Protein AF-A0A318KFC2-F1 (afdb_monomer)

Foldseek 3Di:
DDDDPPDDPLVLLLVVQAVQLLVCLVVPDFPDPFDALVNSCVVSVHDSVVSVVSQVVCLVVVQWAWEDDVGIGIHGPVNVCVSVVQFDDDSYHDPPDGSVVRVVPPPDDDPDVPPQALLNPDLQCVHQCVVLVVLLVQQCVDPDAGFAEEEEAAFQLCSVVVVVSSQRRCVSVVSADPQADEFEDEQLVCLPPLVVVLCQQQHDPPDPDDHRLSNRAREEYEYEAPLSHDPSNLVVLLCCLPVQWDDHVPGPDIDGSRHHYYYYHNDDCCDPSNVVRSVSGPHYRYRDALVVTDLLSNLLLLLVLLLVVLQVVLAKEKEFLVVSLLLSPADDPNGSVRSSVQSVQQQVQQVVVCVVVVDRYRYGDPVSGDVSSVVDDDDPVVSVVSVLLSLLFPDRMWMAHSNSDTPRNVSSPDDPVVVVVLDDDLAAAALLVVLLVLLVVLVPDDPSVLSSLLVLDDPVLLVQLVVLQCVDPLCVCVVVVSSLSSSLSNLLSVLVVCQVVVHDDSYDDDPPPDQDPVLLVSLVSSQVVCCVVVVTHRDPVSSSSSSVSVVLVSLLSDPQAAFEEEEEEDPCPQVVLVVVLPDDPLQSFHYDYDYDYPPDDPVVSLVVVLVVQVVRDPPQFYEYEYADDDCPCVQVVSCVVRVGHYAYDYNDDSVVVNVVSVCSRPSSNSRPDRSVVVVCPVPPPDDDPVVVVVLLVCCQVVPVVVVDDPDRSVVLLVQQVQLVVQLCVVLVHDDDPVLSNVLSVLVSVQLRCQVVVNHDAAPPLVVLCVVCVPSLVSSLVSCVSVCVSSVTDRDSRSSSVSSVSCVVVSVVVVD

So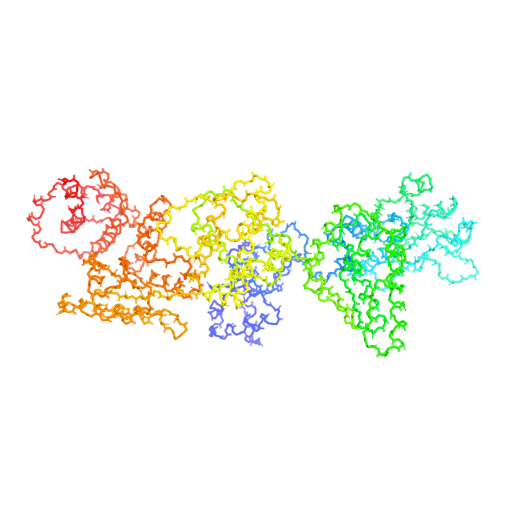lvent-accessible surface area (backbone atoms only — not comparable to full-atom values): 46151 Å² total; per-residue (Å²): 131,90,77,72,92,83,62,53,74,57,53,53,55,48,52,56,37,40,57,52,41,54,53,42,62,76,64,74,58,61,94,75,75,51,45,36,34,60,63,52,10,63,77,69,72,47,56,44,69,56,36,41,50,42,52,52,52,40,33,74,71,64,50,23,28,41,39,43,57,94,73,47,25,35,34,32,36,65,66,49,41,70,76,39,80,88,54,81,73,70,57,63,38,57,73,92,61,59,74,50,65,60,66,68,61,77,88,61,88,75,80,63,89,65,71,75,44,66,54,68,71,38,88,32,41,92,55,79,34,36,69,48,50,51,52,48,54,52,30,57,70,35,80,94,53,27,49,39,34,35,36,28,29,60,60,41,60,44,67,69,56,53,54,48,39,53,50,51,38,32,48,76,71,61,76,24,57,96,81,34,28,82,38,81,40,64,25,69,86,30,36,87,35,43,66,60,47,49,39,46,47,50,25,58,85,90,47,98,58,80,20,49,57,67,56,5,41,51,24,31,38,33,35,39,41,53,73,40,35,34,75,65,38,47,49,55,51,48,44,46,66,75,64,40,42,49,55,38,72,95,49,92,60,78,40,74,61,56,38,17,44,36,37,28,30,63,53,59,62,81,34,87,84,34,38,84,55,42,78,74,32,88,38,74,39,72,53,72,51,61,87,75,40,53,70,60,48,45,45,50,51,53,52,55,50,51,21,50,48,13,44,71,72,58,32,26,36,35,31,38,53,67,57,51,46,32,63,64,71,44,83,51,92,35,20,52,53,43,52,53,49,52,53,51,46,22,51,55,50,24,46,56,53,26,74,75,66,74,52,81,57,40,58,47,54,77,89,33,51,55,67,77,47,72,72,67,87,74,64,71,65,62,54,52,53,52,50,56,58,59,62,63,40,92,55,71,54,51,55,27,39,38,80,23,54,46,82,64,65,64,60,72,74,61,70,71,69,72,63,58,76,70,59,81,69,94,52,85,36,51,47,68,58,54,44,42,55,52,56,58,60,35,73,78,54,51,75,67,58,48,52,55,43,57,63,69,43,55,71,69,56,54,52,51,48,51,53,63,50,51,72,40,78,89,40,54,64,44,77,77,39,60,45,62,51,42,47,52,48,42,54,54,40,48,42,50,52,29,52,76,68,73,48,78,75,63,47,47,89,70,90,64,93,73,71,56,72,67,38,54,50,53,28,49,54,47,50,56,51,48,23,66,76,68,73,52,77,72,52,72,65,52,40,50,55,46,20,51,47,50,49,51,52,50,41,66,78,67,62,50,43,54,6,36,39,33,38,21,78,37,82,58,52,20,45,49,52,51,55,71,71,53,85,50,97,82,49,86,49,39,75,51,56,42,53,48,43,96,89,59,55,68,71,63,49,50,52,52,49,49,57,47,45,62,69,27,35,65,78,59,16,35,42,36,37,22,47,69,82,95,52,87,61,47,36,58,52,43,26,75,75,68,72,41,59,48,36,75,46,74,71,58,43,69,70,58,51,49,51,54,47,50,40,67,61,39,94,68,36,79,67,69,68,49,64,67,54,63,69,55,64,82,75,79,83,82,89,65,90,71,50,61,63,55,49,51,47,46,51,32,61,71,50,36,51,76,70,48,85,88,57,62,40,63,65,49,50,62,51,47,48,57,29,48,51,54,49,30,63,78,67,74,49,86,89,46,73,69,57,53,50,53,50,52,56,53,48,54,54,44,51,54,27,51,76,72,70,56,65,65,84,46,91,64,46,79,58,52,52,65,76,42,42,70,60,43,52,54,51,51,60,40,43,43,61,48,26,65,75,70,72,50,79,85,52,73,40,51,50,49,59,58,44,58,71,50,54,65,64,59,56,62,74,76,109

Organism: NCBI:txid1034346

pLDDT: mean 77.91, std 15.56, range [25.14, 98.06]

Mean predicted aligned error: 22.48 Å

Nearest PDB structures (foldseek):
  6jdl-assembly1_A  TM=7.596E-01  e=3.923E-09  Pseudomonas aeruginosa
  1ny6-assembly1_B  TM=7.329E-01  e=5.237E-08  Aquifex aeolicus
  8p53-assembly1_D  TM=6.677E-01  e=1.068E-06  Pseudomonas aeruginosa PAO1
  3gx1-assembly1_B  TM=7.391E-01  e=4.632E-05  Listeria innocua Clip11262
  4bs1-assembly1_B-1  TM=7.270E-01  e=2.510E-05  Muvirus mu

Sequence (815 aa):
MYMDTKSSRKERVYQVVQDLTKKAIAAKNYSNIGMDAYVISIILKIERSNASKELNDLWREGRLIKIQGRPILYLSLEDFVNAYPIKYIPTFIPKGKQLSDYLEAGDEPTKTKHQASSFDMQVGARGSLVEQILSAKAAINYPPYGLPTLLCGNLGIGKMQFAHDMYDYAMETGKFSHNANFVIINCMDYANNAQRLRLRLFGSLEKRTKNLIEQANGGILFFDEVQKLDSKGKELLIDLIHKGTYTKPGESHLRDVNAMILASTTEEADSDNIISVSKYFPVIISLPDIDQRDIKEKIELILSYFSKEAKNIKLPIRFSKDVLFCFVQARYKTNITQLRSEIKLACSRAYLDILKSHSRILTISFQHLSNDLLNRTYNGDSKKKISLILNQFPNENIFFDENGSCSDTQYLYHDENNVQLLEDNEDNIGLSEYTAQRLSLLKVMPKRQQIAIKAMLTPIAVDTIYEIITREMIFTNLSLNSNLFIGLILQVANAIKRTKNNIPAPFTPEVNEHTQPLFTELSNDIVQSMNAIYNIKISQIEKEGICDFLSAIYQVLYQKPIGVLVISHGSCIAKEMVRFINPTEKDKFRIEALDYGYEESLKAFLLKIYDRAHFVNQGSGVLILTDMMPFTSLQSAVYEATGIKTAVMTGLNLPMLIKIVDELRSSDANYTISLDAFENFENTAIENEASNSQFIQRLTDDFLGEILTFINPQKAVDTLLVSLNGILDELHIQSDESILVKFITHTTSMLERVIRKEPLDYQKLKRFTKEHSKLIQLIENHLRYVNETFGIQIPPSELAYITEIFIPLIKEQTL

Radius of gyration: 40.95 Å; Cα contacts (8 Å, |Δi|>4): 1071; chains: 1; bounding box: 105×89×97 Å

Structure (mmCIF, N/CA/C/O backbone):
data_AF-A0A318KFC2-F1
#
_entry.id   AF-A0A318KFC2-F1
#
loop_
_atom_site.group_PDB
_atom_site.id
_atom_site.type_symbol
_atom_site.label_atom_id
_atom_site.label_alt_id
_atom_site.label_comp_id
_atom_site.label_asym_id
_atom_site.label_entity_id
_atom_site.label_seq_id
_atom_site.pdbx_PDB_ins_code
_atom_site.Cartn_x
_atom_site.Cartn_y
_atom_site.Cartn_z
_atom_site.occupancy
_atom_site.B_iso_or_equiv
_atom_site.auth_seq_id
_atom_site.auth_comp_id
_atom_site.auth_asym_id
_atom_site.auth_atom_id
_atom_site.pdbx_PDB_model_num
ATOM 1 N N . MET A 1 1 ? -43.301 10.459 -39.783 1.00 39.66 1 MET A N 1
ATOM 2 C CA . MET A 1 1 ? -42.395 9.319 -40.033 1.00 39.66 1 MET A CA 1
ATOM 3 C C . MET A 1 1 ? -43.244 8.064 -40.081 1.00 39.66 1 MET A C 1
ATOM 5 O O . MET A 1 1 ? -43.897 7.764 -39.091 1.00 39.66 1 MET A O 1
ATOM 9 N N . TYR A 1 2 ? -43.329 7.413 -41.240 1.00 38.72 2 TYR A N 1
ATOM 10 C CA . TYR A 1 2 ? -44.023 6.132 -41.386 1.00 38.72 2 TYR A CA 1
ATOM 11 C C . TYR A 1 2 ? -43.215 5.065 -40.633 1.00 38.72 2 TYR A C 1
ATOM 13 O O . TYR A 1 2 ? -42.088 4.779 -41.023 1.00 38.72 2 TYR A O 1
ATOM 21 N N . MET A 1 3 ? -43.750 4.538 -39.527 1.00 40.09 3 MET A N 1
ATOM 22 C CA . MET A 1 3 ? -43.138 3.404 -38.829 1.00 40.09 3 MET A CA 1
ATOM 23 C C . MET A 1 3 ? -43.469 2.109 -39.569 1.00 40.09 3 MET A C 1
ATOM 25 O O . MET A 1 3 ? -44.635 1.813 -39.832 1.00 40.09 3 MET A O 1
ATOM 29 N N . ASP A 1 4 ? -42.425 1.351 -39.883 1.00 40.69 4 ASP A N 1
ATOM 30 C CA . ASP A 1 4 ? -42.484 0.047 -40.530 1.00 40.69 4 ASP A CA 1
ATOM 31 C C . ASP A 1 4 ? -43.236 -0.957 -39.631 1.00 40.69 4 ASP A C 1
ATOM 33 O O . ASP A 1 4 ? -42.872 -1.180 -38.474 1.00 40.69 4 ASP A O 1
ATOM 37 N N . THR A 1 5 ? -44.336 -1.535 -40.120 1.00 47.38 5 THR A N 1
ATOM 38 C CA . THR A 1 5 ? -45.305 -2.304 -39.306 1.00 47.38 5 THR A CA 1
ATOM 39 C C . THR A 1 5 ? -44.865 -3.740 -38.993 1.00 47.38 5 THR A C 1
ATOM 41 O O . THR A 1 5 ? -45.622 -4.500 -38.390 1.00 47.38 5 THR A O 1
ATOM 44 N N . LYS A 1 6 ? -43.628 -4.114 -39.348 1.00 52.94 6 LYS A N 1
ATOM 45 C CA . LYS A 1 6 ? -43.038 -5.442 -39.096 1.00 52.94 6 LYS A CA 1
ATOM 46 C C . LYS A 1 6 ? -42.011 -5.499 -37.958 1.00 52.94 6 LYS A C 1
ATOM 48 O O . LYS A 1 6 ? -41.499 -6.581 -37.679 1.00 52.94 6 LYS A O 1
ATOM 53 N N . SER A 1 7 ? -41.697 -4.388 -37.291 1.00 60.56 7 SER A N 1
ATOM 54 C CA . SER A 1 7 ? -40.695 -4.377 -36.218 1.00 60.56 7 SER A CA 1
ATOM 55 C C . SER A 1 7 ? -41.285 -4.790 -34.861 1.00 60.56 7 SER A C 1
ATOM 57 O O . SER A 1 7 ? -42.432 -4.481 -34.524 1.00 60.56 7 SER A O 1
ATOM 59 N N . SER A 1 8 ? -40.504 -5.535 -34.071 1.00 79.06 8 SER A N 1
ATOM 60 C CA . SER A 1 8 ? -40.912 -5.967 -32.730 1.00 79.06 8 SER A CA 1
ATOM 61 C C . SER A 1 8 ? -41.177 -4.751 -31.829 1.00 79.06 8 SER A C 1
ATOM 63 O O . SER A 1 8 ? -40.601 -3.679 -32.020 1.00 79.06 8 SER A O 1
ATOM 65 N N . ARG A 1 9 ? -42.039 -4.900 -30.810 1.00 80.81 9 ARG A N 1
ATOM 66 C CA . ARG A 1 9 ? -42.350 -3.818 -29.850 1.00 80.81 9 ARG A CA 1
ATOM 67 C C . ARG A 1 9 ? -41.082 -3.193 -29.253 1.00 80.81 9 ARG A C 1
ATOM 69 O O . ARG A 1 9 ? -41.010 -1.975 -29.123 1.00 80.81 9 ARG A O 1
ATOM 76 N N . LYS A 1 10 ? -40.089 -4.029 -28.949 1.00 85.44 10 LYS A N 1
ATOM 77 C CA . LYS A 1 10 ? -38.766 -3.636 -28.461 1.00 85.44 10 LYS A CA 1
ATOM 78 C C . LYS A 1 10 ? -38.013 -2.751 -29.453 1.00 85.44 10 LYS A C 1
ATOM 80 O O . LYS A 1 10 ? -37.475 -1.715 -29.078 1.00 85.44 10 LYS A O 1
ATOM 85 N N . GLU A 1 11 ? -38.035 -3.114 -30.729 1.00 86.25 11 GLU A N 1
ATOM 86 C CA . GLU A 1 11 ? -37.337 -2.367 -31.774 1.00 86.25 11 GLU A CA 1
ATOM 87 C C . GLU A 1 11 ? -38.007 -1.016 -32.060 1.00 86.25 11 GLU A C 1
ATOM 89 O O . GLU A 1 11 ? -37.329 -0.019 -32.293 1.00 86.25 11 GLU A O 1
ATOM 94 N N . ARG A 1 12 ? -39.337 -0.937 -31.928 1.00 86.19 12 ARG A N 1
ATOM 95 C CA . ARG A 1 12 ? -40.070 0.339 -31.984 1.00 86.19 12 ARG A CA 1
ATOM 96 C C . ARG A 1 12 ? -39.704 1.270 -30.828 1.00 86.19 12 ARG A C 1
ATOM 98 O O . ARG A 1 12 ? -39.569 2.470 -31.044 1.00 86.19 12 ARG A O 1
ATOM 105 N N . VAL A 1 13 ? -39.529 0.727 -29.619 1.00 87.25 13 VAL A N 1
ATOM 106 C CA . VAL A 1 13 ? -39.019 1.482 -28.458 1.00 87.25 13 VAL A CA 1
ATOM 107 C C . VAL A 1 13 ? -37.613 2.002 -28.739 1.00 87.25 13 VAL A C 1
ATOM 109 O O . VAL A 1 13 ? -37.349 3.179 -28.509 1.00 87.25 13 VAL A O 1
ATOM 112 N N . TYR A 1 14 ? -36.738 1.163 -29.295 1.00 89.62 14 TYR A N 1
ATOM 113 C CA . TYR A 1 14 ? -35.377 1.564 -29.635 1.00 89.62 14 TYR A CA 1
ATOM 114 C C . TYR A 1 14 ? -35.336 2.696 -30.670 1.00 89.62 14 TYR A C 1
ATOM 116 O O . TYR A 1 14 ? -34.707 3.719 -30.416 1.00 89.62 14 TYR A O 1
ATOM 124 N N . GLN A 1 15 ? -36.079 2.576 -31.775 1.00 86.75 15 GLN A N 1
ATOM 125 C CA . GLN A 1 15 ? -36.133 3.599 -32.830 1.00 86.75 15 GLN A CA 1
ATOM 126 C C . GLN A 1 15 ? -36.567 4.974 -32.302 1.00 86.75 15 GLN A C 1
ATOM 128 O O . GLN A 1 15 ? -35.957 5.988 -32.636 1.00 86.75 15 GLN A O 1
ATOM 133 N N . VAL A 1 16 ? -37.576 5.018 -31.423 1.00 85.38 16 VAL A N 1
ATOM 134 C CA . VAL A 1 16 ? -38.020 6.275 -30.795 1.00 85.38 16 VAL A CA 1
ATOM 135 C C . VAL A 1 16 ? -36.910 6.892 -29.941 1.00 85.38 16 VAL A C 1
ATOM 137 O O . VAL A 1 16 ? -36.708 8.106 -29.980 1.00 85.38 16 VAL A O 1
ATOM 140 N N . VAL A 1 17 ? -36.161 6.073 -29.195 1.00 87.50 17 VAL A N 1
ATOM 141 C CA . VAL A 1 17 ? -35.019 6.553 -28.407 1.00 87.50 17 VAL A CA 1
ATOM 142 C C . VAL A 1 17 ? -33.904 7.076 -29.317 1.00 87.50 17 VAL A C 1
ATOM 144 O O . VAL A 1 17 ? -33.354 8.136 -29.023 1.00 87.50 17 VAL A O 1
ATOM 147 N N . GLN A 1 18 ? -33.602 6.409 -30.435 1.00 87.50 18 GLN A N 1
ATOM 148 C CA . GLN A 1 18 ? -32.592 6.859 -31.404 1.00 87.50 18 GLN A CA 1
ATOM 149 C C . GLN A 1 18 ? -32.940 8.221 -32.018 1.00 87.50 18 GLN A C 1
ATOM 151 O O . GLN A 1 18 ? -32.125 9.145 -31.989 1.00 87.50 18 GLN A O 1
ATOM 156 N N . ASP A 1 19 ? -34.168 8.387 -32.516 1.00 83.06 19 ASP A N 1
ATOM 157 C CA . ASP A 1 19 ? -34.608 9.630 -33.162 1.00 83.06 19 ASP A CA 1
ATOM 158 C C . ASP A 1 19 ? -34.535 10.833 -32.221 1.00 83.06 19 ASP A C 1
ATOM 160 O O . ASP A 1 19 ? -34.125 11.931 -32.607 1.00 83.06 19 ASP A O 1
ATOM 164 N N . LEU A 1 20 ? -34.939 10.634 -30.968 1.00 77.38 20 LEU A N 1
ATOM 165 C CA . LEU A 1 20 ? -34.942 11.698 -29.974 1.00 77.38 20 LEU A CA 1
ATOM 166 C C . LEU A 1 20 ? -33.532 11.986 -29.448 1.00 77.38 20 LEU A C 1
ATOM 168 O O . LEU A 1 20 ? -33.201 13.149 -29.223 1.00 77.38 20 LEU A O 1
ATOM 172 N N . THR A 1 21 ? -32.682 10.960 -29.345 1.00 82.12 21 THR A N 1
ATOM 173 C CA . THR A 1 21 ? -31.255 11.114 -29.026 1.00 82.12 21 THR A CA 1
ATOM 174 C C . THR A 1 21 ? -30.557 11.972 -30.087 1.00 82.12 21 THR A C 1
ATOM 176 O O . THR A 1 21 ? -29.891 12.948 -29.748 1.00 82.12 21 THR A O 1
ATOM 179 N N . LYS A 1 22 ? -30.784 11.696 -31.379 1.00 81.88 22 LYS A N 1
ATOM 180 C CA . LYS A 1 22 ? -30.232 12.490 -32.494 1.00 81.88 22 LYS A CA 1
ATOM 181 C C . LYS A 1 22 ? -30.684 13.951 -32.457 1.00 81.88 22 LYS A C 1
ATOM 183 O O . LYS A 1 22 ? -29.872 14.852 -32.661 1.00 81.88 22 LYS A O 1
ATOM 188 N N . LYS A 1 23 ? -31.966 14.200 -32.166 1.00 79.56 23 LYS A N 1
ATOM 189 C CA . LYS A 1 23 ? -32.507 15.564 -32.024 1.00 79.56 23 LYS A CA 1
ATOM 190 C C . LYS A 1 23 ? -31.887 16.315 -30.845 1.00 79.56 23 LYS A C 1
ATOM 192 O O . LYS A 1 23 ? -31.575 17.494 -30.986 1.00 79.56 23 LYS A O 1
ATOM 197 N N . ALA A 1 24 ? -31.685 15.642 -29.712 1.00 72.19 24 ALA A N 1
ATOM 198 C CA . ALA A 1 24 ? -31.060 16.235 -28.533 1.00 72.19 24 ALA A CA 1
ATOM 199 C C . ALA A 1 24 ? -29.588 16.607 -28.785 1.00 72.19 24 ALA A C 1
ATOM 201 O O . ALA A 1 24 ? -29.170 17.710 -28.437 1.00 72.19 24 ALA A O 1
ATOM 202 N N . ILE A 1 25 ? -28.831 15.737 -29.468 1.00 74.00 25 ILE A N 1
ATOM 203 C CA . ILE A 1 25 ? -27.439 16.004 -29.868 1.00 74.00 25 ILE A CA 1
ATOM 204 C C . ILE A 1 25 ? -27.362 17.225 -30.799 1.00 74.00 25 ILE A C 1
ATOM 206 O O . ILE A 1 25 ? -26.538 18.114 -30.589 1.00 74.00 25 ILE A O 1
ATOM 210 N N . ALA A 1 26 ? -28.252 17.316 -31.792 1.00 73.94 26 ALA A N 1
ATOM 211 C CA . ALA A 1 26 ? -28.279 18.441 -32.730 1.00 73.94 26 ALA A CA 1
ATOM 212 C C . ALA A 1 26 ? -28.579 19.796 -32.053 1.00 73.94 26 ALA A C 1
ATOM 214 O O . ALA A 1 26 ? -28.102 20.830 -32.517 1.00 73.94 26 ALA A O 1
ATOM 215 N N . ALA A 1 27 ? -29.337 19.798 -30.951 1.00 70.38 27 ALA A N 1
ATOM 216 C CA . ALA A 1 27 ? -29.731 21.003 -30.221 1.00 70.38 27 ALA A CA 1
ATOM 217 C C . ALA A 1 27 ? -28.695 21.498 -29.186 1.00 70.38 27 ALA A C 1
ATOM 219 O O . ALA A 1 27 ? -28.898 22.565 -28.610 1.00 70.38 27 ALA A O 1
ATOM 220 N N . LYS A 1 28 ? -27.605 20.749 -28.933 1.00 62.34 28 LYS A N 1
ATOM 221 C CA . LYS A 1 28 ? -26.550 21.059 -27.937 1.00 62.34 28 LYS A CA 1
ATOM 222 C C . LYS A 1 28 ? -27.064 21.417 -26.525 1.00 62.34 28 LYS A C 1
ATOM 224 O O . LYS A 1 28 ? -26.424 22.188 -25.816 1.00 62.34 28 LYS A O 1
ATOM 229 N N . ASN A 1 29 ? -28.206 20.873 -26.106 1.00 60.03 29 ASN A N 1
ATOM 230 C CA . ASN A 1 29 ? -28.793 21.145 -24.792 1.00 60.03 29 ASN A CA 1
ATOM 231 C C . ASN A 1 29 ? -28.612 19.929 -23.866 1.00 60.03 29 ASN A C 1
ATOM 233 O O . ASN A 1 29 ? -29.324 18.940 -24.028 1.00 60.03 29 ASN A O 1
ATOM 237 N N . TYR A 1 30 ? -27.644 19.988 -22.939 1.00 59.06 30 TYR A N 1
ATOM 238 C CA . TYR A 1 30 ? -27.134 18.824 -22.187 1.00 59.06 30 TYR A CA 1
ATOM 239 C C . TYR A 1 30 ? -27.712 18.625 -20.778 1.00 59.06 30 TYR A C 1
ATOM 241 O O . TYR A 1 30 ? -27.494 17.571 -20.185 1.00 59.06 30 TYR A O 1
ATOM 249 N N . SER A 1 31 ? -28.480 19.580 -20.253 1.00 51.62 31 SER A N 1
ATOM 250 C CA . SER A 1 31 ? -28.897 19.604 -18.842 1.00 51.62 31 SER A CA 1
ATOM 251 C C . SER A 1 31 ? -30.028 18.629 -18.477 1.00 51.62 31 SER A C 1
ATOM 253 O O . SER A 1 31 ? -30.354 18.504 -17.303 1.00 51.62 31 SER A O 1
ATOM 255 N N . ASN A 1 32 ? -30.617 17.915 -19.448 1.00 57.41 32 ASN A N 1
ATOM 256 C CA . ASN A 1 32 ? -31.597 16.838 -19.221 1.00 57.41 32 ASN A CA 1
ATOM 257 C C . ASN A 1 32 ? -31.724 15.911 -20.448 1.00 57.41 32 ASN A C 1
ATOM 259 O O . ASN A 1 32 ? -32.804 15.695 -21.001 1.00 57.41 32 ASN A O 1
ATOM 263 N N . ILE A 1 33 ? -30.599 15.381 -20.932 1.00 66.62 33 ILE A N 1
ATOM 264 C CA . ILE A 1 33 ? -30.603 14.482 -22.090 1.00 66.62 33 ILE A CA 1
ATOM 265 C C . ILE A 1 33 ? -31.023 13.069 -21.662 1.00 66.62 33 ILE A C 1
ATOM 267 O O . ILE A 1 33 ? -30.308 12.381 -20.938 1.00 66.62 33 ILE A O 1
ATOM 271 N N . GLY A 1 34 ? -32.184 12.626 -22.146 1.00 65.00 34 GLY A N 1
ATOM 272 C CA . GLY A 1 34 ? -32.661 11.249 -22.019 1.00 65.00 34 GLY A CA 1
ATOM 273 C C . GLY A 1 34 ? -34.174 11.142 -21.901 1.00 65.00 34 GLY A C 1
ATOM 274 O O . GLY A 1 34 ? -34.877 12.129 -21.718 1.00 65.00 34 GLY A O 1
ATOM 275 N N . MET A 1 35 ? -34.682 9.925 -22.071 1.00 77.88 35 MET A N 1
ATOM 276 C CA . MET A 1 35 ? -36.119 9.647 -22.129 1.00 77.88 35 MET A CA 1
ATOM 277 C C . MET A 1 35 ? -36.535 8.737 -20.990 1.00 77.88 35 MET A C 1
ATOM 279 O O . MET A 1 35 ? -35.941 7.674 -20.809 1.00 77.88 35 MET A O 1
ATOM 283 N N . ASP A 1 36 ? -37.577 9.111 -20.255 1.00 85.75 36 ASP A N 1
ATOM 284 C CA . ASP A 1 36 ? -38.169 8.207 -19.282 1.00 85.75 36 ASP A CA 1
ATOM 285 C C . ASP A 1 36 ? -39.190 7.252 -19.922 1.00 85.75 36 ASP A C 1
ATOM 287 O O . ASP A 1 36 ? -39.672 7.420 -21.049 1.00 85.75 36 ASP A O 1
ATOM 291 N N . ALA A 1 37 ? -39.536 6.208 -19.172 1.00 86.44 37 ALA A N 1
ATOM 292 C CA . ALA A 1 37 ? -40.516 5.223 -19.611 1.00 86.44 37 ALA A CA 1
ATOM 293 C C . ALA A 1 37 ? -41.927 5.813 -19.799 1.00 86.44 37 ALA A C 1
ATOM 295 O O . ALA A 1 37 ? -42.746 5.200 -20.480 1.00 86.44 37 ALA A O 1
ATOM 296 N N . TYR A 1 38 ? -42.235 6.964 -19.193 1.00 83.06 38 TYR A N 1
ATOM 297 C CA . TYR A 1 38 ? -43.543 7.605 -19.308 1.00 83.06 38 TYR A CA 1
ATOM 298 C C . TYR A 1 38 ? -43.692 8.302 -20.666 1.00 83.06 38 TYR A C 1
ATOM 300 O O . TYR A 1 38 ? -44.654 8.035 -21.386 1.00 83.06 38 TYR A O 1
ATOM 308 N N . VAL A 1 39 ? -42.700 9.081 -21.092 1.00 83.06 39 VAL A N 1
ATOM 309 C CA . VAL A 1 39 ? -42.686 9.741 -22.406 1.00 83.06 39 VAL A CA 1
ATOM 310 C C . VAL A 1 39 ? -42.779 8.714 -23.538 1.00 83.06 39 VAL A C 1
ATOM 312 O O . VAL A 1 39 ? -43.584 8.858 -24.459 1.00 83.06 39 VAL A O 1
ATOM 315 N N . ILE A 1 40 ? -42.029 7.616 -23.436 1.00 85.12 40 ILE A N 1
ATOM 316 C CA . ILE A 1 40 ? -42.044 6.542 -24.441 1.00 85.12 40 ILE A CA 1
ATOM 317 C C . ILE A 1 40 ? -43.402 5.832 -24.486 1.00 85.12 40 ILE A C 1
ATOM 319 O O . ILE A 1 40 ? -43.883 5.484 -25.568 1.00 85.12 40 ILE A O 1
ATOM 323 N N . SER A 1 41 ? -44.051 5.664 -23.330 1.00 85.69 41 SER A N 1
ATOM 324 C CA . SER A 1 41 ? -45.387 5.067 -23.239 1.00 85.69 41 SER A CA 1
ATOM 325 C C . SER A 1 41 ? -46.445 5.889 -23.986 1.00 85.69 41 SER A C 1
ATOM 327 O O . SER A 1 41 ? -47.272 5.320 -24.700 1.00 85.69 41 SER A O 1
ATOM 329 N N . ILE A 1 42 ? -46.348 7.223 -23.925 1.00 84.25 42 ILE A N 1
ATOM 330 C CA . ILE A 1 42 ? -47.244 8.149 -24.630 1.00 84.25 42 ILE A CA 1
ATOM 331 C C . ILE A 1 42 ? -47.012 8.085 -26.143 1.00 84.25 42 ILE A C 1
ATOM 333 O O . ILE A 1 42 ? -47.966 7.929 -26.905 1.00 84.25 42 ILE A O 1
ATOM 337 N N . ILE A 1 43 ? -45.752 8.165 -26.587 1.00 83.25 43 ILE A N 1
ATOM 338 C CA . ILE A 1 43 ? -45.403 8.202 -28.019 1.00 83.25 43 ILE A CA 1
ATOM 339 C C . ILE A 1 43 ? -45.840 6.916 -28.728 1.00 83.25 43 ILE A C 1
ATOM 341 O O . ILE A 1 43 ? -46.388 6.959 -29.830 1.00 83.25 43 ILE A O 1
ATOM 345 N N . LEU A 1 44 ? -45.609 5.764 -28.095 1.00 83.94 44 LEU A N 1
ATOM 346 C CA . LEU A 1 44 ? -45.894 4.457 -28.687 1.00 83.94 44 LEU A CA 1
ATOM 347 C C . LEU A 1 44 ? -47.284 3.913 -28.348 1.00 83.94 44 LEU A C 1
ATOM 349 O O . LEU A 1 44 ? -47.653 2.865 -28.881 1.00 83.94 44 LEU A O 1
ATOM 353 N N . LYS A 1 45 ? -48.053 4.619 -27.506 1.00 87.25 45 LYS A N 1
ATOM 354 C CA . LYS A 1 45 ? -49.358 4.187 -26.977 1.00 87.25 45 LYS A CA 1
ATOM 355 C C . LYS A 1 45 ? -49.302 2.781 -26.365 1.00 87.25 45 LYS A C 1
ATOM 357 O O . LYS A 1 45 ? -50.122 1.919 -26.673 1.00 87.25 45 LYS A O 1
ATOM 362 N N . ILE A 1 46 ? -48.304 2.546 -25.519 1.00 87.38 46 ILE A N 1
ATOM 363 C CA . ILE A 1 46 ? -48.114 1.294 -24.772 1.00 87.38 46 ILE A CA 1
ATOM 364 C C . ILE A 1 46 ? -48.145 1.585 -23.274 1.00 87.38 46 ILE A C 1
ATOM 366 O O . ILE A 1 46 ? -47.927 2.718 -22.866 1.00 87.38 46 ILE A O 1
ATOM 370 N N . GLU A 1 47 ? -48.379 0.583 -22.428 1.00 81.94 47 GLU A N 1
ATOM 371 C CA . GLU A 1 47 ? -48.304 0.790 -20.976 1.00 81.94 47 GLU A CA 1
ATOM 372 C C . GLU A 1 47 ? -46.884 1.165 -20.520 1.00 81.94 47 GLU A C 1
ATOM 374 O O . GLU A 1 47 ? -45.891 0.618 -21.012 1.00 81.94 47 GLU A O 1
ATOM 379 N N . ARG A 1 48 ? -46.781 2.038 -19.509 1.00 84.81 48 ARG A N 1
ATOM 380 C CA . ARG A 1 48 ? -45.503 2.456 -18.900 1.00 84.81 48 ARG A CA 1
ATOM 381 C C . ARG A 1 48 ? -44.680 1.275 -18.377 1.00 84.81 48 ARG A C 1
ATOM 383 O O . ARG A 1 48 ? -43.456 1.283 -18.499 1.00 84.81 48 ARG A O 1
ATOM 390 N N . SER A 1 49 ? -45.339 0.261 -17.816 1.00 82.31 49 SER A N 1
ATOM 391 C CA . SER A 1 49 ? -44.718 -0.989 -17.349 1.00 82.31 49 SER A CA 1
ATOM 392 C C . SER A 1 49 ? -44.003 -1.717 -18.493 1.00 82.31 49 SER A C 1
ATOM 394 O O . SER A 1 49 ? -42.840 -2.098 -18.361 1.00 82.31 49 SER A O 1
ATOM 396 N N . ASN A 1 50 ? -44.665 -1.832 -19.647 1.00 85.44 50 ASN A N 1
ATOM 397 C CA . ASN A 1 50 ? -44.112 -2.436 -20.854 1.00 85.44 50 ASN A CA 1
ATOM 398 C C . ASN A 1 50 ? -42.977 -1.586 -21.438 1.00 85.44 50 ASN A C 1
ATOM 400 O O . ASN A 1 50 ? -41.920 -2.132 -21.733 1.00 85.44 50 ASN A O 1
ATOM 404 N N . ALA A 1 51 ? -43.138 -0.261 -21.527 1.00 86.50 51 ALA A N 1
ATOM 405 C CA . ALA A 1 51 ? -42.065 0.635 -21.968 1.00 86.50 51 ALA A CA 1
ATOM 406 C C . ALA A 1 51 ? -40.815 0.509 -21.077 1.00 86.50 51 ALA A C 1
ATOM 408 O O . ALA A 1 51 ? -39.703 0.359 -21.577 1.00 86.50 51 ALA A O 1
ATOM 409 N N . SER A 1 52 ? -40.993 0.490 -19.752 1.00 86.06 52 SER A N 1
ATOM 410 C CA . SER A 1 52 ? -39.895 0.319 -18.796 1.00 86.06 52 SER A CA 1
ATOM 411 C C . SER A 1 52 ? -39.207 -1.041 -18.929 1.00 86.06 52 SER A C 1
ATOM 413 O O . SER A 1 52 ? -37.980 -1.117 -18.839 1.00 86.06 52 SER A O 1
ATOM 415 N N . LYS A 1 53 ? -39.971 -2.113 -19.171 1.00 87.44 53 LYS A N 1
ATOM 416 C CA . LYS A 1 53 ? -39.421 -3.453 -19.399 1.00 87.44 53 LYS A CA 1
ATOM 417 C C . LYS A 1 53 ? -38.533 -3.482 -20.645 1.00 87.44 53 LYS A C 1
ATOM 419 O O . LYS A 1 53 ? -37.364 -3.837 -20.534 1.00 87.44 53 LYS A O 1
ATOM 424 N N . GLU A 1 54 ? -39.047 -3.021 -21.787 1.00 89.31 54 GLU A N 1
ATOM 425 C CA . GLU A 1 54 ? -38.292 -3.015 -23.049 1.00 89.31 54 GLU A CA 1
ATOM 426 C C . GLU A 1 54 ? -37.034 -2.131 -22.967 1.00 89.31 54 GLU A C 1
ATOM 428 O O . GLU A 1 54 ? -35.979 -2.517 -23.462 1.00 89.31 54 GLU A O 1
ATOM 433 N N . LEU A 1 55 ? -37.102 -0.980 -22.284 1.00 89.19 55 LEU A N 1
ATOM 434 C CA . LEU A 1 55 ? -35.946 -0.098 -22.070 1.00 89.19 55 LEU A CA 1
ATOM 435 C C . LEU A 1 55 ? -34.857 -0.742 -21.213 1.00 89.19 55 LEU A C 1
ATOM 437 O O . LEU A 1 55 ? -33.671 -0.619 -21.515 1.00 89.19 55 LEU A O 1
ATOM 441 N N . ASN A 1 56 ? -35.241 -1.445 -20.146 1.00 85.50 56 ASN A N 1
ATOM 442 C CA . ASN A 1 56 ? -34.277 -2.176 -19.331 1.00 85.50 56 ASN A CA 1
ATOM 443 C C . ASN A 1 56 ? -33.667 -3.358 -20.093 1.00 85.50 56 ASN A C 1
ATOM 445 O O . ASN A 1 56 ? -32.479 -3.622 -19.926 1.00 85.50 56 ASN A O 1
ATOM 449 N N . ASP A 1 57 ? -34.438 -4.037 -20.943 1.00 85.69 57 ASP A N 1
ATOM 450 C CA . ASP A 1 57 ? -33.928 -5.142 -21.754 1.00 85.69 57 ASP A CA 1
ATOM 451 C C . ASP A 1 57 ? -32.994 -4.649 -22.875 1.00 85.69 57 ASP A C 1
ATOM 453 O O . ASP A 1 57 ? -31.965 -5.270 -23.120 1.00 85.69 57 ASP A O 1
ATOM 457 N N . LEU A 1 58 ? -33.289 -3.511 -23.512 1.00 85.31 58 LEU A N 1
ATOM 458 C CA . LEU A 1 58 ? -32.392 -2.855 -24.478 1.00 85.31 58 LEU A CA 1
ATOM 459 C C . LEU A 1 58 ? -31.102 -2.330 -23.824 1.00 85.31 58 LEU A C 1
ATOM 461 O O . LEU A 1 58 ? -30.028 -2.375 -24.424 1.00 85.31 58 LEU A O 1
ATOM 465 N N . TRP A 1 59 ? -31.187 -1.850 -22.582 1.00 87.12 59 TRP A N 1
ATOM 466 C CA . TRP A 1 59 ? -30.014 -1.473 -21.793 1.00 87.12 59 TRP A CA 1
ATOM 467 C C . TRP A 1 59 ? -29.139 -2.685 -21.443 1.00 87.12 59 TRP A C 1
ATOM 469 O O . TRP A 1 59 ? -27.923 -2.624 -21.610 1.00 87.12 59 TRP A O 1
ATOM 479 N N . ARG A 1 60 ? -29.737 -3.812 -21.026 1.00 79.06 60 ARG A N 1
ATOM 480 C CA . ARG A 1 60 ? -29.005 -5.068 -20.760 1.00 79.06 60 ARG A CA 1
ATOM 481 C C . ARG A 1 60 ? -28.301 -5.619 -21.999 1.00 79.06 60 ARG A C 1
ATOM 483 O O . ARG A 1 60 ? -27.242 -6.219 -21.868 1.00 79.06 60 ARG A O 1
ATOM 490 N N . GLU A 1 61 ? -28.863 -5.389 -23.181 1.00 82.25 61 GLU A N 1
ATOM 491 C CA . GLU A 1 61 ? -28.248 -5.727 -24.472 1.00 82.25 61 GLU A CA 1
ATOM 492 C C . GLU A 1 61 ? -27.125 -4.766 -24.894 1.00 82.25 61 GLU A C 1
ATOM 494 O O . GLU A 1 61 ? -26.539 -4.942 -25.957 1.00 82.25 61 GLU A O 1
ATOM 499 N N . GLY A 1 62 ? -26.822 -3.739 -24.094 1.00 73.06 62 GLY A N 1
ATOM 500 C CA . GLY A 1 62 ? -25.767 -2.771 -24.389 1.00 73.06 62 GLY A CA 1
ATOM 501 C C . GLY A 1 62 ? -26.127 -1.768 -25.485 1.00 73.06 62 GLY A C 1
ATOM 502 O O . GLY A 1 62 ? -25.243 -1.106 -26.013 1.00 73.06 62 GLY A O 1
ATOM 503 N N . ARG A 1 63 ? -27.411 -1.633 -25.841 1.00 81.69 63 ARG A N 1
ATOM 504 C CA . ARG A 1 63 ? -27.868 -0.721 -26.906 1.00 81.69 63 ARG A CA 1
ATOM 505 C C . ARG A 1 63 ? -28.221 0.675 -26.388 1.00 81.69 63 ARG A C 1
ATOM 507 O O . ARG A 1 63 ? -28.268 1.628 -27.167 1.00 81.69 63 ARG A O 1
ATOM 514 N N . LEU A 1 64 ? -28.475 0.802 -25.083 1.00 87.50 64 LEU A N 1
ATOM 515 C CA . LEU A 1 64 ? -28.868 2.051 -24.430 1.00 87.50 64 LEU A CA 1
ATOM 516 C C . LEU A 1 64 ? -27.917 2.436 -23.292 1.00 87.50 64 LEU A C 1
ATOM 518 O O . LEU A 1 64 ? -27.328 1.574 -22.644 1.00 87.50 64 LEU A O 1
ATOM 522 N N . ILE A 1 65 ? -27.848 3.732 -23.000 1.00 86.69 65 ILE A N 1
ATOM 523 C CA . ILE A 1 65 ? -27.289 4.300 -21.769 1.00 86.69 65 ILE A CA 1
ATOM 524 C C . ILE A 1 65 ? -28.447 4.556 -20.801 1.00 86.69 65 ILE A C 1
ATOM 526 O O . ILE A 1 65 ? -29.473 5.102 -21.206 1.00 86.69 65 ILE A O 1
ATOM 530 N N . LYS A 1 66 ? -28.288 4.178 -19.529 1.00 87.75 66 LYS A N 1
ATOM 531 C CA . LYS A 1 66 ? -29.279 4.381 -18.462 1.00 87.75 66 LYS A CA 1
ATOM 532 C C . LYS A 1 66 ? -28.770 5.389 -17.435 1.00 87.75 66 LYS A C 1
ATOM 534 O O . LYS A 1 66 ? -27.742 5.156 -16.805 1.00 87.75 66 LYS A O 1
ATOM 539 N N . ILE A 1 67 ? -29.522 6.462 -17.216 1.00 85.81 67 ILE A N 1
ATOM 540 C CA . ILE A 1 67 ? -29.202 7.528 -16.262 1.00 85.81 67 ILE A CA 1
ATOM 541 C C . ILE A 1 67 ? -30.122 7.400 -15.050 1.00 85.81 67 ILE A C 1
ATOM 543 O O . ILE A 1 67 ? -31.351 7.456 -15.161 1.00 85.81 67 ILE A O 1
ATOM 547 N N . GLN A 1 68 ? -29.528 7.182 -13.881 1.00 81.31 68 GLN A N 1
ATOM 548 C CA . GLN A 1 68 ? -30.249 6.968 -12.637 1.00 81.31 68 GLN A CA 1
ATOM 549 C C . GLN A 1 68 ? -30.717 8.306 -12.048 1.00 81.31 68 GLN A C 1
ATOM 551 O O . GLN A 1 68 ? -29.920 9.130 -11.615 1.00 81.31 68 GLN A O 1
ATOM 556 N N . GLY A 1 69 ? -32.034 8.490 -11.977 1.00 78.62 69 GLY A N 1
ATOM 557 C CA . GLY A 1 69 ? -32.670 9.702 -11.467 1.00 78.62 69 GLY A CA 1
ATOM 558 C C . GLY A 1 69 ? -34.137 9.465 -11.111 1.00 78.62 69 GLY A C 1
ATOM 559 O O . GLY A 1 69 ? -34.629 8.333 -11.151 1.00 78.62 69 GLY A O 1
ATOM 560 N N . ARG A 1 70 ? -34.841 10.536 -10.739 1.00 74.12 70 ARG A N 1
ATOM 561 C CA . ARG A 1 70 ? -36.303 10.557 -10.591 1.00 74.12 70 ARG A CA 1
ATOM 562 C C . ARG A 1 70 ? -36.836 11.675 -11.501 1.00 74.12 70 ARG A C 1
ATOM 564 O O . ARG A 1 70 ? -36.884 12.807 -11.035 1.00 74.12 70 ARG A O 1
ATOM 571 N N . PRO A 1 71 ? -37.188 11.391 -12.770 1.00 76.88 71 PRO A N 1
ATOM 572 C CA . PRO A 1 71 ? -37.324 10.070 -13.408 1.00 76.88 71 PRO A CA 1
ATOM 573 C C . PRO A 1 71 ? -36.003 9.448 -13.923 1.00 76.88 71 PRO A C 1
ATOM 575 O O . PRO A 1 71 ? -34.981 10.117 -14.026 1.00 76.88 71 PRO A O 1
ATOM 578 N N . ILE A 1 72 ? -36.018 8.138 -14.225 1.00 85.31 72 ILE A N 1
ATOM 579 C CA . ILE A 1 72 ? -34.893 7.409 -14.856 1.00 85.31 72 ILE A CA 1
ATOM 580 C C . ILE A 1 72 ? -34.932 7.659 -16.361 1.00 85.31 72 ILE A C 1
ATOM 582 O O . ILE A 1 72 ? -35.975 7.427 -16.974 1.00 85.31 72 ILE A O 1
ATOM 586 N N . LEU A 1 73 ? -33.799 8.041 -16.949 1.00 88.25 73 LEU A N 1
ATOM 587 C CA . LEU A 1 73 ? -33.701 8.407 -18.360 1.00 88.25 73 LEU A CA 1
ATOM 588 C C . LEU A 1 73 ? -32.861 7.406 -19.169 1.00 88.25 73 LEU A C 1
ATOM 590 O O . LEU A 1 73 ? -31.936 6.787 -18.639 1.00 88.25 73 LEU A O 1
ATOM 594 N N . TYR A 1 74 ? -33.174 7.263 -20.459 1.00 87.81 74 TYR A N 1
ATOM 595 C CA . TYR A 1 74 ? -32.489 6.376 -21.404 1.00 87.81 74 TYR A CA 1
ATOM 596 C C . TYR A 1 74 ? -32.078 7.097 -22.693 1.00 87.81 74 TYR A C 1
ATOM 598 O O . TYR A 1 74 ? -32.803 7.970 -23.175 1.00 87.81 74 TYR A O 1
ATOM 606 N N . LEU A 1 75 ? -30.942 6.692 -23.268 1.00 88.50 75 LEU A N 1
ATOM 607 C CA . LEU A 1 75 ? -30.371 7.234 -24.508 1.00 88.50 75 LEU A CA 1
ATOM 608 C C . LEU A 1 75 ? -29.817 6.138 -25.406 1.00 88.50 75 LEU A C 1
ATOM 610 O O . LEU A 1 75 ? -29.380 5.106 -24.907 1.00 88.50 75 LEU A O 1
ATOM 614 N N . SER A 1 76 ? -29.778 6.381 -26.715 1.00 87.12 76 SER A N 1
ATOM 615 C CA . SER A 1 76 ? -29.123 5.477 -27.666 1.00 87.12 76 SER A CA 1
ATOM 616 C C . SER A 1 76 ? -27.605 5.549 -27.513 1.00 87.12 76 SER A C 1
ATOM 618 O O . SER A 1 76 ? -27.027 6.624 -27.666 1.00 87.12 76 SER A O 1
ATOM 620 N N . LEU A 1 77 ? -26.962 4.412 -27.217 1.00 81.75 77 LEU A N 1
ATOM 621 C CA . LEU A 1 77 ? -25.502 4.334 -27.102 1.00 81.75 77 LEU A CA 1
ATOM 622 C C . LEU A 1 77 ? -24.835 4.553 -28.466 1.00 81.75 77 LEU A C 1
ATOM 624 O O . LEU A 1 77 ? -23.895 5.332 -28.566 1.00 81.75 77 LEU A O 1
ATOM 628 N N . GLU A 1 78 ? -25.344 3.899 -29.512 1.00 80.88 78 GLU A N 1
ATOM 629 C CA . GLU A 1 78 ? -24.776 3.943 -30.865 1.00 80.88 78 GLU A CA 1
ATOM 630 C C . GLU A 1 78 ? -24.754 5.370 -31.428 1.00 80.88 78 GLU A C 1
ATOM 632 O O . GLU A 1 78 ? -23.725 5.841 -31.907 1.00 80.88 78 GLU A O 1
ATOM 637 N N . ASP A 1 79 ? -25.866 6.099 -31.305 1.00 79.56 79 ASP A N 1
ATOM 638 C CA . ASP A 1 79 ? -25.964 7.466 -31.828 1.00 79.56 79 ASP A CA 1
ATOM 639 C C . ASP A 1 79 ? -25.076 8.450 -31.055 1.00 79.56 79 ASP A C 1
ATOM 641 O O . ASP A 1 79 ? -24.541 9.392 -31.640 1.00 79.56 79 ASP A O 1
ATOM 645 N N . PHE A 1 80 ? -24.874 8.212 -29.756 1.00 74.25 80 PHE A N 1
ATOM 646 C CA . PHE A 1 80 ? -23.968 9.010 -28.931 1.00 74.25 80 PHE A CA 1
ATOM 647 C C . PHE A 1 80 ? -22.494 8.727 -29.231 1.00 74.25 80 PHE A C 1
ATOM 649 O O . PHE A 1 80 ? -21.710 9.668 -29.345 1.00 74.25 80 PHE A O 1
ATOM 656 N N . VAL A 1 81 ? -22.118 7.456 -29.405 1.00 71.81 81 VAL A N 1
ATOM 657 C CA . VAL A 1 81 ? -20.755 7.053 -29.791 1.00 71.81 81 VAL A CA 1
ATOM 658 C C . VAL A 1 81 ? -20.408 7.597 -31.178 1.00 71.81 81 VAL A C 1
ATOM 660 O O . VAL A 1 81 ? -19.312 8.114 -31.372 1.00 71.81 81 VAL A O 1
ATOM 663 N N . ASN A 1 82 ? -21.353 7.576 -32.121 1.00 74.88 82 ASN A N 1
ATOM 664 C CA . ASN A 1 82 ? -21.151 8.142 -33.455 1.00 74.88 82 ASN A CA 1
ATOM 665 C C . ASN A 1 82 ? -20.989 9.673 -33.436 1.00 74.88 82 ASN A C 1
ATOM 667 O O . ASN A 1 82 ? -20.197 10.213 -34.205 1.00 74.88 82 ASN A O 1
ATOM 671 N N . ALA A 1 83 ? -21.715 10.381 -32.565 1.00 69.75 83 ALA A N 1
ATOM 672 C CA . ALA A 1 83 ? -21.594 11.834 -32.426 1.00 69.75 83 ALA A CA 1
ATOM 673 C C . ALA A 1 83 ? -20.330 12.277 -31.660 1.00 69.75 83 ALA A C 1
ATOM 675 O O . ALA A 1 83 ? -19.820 13.370 -31.907 1.00 69.75 83 ALA A O 1
ATOM 676 N N . TYR A 1 84 ? -19.811 11.438 -30.754 1.00 67.50 84 TYR A N 1
ATOM 677 C CA . TYR A 1 84 ? -18.627 11.714 -29.929 1.00 67.50 84 TYR A CA 1
ATOM 678 C C . TYR A 1 84 ? -17.632 10.532 -29.942 1.00 67.50 84 TYR A C 1
ATOM 680 O O . TYR A 1 84 ? -17.405 9.906 -28.904 1.00 67.50 84 TYR A O 1
ATOM 688 N N . PRO A 1 85 ? -16.976 10.245 -31.084 1.00 52.94 85 PRO A N 1
ATOM 689 C CA . PRO A 1 85 ? -16.201 9.013 -31.306 1.00 52.94 85 PRO A CA 1
ATOM 690 C C . PRO A 1 85 ? -14.953 8.840 -30.423 1.00 52.94 85 PRO A C 1
ATOM 692 O O . PRO A 1 85 ? -14.365 7.763 -30.401 1.00 52.94 85 PRO A O 1
ATOM 695 N N . ILE A 1 86 ? -14.540 9.881 -29.694 1.00 46.25 86 ILE A N 1
ATOM 696 C CA . ILE A 1 86 ? -13.313 9.907 -28.876 1.00 46.25 86 ILE A CA 1
ATOM 697 C C . ILE A 1 86 ? -13.641 9.875 -27.363 1.00 46.25 86 ILE A C 1
ATOM 699 O O . ILE A 1 86 ? -12.741 9.842 -26.530 1.00 46.25 86 ILE A O 1
ATOM 703 N N . LYS A 1 87 ? -14.925 9.858 -26.966 1.00 55.22 87 LYS A N 1
ATOM 704 C CA . LYS A 1 87 ? -15.338 9.936 -25.550 1.00 55.22 87 LYS A CA 1
ATOM 705 C C . LYS A 1 87 ? -15.884 8.603 -25.040 1.00 55.22 87 LYS A C 1
ATOM 707 O O . LYS A 1 87 ? -16.798 8.030 -25.627 1.00 55.22 87 LYS A O 1
ATOM 712 N N . TYR A 1 88 ? -15.352 8.119 -23.914 1.00 55.97 88 TYR A N 1
ATOM 713 C CA . TYR A 1 88 ? -15.904 6.952 -23.224 1.00 55.97 88 TYR A CA 1
ATOM 714 C C . TYR A 1 88 ? -17.151 7.355 -22.432 1.00 55.97 88 TYR A C 1
ATOM 716 O O . TYR A 1 88 ? -17.064 8.121 -21.473 1.00 55.97 88 TYR A O 1
ATOM 724 N N . ILE A 1 89 ? -18.303 6.803 -22.809 1.00 65.25 89 ILE A N 1
ATOM 725 C CA . ILE A 1 89 ? -19.573 7.029 -22.117 1.00 65.25 89 ILE A CA 1
ATOM 726 C C . ILE A 1 89 ? -20.004 5.706 -21.471 1.00 65.25 89 ILE A C 1
ATOM 728 O O . ILE A 1 89 ? -20.217 4.722 -22.184 1.00 65.25 89 ILE A O 1
ATOM 732 N N . PRO A 1 90 ? -20.123 5.631 -20.132 1.00 69.31 90 PRO A N 1
ATOM 733 C CA . PRO A 1 90 ? -20.584 4.415 -19.478 1.00 69.31 90 PRO A CA 1
ATOM 734 C C . PRO A 1 90 ? -22.050 4.136 -19.834 1.00 69.31 90 PRO A C 1
ATOM 736 O O . PRO A 1 90 ? -22.873 5.045 -19.910 1.00 69.31 90 PRO A O 1
ATOM 739 N N . THR A 1 91 ? -22.416 2.860 -19.971 1.00 76.88 91 THR A N 1
ATOM 740 C CA . THR A 1 91 ? -23.810 2.442 -20.221 1.00 76.88 91 THR A CA 1
ATOM 741 C C . THR A 1 91 ? -24.734 2.679 -19.021 1.00 76.88 91 THR A C 1
ATOM 743 O O . THR A 1 91 ? -25.951 2.556 -19.147 1.00 76.88 91 THR A O 1
ATOM 746 N N . PHE A 1 92 ? -24.191 3.029 -17.852 1.00 81.88 92 PHE A N 1
ATOM 747 C CA . PHE A 1 92 ? -24.946 3.351 -16.645 1.00 81.88 92 PHE A CA 1
ATOM 748 C C . PHE A 1 92 ? -24.338 4.553 -15.919 1.00 81.88 92 PHE A C 1
ATOM 750 O O . PHE A 1 92 ? -23.150 4.541 -15.593 1.00 81.88 92 PHE A O 1
ATOM 757 N N . ILE A 1 93 ? -25.163 5.560 -15.634 1.00 80.06 93 ILE A N 1
ATOM 758 C CA . ILE A 1 93 ? -24.776 6.774 -14.911 1.00 80.06 93 ILE A CA 1
ATOM 759 C C . ILE A 1 93 ? -25.509 6.789 -13.558 1.00 80.06 93 ILE A C 1
ATOM 761 O O . ILE A 1 93 ? -26.743 6.743 -13.547 1.00 80.06 93 ILE A O 1
ATOM 765 N N . PRO A 1 94 ? -24.784 6.804 -12.421 1.00 75.75 94 PRO A N 1
ATOM 766 C CA . PRO A 1 94 ? -25.374 6.722 -11.087 1.00 75.75 94 PRO A CA 1
ATOM 767 C C . PRO A 1 94 ? -26.026 8.039 -10.647 1.00 75.75 94 PRO A C 1
ATOM 769 O O . PRO A 1 94 ? -25.741 9.112 -11.180 1.00 75.75 94 PRO A O 1
ATOM 772 N N . LYS A 1 95 ? -26.887 7.952 -9.627 1.00 70.38 95 LYS A N 1
ATOM 773 C CA . LYS A 1 95 ? -27.624 9.099 -9.078 1.00 70.38 95 LYS A CA 1
ATOM 774 C C . LYS A 1 95 ? -26.652 10.185 -8.588 1.00 70.38 95 LYS A C 1
ATOM 776 O O . LYS A 1 95 ? -25.811 9.904 -7.742 1.00 70.38 95 LYS A O 1
ATOM 781 N N . GLY A 1 96 ? -26.801 11.407 -9.103 1.00 66.62 96 GLY A N 1
ATOM 782 C CA . GLY A 1 96 ? -25.955 12.559 -8.760 1.00 66.62 96 GLY A CA 1
ATOM 783 C C . GLY A 1 96 ? -24.860 12.898 -9.780 1.00 66.62 96 GLY A C 1
ATOM 784 O O . GLY A 1 96 ? -24.181 13.897 -9.587 1.00 66.62 96 GLY A O 1
ATOM 785 N N . LYS A 1 97 ? -24.705 12.116 -10.860 1.00 69.81 97 LYS A N 1
ATOM 786 C CA . LYS A 1 97 ? -23.834 12.446 -12.005 1.00 69.81 97 LYS A CA 1
ATOM 787 C C . LYS A 1 97 ? -24.660 12.743 -13.256 1.00 69.81 97 LYS A C 1
ATOM 789 O O . LYS A 1 97 ? -25.689 12.099 -13.472 1.00 69.81 97 LYS A O 1
ATOM 794 N N . GLN A 1 98 ? -24.215 13.688 -14.079 1.00 68.44 98 GLN A N 1
ATOM 795 C CA . GLN A 1 98 ? -24.858 14.058 -15.343 1.00 68.44 98 GLN A CA 1
ATOM 796 C C . GLN A 1 98 ? -24.040 13.580 -16.546 1.00 68.44 98 GLN A C 1
ATOM 798 O O . GLN A 1 98 ? -22.844 13.322 -16.456 1.00 68.44 98 GLN A O 1
ATOM 803 N N . LEU A 1 99 ? -24.691 13.439 -17.705 1.00 68.50 99 LEU A N 1
ATOM 804 C CA . LEU A 1 99 ? -24.011 13.041 -18.944 1.00 68.50 99 LEU A CA 1
ATOM 805 C C . LEU A 1 99 ? -22.959 14.082 -19.378 1.00 68.50 99 LEU A C 1
ATOM 807 O O . LEU A 1 99 ? -21.942 13.709 -19.958 1.00 68.50 99 LEU A O 1
ATOM 811 N N . SER A 1 100 ? -23.181 15.363 -19.061 1.00 65.25 100 SER A N 1
ATOM 812 C CA . SER A 1 100 ? -22.241 16.471 -19.282 1.00 65.25 100 SER A CA 1
ATOM 813 C C . SER A 1 100 ? -20.893 16.253 -18.595 1.00 65.25 100 SER A C 1
ATOM 815 O O . SER A 1 100 ? -19.871 16.549 -19.203 1.00 65.25 100 SER A O 1
ATOM 817 N N . ASP A 1 101 ? -20.861 15.625 -17.415 1.00 64.81 101 ASP A N 1
ATOM 818 C CA . ASP A 1 101 ? -19.623 15.331 -16.671 1.00 64.81 101 ASP A CA 1
ATOM 819 C C . ASP A 1 101 ? -18.663 14.440 -17.481 1.00 64.81 101 ASP A C 1
ATOM 821 O O . ASP A 1 101 ? -17.445 14.514 -17.344 1.00 64.81 101 ASP A O 1
ATOM 825 N N . TYR A 1 102 ? -19.215 13.600 -18.363 1.00 62.66 102 TYR A N 1
ATOM 826 C CA . TYR A 1 102 ? -18.464 12.712 -19.256 1.00 62.66 102 TYR A CA 1
ATOM 827 C C . TYR A 1 102 ? -18.147 13.364 -20.612 1.00 62.66 102 TYR A C 1
ATOM 829 O O . TYR A 1 102 ? -17.360 12.830 -21.395 1.00 62.66 102 TYR A O 1
ATOM 837 N N . LEU A 1 103 ? 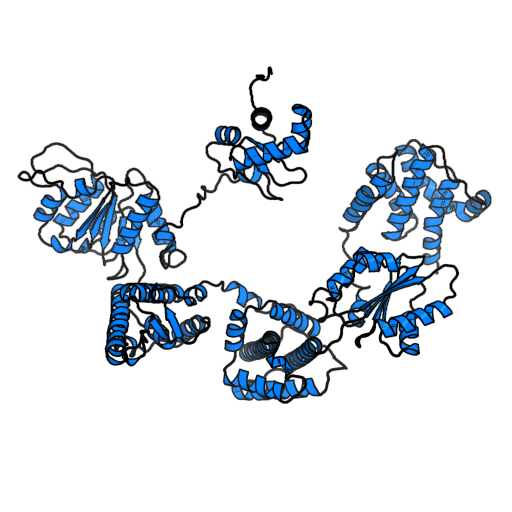-18.765 14.511 -20.908 1.00 61.41 103 LEU A N 1
ATOM 838 C CA . LEU A 1 103 ? -18.537 15.298 -22.117 1.00 61.41 103 LEU A CA 1
ATOM 839 C C . LEU A 1 103 ? -17.562 16.462 -21.872 1.00 61.41 103 LEU A C 1
ATOM 841 O O . LEU A 1 103 ? -16.826 16.803 -22.793 1.00 61.41 103 LEU A O 1
ATOM 845 N N . GLU A 1 104 ? -17.520 17.052 -20.680 1.00 50.03 104 GLU A N 1
ATOM 846 C CA . GLU A 1 104 ? -16.671 18.208 -20.346 1.00 50.03 104 GLU A CA 1
ATOM 847 C C . GLU A 1 104 ? -15.314 17.823 -19.741 1.00 50.03 104 GLU A C 1
ATOM 849 O O . GLU A 1 104 ? -14.388 18.625 -19.774 1.00 50.03 104 GLU A O 1
ATOM 854 N N . ALA A 1 105 ? -15.132 16.570 -19.306 1.00 43.09 105 ALA A N 1
ATOM 855 C CA . ALA A 1 105 ? -13.853 16.024 -18.830 1.00 43.09 105 ALA A CA 1
ATOM 856 C C . ALA A 1 105 ? -12.821 15.771 -19.959 1.00 43.09 105 ALA A C 1
ATOM 858 O O . ALA A 1 105 ? -12.079 14.789 -19.945 1.00 43.09 105 ALA A O 1
ATOM 859 N N . GLY A 1 106 ? -12.808 16.628 -20.981 1.00 37.22 106 GLY A N 1
ATOM 860 C CA . GLY A 1 106 ? -11.887 16.587 -22.109 1.00 37.22 106 GLY A CA 1
ATOM 861 C C . GLY A 1 106 ? -10.668 17.469 -21.882 1.00 37.22 106 GLY A C 1
ATOM 862 O O . GLY A 1 106 ? -10.548 18.471 -22.569 1.00 37.22 106 GLY A O 1
ATOM 863 N N . ASP A 1 107 ? -9.817 17.091 -20.927 1.00 31.27 107 ASP A N 1
ATOM 864 C CA . ASP A 1 107 ? -8.365 17.354 -20.950 1.00 31.27 107 ASP A CA 1
ATOM 865 C C . ASP A 1 107 ? -7.599 16.434 -19.973 1.00 31.27 107 ASP A C 1
ATOM 867 O O . ASP A 1 107 ? -6.571 16.790 -19.407 1.00 31.27 107 ASP A O 1
ATOM 871 N N . GLU A 1 108 ? -8.059 15.188 -19.814 1.00 25.14 108 GLU A N 1
ATOM 872 C CA . GLU A 1 108 ? -7.191 14.113 -19.331 1.00 25.14 108 GLU A CA 1
ATOM 873 C C . GLU A 1 108 ? -7.343 12.871 -20.221 1.00 25.14 108 GLU A C 1
ATOM 875 O O . GLU A 1 108 ? -8.466 12.466 -20.546 1.00 25.14 108 GLU A O 1
ATOM 880 N N . PRO A 1 109 ? -6.232 12.242 -20.645 1.00 29.92 109 PRO A N 1
ATOM 881 C CA . PRO A 1 109 ? -6.280 11.054 -21.476 1.00 29.92 109 PRO A CA 1
ATOM 882 C C . PRO A 1 109 ? -6.919 9.896 -20.701 1.00 29.92 109 PRO A C 1
ATOM 884 O O . PRO A 1 109 ? -6.372 9.366 -19.737 1.00 29.92 109 PRO A O 1
ATOM 887 N N . THR A 1 110 ? -8.109 9.522 -21.169 1.00 27.17 110 THR A N 1
ATOM 888 C CA . THR A 1 110 ? -8.747 8.202 -21.115 1.00 27.17 110 THR A CA 1
ATOM 889 C C . THR A 1 110 ? -8.003 7.140 -20.297 1.00 27.17 110 THR A C 1
ATOM 891 O O . THR A 1 110 ? -7.156 6.413 -20.820 1.00 27.17 110 THR A O 1
ATOM 894 N N . LYS A 1 111 ? -8.432 6.937 -19.047 1.00 29.77 111 LYS A N 1
ATOM 895 C CA . LYS A 1 111 ? -8.314 5.626 -18.403 1.00 29.77 111 LYS A CA 1
ATOM 896 C C . LYS A 1 111 ? -9.232 4.657 -19.149 1.00 29.77 111 LYS A C 1
ATOM 898 O O . LYS A 1 111 ? -10.399 4.474 -18.806 1.00 29.77 111 LYS A O 1
ATOM 903 N N . THR A 1 112 ? -8.672 3.981 -20.149 1.00 26.53 112 THR A N 1
ATOM 904 C CA . THR A 1 112 ? -8.951 2.556 -20.332 1.00 26.53 112 THR A CA 1
ATOM 905 C C . THR A 1 112 ? -8.966 1.909 -18.944 1.00 26.53 112 THR A C 1
ATOM 907 O O . THR A 1 112 ? -8.227 2.312 -18.040 1.00 26.53 112 THR A O 1
ATOM 910 N N . LYS A 1 113 ? -9.797 0.888 -18.729 1.00 32.88 113 LYS A N 1
ATOM 911 C CA . LYS A 1 113 ? -9.474 -0.086 -17.685 1.00 32.88 113 LYS A CA 1
ATOM 912 C C . LYS A 1 113 ? -8.124 -0.691 -18.078 1.00 32.88 113 LYS A C 1
ATOM 914 O O . LYS A 1 113 ? -8.090 -1.714 -18.751 1.00 32.88 113 LYS A O 1
ATOM 919 N N . HIS A 1 114 ? -7.027 -0.026 -17.725 1.00 35.38 114 HIS A N 1
ATOM 920 C CA . HIS A 1 114 ? -5.712 -0.616 -17.720 1.00 35.38 114 HIS A CA 1
ATOM 921 C C . HIS A 1 114 ? -5.842 -1.779 -16.743 1.00 35.38 114 HIS A C 1
ATOM 923 O O . HIS A 1 114 ? -5.968 -1.585 -15.533 1.00 35.38 114 HIS A O 1
ATOM 929 N N . GLN A 1 115 ? -5.860 -3.004 -17.273 1.00 41.97 115 GLN A N 1
ATOM 930 C CA . GLN A 1 115 ? -5.155 -4.064 -16.569 1.00 41.97 115 GLN A CA 1
ATOM 931 C C . GLN A 1 115 ? -3.809 -3.443 -16.196 1.00 41.97 115 GLN A C 1
ATOM 933 O O . GLN A 1 115 ? -3.153 -2.878 -17.074 1.00 41.97 115 GLN A O 1
ATOM 938 N N . ALA A 1 116 ? -3.510 -3.379 -14.896 1.00 47.75 116 ALA A N 1
ATOM 939 C CA . ALA A 1 116 ? -2.270 -2.779 -14.422 1.00 47.75 116 ALA A CA 1
ATOM 940 C C . ALA A 1 116 ? -1.132 -3.373 -15.258 1.00 47.75 116 ALA A C 1
ATOM 942 O O . ALA A 1 116 ? -1.046 -4.596 -15.362 1.00 47.75 116 ALA A O 1
ATOM 943 N N . SER A 1 117 ? -0.364 -2.518 -15.933 1.00 63.16 117 SER A N 1
ATOM 944 C CA . SER A 1 117 ? 0.691 -2.998 -16.823 1.00 63.16 117 SER A CA 1
ATOM 945 C C . SER A 1 117 ? 1.771 -3.720 -16.020 1.00 63.16 117 SER A C 1
ATOM 947 O O . SER A 1 117 ? 1.871 -3.503 -14.808 1.00 63.16 117 SER A O 1
ATOM 949 N N . SER A 1 118 ? 2.607 -4.536 -16.668 1.00 65.94 118 SER A N 1
ATOM 950 C CA . SER A 1 118 ? 3.761 -5.178 -16.009 1.00 65.94 118 SER A CA 1
ATOM 951 C C . SER A 1 118 ? 4.589 -4.171 -15.181 1.00 65.94 118 SER A C 1
ATOM 953 O O . SER A 1 118 ? 4.950 -4.439 -14.032 1.00 65.94 118 SER A O 1
ATOM 955 N N . PHE A 1 119 ? 4.751 -2.939 -15.689 1.00 70.94 119 PHE A N 1
ATOM 956 C CA . PHE A 1 119 ? 5.383 -1.832 -14.963 1.00 70.94 119 PHE A CA 1
ATOM 957 C C . PHE A 1 119 ? 4.632 -1.369 -13.716 1.00 70.94 119 PHE A C 1
ATOM 959 O O . PHE A 1 119 ? 5.261 -1.038 -12.718 1.00 70.94 119 PHE A O 1
ATOM 966 N N . ASP A 1 120 ? 3.302 -1.328 -13.751 1.00 66.50 120 ASP A N 1
ATOM 967 C CA . ASP A 1 120 ? 2.498 -0.843 -12.624 1.00 66.50 120 ASP A CA 1
ATOM 968 C C . ASP A 1 120 ? 2.454 -1.854 -11.465 1.00 66.50 120 ASP A C 1
ATOM 970 O O . ASP A 1 120 ? 2.089 -1.490 -10.345 1.00 66.50 120 ASP A O 1
ATOM 974 N N . MET A 1 121 ? 2.821 -3.115 -11.728 1.00 69.44 121 MET A N 1
ATOM 975 C CA . MET A 1 121 ? 2.946 -4.177 -10.723 1.00 69.44 121 MET A CA 1
ATOM 976 C C . MET A 1 121 ? 4.362 -4.300 -10.135 1.00 69.44 121 MET A C 1
ATOM 978 O O . MET A 1 121 ? 4.573 -5.090 -9.212 1.00 69.44 121 MET A O 1
ATOM 982 N N . GLN A 1 122 ? 5.345 -3.559 -10.655 1.00 78.56 122 GLN A N 1
ATOM 983 C CA . GLN A 1 122 ? 6.725 -3.636 -10.186 1.00 78.56 122 GLN A CA 1
ATOM 984 C C . GLN A 1 122 ? 6.894 -2.963 -8.815 1.00 78.56 122 GLN A C 1
ATOM 986 O O . GLN A 1 122 ? 6.379 -1.873 -8.562 1.00 78.56 122 GLN A O 1
ATOM 991 N N . VAL A 1 123 ? 7.682 -3.585 -7.931 1.00 79.38 123 VAL A N 1
ATOM 992 C CA . VAL A 1 123 ? 8.030 -2.982 -6.636 1.00 79.38 123 VAL A CA 1
ATOM 993 C C . VAL A 1 123 ? 8.818 -1.690 -6.861 1.00 79.38 123 VAL A C 1
ATOM 995 O O . VAL A 1 123 ? 9.892 -1.709 -7.470 1.00 79.38 123 VAL A O 1
ATOM 998 N N . GLY A 1 124 ? 8.279 -0.584 -6.347 1.00 76.62 124 GLY A N 1
ATOM 999 C CA . GLY A 1 124 ? 8.797 0.772 -6.542 1.00 76.62 124 GLY A CA 1
ATOM 1000 C C . GLY A 1 124 ? 8.066 1.590 -7.609 1.00 76.62 124 GLY A C 1
ATOM 1001 O O . GLY A 1 124 ? 8.351 2.777 -7.752 1.00 76.62 124 GLY A O 1
ATOM 1002 N N . ALA A 1 125 ? 7.084 1.019 -8.321 1.00 75.69 125 ALA A N 1
ATOM 1003 C CA . ALA A 1 125 ? 6.365 1.726 -9.386 1.00 75.69 125 ALA A CA 1
ATOM 1004 C C . ALA A 1 125 ? 5.569 2.955 -8.923 1.00 75.69 125 ALA A C 1
ATOM 1006 O O . ALA A 1 125 ? 5.255 3.832 -9.724 1.00 75.69 125 ALA A O 1
ATOM 1007 N N . ARG A 1 126 ? 5.248 3.016 -7.627 1.00 68.94 126 ARG A N 1
ATOM 1008 C CA . ARG A 1 126 ? 4.563 4.140 -6.970 1.00 68.94 126 ARG A CA 1
ATOM 1009 C C . ARG A 1 126 ? 5.478 4.954 -6.048 1.00 68.94 126 ARG A C 1
ATOM 1011 O O . ARG A 1 126 ? 4.985 5.822 -5.338 1.00 68.94 126 ARG A O 1
ATOM 1018 N N . GLY A 1 127 ? 6.777 4.663 -6.043 1.00 81.75 127 GLY A N 1
ATOM 1019 C CA . GLY A 1 127 ? 7.771 5.351 -5.223 1.00 81.75 127 GLY A CA 1
ATOM 1020 C C . GLY A 1 127 ? 9.075 5.551 -5.990 1.00 81.75 127 GLY A C 1
ATOM 1021 O O . GLY A 1 127 ? 9.132 6.380 -6.895 1.00 81.75 127 GLY A O 1
ATOM 1022 N N . SER A 1 128 ? 10.125 4.801 -5.651 1.00 86.00 128 SER A N 1
ATOM 1023 C CA . SER A 1 128 ? 11.493 5.061 -6.134 1.00 86.00 128 SER A CA 1
ATOM 1024 C C . SER A 1 128 ? 11.716 4.914 -7.644 1.00 86.00 128 SER A C 1
ATOM 1026 O O . SER A 1 128 ? 12.740 5.384 -8.136 1.00 86.00 128 SER A O 1
ATOM 1028 N N . LEU A 1 129 ? 10.803 4.265 -8.380 1.00 87.94 129 LEU A N 1
ATOM 1029 C CA . LEU A 1 129 ? 10.924 4.025 -9.825 1.00 87.94 129 LEU A CA 1
ATOM 1030 C C . LEU A 1 129 ? 9.953 4.850 -10.682 1.00 87.94 129 LEU A C 1
ATOM 1032 O O . LEU A 1 129 ? 9.884 4.627 -11.891 1.00 87.94 129 LEU A O 1
ATOM 1036 N N . VAL A 1 130 ? 9.183 5.772 -10.094 1.00 87.62 130 VAL A N 1
ATOM 1037 C CA . VAL A 1 130 ? 8.129 6.515 -10.812 1.00 87.62 130 VAL A CA 1
ATOM 1038 C C . VAL A 1 130 ? 8.687 7.236 -12.042 1.00 87.62 130 VAL A C 1
ATOM 1040 O O . VAL A 1 130 ? 8.176 7.049 -13.146 1.00 87.62 130 VAL A O 1
ATOM 1043 N N . GLU A 1 131 ? 9.763 8.010 -11.887 1.00 88.69 131 GLU A N 1
ATOM 1044 C CA . GLU A 1 131 ? 10.363 8.777 -12.989 1.00 88.69 131 GLU A CA 1
ATOM 1045 C C . GLU A 1 131 ? 10.968 7.874 -14.072 1.00 88.69 131 GLU A C 1
ATOM 1047 O O . GLU A 1 131 ? 10.827 8.135 -15.271 1.00 88.69 131 GLU A O 1
ATOM 1052 N N . GLN A 1 132 ? 11.604 6.776 -13.659 1.00 93.69 132 GLN A N 1
ATOM 1053 C CA . GLN A 1 132 ? 12.220 5.792 -14.544 1.00 93.69 132 GLN A CA 1
ATOM 1054 C C . GLN A 1 132 ? 11.159 5.094 -15.395 1.00 93.69 132 GLN A C 1
ATOM 1056 O O . GLN A 1 132 ? 11.328 4.956 -16.606 1.00 93.69 132 GLN A O 1
ATOM 1061 N N . ILE A 1 133 ? 10.041 4.696 -14.783 1.00 90.88 133 ILE A N 1
ATOM 1062 C CA . ILE A 1 133 ? 8.919 4.062 -15.479 1.00 90.88 133 ILE A CA 1
ATOM 1063 C C . ILE A 1 133 ? 8.235 5.054 -16.418 1.00 90.88 133 ILE A C 1
ATOM 1065 O O . ILE A 1 133 ? 7.922 4.692 -17.550 1.00 90.88 133 ILE A O 1
ATOM 1069 N N . LEU A 1 134 ? 8.019 6.304 -15.998 1.00 88.06 134 LEU A N 1
ATOM 1070 C CA . LEU A 1 134 ? 7.442 7.334 -16.868 1.00 88.06 134 LEU A CA 1
ATOM 1071 C C . LEU A 1 134 ? 8.319 7.578 -18.101 1.00 88.06 134 LEU A C 1
ATOM 1073 O O . LEU A 1 134 ? 7.813 7.572 -19.224 1.00 88.06 134 LEU A O 1
ATOM 1077 N N . SER A 1 135 ? 9.633 7.702 -17.904 1.00 93.19 135 SER A N 1
ATOM 1078 C CA . SER A 1 135 ? 10.605 7.865 -18.990 1.00 93.19 135 SER A CA 1
ATOM 1079 C C . SER A 1 135 ? 10.621 6.655 -19.927 1.00 93.19 135 SER A C 1
ATOM 1081 O O . SER A 1 135 ? 10.619 6.818 -21.147 1.00 93.19 135 SER A O 1
ATOM 1083 N N . ALA A 1 136 ? 10.556 5.438 -19.380 1.00 94.50 136 ALA A N 1
ATOM 1084 C CA . ALA A 1 136 ? 10.471 4.208 -20.161 1.00 94.50 136 ALA A CA 1
ATOM 1085 C C . ALA A 1 136 ? 9.183 4.145 -20.998 1.00 94.50 136 ALA A C 1
ATOM 1087 O O . ALA A 1 136 ? 9.239 3.893 -22.202 1.00 94.50 136 ALA A O 1
ATOM 1088 N N . LYS A 1 137 ? 8.025 4.435 -20.391 1.00 92.69 137 LYS A N 1
ATOM 1089 C CA . LYS A 1 137 ? 6.729 4.482 -21.086 1.00 92.69 137 LYS A CA 1
ATOM 1090 C C . LYS A 1 137 ? 6.728 5.539 -22.194 1.00 92.69 137 LYS A C 1
ATOM 1092 O O . LYS A 1 137 ? 6.210 5.273 -23.279 1.00 92.69 137 LYS A O 1
ATOM 1097 N N . ALA A 1 138 ? 7.318 6.712 -21.958 1.00 92.12 138 ALA A N 1
ATOM 1098 C CA . ALA A 1 138 ? 7.455 7.758 -22.970 1.00 92.12 138 ALA A CA 1
ATOM 1099 C C . ALA A 1 138 ? 8.352 7.307 -24.135 1.00 92.12 138 ALA A C 1
ATOM 1101 O O . ALA A 1 138 ? 7.961 7.442 -25.296 1.00 92.12 138 ALA A O 1
ATOM 1102 N N . ALA A 1 139 ? 9.507 6.706 -23.830 1.00 95.31 139 ALA A N 1
ATOM 1103 C CA . ALA A 1 139 ? 10.439 6.198 -24.829 1.00 95.31 139 ALA A CA 1
ATOM 1104 C C . ALA A 1 139 ? 9.808 5.121 -25.722 1.00 95.31 139 ALA A C 1
ATOM 1106 O O . ALA A 1 139 ? 9.967 5.176 -26.936 1.00 95.31 139 ALA A O 1
ATOM 1107 N N . ILE A 1 140 ? 9.059 4.178 -25.145 1.00 94.25 140 ILE A N 1
ATOM 1108 C CA . ILE A 1 140 ? 8.394 3.090 -25.883 1.00 94.25 140 ILE A CA 1
ATOM 1109 C C . ILE A 1 140 ? 7.278 3.621 -26.788 1.00 94.25 140 ILE A C 1
ATOM 1111 O O . ILE A 1 140 ? 7.113 3.167 -27.918 1.00 94.25 140 ILE A O 1
ATOM 1115 N N . ASN A 1 141 ? 6.484 4.576 -26.299 1.00 90.69 141 ASN A N 1
ATOM 1116 C CA . ASN A 1 141 ? 5.302 5.042 -27.022 1.00 90.69 141 ASN A CA 1
ATOM 1117 C C . ASN A 1 141 ? 5.622 5.951 -28.217 1.00 90.69 141 ASN A C 1
ATOM 1119 O O . ASN A 1 141 ? 4.747 6.139 -29.075 1.00 90.69 141 ASN A O 1
ATOM 1123 N N . TYR A 1 142 ? 6.840 6.497 -28.273 1.00 92.38 142 TYR A N 1
ATOM 1124 C CA . TYR A 1 142 ? 7.280 7.416 -29.315 1.00 92.38 142 TYR A CA 1
ATOM 1125 C C . TYR A 1 142 ? 7.395 6.718 -30.690 1.00 92.38 142 TYR A C 1
ATOM 1127 O O . TYR A 1 142 ? 8.088 5.709 -30.813 1.00 92.38 142 TYR A O 1
ATOM 1135 N N . PRO A 1 143 ? 6.732 7.213 -31.750 1.00 86.94 143 PRO A N 1
ATOM 1136 C CA . PRO A 1 143 ? 6.753 6.574 -33.068 1.00 86.94 143 PRO A CA 1
ATOM 1137 C C . PRO A 1 143 ? 8.096 6.765 -33.810 1.00 86.94 143 PRO A C 1
ATOM 1139 O O . PRO A 1 143 ? 8.784 7.755 -33.572 1.00 86.94 143 PRO A O 1
ATOM 1142 N N . PRO A 1 144 ? 8.459 5.883 -34.767 1.00 83.81 144 PRO A N 1
ATOM 1143 C CA . PRO A 1 144 ? 7.715 4.694 -35.200 1.00 83.81 144 PRO A CA 1
ATOM 1144 C C . PRO A 1 144 ? 7.953 3.444 -34.336 1.00 83.81 144 PRO A C 1
ATOM 1146 O O . PRO A 1 144 ? 7.031 2.647 -34.194 1.00 83.81 144 PRO A O 1
ATOM 1149 N N . TYR A 1 145 ? 9.143 3.279 -33.747 1.00 84.94 145 TYR A N 1
ATOM 1150 C CA . TYR A 1 145 ? 9.545 2.054 -33.031 1.00 84.94 145 TYR A CA 1
ATOM 1151 C C . TYR A 1 145 ? 10.045 2.305 -31.600 1.00 84.94 145 TYR A C 1
ATOM 1153 O O . TYR A 1 145 ? 10.598 1.397 -30.995 1.00 84.94 145 TYR A O 1
ATOM 1161 N N . GLY A 1 146 ? 9.874 3.510 -31.057 1.00 92.00 146 GLY A N 1
ATOM 1162 C CA . GLY A 1 146 ? 10.417 3.920 -29.762 1.00 92.00 146 GLY A CA 1
ATOM 1163 C C . GLY A 1 146 ? 11.735 4.694 -29.868 1.00 92.00 146 GLY A C 1
ATOM 1164 O O . GLY A 1 146 ? 12.440 4.641 -30.877 1.00 92.00 146 GLY A O 1
ATOM 1165 N N . LEU A 1 147 ? 12.070 5.433 -28.809 1.00 94.81 147 LEU A N 1
ATOM 1166 C CA . LEU A 1 147 ? 13.331 6.165 -28.688 1.00 94.81 147 LEU A CA 1
ATOM 1167 C C . LEU A 1 147 ? 14.463 5.247 -28.203 1.00 94.81 147 LEU A C 1
ATOM 1169 O O . LEU A 1 147 ? 14.266 4.496 -27.241 1.00 94.81 147 LEU A O 1
ATOM 1173 N N . PRO A 1 148 ? 15.675 5.344 -28.784 1.00 96.56 148 PRO A N 1
ATOM 1174 C CA . PRO A 1 148 ? 16.842 4.667 -28.242 1.00 96.56 148 PRO A CA 1
ATOM 1175 C C . PRO A 1 148 ? 17.049 5.038 -26.772 1.00 96.56 148 PRO A C 1
ATOM 1177 O O . PRO A 1 148 ? 17.080 6.219 -26.424 1.00 96.56 148 PRO A O 1
ATOM 1180 N N . THR A 1 149 ? 17.174 4.033 -25.905 1.00 98.06 149 THR A N 1
ATOM 1181 C CA . THR A 1 149 ? 17.249 4.249 -24.451 1.00 98.06 149 THR A CA 1
ATOM 1182 C C . THR A 1 149 ? 18.462 3.557 -23.836 1.00 98.06 149 THR A C 1
ATOM 1184 O O . THR A 1 149 ? 18.701 2.372 -24.080 1.00 98.06 149 THR A O 1
ATOM 1187 N N . LEU A 1 150 ? 19.215 4.294 -23.016 1.00 98.00 150 LEU A N 1
ATOM 1188 C CA . LEU A 1 150 ? 20.339 3.784 -22.233 1.00 98.00 150 LEU A CA 1
ATOM 1189 C C . LEU A 1 150 ? 19.921 3.601 -20.768 1.00 98.00 150 LEU A C 1
ATOM 1191 O O . LEU A 1 150 ? 19.497 4.549 -20.111 1.00 98.00 150 LEU A O 1
ATOM 1195 N N . LEU A 1 151 ? 20.067 2.384 -20.252 1.00 98.00 151 LEU A N 1
ATOM 1196 C CA . LEU A 1 151 ? 19.817 2.024 -18.859 1.00 98.00 151 LEU A CA 1
ATOM 1197 C C . LEU A 1 151 ? 21.129 2.051 -18.065 1.00 98.00 151 LEU A C 1
ATOM 1199 O O . LEU A 1 151 ? 22.027 1.241 -18.308 1.00 98.00 151 LEU A O 1
ATOM 1203 N N . CYS A 1 152 ? 21.214 2.936 -17.078 1.00 96.25 152 CYS A N 1
ATOM 1204 C CA . CYS A 1 152 ? 22.366 3.104 -16.195 1.00 96.25 152 CYS A CA 1
ATOM 1205 C C . CYS A 1 152 ? 22.060 2.603 -14.775 1.00 96.25 152 CYS A C 1
ATOM 1207 O O . CYS A 1 152 ? 20.904 2.509 -14.358 1.00 96.25 152 CYS A O 1
ATOM 1209 N N . GLY A 1 153 ? 23.108 2.274 -14.022 1.00 93.62 153 GLY A N 1
ATOM 1210 C CA . GLY A 1 153 ? 23.021 1.898 -12.607 1.00 93.62 153 GLY A CA 1
ATOM 1211 C C . GLY A 1 153 ? 24.024 0.809 -12.243 1.00 93.62 153 GLY A C 1
ATOM 1212 O O . GLY A 1 153 ? 24.545 0.125 -13.121 1.00 93.62 153 GLY A O 1
ATOM 1213 N N . ASN A 1 154 ? 24.283 0.592 -10.958 1.00 93.44 154 ASN A N 1
ATOM 1214 C CA . ASN A 1 154 ? 25.269 -0.389 -10.500 1.00 93.44 154 ASN A CA 1
ATOM 1215 C C . ASN A 1 154 ? 24.916 -1.848 -10.865 1.00 93.44 154 ASN A C 1
ATOM 1217 O O . ASN A 1 154 ? 23.846 -2.192 -11.392 1.00 93.44 154 ASN A O 1
ATOM 1221 N N . LEU A 1 155 ? 25.872 -2.744 -10.610 1.00 91.06 155 LEU A N 1
ATOM 1222 C CA . LEU A 1 155 ? 25.718 -4.185 -10.810 1.00 91.06 155 LEU A CA 1
ATOM 1223 C C . LEU A 1 155 ? 24.548 -4.739 -9.982 1.00 91.06 155 LEU A C 1
ATOM 1225 O O . LEU A 1 155 ? 24.415 -4.471 -8.788 1.00 91.06 155 LEU A O 1
ATOM 1229 N N . GLY A 1 156 ? 23.713 -5.554 -10.631 1.00 88.88 156 GLY A N 1
ATOM 1230 C CA . GLY A 1 156 ? 22.659 -6.323 -9.968 1.00 88.88 156 GLY A CA 1
ATOM 1231 C C . GLY A 1 156 ? 21.415 -5.545 -9.526 1.00 88.88 156 GLY A C 1
ATOM 1232 O O . GLY A 1 156 ? 20.633 -6.081 -8.750 1.00 88.88 156 GLY A O 1
ATOM 1233 N N . ILE A 1 157 ? 21.189 -4.317 -10.013 1.00 93.06 157 ILE A N 1
ATOM 1234 C CA . ILE A 1 157 ? 19.943 -3.553 -9.757 1.00 93.06 157 ILE A CA 1
ATOM 1235 C C . ILE A 1 157 ? 18.749 -4.079 -10.577 1.00 93.06 157 ILE A C 1
ATOM 1237 O O . ILE A 1 157 ? 17.599 -3.819 -10.242 1.00 93.06 157 ILE A O 1
ATOM 1241 N N . GLY A 1 158 ? 19.003 -4.858 -11.634 1.00 91.25 158 GLY A N 1
ATOM 1242 C CA . GLY A 1 158 ? 17.947 -5.430 -12.478 1.00 91.25 158 GLY A CA 1
ATOM 1243 C C . GLY A 1 158 ? 17.703 -4.699 -13.800 1.00 91.25 158 GLY A C 1
ATOM 1244 O O . GLY A 1 158 ? 16.601 -4.781 -14.319 1.00 91.25 158 GLY A O 1
ATOM 1245 N N . LYS A 1 159 ? 18.717 -4.042 -14.386 1.00 94.19 159 LYS A N 1
ATOM 1246 C CA . LYS A 1 159 ? 18.624 -3.375 -15.705 1.00 94.19 159 LYS A CA 1
ATOM 1247 C C . LYS A 1 159 ? 18.030 -4.262 -16.806 1.00 94.19 159 LYS A C 1
ATOM 1249 O O . LYS A 1 159 ? 17.160 -3.821 -17.540 1.00 94.19 159 LYS A O 1
ATOM 1254 N N . MET A 1 160 ? 18.467 -5.520 -16.890 1.00 92.69 160 MET A N 1
ATOM 1255 C CA . MET A 1 160 ? 17.928 -6.483 -17.857 1.00 92.69 160 MET A CA 1
ATOM 1256 C C . MET A 1 160 ? 16.452 -6.801 -17.589 1.00 92.69 160 MET A C 1
ATOM 1258 O O . MET A 1 160 ? 15.673 -6.879 -18.529 1.00 92.69 160 MET A O 1
ATOM 1262 N N . GLN A 1 161 ? 16.057 -6.947 -16.318 1.00 91.00 161 GLN A N 1
ATOM 1263 C CA . GLN A 1 161 ? 14.649 -7.145 -15.967 1.00 91.00 161 GLN A CA 1
ATOM 1264 C C . GLN A 1 161 ? 13.828 -5.918 -16.363 1.00 91.00 161 GLN A C 1
ATOM 1266 O O . GLN A 1 161 ? 12.816 -6.074 -17.022 1.00 91.00 161 GLN A O 1
ATOM 1271 N N . PHE A 1 162 ? 14.314 -4.712 -16.068 1.00 93.81 162 PHE A N 1
ATOM 1272 C CA . PHE A 1 162 ? 13.650 -3.470 -16.460 1.00 93.81 162 PHE A CA 1
ATOM 1273 C C . PHE A 1 162 ? 13.508 -3.343 -17.988 1.00 93.81 162 PHE A C 1
ATOM 1275 O O . PHE A 1 162 ? 12.463 -2.932 -18.475 1.00 93.81 162 PHE A O 1
ATOM 1282 N N . ALA A 1 163 ? 14.517 -3.757 -18.765 1.00 94.94 163 ALA A N 1
ATOM 1283 C CA . ALA A 1 163 ? 14.432 -3.818 -20.228 1.00 94.94 163 ALA A CA 1
ATOM 1284 C C . ALA A 1 163 ? 13.399 -4.847 -20.728 1.00 94.94 163 ALA A C 1
ATOM 1286 O O . ALA A 1 163 ? 12.724 -4.609 -21.728 1.00 94.94 163 ALA A O 1
ATOM 1287 N N . HIS A 1 164 ? 13.253 -5.979 -20.036 1.00 93.12 164 HIS A N 1
ATOM 1288 C CA . HIS A 1 164 ? 12.169 -6.925 -20.302 1.00 93.12 164 HIS A CA 1
ATOM 1289 C C . HIS A 1 164 ? 10.802 -6.337 -19.944 1.00 93.12 164 HIS A C 1
ATOM 1291 O O . HIS A 1 164 ? 9.876 -6.460 -20.737 1.00 93.12 164 HIS A O 1
ATOM 1297 N N . ASP A 1 165 ? 10.690 -5.621 -18.826 1.00 92.00 165 ASP A N 1
ATOM 1298 C CA . ASP A 1 165 ? 9.452 -4.947 -18.431 1.00 92.00 165 ASP A CA 1
ATOM 1299 C C . ASP A 1 165 ? 9.058 -3.880 -19.485 1.00 92.00 165 ASP A C 1
ATOM 1301 O O . ASP A 1 165 ? 7.882 -3.745 -19.829 1.00 92.00 165 ASP A O 1
ATOM 1305 N N . MET A 1 166 ? 10.044 -3.190 -20.091 1.00 93.31 166 MET A N 1
ATOM 1306 C CA . MET A 1 166 ? 9.838 -2.303 -21.252 1.00 93.31 166 MET A CA 1
ATOM 1307 C C . MET A 1 166 ? 9.239 -3.048 -22.449 1.00 93.31 166 MET A C 1
ATOM 1309 O O . MET A 1 166 ? 8.306 -2.563 -23.088 1.00 93.31 166 MET A O 1
ATOM 1313 N N . TYR A 1 167 ? 9.768 -4.227 -22.759 1.00 93.69 167 TYR A N 1
ATOM 1314 C CA . TYR A 1 167 ? 9.269 -5.059 -23.849 1.00 93.69 167 TYR A CA 1
ATOM 1315 C C . TYR A 1 167 ? 7.845 -5.564 -23.595 1.00 93.69 167 TYR A C 1
ATOM 1317 O O . TYR A 1 167 ? 6.994 -5.452 -24.478 1.00 93.69 167 TYR A O 1
ATOM 1325 N N . ASP A 1 168 ? 7.569 -6.060 -22.390 1.00 91.25 168 ASP A N 1
ATOM 1326 C CA . ASP A 1 168 ? 6.250 -6.566 -22.008 1.00 91.25 168 ASP A CA 1
ATOM 1327 C C . ASP A 1 168 ? 5.201 -5.449 -22.077 1.00 91.25 168 ASP A C 1
ATOM 1329 O O . ASP A 1 168 ? 4.146 -5.625 -22.687 1.00 91.25 168 ASP A O 1
ATOM 1333 N N . TYR A 1 169 ? 5.525 -4.250 -21.581 1.00 91.06 169 TYR A N 1
ATOM 1334 C CA . TYR A 1 169 ? 4.656 -3.077 -21.704 1.00 91.06 169 TYR A CA 1
ATOM 1335 C C . TYR A 1 169 ? 4.361 -2.704 -23.166 1.00 91.06 169 TYR A C 1
ATOM 1337 O O . TYR A 1 169 ? 3.229 -2.352 -23.514 1.00 91.06 169 TYR A O 1
ATOM 1345 N N . ALA A 1 170 ? 5.356 -2.785 -24.051 1.00 90.25 170 ALA A N 1
ATOM 1346 C CA . ALA A 1 170 ? 5.171 -2.503 -25.473 1.00 90.25 170 ALA A CA 1
ATOM 1347 C C . ALA A 1 170 ? 4.241 -3.523 -26.164 1.00 90.25 170 ALA A C 1
ATOM 1349 O O . ALA A 1 170 ? 3.484 -3.155 -27.068 1.00 90.25 170 ALA A O 1
ATOM 1350 N N . MET A 1 171 ? 4.257 -4.786 -25.720 1.00 89.50 171 MET A N 1
ATOM 1351 C CA . MET A 1 171 ? 3.313 -5.819 -26.168 1.00 89.50 171 MET A CA 1
ATOM 1352 C C . MET A 1 171 ? 1.905 -5.574 -25.626 1.00 89.50 171 MET A C 1
ATOM 1354 O O . MET A 1 171 ? 0.939 -5.611 -26.384 1.00 89.50 171 MET A O 1
ATOM 1358 N N . GLU A 1 172 ? 1.786 -5.287 -24.327 1.00 88.06 172 GLU A N 1
ATOM 1359 C CA . GLU A 1 172 ? 0.512 -5.017 -23.646 1.00 88.06 172 GLU A CA 1
ATOM 1360 C C . GLU A 1 172 ? -0.228 -3.815 -24.249 1.00 88.06 172 GLU A C 1
ATOM 1362 O O . GLU A 1 172 ? -1.450 -3.830 -24.392 1.00 88.06 172 GLU A O 1
ATOM 1367 N N . THR A 1 173 ? 0.512 -2.774 -24.637 1.00 85.50 173 THR A N 1
ATOM 1368 C CA . THR A 1 173 ? -0.038 -1.556 -25.255 1.00 85.50 173 THR A CA 1
ATOM 1369 C C . THR A 1 173 ? -0.295 -1.686 -26.757 1.00 85.50 173 THR A C 1
ATOM 1371 O O . THR A 1 173 ? -0.769 -0.735 -27.381 1.00 85.50 173 THR A O 1
ATOM 1374 N N . GLY A 1 174 ? 0.007 -2.844 -27.356 1.00 84.56 174 GLY A N 1
ATOM 1375 C CA . GLY A 1 174 ? -0.162 -3.094 -28.788 1.00 84.56 174 GLY A CA 1
ATOM 1376 C C . GLY A 1 174 ? 0.766 -2.263 -29.680 1.00 84.56 174 GLY A C 1
ATOM 1377 O O . GLY A 1 174 ? 0.514 -2.151 -30.880 1.00 84.56 174 GLY A O 1
ATOM 1378 N N . LYS A 1 175 ? 1.824 -1.662 -29.114 1.00 86.06 175 LYS A N 1
ATOM 1379 C CA . LYS A 1 175 ? 2.848 -0.928 -29.873 1.00 86.06 175 LYS A CA 1
ATOM 1380 C C . LYS A 1 175 ? 3.703 -1.871 -30.699 1.00 86.06 175 LYS A C 1
ATOM 1382 O O . LYS A 1 175 ? 4.031 -1.561 -31.842 1.00 86.06 175 LYS A O 1
ATOM 1387 N N . PHE A 1 176 ? 4.026 -3.028 -30.137 1.00 86.94 176 PHE A N 1
ATOM 1388 C CA . PHE A 1 176 ? 4.669 -4.098 -30.874 1.00 86.94 176 PHE A CA 1
ATOM 1389 C C . PHE A 1 176 ? 3.656 -5.162 -31.286 1.00 86.94 176 PHE A C 1
ATOM 1391 O O . PHE A 1 176 ? 2.717 -5.488 -30.563 1.00 86.94 176 PHE A O 1
ATOM 1398 N N . SER A 1 177 ? 3.854 -5.714 -32.483 1.00 83.94 177 SER A N 1
ATOM 1399 C CA . SER A 1 177 ? 3.058 -6.848 -32.954 1.00 83.94 177 SER A CA 1
ATOM 1400 C C . SER A 1 177 ? 3.361 -8.099 -32.124 1.00 83.94 177 SER A C 1
ATOM 1402 O O . SER A 1 177 ? 4.487 -8.264 -31.668 1.00 83.94 177 SER A O 1
ATOM 1404 N N . HIS A 1 178 ? 2.430 -9.052 -32.045 1.00 81.69 178 HIS A N 1
ATOM 1405 C CA . HIS A 1 178 ? 2.656 -10.331 -31.348 1.00 81.69 178 HIS A CA 1
ATOM 1406 C C . HIS A 1 178 ? 3.870 -11.144 -31.849 1.00 81.69 178 HIS A C 1
ATOM 1408 O O . HIS A 1 178 ? 4.319 -12.049 -31.154 1.00 81.69 178 HIS A O 1
ATOM 1414 N N . ASN A 1 179 ? 4.396 -10.837 -33.042 1.00 83.50 179 ASN A N 1
ATOM 1415 C CA . ASN A 1 179 ? 5.560 -11.504 -33.637 1.00 83.50 179 ASN A CA 1
ATOM 1416 C C . ASN A 1 179 ? 6.880 -10.745 -33.429 1.00 83.50 179 ASN A C 1
ATOM 1418 O O . ASN A 1 179 ? 7.918 -11.171 -33.941 1.00 83.50 179 ASN A O 1
ATOM 1422 N N . ALA A 1 180 ? 6.841 -9.591 -32.766 1.00 89.44 180 ALA A N 1
ATOM 1423 C CA . ALA A 1 180 ? 8.039 -8.845 -32.428 1.00 89.44 180 ALA A CA 1
ATOM 1424 C C . ALA A 1 180 ? 8.859 -9.627 -31.397 1.00 89.44 180 ALA A C 1
ATOM 1426 O O . ALA A 1 180 ? 8.295 -10.308 -30.548 1.00 89.44 180 ALA A O 1
ATOM 1427 N N . ASN A 1 181 ? 10.187 -9.543 -31.484 1.00 93.12 181 ASN A N 1
ATOM 1428 C CA . ASN A 1 181 ? 11.087 -10.284 -30.602 1.00 93.12 181 ASN A CA 1
ATOM 1429 C C . ASN A 1 181 ? 11.926 -9.340 -29.741 1.00 93.12 181 ASN A C 1
ATOM 1431 O O . ASN A 1 181 ? 12.283 -8.240 -30.167 1.00 93.12 181 ASN A O 1
ATOM 1435 N N . PHE A 1 182 ? 12.305 -9.827 -28.561 1.00 95.62 182 PHE A N 1
ATOM 1436 C CA . PHE A 1 182 ? 13.333 -9.231 -27.715 1.00 95.62 182 PHE A CA 1
ATOM 1437 C C . PHE A 1 182 ? 14.673 -9.930 -27.968 1.00 95.62 182 PHE A C 1
ATOM 1439 O O . PHE A 1 182 ? 14.870 -11.079 -27.567 1.00 95.62 182 PHE A O 1
ATOM 1446 N N . VAL A 1 183 ? 15.591 -9.267 -28.671 1.00 96.00 183 VAL A N 1
ATOM 1447 C CA . VAL A 1 183 ? 16.888 -9.842 -29.054 1.00 96.00 183 VAL A CA 1
ATOM 1448 C C . VAL A 1 183 ? 17.991 -9.270 -28.174 1.00 96.00 183 VAL A C 1
ATOM 1450 O O . VAL A 1 183 ? 18.274 -8.077 -28.224 1.00 96.00 183 VAL A O 1
ATOM 1453 N N . ILE A 1 184 ? 18.644 -10.137 -27.398 1.00 96.06 184 ILE A N 1
ATOM 1454 C CA . ILE A 1 184 ? 19.723 -9.760 -26.476 1.00 96.06 184 ILE A CA 1
ATOM 1455 C C . ILE A 1 184 ? 21.088 -9.941 -27.142 1.00 96.06 184 ILE A C 1
ATOM 1457 O O . ILE A 1 184 ? 21.389 -10.986 -27.725 1.00 96.06 184 ILE A O 1
ATOM 1461 N N . ILE A 1 185 ? 21.943 -8.935 -26.984 1.00 94.94 185 ILE A N 1
ATOM 1462 C CA . ILE A 1 185 ? 23.355 -8.939 -27.346 1.00 94.94 185 ILE A CA 1
ATOM 1463 C C . ILE A 1 185 ? 24.155 -8.730 -26.071 1.00 94.94 185 ILE A C 1
ATOM 1465 O O . ILE A 1 185 ? 24.235 -7.620 -25.554 1.00 94.94 185 ILE A O 1
ATOM 1469 N N . ASN A 1 186 ? 24.782 -9.795 -25.581 1.00 94.00 186 ASN A N 1
ATOM 1470 C CA . ASN A 1 186 ? 25.749 -9.670 -24.503 1.00 94.00 186 ASN A CA 1
ATOM 1471 C C . ASN A 1 186 ? 27.050 -9.077 -25.063 1.00 94.00 186 ASN A C 1
ATOM 1473 O O . ASN A 1 186 ? 27.770 -9.746 -25.807 1.00 94.00 186 ASN A O 1
ATOM 1477 N N . CYS A 1 187 ? 27.354 -7.821 -24.734 1.00 93.31 187 CYS A N 1
ATOM 1478 C CA . CYS A 1 187 ? 28.519 -7.125 -25.277 1.00 93.31 187 CYS A CA 1
ATOM 1479 C C . CYS A 1 187 ? 29.849 -7.729 -24.807 1.00 93.31 187 CYS A C 1
ATOM 1481 O O . CYS A 1 187 ? 30.855 -7.600 -25.508 1.00 93.31 187 CYS A O 1
ATOM 1483 N N . MET A 1 188 ? 29.854 -8.444 -23.675 1.00 91.12 188 MET A N 1
ATOM 1484 C CA . MET A 1 188 ? 31.038 -9.156 -23.183 1.00 91.12 188 MET A CA 1
ATOM 1485 C C . MET A 1 188 ? 31.579 -10.168 -24.195 1.00 91.12 188 MET A C 1
ATOM 1487 O O . MET A 1 188 ? 32.795 -10.308 -24.329 1.00 91.12 188 MET A O 1
ATOM 1491 N N . ASP A 1 189 ? 30.704 -10.817 -24.969 1.00 90.38 189 ASP A N 1
ATOM 1492 C CA . ASP A 1 189 ? 31.097 -11.811 -25.978 1.00 90.38 189 ASP A CA 1
ATOM 1493 C C . ASP A 1 189 ? 31.885 -11.195 -27.153 1.00 90.38 189 ASP A C 1
ATOM 1495 O O . ASP A 1 189 ? 32.484 -11.916 -27.963 1.00 90.38 189 ASP A O 1
ATOM 1499 N N . TYR A 1 190 ? 31.892 -9.861 -27.251 1.00 91.31 190 TYR A N 1
ATOM 1500 C CA . TYR A 1 190 ? 32.451 -9.092 -28.361 1.00 91.31 190 TYR A CA 1
ATOM 1501 C C . TYR A 1 190 ? 33.519 -8.077 -27.941 1.00 91.31 190 TYR A C 1
ATOM 1503 O O . TYR A 1 190 ? 33.976 -7.320 -28.796 1.00 91.31 190 TYR A O 1
ATOM 1511 N N . ALA A 1 191 ? 33.964 -8.091 -26.679 1.00 83.56 191 ALA A N 1
ATOM 1512 C CA . ALA A 1 191 ? 34.798 -7.049 -26.071 1.00 83.56 191 ALA A CA 1
ATOM 1513 C C . ALA A 1 191 ? 36.099 -6.690 -26.823 1.00 83.56 191 ALA A C 1
ATOM 1515 O O . ALA A 1 191 ? 36.630 -5.606 -26.633 1.00 83.56 191 ALA A O 1
ATOM 1516 N N . ASN A 1 192 ? 36.593 -7.567 -27.706 1.00 83.88 192 ASN A N 1
ATOM 1517 C CA . ASN A 1 192 ? 37.772 -7.329 -28.553 1.00 83.88 192 ASN A CA 1
ATOM 1518 C C . ASN A 1 192 ? 37.586 -7.811 -30.005 1.00 83.88 192 ASN A C 1
ATOM 1520 O O . ASN A 1 192 ? 38.557 -8.109 -30.702 1.00 83.88 192 ASN A O 1
ATOM 1524 N N . ASN A 1 193 ? 36.344 -7.996 -30.460 1.00 89.12 193 ASN A N 1
ATOM 1525 C CA . ASN A 1 193 ? 36.077 -8.551 -31.786 1.00 89.12 193 ASN A CA 1
ATOM 1526 C C . ASN A 1 193 ? 34.861 -7.896 -32.450 1.00 89.12 193 ASN A C 1
ATOM 1528 O O . ASN A 1 193 ? 33.831 -8.534 -32.699 1.00 89.12 193 ASN A O 1
ATOM 1532 N N . ALA A 1 194 ? 35.018 -6.617 -32.800 1.00 88.06 194 ALA A N 1
ATOM 1533 C CA . ALA A 1 194 ? 34.018 -5.855 -33.542 1.00 88.06 194 ALA A CA 1
ATOM 1534 C C . ALA A 1 194 ? 33.624 -6.512 -34.880 1.00 88.06 194 ALA A C 1
ATOM 1536 O O . ALA A 1 194 ? 32.487 -6.374 -35.323 1.00 88.06 194 ALA A O 1
ATOM 1537 N N . GLN A 1 195 ? 34.518 -7.278 -35.521 1.00 88.12 195 GLN A N 1
ATOM 1538 C CA . GLN A 1 195 ? 34.181 -8.008 -36.750 1.00 88.12 195 GLN A CA 1
ATOM 1539 C C . GLN A 1 195 ? 33.148 -9.112 -36.502 1.00 88.12 195 GLN A C 1
ATOM 1541 O O . GLN A 1 195 ? 32.205 -9.259 -37.280 1.00 88.12 195 GLN A O 1
ATOM 1546 N N . ARG A 1 196 ? 33.275 -9.858 -35.400 1.00 88.25 196 ARG A N 1
ATOM 1547 C CA . ARG A 1 196 ? 32.295 -10.877 -35.008 1.00 88.25 196 ARG A CA 1
ATOM 1548 C C . ARG A 1 196 ? 30.943 -10.250 -34.674 1.00 88.25 196 ARG A C 1
ATOM 1550 O O . ARG A 1 196 ? 29.919 -10.782 -35.103 1.00 88.25 196 ARG A O 1
ATOM 1557 N N . LEU A 1 197 ? 30.942 -9.114 -33.973 1.00 90.00 197 LEU A N 1
ATOM 1558 C CA . LEU A 1 197 ? 29.724 -8.345 -33.701 1.00 90.00 197 LEU A CA 1
ATOM 1559 C C . LEU A 1 197 ? 29.067 -7.888 -35.010 1.00 90.00 197 LEU A C 1
ATOM 1561 O O . LEU A 1 197 ? 27.888 -8.151 -35.231 1.00 90.00 197 LEU A O 1
ATOM 1565 N N . ARG A 1 198 ? 29.851 -7.305 -35.924 1.00 89.25 198 ARG A N 1
ATOM 1566 C CA . ARG A 1 198 ? 29.408 -6.860 -37.253 1.00 89.25 198 ARG A CA 1
ATOM 1567 C C . ARG A 1 198 ? 28.756 -7.988 -38.056 1.00 89.25 198 ARG A C 1
ATOM 1569 O O . ARG A 1 198 ? 27.668 -7.806 -38.596 1.00 89.25 198 ARG A O 1
ATOM 1576 N N . LEU A 1 199 ? 29.391 -9.159 -38.113 1.00 88.25 199 LEU A N 1
ATOM 1577 C CA . LEU A 1 199 ? 28.854 -10.337 -38.806 1.00 88.25 199 LEU A CA 1
ATOM 1578 C C . LEU A 1 199 ? 27.557 -10.846 -38.172 1.00 88.25 199 LEU A C 1
ATOM 1580 O O . LEU A 1 199 ? 26.682 -11.353 -38.868 1.00 88.25 199 LEU A O 1
ATOM 1584 N N . ARG A 1 200 ? 27.408 -10.730 -36.850 1.00 89.38 200 ARG A N 1
ATOM 1585 C CA . ARG A 1 200 ? 26.198 -11.182 -36.159 1.00 89.38 200 ARG A CA 1
ATOM 1586 C C . ARG A 1 200 ? 25.042 -10.188 -36.318 1.00 89.38 200 ARG A C 1
ATOM 1588 O O . ARG A 1 200 ? 23.913 -10.615 -36.561 1.00 89.38 200 ARG A O 1
ATOM 1595 N N . LEU A 1 201 ? 25.335 -8.889 -36.250 1.00 89.12 201 LEU A N 1
ATOM 1596 C CA . LEU A 1 201 ? 24.380 -7.799 -36.456 1.00 89.12 201 LEU A CA 1
ATOM 1597 C C . LEU A 1 201 ? 23.857 -7.751 -37.891 1.00 89.12 201 LEU A C 1
ATOM 1599 O O . LEU A 1 201 ? 22.647 -7.710 -38.090 1.00 89.12 201 LEU A O 1
ATOM 1603 N N . PHE A 1 202 ? 24.751 -7.808 -38.883 1.00 88.25 202 PHE A N 1
ATOM 1604 C CA . PHE A 1 202 ? 24.398 -7.597 -40.291 1.00 88.25 202 PHE A CA 1
ATOM 1605 C C . PHE A 1 202 ? 24.279 -8.892 -41.107 1.00 88.25 202 PHE A C 1
ATOM 1607 O O . PHE A 1 202 ? 23.639 -8.892 -42.160 1.00 88.25 202 PHE A O 1
ATOM 1614 N N . GLY A 1 203 ? 24.807 -10.013 -40.610 1.00 83.44 203 GLY A N 1
ATOM 1615 C CA . GLY A 1 203 ? 24.786 -11.319 -41.275 1.00 83.44 203 GLY A CA 1
ATOM 1616 C C . GLY A 1 203 ? 26.098 -11.665 -41.990 1.00 83.44 203 GLY A C 1
ATOM 1617 O O . GLY A 1 203 ? 27.079 -10.925 -41.933 1.00 83.44 203 GLY A O 1
ATOM 1618 N N . SER A 1 204 ? 26.110 -12.817 -42.667 1.00 75.25 204 SER A N 1
ATOM 1619 C CA . SER A 1 204 ? 27.233 -13.310 -43.478 1.00 75.25 204 SER A CA 1
ATOM 1620 C C . SER A 1 204 ? 26.764 -13.641 -44.898 1.00 75.25 204 SER A C 1
ATOM 1622 O O . SER A 1 204 ? 25.608 -14.010 -45.094 1.00 75.25 204 SER A O 1
ATOM 1624 N N . LEU A 1 205 ? 27.680 -13.552 -45.865 1.00 64.94 205 LEU A N 1
ATOM 1625 C CA . LEU A 1 205 ? 27.467 -13.892 -47.278 1.00 64.94 205 LEU A CA 1
ATOM 1626 C C . LEU A 1 205 ? 27.119 -15.376 -47.495 1.00 64.94 205 LEU A C 1
ATOM 1628 O O . LEU A 1 205 ? 26.396 -15.714 -48.428 1.00 64.94 205 LEU A O 1
ATOM 1632 N N . GLU A 1 206 ? 27.613 -16.267 -46.631 1.00 61.19 206 GLU A N 1
ATOM 1633 C CA . GLU A 1 206 ? 27.561 -17.722 -46.849 1.00 61.19 206 GLU A CA 1
ATOM 1634 C C . GLU A 1 206 ? 26.297 -18.400 -46.294 1.00 61.19 206 GLU A C 1
ATOM 1636 O O . GLU A 1 206 ? 25.958 -19.515 -46.692 1.00 61.19 206 GLU A O 1
ATOM 1641 N N . LYS A 1 207 ? 25.580 -17.759 -45.361 1.00 58.66 207 LYS A N 1
ATOM 1642 C CA . LYS A 1 207 ? 24.420 -18.352 -44.676 1.00 58.66 207 LYS A CA 1
ATOM 1643 C C . LYS A 1 207 ? 23.192 -17.460 -44.813 1.00 58.66 207 LYS A C 1
ATOM 1645 O O . LYS A 1 207 ? 23.176 -16.347 -44.303 1.00 58.66 207 LYS A O 1
ATOM 1650 N N . ARG A 1 208 ? 22.104 -18.001 -45.381 1.00 61.47 208 ARG A N 1
ATOM 1651 C CA . ARG A 1 208 ? 20.760 -17.373 -45.435 1.00 61.47 208 ARG A CA 1
ATOM 1652 C C . ARG A 1 208 ? 20.053 -17.306 -44.066 1.00 61.47 208 ARG A C 1
ATOM 1654 O O . ARG A 1 208 ? 18.831 -17.378 -43.982 1.00 61.47 208 ARG A O 1
ATOM 1661 N N . THR A 1 209 ? 20.803 -17.225 -42.973 1.00 69.56 209 THR A N 1
ATOM 1662 C CA . THR A 1 209 ? 20.248 -17.082 -41.625 1.00 69.56 209 THR A CA 1
ATOM 1663 C C . THR A 1 209 ? 19.924 -15.620 -41.359 1.00 69.56 209 THR A C 1
ATOM 1665 O O . THR A 1 209 ? 20.763 -14.763 -41.635 1.00 69.56 209 THR A O 1
ATOM 1668 N N . LYS A 1 210 ? 18.749 -15.340 -40.780 1.00 81.12 210 LYS A N 1
ATOM 1669 C CA . LYS A 1 210 ? 18.378 -13.985 -40.346 1.00 81.12 210 LYS A CA 1
ATOM 1670 C C . LYS A 1 210 ? 19.443 -13.414 -39.407 1.00 81.12 210 LYS A C 1
ATOM 1672 O O . LYS A 1 210 ? 19.859 -14.105 -38.470 1.00 81.12 210 LYS A O 1
ATOM 1677 N N . ASN A 1 211 ? 19.871 -12.180 -39.651 1.00 89.75 211 ASN A N 1
ATOM 1678 C CA . ASN A 1 211 ? 20.793 -11.471 -38.759 1.00 89.75 211 ASN A CA 1
ATOM 1679 C C . ASN A 1 211 ? 20.063 -10.972 -37.489 1.00 89.75 211 ASN A C 1
ATOM 1681 O O . ASN A 1 211 ? 18.844 -11.109 -37.391 1.00 89.75 211 ASN A O 1
ATOM 1685 N N . LEU A 1 212 ? 20.780 -10.444 -36.490 1.00 91.38 212 LEU A N 1
ATOM 1686 C CA . LEU A 1 212 ? 20.140 -10.033 -35.226 1.00 91.38 212 LEU A CA 1
ATOM 1687 C C . LEU A 1 212 ? 19.161 -8.864 -35.391 1.00 91.38 212 LEU A C 1
ATOM 1689 O O . LEU A 1 212 ? 18.132 -8.844 -34.723 1.00 91.38 212 LEU A O 1
ATOM 1693 N N . ILE A 1 213 ? 19.443 -7.932 -36.304 1.00 92.00 213 ILE A N 1
ATOM 1694 C CA . ILE A 1 213 ? 18.555 -6.793 -36.580 1.00 92.00 213 ILE A CA 1
ATOM 1695 C C . ILE A 1 213 ? 17.241 -7.289 -37.203 1.00 92.00 213 ILE A C 1
ATOM 1697 O O . ILE A 1 213 ? 16.159 -6.894 -36.787 1.00 92.00 213 ILE A O 1
ATOM 1701 N N . GLU A 1 214 ? 17.319 -8.224 -38.151 1.00 90.69 214 GLU A N 1
ATOM 1702 C CA . GLU A 1 214 ? 16.161 -8.868 -38.780 1.00 90.69 214 GLU A CA 1
ATOM 1703 C C . GLU A 1 214 ? 15.366 -9.730 -37.797 1.00 90.69 214 GLU A C 1
ATOM 1705 O O . GLU A 1 214 ? 14.152 -9.866 -37.943 1.00 90.69 214 GLU A O 1
ATOM 1710 N N . GLN A 1 215 ? 16.034 -10.336 -36.812 1.00 91.94 215 GLN A N 1
ATOM 1711 C CA . GLN A 1 215 ? 15.362 -11.067 -35.737 1.00 91.94 215 GLN A CA 1
ATOM 1712 C C . GLN A 1 215 ? 14.583 -10.120 -34.818 1.00 91.94 215 GLN A C 1
ATOM 1714 O O . GLN A 1 215 ? 13.504 -10.499 -34.370 1.00 91.94 215 GLN A O 1
ATOM 1719 N N . ALA A 1 216 ? 15.089 -8.904 -34.588 1.00 92.75 216 ALA A N 1
ATOM 1720 C CA . ALA A 1 216 ? 14.481 -7.883 -33.732 1.00 92.75 216 ALA A CA 1
ATOM 1721 C C . ALA A 1 216 ? 13.423 -7.015 -34.439 1.00 92.75 216 ALA A C 1
ATOM 1723 O O . ALA A 1 216 ? 12.874 -6.108 -33.821 1.00 92.75 216 ALA A O 1
ATOM 1724 N N . ASN A 1 217 ? 13.136 -7.263 -35.720 1.00 91.56 217 ASN A N 1
ATOM 1725 C CA . ASN A 1 217 ? 12.215 -6.452 -36.518 1.00 91.56 217 ASN A CA 1
ATOM 1726 C C . ASN A 1 217 ? 10.833 -6.309 -35.847 1.00 91.56 217 ASN A C 1
ATOM 1728 O O . ASN A 1 217 ? 10.164 -7.303 -35.566 1.00 91.56 217 ASN A O 1
ATOM 1732 N N . GLY A 1 218 ? 10.407 -5.067 -35.628 1.00 89.06 218 GLY A N 1
ATOM 1733 C CA . GLY A 1 218 ? 9.180 -4.683 -34.931 1.00 89.06 218 GLY A CA 1
ATOM 1734 C C . GLY A 1 218 ? 9.238 -4.788 -33.403 1.00 89.06 218 GLY A C 1
ATOM 1735 O O . GLY A 1 218 ? 8.209 -4.570 -32.773 1.00 89.06 218 GLY A O 1
ATOM 1736 N N . GLY A 1 219 ? 10.388 -5.148 -32.821 1.00 93.81 219 GLY A N 1
ATOM 1737 C CA . GLY A 1 219 ? 10.595 -5.345 -31.382 1.00 93.81 219 GLY A CA 1
ATOM 1738 C C . GLY A 1 219 ? 11.794 -4.570 -30.836 1.00 93.81 219 GLY A C 1
ATOM 1739 O O . GLY A 1 219 ? 12.004 -3.412 -31.194 1.00 93.81 219 GLY A O 1
ATOM 1740 N N . ILE A 1 220 ? 12.578 -5.206 -29.958 1.00 96.12 220 ILE A N 1
ATOM 1741 C CA . ILE A 1 220 ? 13.718 -4.584 -29.266 1.00 96.12 220 ILE A CA 1
ATOM 1742 C C . ILE A 1 220 ? 15.024 -5.310 -29.595 1.00 96.12 220 ILE A C 1
ATOM 1744 O O . ILE A 1 220 ? 15.114 -6.538 -29.512 1.00 96.12 220 ILE A O 1
ATOM 1748 N N . LEU A 1 221 ? 16.063 -4.524 -29.876 1.00 96.62 221 LEU A N 1
ATOM 1749 C CA . LEU A 1 221 ? 17.457 -4.949 -29.907 1.00 96.62 221 LEU A CA 1
ATOM 1750 C C . LEU A 1 221 ? 18.174 -4.413 -28.658 1.00 96.62 221 LEU A C 1
ATOM 1752 O O . LEU A 1 221 ? 18.418 -3.211 -28.549 1.00 96.62 221 LEU A O 1
ATOM 1756 N N . PHE A 1 222 ? 18.497 -5.297 -27.713 1.00 97.81 222 PHE A N 1
ATOM 1757 C CA . PHE A 1 222 ? 19.068 -4.942 -26.412 1.00 97.81 222 PHE A CA 1
ATOM 1758 C C . PHE A 1 222 ? 20.567 -5.254 -26.335 1.00 97.81 222 PHE A C 1
ATOM 1760 O O . PHE A 1 222 ? 20.967 -6.413 -26.419 1.00 97.81 222 PHE A O 1
ATOM 1767 N N . PHE A 1 223 ? 21.393 -4.229 -26.132 1.00 97.19 223 PHE A N 1
ATOM 1768 C CA . PHE A 1 223 ? 22.834 -4.336 -25.906 1.00 97.19 223 PHE A CA 1
ATOM 1769 C C . PHE A 1 223 ? 23.141 -4.316 -24.407 1.00 97.19 223 PHE A C 1
ATOM 1771 O O . PHE A 1 223 ? 23.090 -3.268 -23.767 1.00 97.19 223 PHE A O 1
ATOM 1778 N N . ASP A 1 224 ? 23.482 -5.469 -23.842 1.00 95.94 224 ASP A N 1
ATOM 1779 C CA . ASP A 1 224 ? 23.796 -5.591 -22.420 1.00 95.94 224 ASP A CA 1
ATOM 1780 C C . ASP A 1 224 ? 25.285 -5.326 -22.162 1.00 95.94 224 ASP A C 1
ATOM 1782 O O . ASP A 1 224 ? 26.140 -5.894 -22.845 1.00 95.94 224 ASP A O 1
ATOM 1786 N N . GLU A 1 225 ? 25.586 -4.470 -21.186 1.00 93.88 225 GLU A N 1
ATOM 1787 C CA . GLU A 1 225 ? 26.933 -4.034 -20.790 1.00 93.88 225 GLU A CA 1
ATOM 1788 C C . GLU A 1 225 ? 27.769 -3.367 -21.906 1.00 93.88 225 GLU A C 1
ATOM 1790 O O . GLU A 1 225 ? 28.894 -3.778 -22.207 1.00 93.88 225 GLU A O 1
ATOM 1795 N N . VAL A 1 226 ? 27.267 -2.281 -22.505 1.00 95.69 226 VAL A N 1
ATOM 1796 C CA . VAL A 1 226 ? 27.946 -1.573 -23.616 1.00 95.69 226 VAL A CA 1
ATOM 1797 C C . VAL A 1 226 ? 29.339 -1.029 -23.279 1.00 95.69 226 VAL A C 1
ATOM 1799 O O . VAL A 1 226 ? 30.166 -0.858 -24.176 1.00 95.69 226 VAL A O 1
ATOM 1802 N N . GLN A 1 227 ? 29.651 -0.819 -21.997 1.00 94.50 227 GLN A N 1
ATOM 1803 C CA . GLN A 1 227 ? 30.983 -0.430 -21.512 1.00 94.50 227 GLN A CA 1
ATOM 1804 C C . GLN A 1 227 ? 32.071 -1.453 -21.859 1.00 94.50 227 GLN A C 1
ATOM 1806 O O . GLN A 1 227 ? 33.259 -1.139 -21.802 1.00 94.50 227 GLN A O 1
ATOM 1811 N N . LYS A 1 228 ? 31.668 -2.677 -22.213 1.00 94.00 228 LYS A N 1
ATOM 1812 C CA . LYS A 1 228 ? 32.549 -3.794 -22.553 1.00 94.00 228 LYS A CA 1
ATOM 1813 C C . LYS A 1 228 ? 32.940 -3.830 -24.024 1.00 94.00 228 LYS A C 1
ATOM 1815 O O . LYS A 1 228 ? 33.877 -4.544 -24.356 1.00 94.00 228 LYS A O 1
ATOM 1820 N N . LEU A 1 229 ? 32.255 -3.085 -24.893 1.00 93.81 229 LEU A N 1
ATOM 1821 C CA . LEU A 1 229 ? 32.625 -2.976 -26.304 1.00 93.81 229 LEU A CA 1
ATOM 1822 C C . LEU A 1 229 ? 33.916 -2.165 -26.477 1.00 93.81 229 LEU A C 1
ATOM 1824 O O . LEU A 1 229 ? 34.148 -1.174 -25.781 1.00 93.81 229 LEU A O 1
ATOM 1828 N N . ASP A 1 230 ? 34.720 -2.547 -27.466 1.00 92.44 230 ASP A N 1
ATOM 1829 C CA . ASP A 1 230 ? 35.841 -1.741 -27.943 1.00 92.44 230 ASP A CA 1
ATOM 1830 C C . ASP A 1 230 ? 35.349 -0.499 -28.710 1.00 92.44 230 ASP A C 1
ATOM 1832 O O . ASP A 1 230 ? 34.171 -0.370 -29.054 1.00 92.44 230 ASP A O 1
ATOM 1836 N N . SER A 1 231 ? 36.252 0.440 -29.013 1.00 91.62 231 SER A N 1
ATOM 1837 C CA . SER A 1 231 ? 35.900 1.681 -29.723 1.00 91.62 231 SER A CA 1
ATOM 1838 C C . SER A 1 231 ? 35.198 1.420 -31.061 1.00 91.62 231 SER A C 1
ATOM 1840 O O . SER A 1 231 ? 34.252 2.123 -31.400 1.00 91.62 231 SER A O 1
ATOM 1842 N N . LYS A 1 232 ? 35.609 0.372 -31.790 1.00 92.44 232 LYS A N 1
ATOM 1843 C CA . LYS A 1 232 ? 34.989 -0.025 -33.063 1.00 92.44 232 LYS A CA 1
ATOM 1844 C C . LYS A 1 232 ? 33.586 -0.603 -32.866 1.00 92.44 232 LYS A C 1
ATOM 1846 O O . LYS A 1 232 ? 32.693 -0.315 -33.653 1.00 92.44 232 LYS A O 1
ATOM 1851 N N . GLY A 1 233 ? 33.367 -1.414 -31.832 1.00 92.25 233 GLY A N 1
ATOM 1852 C CA . GLY A 1 233 ? 32.043 -1.921 -31.474 1.00 92.25 233 GLY A CA 1
ATOM 1853 C C . GLY A 1 233 ? 31.088 -0.802 -31.058 1.00 92.25 233 GLY A C 1
ATOM 1854 O O . GLY A 1 233 ? 29.934 -0.795 -31.481 1.00 92.25 233 GLY A O 1
ATOM 1855 N N . LYS A 1 234 ? 31.582 0.180 -30.295 1.00 93.88 234 LYS A N 1
ATOM 1856 C CA . LYS A 1 234 ? 30.830 1.390 -29.929 1.00 93.88 234 LYS A CA 1
ATOM 1857 C C . LYS A 1 234 ? 30.463 2.229 -31.152 1.00 93.88 234 LYS A C 1
ATOM 1859 O O . LYS A 1 234 ? 29.320 2.655 -31.263 1.00 93.88 234 LYS A O 1
ATOM 1864 N N . GLU A 1 235 ? 31.389 2.404 -32.093 1.00 92.69 235 GLU A N 1
ATOM 1865 C CA . GLU A 1 235 ? 31.139 3.100 -33.362 1.00 92.69 235 GLU A CA 1
ATOM 1866 C C . GLU A 1 235 ? 30.032 2.418 -34.183 1.00 92.69 235 GLU A C 1
ATOM 1868 O O . GLU A 1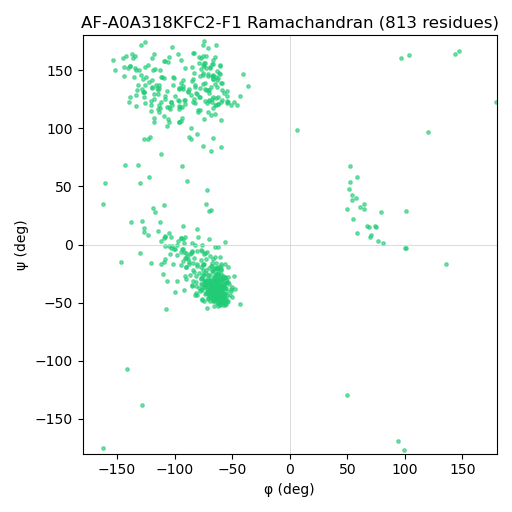 235 ? 29.145 3.096 -34.691 1.00 92.69 235 GLU A O 1
ATOM 1873 N N . LEU A 1 236 ? 30.004 1.079 -34.235 1.00 92.06 236 LEU A N 1
ATOM 1874 C CA . LEU A 1 236 ? 28.920 0.333 -34.891 1.00 92.06 236 LEU A CA 1
ATOM 1875 C C . LEU A 1 236 ? 27.551 0.579 -34.242 1.00 92.06 236 LEU A C 1
ATOM 1877 O O . LEU A 1 236 ? 26.548 0.679 -34.948 1.00 92.06 236 LEU A O 1
ATOM 1881 N N . LEU A 1 237 ? 27.498 0.654 -32.909 1.00 94.12 237 LEU A N 1
ATOM 1882 C CA . LEU A 1 237 ? 26.267 0.964 -32.180 1.00 94.12 237 LEU A CA 1
ATOM 1883 C C . LEU A 1 237 ? 25.809 2.405 -32.447 1.00 94.12 237 LEU A C 1
ATOM 1885 O O . LEU A 1 237 ? 24.631 2.630 -32.708 1.00 94.12 237 LEU A O 1
ATOM 1889 N N . ILE A 1 238 ? 26.737 3.364 -32.428 1.00 93.88 238 ILE A N 1
ATOM 1890 C CA . ILE A 1 238 ? 26.458 4.770 -32.751 1.00 93.88 238 ILE A CA 1
ATOM 1891 C C . ILE A 1 238 ? 25.905 4.887 -34.173 1.00 93.88 238 ILE A C 1
ATOM 1893 O O . ILE A 1 238 ? 24.883 5.534 -34.384 1.00 93.88 238 ILE A O 1
ATOM 1897 N N . ASP A 1 239 ? 26.536 4.214 -35.135 1.00 91.12 239 ASP A N 1
ATOM 1898 C CA . ASP A 1 239 ? 26.089 4.183 -36.525 1.00 91.12 239 ASP A CA 1
ATOM 1899 C C . ASP A 1 239 ? 24.663 3.640 -36.656 1.00 91.12 239 ASP A C 1
ATOM 1901 O O . ASP A 1 239 ? 23.856 4.212 -37.387 1.00 91.12 239 ASP A O 1
ATOM 1905 N N . LEU A 1 240 ? 24.332 2.572 -35.925 1.00 92.19 240 LEU A N 1
ATOM 1906 C CA . LEU A 1 240 ? 22.986 1.999 -35.907 1.00 92.19 240 LEU A CA 1
ATOM 1907 C C . LEU A 1 240 ? 21.937 2.980 -35.381 1.00 92.19 240 LEU A C 1
ATOM 1909 O O . LEU A 1 240 ? 20.862 3.090 -35.967 1.00 92.19 240 LEU A O 1
ATOM 1913 N N . ILE A 1 241 ? 22.254 3.694 -34.301 1.00 92.50 241 ILE A N 1
ATOM 1914 C CA . ILE A 1 241 ? 21.347 4.661 -33.676 1.00 92.50 241 ILE A CA 1
ATOM 1915 C C . ILE A 1 241 ? 21.176 5.898 -34.560 1.00 92.50 241 ILE A C 1
ATOM 1917 O O . ILE A 1 241 ? 20.058 6.356 -34.775 1.00 92.50 241 ILE A O 1
ATOM 1921 N N . HIS A 1 242 ? 22.278 6.439 -35.081 1.00 89.00 242 HIS A N 1
ATOM 1922 C CA . HIS A 1 242 ? 22.278 7.715 -35.787 1.00 89.00 242 HIS A CA 1
ATOM 1923 C C . HIS A 1 242 ? 21.801 7.596 -37.237 1.00 89.00 242 HIS A C 1
ATOM 1925 O O . HIS A 1 242 ? 21.025 8.429 -37.699 1.00 89.00 242 HIS A O 1
ATOM 1931 N N . LYS A 1 243 ? 22.254 6.567 -37.970 1.00 88.69 243 LYS A N 1
ATOM 1932 C CA . LYS A 1 243 ? 21.895 6.386 -39.387 1.00 88.69 243 LYS A CA 1
ATOM 1933 C C . LYS A 1 243 ? 20.546 5.698 -39.561 1.00 88.69 243 LYS A C 1
ATOM 1935 O O . LYS A 1 243 ? 19.970 5.803 -40.642 1.00 88.69 243 LYS A O 1
ATOM 1940 N N . GLY A 1 244 ? 20.086 4.933 -38.564 1.00 85.50 244 GLY A N 1
ATOM 1941 C CA . GLY A 1 244 ? 18.836 4.162 -38.619 1.00 85.50 244 GLY A CA 1
ATOM 1942 C C . GLY A 1 244 ? 18.774 3.137 -39.758 1.00 85.50 244 GLY A C 1
ATOM 1943 O O . GLY A 1 244 ? 17.717 2.577 -40.035 1.00 85.50 244 GLY A O 1
ATOM 1944 N N . THR A 1 245 ? 19.895 2.893 -40.439 1.00 89.75 245 THR A N 1
ATOM 1945 C CA . THR A 1 245 ? 19.990 2.090 -41.656 1.00 89.75 245 THR A CA 1
ATOM 1946 C C . THR A 1 245 ? 21.295 1.304 -41.668 1.00 89.75 245 THR A C 1
ATOM 1948 O O . THR A 1 245 ? 22.294 1.703 -41.068 1.00 89.75 245 THR A O 1
ATOM 1951 N N . TYR A 1 246 ? 21.304 0.163 -42.354 1.00 89.69 246 TYR A N 1
ATOM 1952 C CA . TYR A 1 246 ? 22.484 -0.681 -42.495 1.00 89.69 246 TYR A CA 1
ATOM 1953 C C . TYR A 1 246 ? 22.545 -1.361 -43.864 1.00 89.69 246 TYR A C 1
ATOM 1955 O O . TYR A 1 246 ? 21.544 -1.502 -44.565 1.00 89.69 246 TYR A O 1
ATOM 1963 N N . THR A 1 247 ? 23.738 -1.814 -44.242 1.00 85.19 247 THR A N 1
ATOM 1964 C CA . THR A 1 247 ? 23.974 -2.615 -45.449 1.00 85.19 247 THR A CA 1
ATOM 1965 C C . THR A 1 247 ? 24.481 -3.996 -45.058 1.00 85.19 247 THR A C 1
ATOM 1967 O O . THR A 1 247 ? 25.317 -4.145 -44.159 1.00 85.19 247 THR A O 1
ATOM 1970 N N . LYS A 1 248 ? 23.971 -5.039 -45.719 1.00 82.88 248 LYS A N 1
ATOM 1971 C CA . LYS A 1 248 ? 24.522 -6.385 -45.536 1.00 82.88 248 LYS A CA 1
ATOM 1972 C C . LYS A 1 248 ? 25.908 -6.465 -46.179 1.00 82.88 248 LYS A C 1
ATOM 1974 O O . LYS A 1 248 ? 26.133 -5.833 -47.211 1.00 82.88 248 LYS A O 1
ATOM 1979 N N . PRO A 1 249 ? 26.845 -7.248 -45.616 1.00 81.00 249 PRO A N 1
ATOM 1980 C CA . PRO A 1 249 ? 28.148 -7.443 -46.240 1.00 81.00 249 PRO A CA 1
ATOM 1981 C C . PRO A 1 249 ? 27.995 -7.940 -47.685 1.00 81.00 249 PRO A C 1
ATOM 1983 O O . PRO A 1 249 ? 27.377 -8.975 -47.910 1.00 81.00 249 PRO A O 1
ATOM 1986 N N . GLY A 1 250 ? 28.542 -7.190 -48.648 1.00 74.94 250 GLY A N 1
ATOM 1987 C CA . GLY A 1 250 ? 28.474 -7.495 -50.084 1.00 74.94 250 GLY A CA 1
ATOM 1988 C C . GLY A 1 250 ? 27.172 -7.100 -50.798 1.00 74.94 250 GLY A C 1
ATOM 1989 O O . GLY A 1 250 ? 27.074 -7.319 -52.001 1.00 74.94 250 GLY A O 1
ATOM 1990 N N . GLU A 1 251 ? 26.206 -6.485 -50.106 1.00 78.44 251 GLU A N 1
ATOM 1991 C CA . GLU A 1 251 ? 25.041 -5.832 -50.722 1.00 78.44 251 GLU A CA 1
ATOM 1992 C C . GLU A 1 251 ? 25.241 -4.307 -50.754 1.00 78.44 251 GLU A C 1
ATOM 1994 O O . GLU A 1 251 ? 25.767 -3.716 -49.812 1.00 78.44 251 GLU A O 1
ATOM 1999 N N . SER A 1 252 ? 24.770 -3.646 -51.815 1.00 77.88 252 SER A N 1
ATOM 2000 C CA . SER A 1 252 ? 24.728 -2.173 -51.897 1.00 77.88 252 SER A CA 1
ATOM 2001 C C . SER A 1 252 ? 23.388 -1.581 -51.443 1.00 77.88 252 SER A C 1
ATOM 2003 O O . SER A 1 252 ? 23.229 -0.365 -51.416 1.00 77.88 252 SER A O 1
ATOM 2005 N N . HIS A 1 253 ? 22.411 -2.428 -51.107 1.00 84.19 253 HIS A N 1
ATOM 2006 C CA . HIS A 1 253 ? 21.066 -2.006 -50.726 1.00 84.19 253 HIS A CA 1
ATOM 2007 C C . HIS A 1 253 ? 21.014 -1.592 -49.247 1.00 84.19 253 HIS A C 1
ATOM 2009 O O . HIS A 1 253 ? 21.295 -2.402 -48.360 1.00 84.19 253 HIS A O 1
ATOM 2015 N N . LEU A 1 254 ? 20.608 -0.348 -48.986 1.00 87.31 254 LEU A N 1
ATOM 2016 C CA . LEU A 1 254 ? 20.340 0.176 -47.643 1.00 87.31 254 LEU A CA 1
ATOM 2017 C C . LEU A 1 254 ? 19.046 -0.420 -47.079 1.00 87.31 254 LEU A C 1
ATOM 2019 O O . LEU A 1 254 ? 18.035 -0.486 -47.771 1.00 87.31 254 LEU A O 1
ATOM 2023 N N . ARG A 1 255 ? 19.082 -0.891 -45.835 1.00 88.44 255 ARG A N 1
ATOM 2024 C CA . ARG A 1 255 ? 17.931 -1.458 -45.122 1.00 88.44 255 ARG A CA 1
ATOM 2025 C C . ARG A 1 255 ? 17.694 -0.686 -43.833 1.00 88.44 255 ARG A C 1
ATOM 2027 O O . ARG A 1 255 ? 18.659 -0.385 -43.136 1.00 88.44 255 ARG A O 1
ATOM 2034 N N . ASP A 1 256 ? 16.435 -0.436 -43.497 1.00 89.12 256 ASP A N 1
ATOM 2035 C CA . ASP A 1 256 ? 16.064 0.262 -42.265 1.00 89.12 256 ASP A CA 1
ATOM 2036 C C . ASP A 1 256 ? 16.200 -0.634 -41.028 1.00 89.12 256 ASP A C 1
ATOM 2038 O O . ASP A 1 256 ? 15.962 -1.849 -41.065 1.00 89.12 256 ASP A O 1
ATOM 2042 N N . VAL A 1 257 ? 16.574 -0.019 -39.909 1.00 91.06 257 VAL A N 1
ATOM 2043 C CA . VAL A 1 257 ? 16.542 -0.632 -38.581 1.00 91.06 257 VAL A CA 1
ATOM 2044 C C . VAL A 1 257 ? 15.151 -0.411 -37.994 1.00 91.06 257 VAL A C 1
ATOM 2046 O O . VAL A 1 257 ? 14.868 0.595 -37.352 1.00 91.06 257 VAL A O 1
ATOM 2049 N N . ASN A 1 258 ? 14.266 -1.376 -38.216 1.00 91.06 258 ASN A N 1
ATOM 2050 C CA . ASN A 1 258 ? 12.884 -1.331 -37.737 1.00 91.06 258 ASN A CA 1
ATOM 2051 C C . ASN A 1 258 ? 12.755 -1.946 -36.336 1.00 91.06 258 ASN A C 1
ATOM 2053 O O . ASN A 1 258 ? 12.018 -2.911 -36.151 1.00 91.06 258 ASN A O 1
ATOM 2057 N N . ALA A 1 259 ? 13.527 -1.468 -35.364 1.00 93.38 259 ALA A N 1
ATOM 2058 C CA . ALA A 1 259 ? 13.500 -1.974 -33.991 1.00 93.38 259 ALA A CA 1
ATOM 2059 C C . ALA A 1 259 ? 13.908 -0.878 -33.003 1.00 93.38 259 ALA A C 1
ATOM 2061 O O . ALA A 1 259 ? 14.733 -0.024 -33.330 1.00 93.38 259 ALA A O 1
ATOM 2062 N N . MET A 1 260 ? 13.381 -0.937 -31.781 1.00 95.00 260 MET A N 1
ATOM 2063 C CA . MET A 1 260 ? 13.850 -0.095 -30.683 1.00 95.00 260 MET A CA 1
ATOM 2064 C C . MET A 1 260 ? 15.246 -0.550 -30.250 1.00 95.00 260 MET A C 1
ATOM 2066 O O . MET A 1 260 ? 15.471 -1.742 -30.026 1.00 95.00 260 MET A O 1
ATOM 2070 N N . ILE A 1 261 ? 16.177 0.386 -30.082 1.00 96.69 261 ILE A N 1
ATOM 2071 C CA . ILE A 1 261 ? 17.512 0.086 -29.553 1.00 96.69 261 ILE A CA 1
ATOM 2072 C C . ILE A 1 261 ? 17.523 0.373 -28.052 1.00 96.69 261 ILE A C 1
ATOM 2074 O O . ILE A 1 261 ? 17.331 1.509 -27.623 1.00 96.69 261 ILE A O 1
ATOM 2078 N N . LEU A 1 262 ? 17.789 -0.656 -27.255 1.00 97.69 262 LEU A N 1
ATOM 2079 C CA . LEU A 1 262 ? 18.033 -0.526 -25.823 1.00 97.69 262 LEU A CA 1
ATOM 2080 C C . LEU A 1 262 ? 19.494 -0.860 -25.525 1.00 97.69 262 LEU A C 1
ATOM 2082 O O . LEU A 1 262 ? 20.062 -1.771 -26.124 1.00 97.69 262 LEU A O 1
ATOM 2086 N N . ALA A 1 263 ? 20.099 -0.164 -24.572 1.00 97.69 263 ALA A N 1
ATOM 2087 C CA . ALA A 1 263 ? 21.444 -0.460 -24.094 1.00 97.69 263 ALA A CA 1
ATOM 2088 C C . ALA A 1 263 ? 21.501 -0.433 -22.567 1.00 97.69 263 ALA A C 1
ATOM 2090 O O . ALA A 1 263 ? 20.740 0.292 -21.934 1.00 97.69 263 ALA A O 1
ATOM 2091 N N . SER A 1 264 ? 22.410 -1.198 -21.966 1.00 97.38 264 SER A N 1
ATOM 2092 C CA . SER A 1 264 ? 22.651 -1.201 -20.523 1.00 97.38 264 SER A CA 1
ATOM 2093 C C . SER A 1 264 ? 24.118 -0.915 -20.211 1.00 97.38 264 SER A C 1
ATOM 2095 O O . SER A 1 264 ? 25.014 -1.359 -20.929 1.00 97.38 264 SER A O 1
ATOM 2097 N N . THR A 1 265 ? 24.376 -0.196 -19.119 1.00 96.12 265 THR A N 1
ATOM 2098 C CA . THR A 1 265 ? 25.726 0.021 -18.592 1.00 96.12 265 THR A CA 1
ATOM 2099 C C . THR A 1 265 ? 25.755 -0.036 -17.066 1.00 96.12 265 THR A C 1
ATOM 2101 O O . THR A 1 265 ? 24.754 0.209 -16.386 1.00 96.12 265 THR A O 1
ATOM 2104 N N . THR A 1 266 ? 26.899 -0.435 -16.504 1.00 94.44 266 THR A N 1
ATOM 2105 C CA . THR A 1 266 ? 27.169 -0.330 -15.059 1.00 94.44 266 THR A CA 1
ATOM 2106 C C . THR A 1 266 ? 27.801 0.995 -14.658 1.00 94.44 266 THR A C 1
ATOM 2108 O O . THR A 1 266 ? 27.963 1.242 -13.471 1.00 94.44 266 THR A O 1
ATOM 2111 N N . GLU A 1 267 ? 28.208 1.798 -15.634 1.00 93.00 267 GLU A N 1
ATOM 2112 C CA . GLU A 1 267 ? 28.835 3.097 -15.422 1.00 93.00 267 GLU A CA 1
ATOM 2113 C C . GLU A 1 267 ? 27.808 4.227 -15.546 1.00 93.00 267 GLU A C 1
ATOM 2115 O O . GLU A 1 267 ? 26.712 4.041 -16.080 1.00 93.00 267 GLU A O 1
ATOM 2120 N N . GLU A 1 268 ? 28.169 5.407 -15.054 1.00 92.56 268 GLU A N 1
ATOM 2121 C CA . GLU A 1 268 ? 27.387 6.621 -15.267 1.00 92.56 268 GLU A CA 1
ATOM 2122 C C . GLU A 1 268 ? 27.455 7.059 -16.735 1.00 92.56 268 GLU A C 1
ATOM 2124 O O . GLU A 1 268 ? 28.426 6.785 -17.442 1.00 92.56 268 GLU A O 1
ATOM 2129 N N . ALA A 1 269 ? 26.418 7.750 -17.211 1.00 91.94 269 ALA A N 1
ATOM 2130 C CA . ALA A 1 269 ? 26.334 8.156 -18.614 1.00 91.94 269 ALA A CA 1
ATOM 2131 C C . ALA A 1 269 ? 27.437 9.147 -19.031 1.00 91.94 269 ALA A C 1
ATOM 2133 O O . ALA A 1 269 ? 27.807 9.178 -20.208 1.00 91.94 269 ALA A O 1
ATOM 2134 N N . ASP A 1 270 ? 27.967 9.906 -18.071 1.00 91.88 270 ASP A N 1
ATOM 2135 C CA . ASP A 1 270 ? 29.020 10.904 -18.270 1.00 91.88 270 ASP A CA 1
ATOM 2136 C C . ASP A 1 270 ? 30.436 10.339 -18.054 1.00 91.88 270 ASP A C 1
ATOM 2138 O O . ASP A 1 270 ? 31.412 11.083 -18.125 1.00 91.88 270 ASP A O 1
ATOM 2142 N N . SER A 1 271 ? 30.585 9.030 -17.810 1.00 92.44 271 SER A N 1
ATOM 2143 C CA . SER A 1 271 ? 31.908 8.417 -17.649 1.00 92.44 271 SER A CA 1
ATOM 2144 C C . SER A 1 271 ? 32.708 8.456 -18.956 1.00 92.44 271 SER A C 1
ATOM 2146 O O . SER A 1 271 ? 32.154 8.256 -20.036 1.00 92.44 271 SER A O 1
ATOM 2148 N N . ASP A 1 272 ? 34.034 8.615 -18.884 1.00 88.75 272 ASP A N 1
ATOM 2149 C CA . ASP A 1 272 ? 34.908 8.668 -20.072 1.00 88.75 272 ASP A CA 1
ATOM 2150 C C . ASP A 1 272 ? 34.730 7.463 -21.018 1.00 88.75 272 ASP A C 1
ATOM 2152 O O . ASP A 1 272 ? 34.853 7.578 -22.240 1.00 88.75 272 ASP A O 1
ATOM 2156 N N . ASN A 1 273 ? 34.404 6.291 -20.465 1.00 89.19 273 ASN A N 1
ATOM 2157 C CA . ASN A 1 273 ? 34.221 5.062 -21.230 1.00 89.19 273 ASN A CA 1
ATOM 2158 C C . ASN A 1 273 ? 32.895 5.050 -22.018 1.00 89.19 273 ASN A C 1
ATOM 2160 O O . ASN A 1 273 ? 32.824 4.438 -23.088 1.00 89.19 273 ASN A O 1
ATOM 2164 N N . ILE A 1 274 ? 31.848 5.711 -21.516 1.00 93.25 274 ILE A N 1
ATOM 2165 C CA . ILE A 1 274 ? 30.484 5.660 -22.067 1.00 93.25 274 ILE A CA 1
ATOM 2166 C C . ILE A 1 274 ? 30.052 6.967 -22.734 1.00 93.25 274 ILE A C 1
ATOM 2168 O O . ILE A 1 274 ? 29.256 6.914 -23.671 1.00 93.25 274 ILE A O 1
ATOM 2172 N N . ILE A 1 275 ? 30.616 8.113 -22.351 1.00 93.69 275 ILE A N 1
ATOM 2173 C CA . ILE A 1 275 ? 30.208 9.454 -22.799 1.00 93.69 275 ILE A CA 1
ATOM 2174 C C . ILE A 1 275 ? 30.230 9.637 -24.324 1.00 93.69 275 ILE A C 1
ATOM 2176 O O . ILE A 1 275 ? 29.479 10.432 -24.889 1.00 93.69 275 ILE A O 1
ATOM 2180 N N . SER A 1 276 ? 31.088 8.885 -25.020 1.00 91.69 276 SER A N 1
ATOM 2181 C CA . SER A 1 276 ? 31.145 8.864 -26.488 1.00 91.69 276 SER A CA 1
ATOM 2182 C C . SER A 1 276 ? 29.895 8.253 -27.133 1.00 91.69 276 SER A C 1
ATOM 2184 O O . SER A 1 276 ? 29.527 8.644 -28.236 1.00 91.69 276 SER A O 1
ATOM 2186 N N . VAL A 1 277 ? 29.235 7.323 -26.442 1.00 93.69 277 VAL A N 1
ATOM 2187 C CA . VAL A 1 277 ? 28.048 6.591 -26.896 1.00 93.69 277 VAL A CA 1
ATOM 2188 C C . VAL A 1 277 ? 26.770 7.188 -26.303 1.00 93.69 277 VAL A C 1
ATOM 2190 O O . VAL A 1 277 ? 25.785 7.327 -27.024 1.00 93.69 277 VAL A O 1
ATOM 2193 N N . SER A 1 278 ? 26.773 7.577 -25.023 1.00 94.06 278 SER A N 1
ATOM 2194 C CA . SER A 1 278 ? 25.572 8.052 -24.312 1.00 94.06 278 SER A CA 1
ATOM 2195 C C . SER A 1 278 ? 24.926 9.280 -24.951 1.00 94.06 278 SER A C 1
ATOM 2197 O O . SER A 1 278 ? 23.705 9.368 -24.972 1.00 94.06 278 SER A O 1
ATOM 2199 N N . LYS A 1 279 ? 25.709 10.173 -25.570 1.00 93.62 279 LYS A N 1
ATOM 2200 C CA . LYS A 1 279 ? 25.206 11.365 -26.285 1.00 93.62 279 LYS A CA 1
ATOM 2201 C C . LYS A 1 279 ? 24.254 11.055 -27.443 1.00 93.62 279 LYS A C 1
ATOM 2203 O O . LYS A 1 279 ? 23.510 11.935 -27.862 1.00 93.62 279 LYS A O 1
ATOM 2208 N N . TYR A 1 280 ? 24.295 9.835 -27.976 1.00 94.31 280 TYR A N 1
ATOM 2209 C CA . TYR A 1 280 ? 23.410 9.395 -29.055 1.00 94.31 280 TYR A CA 1
ATOM 2210 C C . TYR A 1 280 ? 22.111 8.765 -28.536 1.00 94.31 280 TYR A C 1
ATOM 2212 O O . TYR A 1 280 ? 21.209 8.499 -29.327 1.00 94.31 280 TYR A O 1
ATOM 2220 N N . PHE A 1 281 ? 21.990 8.548 -27.224 1.00 95.50 281 PHE A N 1
ATOM 2221 C CA . PHE A 1 281 ? 20.770 8.069 -26.588 1.00 95.50 281 PHE A CA 1
ATOM 2222 C C . PHE A 1 281 ? 19.940 9.261 -26.090 1.00 95.50 281 PHE A C 1
ATOM 2224 O O . PHE A 1 281 ? 20.329 9.901 -25.114 1.00 95.50 281 PHE A O 1
ATOM 2231 N N . PRO A 1 282 ? 18.788 9.574 -26.715 1.00 94.31 282 PRO A N 1
ATOM 2232 C CA . PRO A 1 282 ? 17.932 10.679 -26.282 1.00 94.31 282 PRO A CA 1
ATOM 2233 C C . PRO A 1 282 ? 17.297 10.446 -24.906 1.00 94.31 282 PRO A C 1
ATOM 2235 O O . PRO A 1 282 ? 16.895 11.405 -24.252 1.00 94.31 282 PRO A O 1
ATOM 2238 N N . VAL A 1 283 ? 17.188 9.187 -24.469 1.00 97.12 283 VAL A N 1
ATOM 2239 C CA . VAL A 1 283 ? 16.631 8.819 -23.165 1.00 97.12 283 VAL A CA 1
ATOM 2240 C C . VAL A 1 283 ? 17.680 8.055 -22.365 1.00 97.12 283 VAL A C 1
ATOM 2242 O O . VAL A 1 283 ? 18.182 7.017 -22.801 1.00 97.12 283 VAL A O 1
ATOM 2245 N N . ILE A 1 284 ? 17.989 8.558 -21.171 1.00 97.12 284 ILE A N 1
ATOM 2246 C CA . ILE A 1 284 ? 18.901 7.930 -20.214 1.00 97.12 284 ILE A CA 1
ATOM 2247 C C . ILE A 1 284 ? 18.115 7.680 -18.929 1.00 97.12 284 ILE A C 1
ATOM 2249 O O . ILE A 1 284 ? 17.606 8.616 -18.319 1.00 97.12 284 ILE A O 1
ATOM 2253 N N . ILE A 1 285 ? 18.007 6.417 -18.520 1.00 97.06 285 ILE A N 1
ATOM 2254 C CA . ILE A 1 285 ? 17.269 6.005 -17.322 1.00 97.06 285 ILE A CA 1
ATOM 2255 C C . ILE A 1 285 ? 18.265 5.456 -16.307 1.00 97.06 285 ILE A C 1
ATOM 2257 O O . ILE A 1 285 ? 18.868 4.406 -16.530 1.00 97.06 285 ILE A O 1
ATOM 2261 N N . SER A 1 286 ? 18.423 6.147 -15.179 1.00 95.25 286 SER A N 1
ATOM 2262 C CA . SER A 1 286 ? 19.265 5.691 -14.070 1.00 95.25 286 SER A CA 1
ATOM 2263 C C . SER A 1 286 ? 18.425 4.956 -13.026 1.00 95.25 286 SER A C 1
ATOM 2265 O O . SER A 1 286 ? 17.496 5.532 -12.452 1.00 95.25 286 SER A O 1
ATOM 2267 N N . LEU A 1 287 ? 18.727 3.675 -12.794 1.00 94.31 287 LEU A N 1
ATOM 2268 C CA . LEU A 1 287 ? 18.041 2.857 -11.793 1.00 94.31 287 LEU A CA 1
ATOM 2269 C C . LEU A 1 287 ? 18.728 2.982 -10.420 1.00 94.31 287 LEU A C 1
ATOM 2271 O O . LEU A 1 287 ? 19.945 2.793 -10.346 1.00 94.31 287 LEU A O 1
ATOM 2275 N N . PRO A 1 288 ? 17.971 3.217 -9.330 1.00 93.38 288 PRO A N 1
ATOM 2276 C CA . PRO A 1 288 ? 18.532 3.379 -7.992 1.00 93.38 288 PRO A CA 1
ATOM 2277 C C . PRO A 1 288 ? 18.979 2.049 -7.372 1.00 93.38 288 PRO A C 1
ATOM 2279 O O . PRO A 1 288 ? 18.343 0.999 -7.564 1.00 93.38 288 PRO A O 1
ATOM 2282 N N . ASP A 1 289 ? 20.039 2.119 -6.563 1.00 93.19 289 ASP A N 1
ATOM 2283 C CA . ASP A 1 289 ? 20.501 1.012 -5.719 1.00 93.19 289 ASP A CA 1
ATOM 2284 C C . ASP A 1 289 ? 19.416 0.600 -4.718 1.00 93.19 289 ASP A C 1
ATOM 2286 O O . ASP A 1 289 ? 18.588 1.406 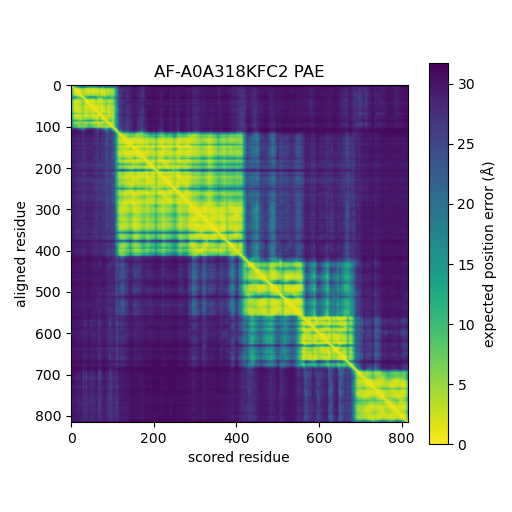-4.297 1.00 93.19 289 ASP A O 1
ATOM 2290 N N . ILE A 1 290 ? 19.445 -0.654 -4.261 1.00 91.00 290 ILE A N 1
ATOM 2291 C CA . ILE A 1 290 ? 18.444 -1.167 -3.310 1.00 91.00 290 ILE A CA 1
ATOM 2292 C C . ILE A 1 290 ? 18.418 -0.383 -1.990 1.00 91.00 290 ILE A C 1
ATOM 2294 O O . ILE A 1 290 ? 17.370 -0.270 -1.364 1.00 91.00 290 ILE A O 1
ATOM 2298 N N . ASP A 1 291 ? 19.561 0.165 -1.576 1.00 86.69 291 ASP A N 1
ATOM 2299 C CA . ASP A 1 291 ? 19.691 0.942 -0.341 1.00 86.69 291 ASP A CA 1
ATOM 2300 C C . ASP A 1 291 ? 19.272 2.416 -0.509 1.00 86.69 291 ASP A C 1
ATOM 2302 O O . ASP A 1 291 ? 19.130 3.119 0.489 1.00 86.69 291 ASP A O 1
ATOM 2306 N N . GLN A 1 292 ? 19.069 2.881 -1.748 1.00 87.94 292 GLN A N 1
ATOM 2307 C CA . GLN A 1 292 ? 18.509 4.204 -2.058 1.00 87.94 292 GLN A CA 1
ATOM 2308 C C . GLN A 1 292 ? 16.975 4.183 -2.136 1.00 87.94 292 GLN A C 1
ATOM 2310 O O . GLN A 1 292 ? 16.347 5.239 -2.166 1.00 87.94 292 GLN A O 1
ATOM 2315 N N . ARG A 1 293 ? 16.371 2.989 -2.183 1.00 88.88 293 ARG A N 1
ATOM 2316 C CA . ARG A 1 293 ? 14.917 2.798 -2.191 1.00 88.88 293 ARG A CA 1
ATOM 2317 C C . ARG A 1 293 ? 14.329 2.945 -0.793 1.00 88.88 293 ARG A C 1
ATOM 2319 O O . ARG A 1 293 ? 15.036 2.806 0.208 1.00 88.88 293 ARG A O 1
ATOM 2326 N N . ASP A 1 294 ? 13.021 3.179 -0.726 1.00 87.69 294 ASP A N 1
ATOM 2327 C CA . ASP A 1 294 ? 12.331 3.268 0.557 1.00 87.69 294 ASP A CA 1
ATOM 2328 C C . ASP A 1 294 ? 12.398 1.937 1.334 1.00 87.69 294 ASP A C 1
ATOM 2330 O O . ASP A 1 294 ? 12.442 0.845 0.759 1.00 87.69 294 ASP A O 1
ATOM 2334 N N . ILE A 1 295 ? 12.398 2.015 2.669 1.00 88.69 295 ILE A N 1
ATOM 2335 C CA . ILE A 1 295 ? 12.486 0.828 3.532 1.00 88.69 295 ILE A CA 1
ATOM 2336 C C . ILE A 1 295 ? 11.297 -0.109 3.282 1.00 88.69 295 ILE A C 1
ATOM 2338 O O . ILE A 1 295 ? 11.488 -1.328 3.266 1.00 88.69 295 ILE A O 1
ATOM 2342 N N . LYS A 1 296 ? 10.089 0.430 3.061 1.00 86.88 296 LYS A N 1
ATOM 2343 C CA . LYS A 1 296 ? 8.898 -0.383 2.776 1.00 86.88 296 LYS A CA 1
ATOM 2344 C C . LYS A 1 296 ? 9.053 -1.118 1.448 1.00 86.88 296 LYS A C 1
ATOM 2346 O O . LYS A 1 296 ? 8.805 -2.320 1.403 1.00 86.88 296 LYS A O 1
ATOM 2351 N N . GLU A 1 297 ? 9.565 -0.448 0.415 1.00 88.62 297 GLU A N 1
ATOM 2352 C CA . GLU A 1 297 ? 9.866 -1.073 -0.883 1.00 88.62 297 GLU A CA 1
ATOM 2353 C C . GLU A 1 297 ? 10.933 -2.166 -0.760 1.00 88.62 297 GLU A C 1
ATOM 2355 O O . GLU A 1 297 ? 10.829 -3.226 -1.378 1.00 88.62 297 GLU A O 1
ATOM 2360 N N . LYS A 1 298 ? 11.964 -1.952 0.066 1.00 91.44 298 LYS A N 1
ATOM 2361 C CA . LYS A 1 298 ? 12.986 -2.972 0.326 1.00 91.44 298 LYS A CA 1
ATOM 2362 C C . LYS A 1 298 ? 12.394 -4.194 1.031 1.00 91.44 298 LYS A C 1
ATOM 2364 O O . LYS A 1 298 ? 12.710 -5.320 0.645 1.00 91.44 298 LYS A O 1
ATOM 2369 N N . ILE A 1 299 ? 11.527 -3.995 2.029 1.00 92.06 299 ILE A N 1
ATOM 2370 C CA . ILE A 1 299 ? 10.797 -5.092 2.683 1.00 92.06 299 ILE A CA 1
ATOM 2371 C C . ILE A 1 299 ? 9.942 -5.832 1.657 1.00 92.06 299 ILE A C 1
ATOM 2373 O O . ILE A 1 299 ? 9.994 -7.057 1.583 1.00 92.06 299 ILE A O 1
ATOM 2377 N N . GLU A 1 300 ? 9.197 -5.108 0.832 1.00 90.06 300 GLU A N 1
ATOM 2378 C CA . GLU A 1 300 ? 8.357 -5.706 -0.193 1.00 90.06 300 GLU A CA 1
ATOM 2379 C C . GLU A 1 300 ? 9.165 -6.529 -1.204 1.00 90.06 300 GLU A C 1
ATOM 2381 O O . GLU A 1 300 ? 8.789 -7.663 -1.508 1.00 90.06 300 GLU A O 1
ATOM 2386 N N . LEU A 1 301 ? 10.313 -6.019 -1.667 1.00 91.44 301 LEU A N 1
ATOM 2387 C CA . LEU A 1 301 ? 11.239 -6.770 -2.516 1.00 91.44 301 LEU A CA 1
ATOM 2388 C C . LEU A 1 301 ? 11.627 -8.093 -1.853 1.00 91.44 301 LEU A C 1
ATOM 2390 O O . LEU A 1 301 ? 11.511 -9.145 -2.483 1.00 91.44 301 LEU A O 1
ATOM 2394 N N . ILE A 1 302 ? 12.041 -8.056 -0.583 1.00 94.88 302 ILE A N 1
ATOM 2395 C CA . ILE A 1 302 ? 12.423 -9.249 0.184 1.00 94.88 302 ILE A CA 1
ATOM 2396 C C . ILE A 1 302 ? 11.259 -10.248 0.247 1.00 94.88 302 ILE A C 1
ATOM 2398 O O . ILE A 1 302 ? 11.436 -11.419 -0.098 1.00 94.88 302 ILE A O 1
ATOM 2402 N N . LEU A 1 303 ? 10.057 -9.794 0.618 1.00 93.44 303 LEU A N 1
ATOM 2403 C CA . LEU A 1 303 ? 8.869 -10.647 0.699 1.00 93.44 303 LEU A CA 1
ATOM 2404 C C . LEU A 1 303 ? 8.490 -11.236 -0.667 1.00 93.44 303 LEU A C 1
ATOM 2406 O O . LEU A 1 303 ? 8.143 -12.413 -0.753 1.00 93.44 303 LEU A O 1
ATOM 2410 N N . SER A 1 304 ? 8.616 -10.464 -1.750 1.00 92.12 304 SER A N 1
ATOM 2411 C CA . SER A 1 304 ? 8.345 -10.942 -3.111 1.00 92.12 304 SER A CA 1
ATOM 2412 C C . SER A 1 304 ? 9.295 -12.072 -3.531 1.00 92.12 304 SER A C 1
ATOM 2414 O O . SER A 1 304 ? 8.893 -12.999 -4.237 1.00 92.12 304 SER A O 1
ATOM 2416 N N . TYR A 1 305 ? 10.551 -12.043 -3.073 1.00 94.50 305 TYR A N 1
ATOM 2417 C CA . TYR A 1 305 ? 11.517 -13.102 -3.356 1.00 94.50 305 TYR A CA 1
ATOM 2418 C C . TYR A 1 305 ? 11.280 -14.347 -2.509 1.00 94.50 305 TYR A C 1
ATOM 2420 O O . TYR A 1 305 ? 11.353 -15.447 -3.052 1.00 94.50 305 TYR A O 1
ATOM 2428 N N . PHE A 1 306 ? 10.906 -14.202 -1.236 1.00 96.06 306 PHE A N 1
ATOM 2429 C CA . PHE A 1 306 ? 10.449 -15.344 -0.438 1.00 96.06 306 PHE A CA 1
ATOM 2430 C C . PHE A 1 306 ? 9.181 -15.984 -1.016 1.00 96.06 306 PHE A C 1
ATOM 2432 O O . PHE A 1 306 ? 9.106 -17.206 -1.087 1.00 96.06 306 PHE A O 1
ATOM 2439 N N . SER A 1 307 ? 8.236 -15.185 -1.522 1.00 93.75 307 SER A N 1
ATOM 2440 C CA . SER A 1 307 ? 7.057 -15.680 -2.247 1.00 93.75 307 SER A CA 1
ATOM 2441 C C . SER A 1 307 ? 7.447 -16.528 -3.465 1.00 93.75 307 SER A C 1
ATOM 2443 O O . SER A 1 307 ? 6.916 -17.622 -3.668 1.00 93.75 307 SER A O 1
ATOM 2445 N N . LYS A 1 308 ? 8.420 -16.061 -4.261 1.00 93.38 308 LYS A N 1
ATOM 2446 C CA . LYS A 1 308 ? 8.948 -16.813 -5.412 1.00 93.38 308 LYS A CA 1
ATOM 2447 C C . LYS A 1 308 ? 9.639 -18.108 -4.982 1.00 93.38 308 LYS A C 1
ATOM 2449 O O . LYS A 1 308 ? 9.421 -19.136 -5.615 1.00 93.38 308 LYS A O 1
ATOM 2454 N N . GLU A 1 309 ? 10.436 -18.087 -3.915 1.00 95.56 309 GLU A N 1
ATOM 2455 C CA . GLU A 1 309 ? 11.081 -19.301 -3.399 1.00 95.56 309 GLU A CA 1
ATOM 2456 C C . GLU A 1 309 ? 10.065 -20.302 -2.834 1.00 95.56 309 GLU A C 1
ATOM 2458 O O . GLU A 1 309 ? 10.180 -21.489 -3.122 1.00 95.56 309 GLU A O 1
ATOM 2463 N N . ALA A 1 310 ? 9.019 -19.854 -2.133 1.00 92.69 310 ALA A N 1
ATOM 2464 C CA . ALA A 1 310 ? 7.949 -20.732 -1.652 1.00 92.69 310 ALA A CA 1
ATOM 2465 C C . ALA A 1 310 ? 7.254 -21.465 -2.813 1.00 92.69 310 ALA A C 1
ATOM 2467 O O . ALA A 1 310 ? 7.121 -22.688 -2.774 1.00 92.69 310 ALA A O 1
ATOM 2468 N N . LYS A 1 311 ? 6.934 -20.743 -3.901 1.00 93.25 311 LYS A N 1
ATOM 2469 C CA . LYS A 1 311 ? 6.392 -21.321 -5.148 1.00 93.25 311 LYS A CA 1
ATOM 2470 C C . LYS A 1 311 ? 7.353 -22.307 -5.815 1.00 93.25 311 LYS A C 1
ATOM 2472 O O . LYS A 1 311 ? 6.923 -23.339 -6.326 1.00 93.25 311 LYS A O 1
ATOM 2477 N N . ASN A 1 312 ? 8.647 -21.985 -5.841 1.00 93.69 312 ASN A N 1
ATOM 2478 C CA . ASN A 1 312 ? 9.665 -22.824 -6.478 1.00 93.69 312 ASN A CA 1
ATOM 2479 C C . ASN A 1 312 ? 9.898 -24.125 -5.701 1.00 93.69 312 ASN A C 1
ATOM 2481 O O . ASN A 1 312 ? 9.981 -25.195 -6.300 1.00 93.69 312 ASN A O 1
ATOM 2485 N N . ILE A 1 313 ? 10.002 -24.027 -4.374 1.00 91.69 313 ILE A N 1
ATOM 2486 C CA . ILE A 1 313 ? 10.224 -25.160 -3.469 1.00 91.69 313 ILE A CA 1
ATOM 2487 C C . ILE A 1 313 ? 8.929 -25.971 -3.293 1.00 91.69 313 ILE A C 1
ATOM 2489 O O . ILE A 1 313 ? 8.997 -27.170 -3.024 1.00 91.69 313 ILE A O 1
ATOM 2493 N N . LYS A 1 314 ? 7.763 -25.336 -3.490 1.00 91.12 314 LYS A N 1
ATOM 2494 C CA . LYS A 1 314 ? 6.419 -25.881 -3.233 1.00 91.12 314 LYS A CA 1
ATOM 2495 C C . LYS A 1 314 ? 6.246 -26.326 -1.783 1.00 91.12 314 LYS A C 1
ATOM 2497 O O . LYS A 1 314 ? 5.680 -27.378 -1.503 1.00 91.12 314 LYS A O 1
ATOM 2502 N N . LEU A 1 315 ? 6.787 -25.532 -0.862 1.00 89.12 315 LEU A N 1
ATOM 2503 C CA . LEU A 1 315 ? 6.629 -25.717 0.576 1.00 89.12 315 LEU A CA 1
ATOM 2504 C C . LEU A 1 315 ? 6.319 -24.371 1.232 1.00 89.12 315 LEU A C 1
ATOM 2506 O O . LEU A 1 315 ? 6.897 -23.359 0.826 1.00 89.12 315 LEU A O 1
ATOM 2510 N N . PRO A 1 316 ? 5.472 -24.355 2.274 1.00 91.31 316 PRO A N 1
ATOM 2511 C CA . PRO A 1 316 ? 5.282 -23.173 3.095 1.00 91.31 316 PRO A CA 1
ATOM 2512 C C . PRO A 1 316 ? 6.594 -22.721 3.743 1.00 91.31 316 PRO A C 1
ATOM 2514 O O . PRO A 1 316 ? 7.360 -23.547 4.249 1.00 91.31 316 PRO A O 1
ATOM 2517 N N . ILE A 1 317 ? 6.825 -21.409 3.772 1.00 93.31 317 ILE A N 1
ATOM 2518 C CA . ILE A 1 317 ? 8.006 -20.784 4.383 1.00 93.31 317 ILE A CA 1
ATOM 2519 C C . ILE A 1 317 ? 7.570 -19.965 5.597 1.00 93.31 317 ILE A C 1
ATOM 2521 O O . ILE A 1 317 ? 6.618 -19.191 5.521 1.00 93.31 317 ILE A O 1
ATOM 2525 N N . ARG A 1 318 ? 8.289 -20.097 6.714 1.00 92.06 318 ARG A N 1
ATOM 2526 C CA . ARG A 1 318 ? 8.065 -19.324 7.941 1.00 92.06 318 ARG A CA 1
ATOM 2527 C C . ARG A 1 318 ? 9.370 -18.746 8.481 1.00 92.06 318 ARG A C 1
ATOM 2529 O O . ARG A 1 318 ? 10.359 -19.466 8.580 1.00 92.06 318 ARG A O 1
ATOM 2536 N N . PHE A 1 319 ? 9.359 -17.488 8.914 1.00 91.75 319 PHE A N 1
ATOM 2537 C CA . PHE A 1 319 ? 10.479 -16.873 9.642 1.00 91.75 319 PHE A CA 1
ATOM 2538 C C . PHE A 1 319 ? 10.028 -15.729 10.550 1.00 91.75 319 PHE A C 1
ATOM 2540 O O . PHE A 1 319 ? 8.958 -15.167 10.341 1.00 91.75 319 PHE A O 1
ATOM 2547 N N . SER A 1 320 ? 10.824 -15.381 11.563 1.00 85.56 320 SER A N 1
ATOM 2548 C CA . SER A 1 320 ? 10.485 -14.296 12.495 1.00 85.56 320 SER A CA 1
ATOM 2549 C C . SER A 1 320 ? 10.717 -12.905 11.893 1.00 85.56 320 SER A C 1
ATOM 2551 O O . SER A 1 320 ? 11.501 -12.734 10.954 1.00 85.56 320 SER A O 1
ATOM 2553 N N . LYS A 1 321 ? 10.087 -11.878 12.474 1.00 86.38 321 LYS A N 1
ATOM 2554 C CA . LYS A 1 321 ? 10.370 -10.470 12.148 1.00 86.38 321 LYS A CA 1
ATOM 2555 C C . LYS A 1 321 ? 11.848 -10.116 12.307 1.00 86.38 321 LYS A C 1
ATOM 2557 O O . LYS A 1 321 ? 12.352 -9.315 11.530 1.00 86.38 321 LYS A O 1
ATOM 2562 N N . ASP A 1 322 ? 12.553 -10.728 13.255 1.00 83.31 322 ASP A N 1
ATOM 2563 C CA . ASP A 1 322 ? 13.982 -10.468 13.451 1.00 83.31 322 ASP A CA 1
ATOM 2564 C C . ASP A 1 322 ? 14.837 -11.015 12.302 1.00 83.31 322 ASP A C 1
ATOM 2566 O O . ASP A 1 322 ? 15.809 -10.385 11.888 1.00 83.31 322 ASP A O 1
ATOM 2570 N N . VAL A 1 323 ? 14.448 -12.157 11.723 1.00 90.38 323 VAL A N 1
ATOM 2571 C CA . VAL A 1 323 ? 15.084 -12.664 10.501 1.00 90.38 323 VAL A CA 1
ATOM 2572 C C . VAL A 1 323 ? 14.845 -11.691 9.347 1.00 90.38 323 VAL A C 1
ATOM 2574 O O . VAL A 1 323 ? 15.790 -11.352 8.633 1.00 90.38 323 VAL A O 1
ATOM 2577 N N . LEU A 1 324 ? 13.616 -11.184 9.187 1.00 92.88 324 LEU A N 1
ATOM 2578 C CA . LEU A 1 324 ? 13.331 -10.152 8.185 1.00 92.88 324 LEU A CA 1
ATOM 2579 C C . LEU A 1 324 ? 14.163 -8.888 8.429 1.00 92.88 324 LEU A C 1
ATOM 2581 O O . LEU A 1 324 ? 14.728 -8.334 7.487 1.00 92.88 324 LEU A O 1
ATOM 2585 N N . PHE A 1 325 ? 14.273 -8.456 9.684 1.00 89.69 325 PHE A N 1
ATOM 2586 C CA . PHE A 1 325 ? 15.066 -7.301 10.086 1.00 89.69 325 PHE A CA 1
ATOM 2587 C C . PHE A 1 325 ? 16.520 -7.425 9.608 1.00 89.69 325 PHE A C 1
ATOM 2589 O O . PHE A 1 325 ? 17.038 -6.472 9.024 1.00 89.69 325 PHE A O 1
ATOM 2596 N N . CYS A 1 326 ? 17.149 -8.601 9.742 1.00 89.75 326 CYS A N 1
ATOM 2597 C CA . CYS A 1 326 ? 18.496 -8.848 9.213 1.00 89.75 326 CYS A CA 1
ATOM 2598 C C . CYS A 1 326 ? 18.590 -8.611 7.695 1.00 89.75 326 CYS A C 1
ATOM 2600 O O . CYS A 1 326 ? 19.526 -7.958 7.232 1.00 89.75 326 CYS A O 1
ATOM 2602 N N . PHE A 1 327 ? 17.613 -9.080 6.910 1.00 93.19 327 PHE A N 1
ATOM 2603 C CA . PHE A 1 327 ? 17.594 -8.857 5.457 1.00 93.19 327 PHE A CA 1
ATOM 2604 C C . PHE A 1 327 ? 17.384 -7.385 5.079 1.00 93.19 327 PHE A C 1
ATOM 2606 O O . PHE A 1 327 ? 17.989 -6.900 4.120 1.00 93.19 327 PHE A O 1
ATOM 2613 N N . VAL A 1 328 ? 16.537 -6.662 5.812 1.00 91.75 328 VAL A N 1
ATOM 2614 C CA . VAL A 1 328 ? 16.249 -5.244 5.537 1.00 91.75 328 VAL A CA 1
ATOM 2615 C C . VAL A 1 328 ? 17.445 -4.367 5.905 1.00 91.75 328 VAL A C 1
ATOM 2617 O O . VAL A 1 328 ? 17.805 -3.456 5.157 1.00 91.75 328 VAL A O 1
ATOM 2620 N N . GLN A 1 329 ? 18.090 -4.660 7.034 1.00 87.25 329 GLN A N 1
ATOM 2621 C CA . GLN A 1 329 ? 19.242 -3.912 7.530 1.00 87.25 329 GLN A CA 1
ATOM 2622 C C . GLN A 1 329 ? 20.504 -4.140 6.683 1.00 87.25 329 GLN A C 1
ATOM 2624 O O . GLN A 1 329 ? 21.349 -3.248 6.577 1.00 87.25 329 GLN A O 1
ATOM 2629 N N . ALA A 1 330 ? 20.660 -5.321 6.083 1.00 87.75 330 ALA A N 1
ATOM 2630 C CA . ALA A 1 330 ? 21.844 -5.652 5.303 1.00 87.75 330 ALA A CA 1
ATOM 2631 C C . ALA A 1 330 ? 22.013 -4.746 4.071 1.00 87.75 330 ALA A C 1
ATOM 2633 O O . ALA A 1 330 ? 21.049 -4.416 3.380 1.00 87.75 330 ALA A O 1
ATOM 2634 N N . ARG A 1 331 ? 23.267 -4.382 3.772 1.00 87.44 331 ARG A N 1
ATOM 2635 C CA . ARG A 1 331 ? 23.650 -3.677 2.535 1.00 87.44 331 ARG A CA 1
ATOM 2636 C C . ARG A 1 331 ? 24.137 -4.662 1.484 1.00 87.44 331 ARG A C 1
ATOM 2638 O O . ARG A 1 331 ? 24.994 -5.501 1.774 1.00 87.44 331 ARG A O 1
ATOM 2645 N N . TYR A 1 332 ? 23.672 -4.525 0.255 1.00 90.12 332 TYR A N 1
ATOM 2646 C CA . TYR A 1 332 ? 23.956 -5.494 -0.799 1.00 90.12 332 TYR A CA 1
ATOM 2647 C C . TYR A 1 332 ? 24.913 -4.899 -1.831 1.00 90.12 332 TYR A C 1
ATOM 2649 O O . TYR A 1 332 ? 24.535 -4.019 -2.594 1.00 90.12 332 TYR A O 1
ATOM 2657 N N . LYS A 1 333 ? 26.154 -5.401 -1.884 1.00 88.50 333 LYS A N 1
ATOM 2658 C CA . LYS A 1 333 ? 27.203 -4.904 -2.794 1.00 88.50 333 LYS A CA 1
ATOM 2659 C C . LYS A 1 333 ? 26.822 -5.070 -4.264 1.00 88.50 333 LYS A C 1
ATOM 2661 O O . LYS A 1 333 ? 27.145 -4.218 -5.078 1.00 88.50 333 LYS A O 1
ATOM 2666 N N . THR A 1 334 ? 26.148 -6.170 -4.599 1.00 90.81 334 THR A N 1
ATOM 2667 C CA . THR A 1 334 ? 25.593 -6.408 -5.942 1.00 90.81 334 THR A CA 1
ATOM 2668 C C . THR A 1 334 ? 24.066 -6.320 -5.941 1.00 90.81 334 THR A C 1
ATOM 2670 O O . THR A 1 334 ? 23.388 -7.047 -6.669 1.00 90.81 334 THR A O 1
ATOM 2673 N N . ASN A 1 335 ? 23.519 -5.428 -5.103 1.00 93.69 335 ASN A N 1
ATOM 2674 C CA . ASN A 1 335 ? 22.105 -5.065 -5.054 1.00 93.69 335 ASN A CA 1
ATOM 2675 C C . ASN A 1 335 ? 21.161 -6.286 -4.988 1.00 93.69 335 ASN A C 1
ATOM 2677 O O . ASN A 1 335 ? 21.323 -7.186 -4.158 1.00 93.69 335 ASN A O 1
ATOM 2681 N N . ILE A 1 336 ? 20.159 -6.324 -5.866 1.00 93.62 336 ILE A N 1
ATOM 2682 C CA . ILE A 1 336 ? 19.097 -7.325 -5.892 1.00 93.62 336 ILE A CA 1
ATOM 2683 C C . ILE A 1 336 ? 19.670 -8.722 -6.168 1.00 93.62 336 ILE A C 1
ATOM 2685 O O . ILE A 1 336 ? 19.169 -9.708 -5.627 1.00 93.62 336 ILE A O 1
ATOM 2689 N N . THR A 1 337 ? 20.748 -8.830 -6.950 1.00 92.88 337 THR A N 1
ATOM 2690 C CA . THR A 1 337 ? 21.410 -10.117 -7.217 1.00 92.88 337 THR A CA 1
ATOM 2691 C C . THR A 1 337 ? 21.954 -10.752 -5.937 1.00 92.88 337 THR A C 1
ATOM 2693 O O . THR A 1 337 ? 21.729 -11.946 -5.705 1.00 92.88 337 THR A O 1
ATOM 2696 N N . GLN A 1 338 ? 22.622 -9.973 -5.076 1.00 94.00 338 GLN A N 1
ATOM 2697 C CA . GLN A 1 338 ? 23.092 -10.489 -3.787 1.00 94.00 338 GLN A CA 1
ATOM 2698 C C . GLN A 1 338 ? 21.914 -10.832 -2.878 1.00 94.00 338 GLN A C 1
ATOM 2700 O O . GLN A 1 338 ? 21.894 -11.927 -2.326 1.00 94.00 338 GLN A O 1
ATOM 2705 N N . LEU A 1 339 ? 20.913 -9.949 -2.770 1.00 95.06 339 LEU A N 1
ATOM 2706 C CA . LEU A 1 339 ? 19.725 -10.195 -1.948 1.00 95.06 339 LEU A CA 1
ATOM 2707 C C . LEU A 1 339 ? 19.054 -11.533 -2.300 1.00 95.06 339 LEU A C 1
ATOM 2709 O O . LEU A 1 339 ? 18.790 -12.351 -1.420 1.00 95.06 339 LEU A O 1
ATOM 2713 N N . ARG A 1 340 ? 18.822 -11.786 -3.593 1.00 95.12 340 ARG A N 1
ATOM 2714 C CA . ARG A 1 340 ? 18.247 -13.052 -4.076 1.00 95.12 340 ARG A CA 1
ATOM 2715 C C . ARG A 1 340 ? 19.104 -14.254 -3.693 1.00 95.12 340 ARG A C 1
ATOM 2717 O O . ARG A 1 340 ? 18.567 -15.290 -3.311 1.00 95.12 340 ARG A O 1
ATOM 2724 N N . SER A 1 341 ? 20.423 -14.116 -3.800 1.00 94.75 341 SER A N 1
ATOM 2725 C CA . SER A 1 341 ? 21.367 -15.178 -3.449 1.00 94.75 341 SER A CA 1
ATOM 2726 C C . SER A 1 341 ? 21.321 -15.495 -1.952 1.00 94.75 341 SER A C 1
ATOM 2728 O O . SER A 1 341 ? 21.251 -16.664 -1.587 1.00 94.75 341 SER A O 1
ATOM 2730 N N . GLU A 1 342 ? 21.278 -14.475 -1.093 1.00 96.00 342 GLU A N 1
ATOM 2731 C CA . GLU A 1 342 ? 21.166 -14.632 0.364 1.00 96.00 342 GLU A CA 1
ATOM 2732 C C . GLU A 1 342 ? 19.850 -15.309 0.773 1.00 96.00 342 GLU A C 1
ATOM 2734 O O . GLU A 1 342 ? 19.860 -16.260 1.555 1.00 96.00 342 GLU A O 1
ATOM 2739 N N . ILE A 1 343 ? 18.717 -14.884 0.198 1.00 96.94 343 ILE A N 1
ATOM 2740 C CA . ILE A 1 343 ? 17.406 -15.513 0.434 1.00 96.94 343 ILE A CA 1
ATOM 2741 C C . ILE A 1 343 ? 17.444 -16.992 0.037 1.00 96.94 343 ILE A C 1
ATOM 2743 O O . ILE A 1 343 ? 17.029 -17.861 0.807 1.00 96.94 343 ILE A O 1
ATOM 2747 N N . LYS A 1 344 ? 17.986 -17.295 -1.147 1.00 95.88 344 LYS A N 1
ATOM 2748 C CA . LYS A 1 344 ? 18.078 -18.665 -1.656 1.00 95.88 344 LYS A CA 1
ATOM 2749 C C . LYS A 1 344 ? 18.994 -19.540 -0.798 1.00 95.88 344 LYS A C 1
ATOM 2751 O O . LYS A 1 344 ? 18.677 -20.706 -0.576 1.00 95.88 344 LYS A O 1
ATOM 2756 N N . LEU A 1 345 ? 20.099 -18.992 -0.288 1.00 95.69 345 LEU A N 1
ATOM 2757 C CA . LEU A 1 345 ? 20.997 -19.683 0.643 1.00 95.69 345 LEU A CA 1
ATOM 2758 C C . LEU A 1 345 ? 20.330 -19.957 1.997 1.00 95.69 345 LEU A C 1
ATOM 2760 O O . LEU A 1 345 ? 20.478 -21.051 2.539 1.00 95.69 345 LEU A O 1
ATOM 2764 N N . ALA A 1 346 ? 19.574 -18.998 2.535 1.00 96.38 346 ALA A N 1
ATOM 2765 C CA . ALA A 1 346 ? 18.821 -19.199 3.770 1.00 96.38 346 ALA A CA 1
ATOM 2766 C C . ALA A 1 346 ? 17.756 -20.296 3.600 1.00 96.38 346 ALA A C 1
ATOM 2768 O O . ALA A 1 346 ? 17.648 -21.191 4.440 1.00 96.38 346 ALA A O 1
ATOM 2769 N N . CYS A 1 347 ? 17.030 -20.278 2.476 1.00 95.75 347 CYS A N 1
ATOM 2770 C CA . CYS A 1 347 ? 16.053 -21.313 2.143 1.00 95.75 347 CYS A CA 1
ATOM 2771 C C . CYS A 1 347 ? 16.719 -22.683 1.955 1.00 95.75 347 CYS A C 1
ATOM 2773 O O . CYS A 1 347 ? 16.235 -23.671 2.497 1.00 95.75 347 CYS A O 1
ATOM 2775 N N . SER A 1 348 ? 17.846 -22.763 1.239 1.00 94.25 348 SER A N 1
ATOM 2776 C CA . SER A 1 348 ? 18.525 -24.040 0.985 1.00 94.25 348 SER A CA 1
ATOM 2777 C C . SER A 1 348 ? 19.070 -24.680 2.262 1.00 94.25 348 SER A C 1
ATOM 2779 O O . SER A 1 348 ? 18.955 -25.892 2.433 1.00 94.25 348 SER A O 1
ATOM 2781 N N . ARG A 1 349 ? 19.604 -23.880 3.193 1.00 94.56 349 ARG A N 1
ATOM 2782 C CA . ARG A 1 349 ? 20.058 -24.358 4.507 1.00 94.56 349 ARG A CA 1
ATOM 2783 C C . ARG A 1 349 ? 18.893 -24.851 5.360 1.00 94.56 349 ARG A C 1
ATOM 2785 O O . ARG A 1 349 ? 18.972 -25.957 5.880 1.00 94.56 349 ARG A O 1
ATOM 2792 N N . ALA A 1 350 ? 17.800 -24.091 5.432 1.00 93.44 350 ALA A N 1
ATOM 2793 C CA . ALA A 1 350 ? 16.593 -24.506 6.150 1.00 93.44 350 ALA A CA 1
ATOM 2794 C C . ALA A 1 350 ? 15.947 -25.769 5.542 1.00 93.44 350 ALA A C 1
ATOM 2796 O O . ALA A 1 350 ? 15.385 -26.600 6.253 1.00 93.44 350 ALA A O 1
ATOM 2797 N N . TYR A 1 351 ? 16.064 -25.954 4.224 1.00 92.44 351 TYR A N 1
ATOM 2798 C CA . TYR A 1 351 ? 15.575 -27.150 3.538 1.00 92.44 351 TYR A CA 1
ATOM 2799 C C . TYR A 1 351 ? 16.310 -28.429 3.986 1.00 92.44 351 TYR A C 1
ATOM 2801 O O . TYR A 1 351 ? 15.697 -29.494 4.060 1.00 92.44 351 TYR A O 1
ATOM 2809 N N . LEU A 1 352 ? 17.595 -28.346 4.358 1.00 90.69 352 LEU A N 1
ATOM 2810 C CA . LEU A 1 352 ? 18.340 -29.498 4.892 1.00 90.69 352 LEU A CA 1
ATOM 2811 C C . LEU A 1 352 ? 17.765 -30.004 6.222 1.00 90.69 352 LEU A C 1
ATOM 2813 O O . LEU A 1 352 ? 17.807 -31.207 6.486 1.00 90.69 352 LEU A O 1
ATOM 2817 N N . ASP A 1 353 ? 17.208 -29.116 7.043 1.00 87.81 353 ASP A N 1
ATOM 2818 C CA . ASP A 1 353 ? 16.596 -29.487 8.321 1.00 87.81 353 ASP A CA 1
ATOM 2819 C C . ASP A 1 353 ? 15.254 -30.199 8.119 1.00 87.81 353 ASP A C 1
ATOM 2821 O O . ASP A 1 353 ? 14.935 -31.144 8.847 1.00 87.81 353 ASP A O 1
ATOM 2825 N N . ILE A 1 354 ? 14.499 -29.830 7.080 1.00 86.56 354 ILE A N 1
ATOM 2826 C CA . ILE A 1 354 ? 13.290 -30.557 6.663 1.00 86.56 354 ILE A CA 1
ATOM 2827 C C . ILE A 1 354 ? 13.627 -31.994 6.264 1.00 86.56 354 ILE A C 1
ATOM 2829 O O . ILE A 1 354 ? 12.951 -32.921 6.709 1.00 86.56 354 ILE A O 1
ATOM 2833 N N . LEU A 1 355 ? 14.689 -32.194 5.474 1.00 85.12 355 LEU A N 1
ATOM 2834 C CA . LEU A 1 355 ? 15.101 -33.533 5.034 1.00 85.12 355 LEU A CA 1
ATOM 2835 C C . LEU A 1 355 ? 15.440 -34.460 6.210 1.00 85.12 355 LEU A C 1
ATOM 2837 O O . LEU A 1 355 ? 15.259 -35.669 6.100 1.00 85.12 355 LEU A O 1
ATOM 2841 N N . LYS A 1 356 ? 15.901 -33.903 7.336 1.00 83.12 356 LYS A N 1
ATOM 2842 C CA . LYS A 1 356 ? 16.208 -34.656 8.561 1.00 83.12 356 LYS A CA 1
ATOM 2843 C C . LYS A 1 356 ? 14.988 -34.896 9.454 1.00 83.12 356 LYS A C 1
ATOM 2845 O O . LYS A 1 356 ? 14.929 -35.916 10.129 1.00 83.12 356 LYS A O 1
ATOM 2850 N N . SER A 1 357 ? 14.056 -33.944 9.505 1.00 76.31 357 SER A N 1
ATOM 2851 C CA . SER A 1 357 ? 12.956 -33.909 10.485 1.00 76.31 357 SER A CA 1
ATOM 2852 C C . SER A 1 357 ? 11.587 -34.323 9.932 1.00 76.31 357 SER A C 1
ATOM 2854 O O . SER A 1 357 ? 10.639 -34.444 10.703 1.00 76.31 357 SER A O 1
ATOM 2856 N N . HIS A 1 358 ? 11.456 -34.515 8.613 1.00 74.19 358 HIS A N 1
ATOM 2857 C CA . HIS A 1 358 ? 10.181 -34.724 7.907 1.00 74.19 358 HIS A CA 1
ATOM 2858 C C . HIS A 1 358 ? 9.127 -33.619 8.141 1.00 74.19 358 HIS A C 1
ATOM 2860 O O . HIS A 1 358 ? 7.930 -33.836 7.931 1.00 74.19 358 HIS A O 1
ATOM 2866 N N . SER A 1 359 ? 9.552 -32.416 8.548 1.00 75.69 359 SER A N 1
ATOM 2867 C CA . SER A 1 359 ? 8.670 -31.249 8.656 1.00 75.69 359 SER A CA 1
ATOM 2868 C C . SER A 1 359 ? 8.085 -30.871 7.291 1.00 75.69 359 SER A C 1
ATOM 2870 O O . SER A 1 359 ? 8.767 -30.922 6.272 1.00 75.69 359 SER A O 1
ATOM 2872 N N . ARG A 1 360 ? 6.821 -30.435 7.262 1.00 83.94 360 ARG A N 1
ATOM 2873 C CA . ARG A 1 360 ? 6.165 -29.918 6.045 1.00 83.94 360 ARG A CA 1
ATOM 2874 C C . ARG A 1 360 ? 6.289 -28.401 5.877 1.00 83.94 360 ARG A C 1
ATOM 2876 O O . ARG A 1 360 ? 5.740 -27.861 4.927 1.00 83.94 360 ARG A O 1
ATOM 2883 N N . ILE A 1 361 ? 6.969 -27.715 6.797 1.00 87.50 361 ILE A N 1
ATOM 2884 C CA . ILE A 1 361 ? 7.135 -26.256 6.786 1.00 87.50 361 ILE A CA 1
ATOM 2885 C C . ILE A 1 361 ? 8.623 -25.925 6.870 1.00 87.50 361 ILE A C 1
ATOM 2887 O O . ILE A 1 361 ? 9.335 -26.452 7.731 1.00 87.50 361 ILE A O 1
ATOM 2891 N N . LEU A 1 362 ? 9.073 -25.034 5.986 1.00 91.00 362 LEU A N 1
ATOM 2892 C CA . LEU A 1 362 ? 10.439 -24.534 5.934 1.00 91.00 362 LEU A CA 1
ATOM 2893 C C . LEU A 1 362 ? 10.590 -23.355 6.895 1.00 91.00 362 LEU A C 1
ATOM 2895 O O . LEU A 1 362 ? 10.186 -22.233 6.595 1.00 91.00 362 LEU A O 1
ATOM 2899 N N . THR A 1 363 ? 11.160 -23.621 8.070 1.00 91.94 363 THR A N 1
ATOM 2900 C CA . THR A 1 363 ? 11.397 -22.597 9.094 1.00 91.94 363 THR A CA 1
ATOM 2901 C C . THR A 1 363 ? 12.803 -22.024 8.964 1.00 91.94 363 THR A C 1
ATOM 2903 O O . THR A 1 363 ? 13.792 -22.735 9.141 1.00 91.94 363 THR A O 1
ATOM 2906 N N . ILE A 1 364 ? 12.908 -20.724 8.695 1.00 94.81 364 ILE A N 1
ATOM 2907 C CA . ILE A 1 364 ? 14.188 -20.016 8.629 1.00 94.81 364 ILE A CA 1
ATOM 2908 C C . ILE A 1 364 ? 14.444 -19.326 9.971 1.00 94.81 364 ILE A C 1
ATOM 2910 O O . ILE A 1 364 ? 13.629 -18.537 10.445 1.00 94.81 364 ILE A O 1
ATOM 2914 N N . SER A 1 365 ? 15.590 -19.626 10.576 1.00 90.31 365 SER A N 1
ATOM 2915 C CA . SER A 1 365 ? 16.085 -19.041 11.820 1.00 90.31 365 SER A CA 1
ATOM 2916 C C . SER A 1 365 ? 17.493 -18.476 11.599 1.00 90.31 365 SER A C 1
ATOM 2918 O O . SER A 1 365 ? 18.085 -18.656 10.531 1.00 90.31 365 SER A O 1
ATOM 2920 N N . PHE A 1 366 ? 18.055 -17.799 12.604 1.00 88.50 366 PHE A N 1
ATOM 2921 C CA . PHE A 1 366 ? 19.369 -17.150 12.500 1.00 88.50 366 PHE A CA 1
ATOM 2922 C C . PHE A 1 366 ? 20.502 -18.086 12.056 1.00 88.50 366 PHE A C 1
ATOM 2924 O O . PHE A 1 366 ? 21.390 -17.649 11.331 1.00 88.50 366 PHE A O 1
ATOM 2931 N N . GLN A 1 367 ? 20.450 -19.374 12.413 1.00 89.56 367 GLN A N 1
ATOM 2932 C CA . GLN A 1 367 ? 21.472 -20.360 12.031 1.00 89.56 367 GLN A CA 1
ATOM 2933 C C . GLN A 1 367 ? 21.546 -20.606 10.512 1.00 89.56 367 GLN A C 1
ATOM 2935 O O . GLN A 1 367 ? 22.551 -21.099 10.005 1.00 89.56 367 GLN A O 1
ATOM 2940 N N . HIS A 1 368 ? 20.481 -20.276 9.777 1.00 93.81 368 HIS A N 1
ATOM 2941 C CA . HIS A 1 368 ? 20.430 -20.420 8.323 1.00 93.81 368 HIS A CA 1
ATOM 2942 C C . HIS A 1 368 ? 20.983 -19.188 7.599 1.00 93.81 368 HIS A C 1
ATOM 2944 O O . HIS A 1 368 ? 21.326 -19.276 6.418 1.00 93.81 368 HIS A O 1
ATOM 2950 N N . LEU A 1 369 ? 21.108 -18.050 8.283 1.00 93.06 369 LEU A N 1
ATOM 2951 C CA . LEU A 1 369 ? 21.587 -16.803 7.692 1.00 93.06 369 LEU A CA 1
ATOM 2952 C C . LEU A 1 369 ? 23.106 -16.834 7.481 1.00 93.06 369 LEU A C 1
ATOM 2954 O O . LEU A 1 369 ? 23.839 -17.596 8.111 1.00 93.06 369 LEU A O 1
ATOM 2958 N N . SER A 1 370 ? 23.604 -16.051 6.528 1.00 91.19 370 SER A N 1
ATOM 2959 C CA . SER A 1 370 ? 25.045 -15.874 6.340 1.00 91.19 370 SER A CA 1
ATOM 2960 C C . SER A 1 370 ? 25.627 -14.967 7.428 1.00 91.19 370 SER A C 1
ATOM 2962 O O . SER A 1 370 ? 24.946 -14.092 7.966 1.00 91.19 370 SER A O 1
ATOM 2964 N N . ASN A 1 371 ? 26.919 -15.132 7.725 1.00 85.88 371 ASN A N 1
ATOM 2965 C CA . ASN A 1 371 ? 27.623 -14.242 8.655 1.00 85.88 371 ASN A CA 1
ATOM 2966 C C . ASN A 1 371 ? 27.574 -12.779 8.188 1.00 85.88 371 ASN A C 1
ATOM 2968 O O . ASN A 1 371 ? 27.546 -11.873 9.014 1.00 85.88 371 ASN A O 1
ATOM 2972 N N . ASP A 1 372 ? 27.506 -12.547 6.876 1.00 84.00 372 ASP A N 1
ATOM 2973 C CA . ASP A 1 372 ? 27.388 -11.214 6.290 1.00 84.00 372 ASP A CA 1
ATOM 2974 C C . ASP A 1 372 ? 26.061 -10.522 6.632 1.00 84.00 372 ASP A C 1
ATOM 2976 O O . ASP A 1 372 ? 26.048 -9.295 6.752 1.00 84.00 372 ASP A O 1
ATOM 2980 N N . LEU A 1 373 ? 24.970 -11.280 6.804 1.00 86.12 373 LEU A N 1
ATOM 2981 C CA . LEU A 1 373 ? 23.684 -10.764 7.291 1.00 86.12 373 LEU A CA 1
ATOM 2982 C C . LEU A 1 373 ? 23.695 -10.530 8.810 1.00 86.12 373 LEU A C 1
ATOM 2984 O O . LEU A 1 373 ? 23.053 -9.596 9.284 1.00 86.12 373 LEU A O 1
ATOM 2988 N N . LEU A 1 374 ? 24.421 -11.359 9.568 1.00 81.25 374 LEU A N 1
ATOM 2989 C CA . LEU A 1 374 ? 24.454 -11.309 11.036 1.00 81.25 374 LEU A CA 1
ATOM 2990 C C . LEU A 1 374 ? 25.413 -10.236 11.590 1.00 81.25 374 LEU A C 1
ATOM 2992 O O . LEU A 1 374 ? 25.112 -9.605 12.599 1.00 81.25 374 LEU A O 1
ATOM 2996 N N . ASN A 1 375 ? 26.554 -9.997 10.936 1.00 68.44 375 ASN A N 1
ATOM 2997 C CA . ASN A 1 375 ? 27.670 -9.217 11.493 1.00 68.44 375 ASN A CA 1
ATOM 2998 C C . ASN A 1 375 ? 27.652 -7.712 11.158 1.00 68.44 375 ASN A C 1
ATOM 3000 O O . ASN A 1 375 ? 28.678 -7.044 11.294 1.00 68.44 375 ASN A O 1
ATOM 3004 N N . ARG A 1 376 ? 26.531 -7.139 10.700 1.00 64.75 376 ARG A N 1
ATOM 3005 C CA . ARG A 1 376 ? 26.491 -5.731 10.256 1.00 64.75 376 ARG A CA 1
ATOM 3006 C C . ARG A 1 376 ? 25.801 -4.808 11.258 1.00 64.75 376 ARG A C 1
ATOM 3008 O O . ARG A 1 376 ? 24.579 -4.749 11.350 1.00 64.75 376 ARG A O 1
ATOM 3015 N N . THR A 1 377 ? 26.607 -4.023 11.969 1.00 51.12 377 THR A N 1
ATOM 3016 C CA . THR A 1 377 ? 26.174 -2.924 12.840 1.00 51.12 377 THR A CA 1
ATOM 3017 C C . THR A 1 377 ? 26.002 -1.631 12.035 1.00 51.12 377 THR A C 1
ATOM 3019 O O . THR A 1 377 ? 26.890 -1.226 11.293 1.00 51.12 377 THR A O 1
ATOM 3022 N N . TYR A 1 378 ? 24.845 -0.974 12.168 1.00 54.22 378 TYR A N 1
ATOM 3023 C CA . TYR A 1 378 ? 24.569 0.342 11.574 1.00 54.22 378 TYR A CA 1
ATOM 3024 C C . TYR A 1 378 ? 23.737 1.219 12.519 1.00 54.22 378 TYR A C 1
ATOM 3026 O O . TYR A 1 378 ? 23.123 0.719 13.463 1.00 54.22 378 TYR A O 1
ATOM 3034 N N . ASN A 1 379 ? 23.755 2.525 12.231 1.00 56.59 379 ASN A N 1
ATOM 3035 C CA . ASN A 1 379 ? 23.155 3.640 12.970 1.00 56.59 379 ASN A CA 1
ATOM 3036 C C . ASN A 1 379 ? 21.798 3.331 13.630 1.00 56.59 379 ASN A C 1
ATOM 3038 O O . ASN A 1 379 ? 20.889 2.776 13.009 1.00 56.59 379 ASN A O 1
ATOM 3042 N N . GLY A 1 380 ? 21.641 3.784 14.879 1.00 59.53 380 GLY A N 1
ATOM 3043 C CA . GLY A 1 380 ? 20.440 3.560 15.691 1.00 59.53 380 GLY A CA 1
ATOM 3044 C C . GLY A 1 380 ? 19.133 4.067 15.067 1.00 59.53 380 GLY A C 1
ATOM 3045 O O . GLY A 1 380 ? 18.085 3.471 15.307 1.00 59.53 380 GLY A O 1
ATOM 3046 N N . ASP A 1 381 ? 19.178 5.101 14.224 1.00 62.28 381 ASP A N 1
ATOM 3047 C CA . ASP A 1 381 ? 17.971 5.697 13.632 1.00 62.28 381 ASP A CA 1
ATOM 3048 C C . ASP A 1 381 ? 17.322 4.824 12.552 1.00 62.28 381 ASP A C 1
ATOM 3050 O O . ASP A 1 381 ? 16.101 4.658 12.548 1.00 62.28 381 ASP A O 1
ATOM 3054 N N . SER A 1 382 ? 18.107 4.192 11.673 1.00 69.25 382 SER A N 1
ATOM 3055 C CA . SER A 1 382 ? 17.567 3.256 10.674 1.00 69.25 382 SER A CA 1
ATOM 3056 C C . SER A 1 382 ? 16.961 2.025 11.345 1.00 69.25 382 SER A C 1
ATOM 3058 O O . SER A 1 382 ? 15.905 1.554 10.931 1.00 69.25 382 SER A O 1
ATOM 3060 N N . LYS A 1 383 ? 17.581 1.544 12.431 1.00 72.81 383 LYS A N 1
ATOM 3061 C CA . LYS A 1 383 ? 17.056 0.431 13.230 1.00 72.81 383 LYS A CA 1
ATOM 3062 C C . LYS A 1 383 ? 15.679 0.754 13.812 1.00 72.81 383 LYS A C 1
ATOM 3064 O O . LYS A 1 383 ? 14.777 -0.065 13.665 1.00 72.81 383 LYS A O 1
ATOM 3069 N N . LYS A 1 384 ? 15.500 1.949 14.393 1.00 70.25 384 LYS A N 1
ATOM 3070 C CA . LYS A 1 384 ? 14.202 2.412 14.917 1.00 70.25 384 LYS A CA 1
ATOM 3071 C C . LYS A 1 384 ? 13.129 2.476 13.826 1.00 70.25 384 LYS A C 1
ATOM 3073 O O . LYS A 1 384 ? 12.017 2.000 14.039 1.00 70.25 384 LYS A O 1
ATOM 3078 N N . LYS A 1 385 ? 13.463 3.022 12.650 1.00 74.44 385 LYS A N 1
ATOM 3079 C CA . LYS A 1 385 ? 12.530 3.110 11.512 1.00 74.44 385 LYS A CA 1
ATOM 3080 C C . LYS A 1 385 ? 12.092 1.730 11.017 1.00 74.44 385 LYS A C 1
ATOM 3082 O O . LYS A 1 385 ? 10.899 1.492 10.869 1.00 74.44 385 LYS A O 1
ATOM 3087 N N . ILE A 1 386 ? 13.035 0.803 10.830 1.00 81.31 386 ILE A N 1
ATOM 3088 C CA . ILE A 1 386 ? 12.714 -0.570 10.414 1.00 81.31 386 ILE A CA 1
ATOM 3089 C C . ILE A 1 386 ? 11.852 -1.257 11.481 1.00 81.31 386 ILE A C 1
ATOM 3091 O O . ILE A 1 386 ? 10.836 -1.853 11.138 1.00 81.31 386 ILE A O 1
ATOM 3095 N N . SER A 1 387 ? 12.199 -1.145 12.770 1.00 72.62 387 SER A N 1
ATOM 3096 C CA . SER A 1 387 ? 11.406 -1.769 13.837 1.00 72.62 387 SER A CA 1
ATOM 3097 C C . SER A 1 387 ? 9.983 -1.217 13.912 1.00 72.62 387 SER A C 1
ATOM 3099 O O . SER A 1 387 ? 9.055 -1.990 14.114 1.00 72.62 387 SER A O 1
ATOM 3101 N N . LEU A 1 388 ? 9.788 0.090 13.693 1.00 70.62 388 LEU A N 1
ATOM 3102 C CA . LEU A 1 388 ? 8.455 0.696 13.636 1.00 70.62 388 LEU A CA 1
ATOM 3103 C C . LEU A 1 388 ? 7.606 0.079 12.519 1.00 70.62 388 LEU A C 1
ATOM 3105 O O . LEU A 1 388 ? 6.464 -0.292 12.771 1.00 70.62 388 LEU A O 1
ATOM 3109 N N . ILE A 1 389 ? 8.174 -0.094 11.321 1.00 75.12 389 ILE A N 1
ATOM 3110 C CA . ILE A 1 389 ? 7.471 -0.706 10.183 1.00 75.12 389 ILE A CA 1
ATOM 3111 C C . ILE A 1 389 ? 7.173 -2.183 10.466 1.00 75.12 389 ILE A C 1
ATOM 3113 O O . ILE A 1 389 ? 6.043 -2.632 10.304 1.00 75.12 389 ILE A O 1
ATOM 3117 N N . LEU A 1 390 ? 8.151 -2.952 10.952 1.00 75.06 390 LEU A N 1
ATOM 3118 C CA . LEU A 1 390 ? 7.953 -4.374 11.253 1.00 75.06 390 LEU A CA 1
ATOM 3119 C C . LEU A 1 390 ? 6.963 -4.605 12.406 1.00 75.06 390 LEU A C 1
ATOM 3121 O O . LEU A 1 390 ? 6.266 -5.621 12.434 1.00 75.06 390 LEU A O 1
ATOM 3125 N N . ASN A 1 391 ? 6.830 -3.662 13.339 1.00 70.69 391 ASN A N 1
ATOM 3126 C CA . ASN A 1 391 ? 5.825 -3.729 14.401 1.00 70.69 391 ASN A CA 1
ATOM 3127 C C . ASN A 1 391 ? 4.386 -3.590 13.881 1.00 70.69 391 ASN A C 1
ATOM 3129 O O . ASN A 1 391 ? 3.469 -4.045 14.558 1.00 70.69 391 ASN A O 1
ATOM 3133 N N . GLN A 1 392 ? 4.177 -3.064 12.668 1.00 65.44 392 GLN A N 1
ATOM 3134 C CA . GLN A 1 392 ? 2.852 -3.005 12.032 1.00 65.44 392 GLN A CA 1
ATOM 3135 C C . GLN A 1 392 ? 2.335 -4.390 11.605 1.00 65.44 392 GLN A C 1
ATOM 3137 O O . GLN A 1 392 ? 1.131 -4.579 11.423 1.00 65.44 392 GLN A O 1
ATOM 3142 N N . PHE A 1 393 ? 3.230 -5.371 11.458 1.00 66.25 393 PHE A N 1
ATOM 3143 C CA . PHE A 1 393 ? 2.876 -6.743 11.106 1.00 66.25 393 PHE A CA 1
ATOM 3144 C C . PHE A 1 393 ? 2.179 -7.409 12.308 1.00 66.25 393 PHE A C 1
ATOM 3146 O O . PHE A 1 393 ? 2.692 -7.324 13.426 1.00 66.25 393 PHE A O 1
ATOM 3153 N N . PRO A 1 394 ? 1.041 -8.098 12.130 1.00 56.12 394 PRO A N 1
ATOM 3154 C CA . PRO A 1 394 ? 0.245 -8.610 13.249 1.00 56.12 394 PRO A CA 1
ATOM 3155 C C . PRO A 1 394 ? 0.919 -9.775 13.985 1.00 56.12 394 PRO A C 1
ATOM 3157 O O . PRO A 1 394 ? 0.745 -9.926 15.190 1.00 56.12 394 PRO A O 1
ATOM 3160 N N . ASN A 1 395 ? 1.690 -10.590 13.263 1.00 68.31 395 ASN A N 1
ATOM 3161 C CA . ASN A 1 395 ? 2.286 -11.819 13.770 1.00 68.31 395 ASN A CA 1
ATOM 3162 C C . ASN A 1 395 ? 3.797 -11.657 13.933 1.00 68.31 395 ASN A C 1
ATOM 3164 O O . ASN A 1 395 ? 4.450 -11.060 13.081 1.00 68.31 395 ASN A O 1
ATOM 3168 N N . GLU A 1 396 ? 4.378 -12.250 14.978 1.00 69.69 396 GLU A N 1
ATOM 3169 C CA . GLU A 1 396 ? 5.842 -12.313 15.158 1.00 69.69 396 GLU A CA 1
ATOM 3170 C C . GLU A 1 396 ? 6.557 -13.084 14.047 1.00 69.69 396 GLU A C 1
ATOM 3172 O O . GLU A 1 396 ? 7.747 -12.883 13.809 1.00 69.69 396 GLU A O 1
ATOM 3177 N N . ASN A 1 397 ? 5.836 -13.982 13.379 1.00 77.12 397 ASN A N 1
ATOM 3178 C CA . ASN A 1 397 ? 6.349 -14.767 12.275 1.00 77.12 397 ASN A CA 1
ATOM 3179 C C . ASN A 1 397 ? 5.615 -14.408 10.993 1.00 77.12 397 ASN A C 1
ATOM 3181 O O . ASN A 1 397 ? 4.388 -14.359 10.972 1.00 77.12 397 ASN A O 1
ATOM 3185 N N . ILE A 1 398 ? 6.394 -14.238 9.936 1.00 85.12 398 ILE A N 1
ATOM 3186 C CA . ILE A 1 398 ? 5.931 -14.068 8.571 1.00 85.12 398 ILE A CA 1
ATOM 3187 C C . ILE A 1 398 ? 5.768 -15.451 7.966 1.00 85.12 398 ILE A C 1
ATOM 3189 O O . ILE A 1 398 ? 6.643 -16.313 8.113 1.00 85.12 398 ILE A O 1
ATOM 3193 N N . PHE A 1 399 ? 4.635 -15.656 7.305 1.00 86.25 399 PHE A N 1
ATOM 3194 C CA . PHE A 1 399 ? 4.259 -16.939 6.735 1.00 86.25 399 PHE A CA 1
ATOM 3195 C C . PHE A 1 399 ? 3.903 -16.803 5.257 1.00 86.25 399 PHE A C 1
ATOM 3197 O O . PHE A 1 399 ? 3.099 -15.956 4.869 1.00 86.25 399 PHE A O 1
ATOM 3204 N N . PHE A 1 400 ? 4.484 -17.685 4.451 1.00 87.31 400 PHE A N 1
ATOM 3205 C CA . PHE A 1 400 ? 4.138 -17.898 3.055 1.00 87.31 400 PHE A CA 1
ATOM 3206 C C . PHE A 1 400 ? 3.561 -19.297 2.907 1.00 87.31 400 PHE A C 1
ATOM 3208 O O . PHE A 1 400 ? 4.155 -20.260 3.396 1.00 87.31 400 PHE A O 1
ATOM 3215 N N . ASP A 1 401 ? 2.439 -19.422 2.205 1.00 87.62 401 ASP A N 1
ATOM 3216 C CA . ASP A 1 401 ? 1.953 -20.731 1.777 1.00 87.62 401 ASP A CA 1
ATOM 3217 C C . ASP A 1 401 ? 2.788 -21.292 0.605 1.00 87.62 401 ASP A C 1
ATOM 3219 O O . ASP A 1 401 ? 3.678 -20.634 0.063 1.00 87.62 401 ASP A O 1
ATOM 3223 N N . GLU A 1 402 ? 2.504 -22.530 0.201 1.00 85.75 402 GLU A N 1
ATOM 3224 C CA . GLU A 1 402 ? 3.164 -23.197 -0.935 1.00 85.75 402 GLU A CA 1
ATOM 3225 C C . GLU A 1 402 ? 2.947 -22.486 -2.285 1.00 85.75 402 GLU A C 1
ATOM 3227 O O . GLU A 1 402 ? 3.736 -22.654 -3.214 1.00 85.75 402 GLU A O 1
ATOM 3232 N N . ASN A 1 403 ? 1.908 -21.652 -2.380 1.00 85.94 403 ASN A N 1
ATOM 3233 C CA . ASN A 1 403 ? 1.613 -20.813 -3.535 1.00 85.94 403 ASN A CA 1
ATOM 3234 C C . ASN A 1 403 ? 2.265 -19.428 -3.415 1.00 85.94 403 ASN A C 1
ATOM 3236 O O . ASN A 1 403 ? 2.007 -18.561 -4.250 1.00 85.94 403 ASN A O 1
ATOM 3240 N N . GLY A 1 404 ? 3.104 -19.194 -2.403 1.00 79.19 404 GLY A N 1
ATOM 3241 C CA . GLY A 1 404 ? 3.787 -17.929 -2.150 1.00 79.19 404 GLY A CA 1
ATOM 3242 C C . GLY A 1 404 ? 2.869 -16.785 -1.718 1.00 79.19 404 GLY A C 1
ATOM 3243 O O . GLY A 1 404 ? 3.294 -15.630 -1.776 1.00 79.19 404 GLY A O 1
ATOM 3244 N N . SER A 1 405 ? 1.632 -17.060 -1.311 1.00 80.69 405 SER A N 1
ATOM 3245 C CA . SER A 1 405 ? 0.745 -16.057 -0.728 1.00 80.69 405 SER A CA 1
ATOM 3246 C C . SER A 1 405 ? 1.202 -15.720 0.686 1.00 80.69 405 SER A C 1
ATOM 3248 O O . SER A 1 405 ? 1.485 -16.611 1.486 1.00 80.69 405 SER A O 1
ATOM 3250 N N . CYS A 1 406 ? 1.263 -14.429 0.997 1.00 79.81 406 CYS A N 1
ATOM 3251 C CA . CYS A 1 406 ? 1.598 -13.919 2.318 1.00 79.81 406 CYS A CA 1
ATOM 3252 C C . CYS A 1 406 ? 0.590 -12.839 2.686 1.00 79.81 406 CYS 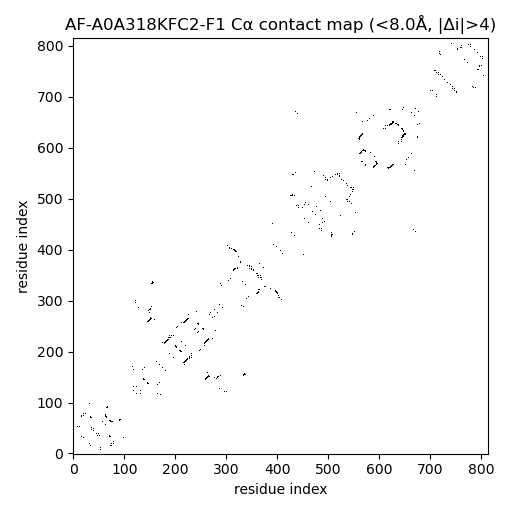A C 1
ATOM 3254 O O . CYS A 1 406 ? 0.479 -11.825 1.999 1.00 79.81 406 CYS A O 1
ATOM 3256 N N . SER A 1 407 ? -0.150 -13.053 3.773 1.00 70.06 407 SER A N 1
ATOM 3257 C CA . SER A 1 407 ? -1.119 -12.076 4.269 1.00 70.06 407 SER A CA 1
ATOM 3258 C C . SER A 1 407 ? -0.450 -10.824 4.818 1.00 70.06 407 SER A C 1
ATOM 3260 O O . SER A 1 407 ? -1.119 -9.810 4.972 1.00 70.06 407 SER A O 1
ATOM 3262 N N . ASP A 1 408 ? 0.840 -10.877 5.144 1.00 66.44 408 ASP A N 1
ATOM 3263 C CA . ASP A 1 408 ? 1.522 -9.776 5.812 1.00 66.44 408 ASP A CA 1
ATOM 3264 C C . ASP A 1 408 ? 1.937 -8.645 4.850 1.00 66.44 408 ASP A C 1
ATOM 3266 O O . ASP A 1 408 ? 2.161 -7.515 5.278 1.00 66.44 408 ASP A O 1
ATOM 3270 N N . THR A 1 409 ? 1.962 -8.896 3.537 1.00 67.00 409 THR A N 1
ATOM 3271 C CA . THR A 1 409 ? 2.313 -7.880 2.525 1.00 67.00 409 THR A CA 1
ATOM 3272 C C . THR A 1 409 ? 1.313 -6.724 2.473 1.00 67.00 409 THR A C 1
ATOM 3274 O O . THR A 1 409 ? 1.703 -5.594 2.189 1.00 67.00 409 THR A O 1
ATOM 3277 N N . GLN A 1 410 ? 0.042 -6.967 2.817 1.00 63.94 410 GLN A N 1
ATOM 3278 C CA . GLN A 1 410 ? -0.988 -5.922 2.857 1.00 63.94 410 GLN A CA 1
ATOM 3279 C C . GLN A 1 410 ? -0.665 -4.820 3.882 1.00 63.94 410 GLN A C 1
ATOM 3281 O O . GLN A 1 410 ? -1.084 -3.681 3.710 1.00 63.94 410 GLN A O 1
ATOM 3286 N N . TYR A 1 411 ? 0.116 -5.133 4.924 1.00 64.56 411 TYR A N 1
ATOM 3287 C CA . TYR A 1 411 ? 0.431 -4.198 6.006 1.00 64.56 411 TYR A CA 1
ATOM 3288 C C . TYR A 1 411 ? 1.485 -3.151 5.630 1.00 64.56 411 TYR A C 1
ATOM 3290 O O . TYR A 1 411 ? 1.594 -2.151 6.328 1.00 64.56 411 TYR A O 1
ATOM 3298 N N . LEU A 1 412 ? 2.206 -3.329 4.517 1.00 64.44 412 LEU A N 1
ATOM 3299 C CA . LEU A 1 412 ? 3.196 -2.359 4.029 1.00 64.44 412 LEU A CA 1
ATOM 3300 C C . LEU A 1 412 ? 2.571 -1.116 3.379 1.00 64.44 412 LEU A C 1
ATOM 3302 O O . LEU A 1 412 ? 3.216 -0.074 3.307 1.00 64.44 412 LEU A O 1
ATOM 3306 N N . TYR A 1 413 ? 1.324 -1.233 2.918 1.00 53.94 413 TYR A N 1
ATOM 3307 C CA . TYR A 1 413 ? 0.656 -0.269 2.039 1.00 53.94 413 TYR A CA 1
ATOM 3308 C C . TYR A 1 413 ? -0.536 0.446 2.677 1.00 53.94 413 TYR A C 1
ATOM 3310 O O . TYR A 1 413 ? -1.323 1.086 1.981 1.00 53.94 413 TYR A O 1
ATOM 3318 N N . HIS A 1 414 ? -0.711 0.318 3.990 1.00 49.91 414 HIS A N 1
ATOM 3319 C CA . HIS A 1 414 ? -1.794 1.001 4.683 1.00 49.91 414 HIS A CA 1
ATOM 3320 C C . HIS A 1 414 ? -1.383 2.432 5.040 1.00 49.91 414 HIS A C 1
ATOM 3322 O O . HIS A 1 414 ? -0.369 2.641 5.702 1.00 49.91 414 HIS A O 1
ATOM 3328 N N . ASP A 1 415 ? -2.185 3.383 4.547 1.00 40.50 415 ASP A N 1
ATOM 3329 C CA . ASP A 1 415 ? -1.997 4.831 4.651 1.00 40.50 415 ASP A CA 1
ATOM 3330 C C . ASP A 1 415 ? -1.544 5.279 6.045 1.00 40.50 415 ASP A C 1
ATOM 3332 O O . ASP A 1 415 ? -2.200 5.014 7.058 1.00 40.50 415 ASP A O 1
ATOM 3336 N N . GLU A 1 416 ? -0.456 6.051 6.070 1.00 39.84 416 GLU A N 1
ATOM 3337 C CA . GLU A 1 416 ? 0.015 6.806 7.239 1.00 39.84 416 GLU A CA 1
ATOM 3338 C C . GLU A 1 416 ? -1.039 7.818 7.738 1.00 39.84 416 GLU A C 1
ATOM 3340 O O . GLU A 1 416 ? -1.030 8.204 8.908 1.00 39.84 416 GLU A O 1
ATOM 3345 N N . ASN A 1 417 ? -2.021 8.153 6.892 1.00 35.22 417 ASN A N 1
ATOM 3346 C CA . ASN A 1 417 ? -3.049 9.165 7.144 1.00 35.22 417 ASN A CA 1
ATOM 3347 C C . ASN A 1 417 ? -3.982 8.848 8.328 1.00 35.22 417 ASN A C 1
ATOM 3349 O O . ASN A 1 417 ? -4.586 9.758 8.884 1.00 35.22 417 ASN A O 1
ATOM 3353 N N . ASN A 1 418 ? -4.095 7.590 8.771 1.00 37.94 418 ASN A N 1
ATOM 3354 C CA . ASN A 1 418 ? -4.993 7.244 9.884 1.00 37.94 418 ASN A CA 1
ATOM 3355 C C . ASN A 1 418 ? -4.351 7.314 11.278 1.00 37.94 418 ASN A C 1
ATOM 3357 O O . ASN A 1 418 ? -5.074 7.244 12.268 1.00 37.94 418 ASN A O 1
ATOM 3361 N N . VAL A 1 419 ? -3.023 7.441 11.385 1.00 41.12 419 VAL A N 1
ATOM 3362 C CA . VAL A 1 419 ? -2.361 7.707 12.681 1.00 41.12 419 VAL A CA 1
ATOM 3363 C C . VAL A 1 419 ? -2.219 9.216 12.914 1.00 41.12 419 VAL A C 1
ATOM 3365 O O . VAL A 1 419 ? -2.258 9.653 14.059 1.00 41.12 419 VAL A O 1
ATOM 3368 N N . GLN A 1 420 ? -2.149 10.017 11.842 1.00 40.94 420 GLN A N 1
ATOM 3369 C CA . GLN A 1 420 ? -2.177 11.485 11.915 1.00 40.94 420 GLN A CA 1
ATOM 3370 C C . GLN A 1 420 ? -3.503 12.048 12.449 1.00 40.94 420 GLN A C 1
ATOM 3372 O O . GLN A 1 420 ? -3.488 13.084 13.097 1.00 40.94 420 GLN A O 1
ATOM 3377 N N . LEU A 1 421 ? -4.626 11.336 12.290 1.00 41.03 421 LEU A N 1
ATOM 3378 C CA . LEU A 1 421 ? -5.922 11.698 12.895 1.00 41.03 421 LEU A CA 1
ATOM 3379 C C . LEU A 1 421 ? -5.944 11.647 14.442 1.00 41.03 421 LEU A C 1
ATOM 3381 O O . LEU A 1 421 ? -6.977 11.927 15.042 1.00 41.03 421 LEU A O 1
ATOM 3385 N N . LEU A 1 422 ? -4.841 11.256 15.093 1.00 49.16 422 LEU A N 1
ATOM 3386 C CA . LEU A 1 422 ? -4.696 11.229 16.555 1.00 49.16 422 LEU A CA 1
ATOM 3387 C C . LEU A 1 422 ? -3.691 12.265 17.087 1.00 49.16 422 LEU A C 1
ATOM 3389 O O . LEU A 1 422 ? -3.412 12.258 18.291 1.00 49.16 422 LEU A O 1
ATOM 3393 N N . GLU A 1 423 ? -3.115 13.107 16.222 1.00 48.78 423 GLU A N 1
ATOM 3394 C CA . GLU A 1 423 ? -2.381 14.289 16.677 1.00 48.78 423 GLU A CA 1
ATOM 3395 C C . GLU A 1 423 ? -3.394 15.372 17.051 1.00 48.78 423 GLU A C 1
ATOM 3397 O O . GLU A 1 423 ? -4.333 15.638 16.304 1.00 48.78 423 GLU A O 1
ATOM 3402 N N . ASP A 1 424 ? -3.256 15.893 18.272 1.00 52.03 424 ASP A N 1
ATOM 3403 C CA . ASP A 1 424 ? -4.209 16.826 18.866 1.00 52.03 424 ASP A CA 1
ATOM 3404 C C . ASP A 1 424 ? -4.299 18.085 17.979 1.00 52.03 424 ASP A C 1
ATOM 3406 O O . ASP A 1 424 ? -3.283 18.738 17.736 1.00 52.03 424 ASP A O 1
ATOM 3410 N N . ASN A 1 425 ? -5.499 18.427 17.496 1.00 46.84 425 ASN A N 1
ATOM 3411 C CA . ASN A 1 425 ? -5.751 19.785 17.016 1.00 46.84 425 ASN A CA 1
ATOM 3412 C C . ASN A 1 425 ? -5.583 20.727 18.220 1.00 46.84 425 ASN A C 1
ATOM 3414 O O . ASN A 1 425 ? -6.039 20.400 19.317 1.00 46.84 425 ASN A O 1
ATOM 3418 N N . GLU A 1 426 ? -4.899 21.859 18.036 1.00 46.47 426 GLU A N 1
ATOM 3419 C CA . GLU A 1 426 ? -4.602 22.857 19.081 1.00 46.47 426 GLU A CA 1
ATOM 3420 C C . GLU A 1 426 ? -5.847 23.662 19.514 1.00 46.47 426 GLU A C 1
ATOM 3422 O O . GLU A 1 426 ? -5.804 24.886 19.622 1.00 46.47 426 GLU A O 1
ATOM 3427 N N . ASP A 1 427 ? -6.964 22.990 19.779 1.00 51.12 427 ASP A N 1
ATOM 3428 C CA . ASP A 1 427 ? -8.180 23.618 20.281 1.00 51.12 427 ASP A CA 1
ATOM 3429 C C . ASP A 1 427 ? -8.286 23.354 21.791 1.00 51.12 427 ASP A C 1
ATOM 3431 O O . ASP A 1 427 ? -8.331 22.206 22.230 1.00 51.12 427 ASP A O 1
ATOM 3435 N N . ASN A 1 428 ? -8.310 24.420 22.603 1.00 57.34 428 ASN A N 1
ATOM 3436 C CA . ASN A 1 428 ? -8.552 24.356 24.052 1.00 57.34 428 ASN A CA 1
ATOM 3437 C C . ASN A 1 428 ? -10.008 23.937 24.320 1.00 57.34 428 ASN A C 1
ATOM 3439 O O . ASN A 1 428 ? -10.872 24.776 24.577 1.00 57.34 428 ASN A O 1
ATOM 3443 N N . ILE A 1 429 ? -10.269 22.638 24.228 1.00 64.88 429 ILE A N 1
ATOM 3444 C CA . ILE A 1 429 ? -11.579 22.024 24.445 1.00 64.88 429 ILE A CA 1
ATOM 3445 C C . ILE A 1 429 ? -11.724 21.632 25.930 1.00 64.88 429 ILE A C 1
ATOM 3447 O O .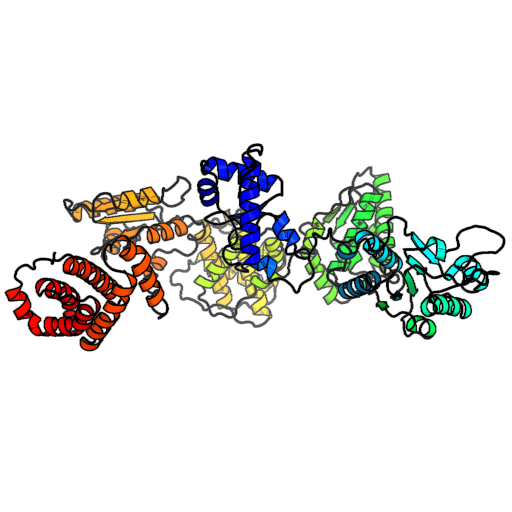 ILE A 1 429 ? -10.730 21.369 26.616 1.00 64.88 429 ILE A O 1
ATOM 3451 N N . GLY A 1 430 ? -12.959 21.600 26.444 1.00 64.88 430 GLY A N 1
ATOM 3452 C CA . GLY A 1 430 ? -13.252 21.108 27.796 1.00 64.88 430 GLY A CA 1
ATOM 3453 C C . GLY A 1 430 ? -12.840 19.641 27.981 1.00 64.88 430 GLY A C 1
ATOM 3454 O O . GLY A 1 430 ? -12.894 18.840 27.042 1.00 64.88 430 GLY A O 1
ATOM 3455 N N . LEU A 1 431 ? -12.400 19.259 29.183 1.00 65.88 431 LEU A N 1
ATOM 3456 C CA . LEU A 1 431 ? -11.883 17.911 29.461 1.00 65.88 431 LEU A CA 1
ATOM 3457 C C . LEU A 1 431 ? -12.934 16.810 29.220 1.00 65.88 431 LEU A C 1
ATOM 3459 O O . LEU A 1 431 ? -12.607 15.718 28.733 1.00 65.88 431 LEU A O 1
ATOM 3463 N N . SER A 1 432 ? -14.203 17.113 29.493 1.00 62.88 432 SER A N 1
ATOM 3464 C CA . SER A 1 432 ? -15.334 16.221 29.226 1.00 62.88 432 SER A CA 1
ATOM 3465 C C . SER A 1 432 ? -15.537 15.983 27.722 1.00 62.88 432 SER A C 1
ATOM 3467 O O . SER A 1 432 ? -15.634 14.835 27.273 1.00 62.88 432 SER A O 1
ATOM 3469 N N . GLU A 1 433 ? -15.506 17.047 26.922 1.00 61.97 433 GLU A N 1
ATOM 3470 C CA . GLU A 1 433 ? -15.646 16.992 25.466 1.00 61.97 433 GLU A CA 1
ATOM 3471 C C . GLU A 1 433 ? -14.445 16.295 24.800 1.00 61.97 433 GLU A C 1
ATOM 3473 O O . GLU A 1 433 ? -14.627 15.409 23.959 1.00 61.97 433 GLU A O 1
ATOM 3478 N N . TYR A 1 434 ? -13.218 16.582 25.246 1.00 67.56 434 TYR A N 1
ATOM 3479 C CA . TYR A 1 434 ? -12.005 15.889 24.795 1.00 67.56 434 TYR A CA 1
ATOM 3480 C C . TYR A 1 434 ? -12.080 14.372 25.053 1.00 67.56 434 TYR A C 1
ATOM 3482 O O . TYR A 1 434 ? -11.734 13.548 24.195 1.00 67.56 434 TYR A O 1
ATOM 3490 N N . THR A 1 435 ? -12.575 13.979 26.230 1.00 65.50 435 THR A N 1
ATOM 3491 C CA . THR A 1 435 ? -12.744 12.570 26.608 1.00 65.50 435 THR A CA 1
ATOM 3492 C C . THR A 1 435 ? -13.794 11.877 25.736 1.00 65.50 435 THR A C 1
ATOM 3494 O O . THR A 1 435 ? -13.556 10.765 25.246 1.00 65.50 435 THR A O 1
ATOM 3497 N N . ALA A 1 436 ? -14.922 12.542 25.473 1.00 64.38 436 ALA A N 1
ATOM 3498 C CA . ALA A 1 436 ? -15.988 12.028 24.615 1.00 64.38 436 ALA A CA 1
ATOM 3499 C C . ALA A 1 436 ? -15.520 11.824 23.163 1.00 64.38 436 ALA A C 1
ATOM 3501 O O . ALA A 1 436 ? -15.735 10.749 22.586 1.00 64.38 436 ALA A O 1
ATOM 3502 N N . GLN A 1 437 ? -14.801 12.800 22.594 1.00 64.69 437 GLN A N 1
ATOM 3503 C CA . GLN A 1 437 ? -14.221 12.693 21.253 1.00 64.69 437 GLN A CA 1
ATOM 3504 C C . GLN A 1 437 ? -13.294 11.474 21.149 1.00 64.69 437 GLN A C 1
ATOM 3506 O O . GLN A 1 437 ? -13.447 10.649 20.244 1.00 64.69 437 GLN A O 1
ATOM 3511 N N . ARG A 1 438 ? -12.394 11.263 22.118 1.00 68.88 438 ARG A N 1
ATOM 3512 C CA . ARG A 1 438 ? -11.487 10.102 22.109 1.00 68.88 438 ARG A CA 1
ATOM 3513 C C . ARG A 1 438 ? -12.197 8.763 22.272 1.00 68.88 438 ARG A C 1
ATOM 3515 O O . ARG A 1 438 ? -11.822 7.796 21.609 1.00 68.88 438 ARG A O 1
ATOM 3522 N N . LEU A 1 439 ? -13.233 8.686 23.105 1.00 66.81 439 LEU A N 1
ATOM 3523 C CA . LEU A 1 439 ? -14.030 7.466 23.253 1.00 66.81 439 LEU A CA 1
ATOM 3524 C C . LEU A 1 439 ? -14.781 7.094 21.973 1.00 66.81 439 LEU A C 1
ATOM 3526 O O . LEU A 1 439 ? -14.862 5.907 21.648 1.00 66.81 439 LEU A O 1
ATOM 3530 N N . SER A 1 440 ? -15.267 8.078 21.211 1.00 62.31 440 SER A N 1
ATOM 3531 C CA . SER A 1 440 ? -15.915 7.835 19.916 1.00 62.31 440 SER A CA 1
ATOM 3532 C C . SER A 1 440 ? -14.961 7.198 18.891 1.00 62.31 440 SER A C 1
ATOM 3534 O O . SER A 1 440 ? -15.309 6.199 18.255 1.00 62.31 440 SER A O 1
ATOM 3536 N N . LEU A 1 441 ? -13.712 7.679 18.821 1.00 60.00 441 LEU A N 1
ATOM 3537 C CA . LEU A 1 441 ? -12.675 7.177 17.910 1.00 60.00 441 LEU A CA 1
ATOM 3538 C C . LEU A 1 441 ? -12.306 5.710 18.182 1.00 60.00 441 LEU A C 1
ATOM 3540 O O . LEU A 1 441 ? -11.948 4.961 17.270 1.00 60.00 441 LEU A O 1
ATOM 3544 N N . LEU A 1 442 ? -12.436 5.260 19.431 1.00 63.19 442 LEU A N 1
ATOM 3545 C CA . LEU A 1 442 ? -12.082 3.900 19.839 1.00 63.19 442 LEU A CA 1
ATOM 3546 C C . LEU A 1 442 ? -13.123 2.851 19.432 1.00 63.19 442 LEU A C 1
ATOM 3548 O O . LEU A 1 442 ? -12.797 1.665 19.348 1.00 63.19 442 LEU A O 1
ATOM 3552 N N . LYS A 1 443 ? -14.366 3.244 19.131 1.00 55.53 443 LYS A N 1
ATOM 3553 C CA . LYS A 1 443 ? -15.434 2.294 18.768 1.00 55.53 443 LYS A CA 1
ATOM 3554 C C . LYS A 1 443 ? -15.260 1.700 17.374 1.00 55.53 443 LYS A C 1
ATOM 3556 O O . LYS A 1 443 ? -15.547 0.522 17.176 1.00 55.53 443 LYS A O 1
ATOM 3561 N N . VAL A 1 444 ? -14.744 2.489 16.430 1.00 54.22 444 VAL A N 1
ATOM 3562 C CA . VAL A 1 444 ? -14.529 2.085 15.025 1.00 54.22 444 VAL A CA 1
ATOM 3563 C C . VAL A 1 444 ? -13.096 1.581 14.797 1.00 54.22 444 VAL A C 1
ATOM 3565 O O . VAL A 1 444 ? -12.700 1.259 13.680 1.00 54.22 444 VAL A O 1
ATOM 3568 N N . MET A 1 445 ? -12.301 1.458 15.864 1.00 58.03 445 MET A N 1
ATOM 3569 C CA . MET A 1 445 ? -10.874 1.195 15.756 1.00 58.03 445 MET A CA 1
ATOM 3570 C C . MET A 1 445 ? -10.574 -0.243 15.284 1.00 58.03 445 MET A C 1
ATOM 3572 O O . MET A 1 445 ? -10.793 -1.205 16.035 1.00 58.03 445 MET A O 1
ATOM 3576 N N . PRO A 1 446 ? -9.990 -0.436 14.083 1.00 56.66 446 PRO A N 1
ATOM 3577 C CA . PRO A 1 446 ? -9.589 -1.753 13.605 1.00 56.66 446 PRO A CA 1
ATOM 3578 C C . PRO A 1 446 ? -8.542 -2.375 14.535 1.00 56.66 446 PRO A C 1
ATOM 3580 O O . PRO A 1 446 ? -7.656 -1.676 15.027 1.00 56.66 446 PRO A O 1
ATOM 3583 N N . LYS A 1 447 ? -8.545 -3.711 14.684 1.00 58.31 447 LYS A N 1
ATOM 3584 C CA . LYS A 1 447 ? -7.549 -4.457 15.493 1.00 58.31 447 LYS A CA 1
ATOM 3585 C C . LYS A 1 447 ? -6.090 -4.057 15.204 1.00 58.31 447 LYS A C 1
ATOM 3587 O O . LYS A 1 447 ? -5.235 -4.167 16.070 1.00 58.31 447 LYS A O 1
ATOM 3592 N N . ARG A 1 448 ? -5.804 -3.574 13.992 1.00 54.66 448 ARG A N 1
ATOM 3593 C CA . ARG A 1 448 ? -4.483 -3.105 13.541 1.00 54.66 448 ARG A CA 1
ATOM 3594 C C . ARG A 1 448 ? -4.033 -1.808 14.230 1.00 54.66 448 ARG A C 1
ATOM 3596 O O . ARG A 1 448 ? -2.894 -1.727 14.673 1.00 54.66 448 ARG A O 1
ATOM 3603 N N . GLN A 1 449 ? -4.927 -0.828 14.376 1.00 57.53 449 GLN A N 1
ATOM 3604 C CA . GLN A 1 449 ? -4.644 0.420 15.101 1.00 57.53 449 GLN A CA 1
ATOM 3605 C C . GLN A 1 449 ? -4.480 0.162 16.603 1.00 57.53 449 GLN A C 1
ATOM 3607 O O . GLN A 1 449 ? -3.616 0.749 17.243 1.00 57.53 449 GLN A O 1
ATOM 3612 N N . GLN A 1 450 ? -5.223 -0.808 17.142 1.00 65.38 450 GLN A N 1
ATOM 3613 C CA . GLN A 1 450 ? -5.077 -1.243 18.533 1.00 65.38 450 GLN A CA 1
ATOM 3614 C C . GLN A 1 450 ? -3.666 -1.781 18.826 1.00 65.38 450 GLN A C 1
ATOM 3616 O O . GLN A 1 450 ? -3.088 -1.480 19.868 1.00 65.38 450 GLN A O 1
ATOM 3621 N N . ILE A 1 451 ? -3.080 -2.544 17.897 1.00 62.09 451 ILE A N 1
ATOM 3622 C CA . ILE A 1 451 ? -1.701 -3.045 18.025 1.00 62.09 451 ILE A CA 1
ATOM 3623 C C . ILE A 1 451 ? -0.696 -1.885 17.979 1.00 62.09 451 ILE A C 1
ATOM 3625 O O . ILE A 1 451 ? 0.202 -1.831 18.817 1.00 62.09 451 ILE A O 1
ATOM 3629 N N . ALA A 1 452 ? -0.870 -0.936 17.053 1.00 59.22 452 ALA A N 1
ATOM 3630 C CA . ALA A 1 452 ? 0.007 0.231 16.931 1.00 59.22 452 ALA A CA 1
ATOM 3631 C C . ALA A 1 452 ? -0.011 1.116 18.191 1.00 59.22 452 ALA A C 1
ATOM 3633 O O . ALA A 1 452 ? 1.044 1.536 18.659 1.00 59.22 452 ALA A O 1
ATOM 3634 N N . ILE A 1 453 ? -1.190 1.340 18.776 1.00 67.69 453 ILE A N 1
ATOM 3635 C CA . ILE A 1 453 ? -1.346 2.113 20.015 1.00 67.69 453 ILE A CA 1
ATOM 3636 C C . ILE A 1 453 ? -0.727 1.384 21.205 1.00 67.69 453 ILE A C 1
ATOM 3638 O O . ILE A 1 453 ? 0.006 1.994 21.977 1.00 67.69 453 ILE A O 1
ATOM 3642 N N . LYS A 1 454 ? -0.944 0.068 21.335 1.00 69.06 454 LYS A N 1
ATOM 3643 C CA . LYS A 1 454 ? -0.271 -0.732 22.375 1.00 69.06 454 LYS A CA 1
ATOM 3644 C C . LYS A 1 454 ? 1.248 -0.633 22.290 1.00 69.06 454 LYS A C 1
ATOM 3646 O O . LYS A 1 454 ? 1.901 -0.573 23.324 1.00 69.06 454 LYS A O 1
ATOM 3651 N N . ALA A 1 455 ? 1.797 -0.567 21.078 1.00 68.12 455 ALA A N 1
ATOM 3652 C CA . ALA A 1 455 ? 3.232 -0.435 20.848 1.00 68.12 455 ALA A CA 1
ATOM 3653 C C . ALA A 1 455 ? 3.799 0.968 21.152 1.00 68.12 455 ALA A C 1
ATOM 3655 O O . ALA A 1 455 ? 5.019 1.137 21.121 1.00 68.12 455 ALA A O 1
ATOM 3656 N N . MET A 1 456 ? 2.959 1.972 21.449 1.00 72.31 456 MET A N 1
ATOM 3657 C CA . MET A 1 456 ? 3.431 3.289 21.907 1.00 72.31 456 MET A CA 1
ATOM 3658 C C . MET A 1 456 ? 4.038 3.230 23.314 1.00 72.31 456 MET A C 1
ATOM 3660 O O . MET A 1 456 ? 4.898 4.048 23.648 1.00 72.31 456 MET A O 1
ATOM 3664 N N . LEU A 1 457 ? 3.613 2.260 24.127 1.00 77.19 457 LEU A N 1
ATOM 3665 C CA . LEU A 1 457 ? 4.174 1.979 25.444 1.00 77.19 457 LEU A CA 1
ATOM 3666 C C . LEU A 1 457 ? 5.050 0.719 25.408 1.00 77.19 457 LEU A C 1
ATOM 3668 O O . LEU A 1 457 ? 4.972 -0.103 24.497 1.00 77.19 457 LEU A O 1
ATOM 3672 N N . THR A 1 458 ? 5.920 0.566 26.408 1.00 75.88 458 THR A N 1
ATOM 3673 C CA . THR A 1 458 ? 6.689 -0.673 26.579 1.00 75.88 458 THR A CA 1
ATOM 3674 C C . THR A 1 458 ? 5.757 -1.784 27.078 1.00 75.88 458 THR A C 1
ATOM 3676 O O . THR A 1 458 ? 4.801 -1.478 27.792 1.00 75.88 458 THR A O 1
ATOM 3679 N N . PRO A 1 459 ? 6.030 -3.070 26.777 1.00 76.75 459 PRO A N 1
ATOM 3680 C CA . PRO A 1 459 ? 5.204 -4.179 27.268 1.00 76.75 459 PRO A CA 1
ATOM 3681 C C . PRO A 1 459 ? 4.996 -4.134 28.787 1.00 76.75 459 PRO A C 1
ATOM 3683 O O . PRO A 1 459 ? 3.869 -4.204 29.257 1.00 76.75 459 PRO A O 1
ATOM 3686 N N . ILE A 1 460 ? 6.070 -3.848 29.534 1.00 79.94 460 ILE A N 1
ATOM 3687 C CA . ILE A 1 460 ? 6.041 -3.687 30.995 1.00 79.94 460 ILE A CA 1
ATOM 3688 C C . ILE A 1 460 ? 5.060 -2.587 31.426 1.00 79.94 460 ILE A C 1
ATOM 3690 O O . ILE A 1 460 ? 4.316 -2.776 32.383 1.00 79.94 460 ILE A O 1
ATOM 3694 N N . ALA A 1 461 ? 5.031 -1.444 30.731 1.00 84.69 461 ALA A N 1
ATOM 3695 C CA . ALA A 1 461 ? 4.117 -0.354 31.065 1.00 84.69 461 ALA A CA 1
ATOM 3696 C C . ALA A 1 461 ? 2.653 -0.741 30.808 1.00 84.69 461 ALA A C 1
ATOM 3698 O O . ALA A 1 461 ? 1.798 -0.455 31.641 1.00 84.69 461 ALA A O 1
ATOM 3699 N N . VAL A 1 462 ? 2.369 -1.427 29.696 1.00 83.69 462 VAL A N 1
ATOM 3700 C CA . VAL A 1 462 ? 1.016 -1.911 29.370 1.00 83.69 462 VAL A CA 1
ATOM 3701 C C . VAL A 1 462 ? 0.532 -2.932 30.401 1.00 83.69 462 VAL A C 1
ATOM 3703 O O . VAL A 1 462 ? -0.592 -2.805 30.887 1.00 83.69 462 VAL A O 1
ATOM 3706 N N . ASP A 1 463 ? 1.380 -3.896 30.766 1.00 84.56 463 ASP A N 1
ATOM 3707 C CA . ASP A 1 463 ? 1.059 -4.924 31.762 1.00 84.56 463 ASP A CA 1
ATOM 3708 C C . ASP A 1 463 ? 0.820 -4.298 33.145 1.00 84.56 463 ASP A C 1
ATOM 3710 O O . ASP A 1 463 ? -0.170 -4.611 33.802 1.00 84.56 463 ASP A O 1
ATOM 3714 N N . THR A 1 464 ? 1.649 -3.326 33.546 1.00 87.69 464 THR A N 1
ATOM 3715 C CA . THR A 1 464 ? 1.473 -2.594 34.816 1.00 87.69 464 THR A CA 1
ATOM 3716 C C . THR A 1 464 ? 0.136 -1.849 34.862 1.00 87.69 464 THR A C 1
ATOM 3718 O O . THR A 1 464 ? -0.577 -1.907 35.861 1.00 87.69 464 THR A O 1
ATOM 3721 N N . ILE A 1 465 ? -0.239 -1.161 33.775 1.00 89.12 465 ILE A N 1
ATOM 3722 C CA . ILE A 1 465 ? -1.530 -0.457 33.681 1.00 89.12 465 ILE A CA 1
ATOM 3723 C C . ILE A 1 465 ? -2.687 -1.457 33.788 1.00 89.12 465 ILE A C 1
ATOM 3725 O O . ILE A 1 465 ? -3.659 -1.203 34.498 1.00 89.12 465 ILE A O 1
ATOM 3729 N N . TYR A 1 466 ? -2.577 -2.603 33.112 1.00 86.75 466 TYR A N 1
ATOM 3730 C CA . TYR A 1 466 ? -3.579 -3.662 33.179 1.00 86.75 466 TYR A CA 1
ATOM 3731 C C . TYR A 1 466 ? -3.749 -4.206 34.604 1.00 86.75 466 TYR A C 1
ATOM 3733 O O . TYR A 1 466 ? -4.878 -4.334 35.080 1.00 86.75 466 TYR A O 1
ATOM 3741 N N . GLU A 1 467 ? -2.648 -4.474 35.308 1.00 86.12 467 GLU A N 1
ATOM 3742 C CA . GLU A 1 467 ? -2.670 -4.928 36.702 1.00 86.12 467 GLU A CA 1
ATOM 3743 C C . GLU A 1 467 ? -3.321 -3.907 37.637 1.00 86.12 467 GLU A C 1
ATOM 3745 O O . GLU A 1 467 ? -4.162 -4.288 38.444 1.00 86.12 467 GLU A O 1
ATOM 3750 N N . ILE A 1 468 ? -2.986 -2.616 37.521 1.00 87.81 468 ILE A N 1
ATOM 3751 C CA . ILE A 1 468 ? -3.561 -1.563 38.377 1.00 87.81 468 ILE A CA 1
ATOM 3752 C C . ILE A 1 468 ? -5.083 -1.508 38.226 1.00 87.81 468 ILE A C 1
ATOM 3754 O O . ILE A 1 468 ? -5.801 -1.484 39.219 1.00 87.81 468 ILE A O 1
ATOM 3758 N N . ILE A 1 469 ? -5.582 -1.543 36.992 1.00 83.06 469 ILE A N 1
ATOM 3759 C CA . ILE A 1 469 ? -7.019 -1.437 36.709 1.00 83.06 469 ILE A CA 1
ATOM 3760 C C . ILE A 1 469 ? -7.772 -2.684 37.169 1.00 83.06 469 ILE A C 1
ATOM 3762 O O . ILE A 1 469 ? -8.868 -2.585 37.712 1.00 83.06 469 ILE A O 1
ATOM 3766 N N . THR A 1 470 ? -7.194 -3.866 36.953 1.00 80.25 470 THR A N 1
ATOM 3767 C CA . THR A 1 470 ? -7.852 -5.141 37.269 1.00 80.25 470 THR A CA 1
ATOM 3768 C C . THR A 1 470 ? -7.860 -5.487 38.758 1.00 80.25 470 THR A C 1
ATOM 3770 O O . THR A 1 470 ? -8.536 -6.445 39.135 1.00 80.25 470 THR A O 1
ATOM 3773 N N . ARG A 1 471 ? -7.196 -4.696 39.619 1.00 82.69 471 ARG A N 1
ATOM 3774 C CA . ARG A 1 471 ? -7.380 -4.765 41.083 1.00 82.69 471 ARG A CA 1
ATOM 3775 C C . ARG A 1 471 ? -8.831 -4.525 41.485 1.00 82.69 471 ARG A C 1
ATOM 3777 O O . ARG A 1 471 ? -9.319 -5.158 42.417 1.00 82.69 471 ARG A O 1
ATOM 3784 N N . GLU A 1 472 ? -9.523 -3.661 40.751 1.00 80.19 472 GLU A N 1
ATOM 3785 C CA . GLU A 1 472 ? -10.904 -3.306 41.035 1.00 80.19 472 GLU A CA 1
ATOM 3786 C C . GLU A 1 472 ? -11.879 -4.219 40.293 1.00 80.19 472 GLU A C 1
ATOM 3788 O O . GLU A 1 472 ? -11.873 -4.309 39.061 1.00 80.19 472 GLU A O 1
ATOM 3793 N N . MET A 1 473 ? -12.786 -4.864 41.040 1.00 67.12 473 MET A N 1
ATOM 3794 C CA . MET A 1 473 ? -13.782 -5.785 40.467 1.00 67.12 473 MET A CA 1
ATOM 3795 C C . MET A 1 473 ? -14.628 -5.128 39.369 1.00 67.12 473 MET A C 1
ATOM 3797 O O . MET A 1 473 ? -15.036 -5.790 38.416 1.00 67.12 473 MET A O 1
ATOM 3801 N N . ILE A 1 474 ? -14.850 -3.820 39.478 1.00 64.94 474 ILE A N 1
ATOM 3802 C CA . ILE A 1 474 ? -15.611 -3.001 38.534 1.00 64.94 474 ILE A CA 1
ATOM 3803 C C . ILE A 1 474 ? -14.959 -2.957 37.139 1.00 64.94 474 ILE A C 1
ATOM 3805 O O . ILE A 1 474 ? -15.648 -2.793 36.143 1.00 64.94 474 ILE A O 1
ATOM 3809 N N . PHE A 1 475 ? -13.649 -3.162 37.015 1.00 68.75 475 PHE A N 1
ATOM 3810 C CA . PHE A 1 475 ? -12.970 -3.154 35.717 1.00 68.75 475 PHE A CA 1
ATOM 3811 C C . PHE A 1 475 ? -12.590 -4.552 35.214 1.00 68.75 475 PHE A C 1
ATOM 3813 O O . PHE A 1 475 ? -11.941 -4.694 34.180 1.00 68.75 475 PHE A O 1
ATOM 3820 N N . THR A 1 476 ? -13.060 -5.616 35.864 1.00 63.09 476 THR A N 1
ATOM 3821 C CA . THR A 1 476 ? -12.821 -7.001 35.410 1.00 63.09 476 THR A CA 1
ATOM 3822 C C . THR A 1 476 ? -13.382 -7.272 34.006 1.00 63.09 476 THR A C 1
ATOM 3824 O O . THR A 1 476 ? -12.740 -7.947 33.196 1.00 63.09 476 THR A O 1
ATOM 3827 N N . ASN A 1 477 ? -14.520 -6.655 33.661 1.00 57.41 477 ASN A N 1
ATOM 3828 C CA . ASN A 1 477 ? -15.136 -6.714 32.328 1.00 57.41 477 ASN A CA 1
ATOM 3829 C C . ASN A 1 477 ? -14.416 -5.865 31.266 1.00 57.41 477 ASN A C 1
ATOM 3831 O O . ASN A 1 477 ? -14.727 -5.965 30.080 1.00 57.41 477 ASN A O 1
ATOM 3835 N N . LEU A 1 478 ? -13.440 -5.044 31.652 1.00 58.47 478 LEU A N 1
ATOM 3836 C CA . LEU A 1 478 ? -12.651 -4.226 30.727 1.00 58.47 478 LEU A CA 1
ATOM 3837 C C . LEU A 1 478 ? -11.757 -5.111 29.830 1.00 58.47 478 LEU A C 1
ATOM 3839 O O . LEU A 1 478 ? -11.466 -4.757 28.690 1.00 58.47 478 LEU A O 1
ATOM 3843 N N . SER A 1 479 ? -11.450 -6.329 30.292 1.00 53.25 479 SER A N 1
ATOM 3844 C CA . SER A 1 479 ? -10.846 -7.408 29.497 1.00 53.25 479 SER A CA 1
ATOM 3845 C C . SER A 1 479 ? -11.704 -7.856 28.298 1.00 53.25 479 SER A C 1
ATOM 3847 O O . SER A 1 479 ? -11.159 -8.295 27.284 1.00 53.25 479 SER A O 1
ATOM 3849 N N . LEU A 1 480 ? -13.034 -7.705 28.373 1.00 46.81 480 LEU A N 1
ATOM 3850 C CA . LEU A 1 480 ? -13.974 -8.074 27.307 1.00 46.81 480 LEU A CA 1
ATOM 3851 C C . LEU A 1 480 ? -14.121 -6.967 26.249 1.00 46.81 480 LEU A C 1
ATOM 3853 O O . LEU A 1 480 ? -14.481 -7.261 25.110 1.00 46.81 480 LEU A O 1
ATOM 3857 N N . ASN A 1 481 ? -13.797 -5.713 26.591 1.00 63.28 481 ASN A N 1
ATOM 3858 C CA . ASN A 1 481 ? -13.840 -4.560 25.688 1.00 63.28 481 ASN A CA 1
ATOM 3859 C C . ASN A 1 481 ? -12.426 -4.045 25.386 1.00 63.28 481 ASN A C 1
ATOM 3861 O O . ASN A 1 481 ? -11.993 -3.014 25.904 1.00 63.28 481 ASN A O 1
ATOM 3865 N N . SER A 1 482 ? -11.719 -4.742 24.485 1.00 66.00 482 SER A N 1
ATOM 3866 C CA . SER A 1 482 ? -10.338 -4.412 24.097 1.00 66.00 482 SER A CA 1
ATOM 3867 C C . SER A 1 482 ? -10.157 -2.942 23.715 1.00 66.00 482 SER A C 1
ATOM 3869 O O . SER A 1 482 ? -9.142 -2.350 24.054 1.00 66.00 482 SER A O 1
ATOM 3871 N N . ASN A 1 483 ? -11.146 -2.326 23.069 1.00 73.00 483 ASN A N 1
ATOM 3872 C CA . ASN A 1 483 ? -11.053 -0.954 22.571 1.00 73.00 483 ASN A CA 1
ATOM 3873 C C . ASN A 1 483 ? -10.997 0.101 23.690 1.00 73.00 483 ASN A C 1
ATOM 3875 O O . ASN A 1 483 ? -10.284 1.090 23.550 1.00 73.00 483 ASN A O 1
ATOM 3879 N N . LEU A 1 484 ? -11.699 -0.114 24.810 1.00 77.31 484 LEU A N 1
ATOM 3880 C CA . LEU A 1 484 ? -11.691 0.823 25.942 1.00 77.31 484 LEU A CA 1
ATOM 3881 C C . LEU A 1 484 ? -10.331 0.813 26.645 1.00 77.31 484 LEU A C 1
ATOM 3883 O O . LEU A 1 484 ? -9.778 1.869 26.948 1.00 77.31 484 LEU A O 1
ATOM 3887 N N . PHE A 1 485 ? -9.744 -0.377 26.807 1.00 81.62 485 PHE A N 1
ATOM 3888 C CA . PHE A 1 485 ? -8.382 -0.510 27.318 1.00 81.62 485 PHE A CA 1
ATOM 3889 C C . PHE A 1 485 ? -7.360 0.168 26.400 1.00 81.62 485 PHE A C 1
ATOM 3891 O O . PHE A 1 485 ? -6.495 0.901 26.865 1.00 81.62 485 PHE A O 1
ATOM 3898 N N . ILE A 1 486 ? -7.484 -0.030 25.083 1.00 77.81 486 ILE A N 1
ATOM 3899 C CA . ILE A 1 486 ? -6.638 0.640 24.084 1.00 77.81 486 ILE A CA 1
ATOM 3900 C C . ILE A 1 486 ? -6.736 2.161 24.194 1.00 77.81 486 ILE A C 1
ATOM 3902 O O . ILE A 1 486 ? -5.721 2.843 24.076 1.00 77.81 486 ILE A O 1
ATOM 3906 N N . GLY A 1 487 ? -7.929 2.685 24.465 1.00 79.25 487 GLY A N 1
ATOM 3907 C CA . GLY A 1 487 ? -8.141 4.106 24.711 1.00 79.25 487 GLY A CA 1
ATOM 3908 C C . GLY A 1 487 ? -7.348 4.658 25.868 1.00 79.25 487 GLY A C 1
ATOM 3909 O O . GLY A 1 487 ? -6.686 5.685 25.740 1.00 79.25 487 GLY A O 1
ATOM 3910 N N . LEU A 1 488 ? -7.370 3.936 26.983 1.00 85.94 488 LEU A N 1
ATOM 3911 C CA . LEU A 1 488 ? -6.610 4.327 28.154 1.00 85.94 488 LEU A CA 1
ATOM 3912 C C . LEU A 1 488 ? -5.103 4.279 27.875 1.00 85.94 488 LEU A C 1
ATOM 3914 O O . LEU A 1 488 ? -4.383 5.205 28.243 1.00 85.94 488 LEU A O 1
ATOM 3918 N N . ILE A 1 489 ? -4.629 3.248 27.164 1.00 86.31 489 ILE A N 1
ATOM 3919 C CA . ILE A 1 489 ? -3.227 3.162 26.730 1.00 86.31 489 ILE A CA 1
ATOM 3920 C C . ILE A 1 489 ? -2.846 4.360 25.856 1.00 86.31 489 ILE A C 1
ATOM 3922 O O . ILE A 1 489 ? -1.782 4.940 26.063 1.00 86.31 489 ILE A O 1
ATOM 3926 N N . LEU A 1 490 ? -3.710 4.769 24.923 1.00 83.31 490 LEU A N 1
ATOM 3927 C CA . LEU A 1 490 ? -3.482 5.951 24.093 1.00 83.31 490 LEU A CA 1
ATOM 3928 C C . LEU A 1 490 ? -3.403 7.233 24.934 1.00 83.31 490 LEU A C 1
ATOM 3930 O O . LEU A 1 490 ? -2.511 8.052 24.716 1.00 83.31 490 LEU A O 1
ATOM 3934 N N . GLN A 1 491 ? -4.313 7.408 25.896 1.00 86.00 491 GLN A N 1
ATOM 3935 C CA . GLN A 1 491 ? -4.335 8.587 26.765 1.00 86.00 491 GLN A CA 1
ATOM 3936 C C . GLN A 1 491 ? -3.051 8.687 27.600 1.00 86.00 491 GLN A C 1
ATOM 3938 O O . GLN A 1 491 ? -2.411 9.738 27.630 1.00 86.00 491 GLN A O 1
ATOM 3943 N N . VAL A 1 492 ? -2.613 7.573 28.193 1.00 89.31 492 VAL A N 1
ATOM 3944 C CA . VAL A 1 492 ? -1.360 7.507 28.958 1.00 89.31 492 VAL A CA 1
ATOM 3945 C C . VAL A 1 492 ? -0.138 7.727 28.057 1.00 89.31 492 VAL A C 1
ATOM 3947 O O . VAL A 1 492 ? 0.772 8.475 28.417 1.00 89.31 492 VAL A O 1
ATOM 3950 N N . ALA A 1 493 ? -0.108 7.124 26.865 1.00 85.69 493 ALA A N 1
ATOM 3951 C CA . ALA A 1 493 ? 0.983 7.299 25.907 1.00 85.69 493 ALA A CA 1
ATOM 3952 C C . ALA A 1 493 ? 1.145 8.756 25.461 1.00 85.69 493 ALA A C 1
ATOM 3954 O O . ALA A 1 493 ? 2.271 9.260 25.398 1.00 85.69 493 ALA A O 1
ATOM 3955 N N . ASN A 1 494 ? 0.037 9.451 25.209 1.00 84.19 494 ASN A N 1
ATOM 3956 C CA . ASN A 1 494 ? 0.069 10.854 24.816 1.00 84.19 494 ASN A CA 1
ATOM 3957 C C . ASN A 1 494 ? 0.501 11.761 25.971 1.00 84.19 494 ASN A C 1
ATOM 3959 O O . ASN A 1 494 ? 1.359 12.616 25.752 1.00 84.19 494 ASN A O 1
ATOM 3963 N N . ALA A 1 495 ? 0.032 11.511 27.198 1.00 87.88 495 ALA A N 1
ATOM 3964 C CA . ALA A 1 495 ? 0.512 12.214 28.390 1.00 87.88 495 ALA A CA 1
ATOM 3965 C C . ALA A 1 495 ? 2.038 12.087 28.554 1.00 87.88 495 ALA A C 1
ATOM 3967 O O . ALA A 1 495 ? 2.741 13.069 28.807 1.00 87.88 495 ALA A O 1
ATOM 3968 N N . ILE A 1 496 ? 2.587 10.887 28.333 1.00 86.00 496 ILE A N 1
ATOM 3969 C CA . ILE A 1 496 ? 4.035 10.632 28.364 1.00 86.00 496 ILE A CA 1
ATOM 3970 C C . ILE A 1 496 ? 4.759 11.371 27.228 1.00 86.00 496 ILE A C 1
ATOM 3972 O O . ILE A 1 496 ? 5.791 11.999 27.476 1.00 86.00 496 ILE A O 1
ATOM 3976 N N . LYS A 1 497 ? 4.245 11.304 25.990 1.00 83.62 497 LYS A N 1
ATOM 3977 C CA . LYS A 1 497 ? 4.819 11.991 24.814 1.00 83.62 497 LYS A CA 1
ATOM 3978 C C . LYS A 1 497 ? 4.884 13.501 25.053 1.00 83.62 497 LYS A C 1
ATOM 3980 O O . LYS A 1 497 ? 5.945 14.094 24.865 1.00 83.62 497 LYS A O 1
ATOM 3985 N N . ARG A 1 498 ? 3.785 14.104 25.513 1.00 84.12 498 ARG A N 1
ATOM 3986 C CA . ARG A 1 498 ? 3.690 15.542 25.798 1.00 84.12 498 ARG A CA 1
ATOM 3987 C C . ARG A 1 498 ? 4.611 15.952 26.942 1.00 84.12 498 ARG A C 1
ATOM 3989 O O . ARG A 1 498 ? 5.394 16.882 26.772 1.00 84.12 498 ARG A O 1
ATOM 3996 N N . THR A 1 499 ? 4.651 15.174 28.025 1.00 85.88 499 THR A N 1
ATOM 3997 C CA . THR A 1 499 ? 5.576 15.409 29.149 1.00 85.88 499 THR A CA 1
ATOM 3998 C C . THR A 1 499 ? 7.044 15.363 28.709 1.00 85.88 499 THR A C 1
ATOM 4000 O O . THR A 1 499 ? 7.829 16.219 29.101 1.00 85.88 499 THR A O 1
ATOM 4003 N N . LYS A 1 500 ? 7.440 14.398 27.866 1.00 83.38 500 LYS A N 1
ATOM 4004 C CA . LYS A 1 500 ? 8.825 14.299 27.360 1.00 83.38 500 LYS A CA 1
ATOM 4005 C C . LYS A 1 500 ? 9.215 15.451 26.438 1.00 83.38 500 LYS A C 1
ATOM 4007 O O . LYS A 1 500 ? 10.384 15.826 26.407 1.00 83.38 500 LYS A O 1
ATOM 4012 N N . ASN A 1 501 ? 8.251 15.982 25.691 1.00 80.31 501 ASN A N 1
ATOM 4013 C CA . ASN A 1 501 ? 8.467 17.041 24.710 1.00 80.31 501 ASN A CA 1
ATOM 4014 C C . ASN A 1 501 ? 8.157 18.447 25.256 1.00 80.31 501 ASN A C 1
ATOM 4016 O O . ASN A 1 501 ? 8.261 19.408 24.501 1.00 80.31 501 ASN A O 1
ATOM 4020 N N . ASN A 1 502 ? 7.793 18.578 26.539 1.00 81.75 502 ASN A N 1
ATOM 4021 C CA . ASN A 1 502 ? 7.345 19.826 27.171 1.00 81.75 502 ASN A CA 1
ATOM 4022 C C . ASN A 1 502 ? 6.167 20.507 26.443 1.00 81.75 502 ASN A C 1
ATOM 4024 O O . ASN A 1 502 ? 6.116 21.731 26.345 1.00 81.75 502 ASN A O 1
ATOM 4028 N N . ILE A 1 503 ? 5.225 19.713 25.931 1.00 79.44 503 ILE A N 1
ATOM 4029 C CA . ILE A 1 503 ? 4.000 20.197 25.280 1.00 79.44 503 ILE A CA 1
ATOM 4030 C C . ILE A 1 503 ? 2.892 20.286 26.348 1.00 79.44 503 ILE A C 1
ATOM 4032 O O . ILE A 1 503 ? 2.761 19.342 27.135 1.00 79.44 503 ILE A O 1
ATOM 4036 N N . PRO A 1 504 ? 2.115 21.384 26.425 1.00 78.44 504 PRO A N 1
ATOM 4037 C CA . PRO A 1 504 ? 0.987 21.492 27.350 1.00 78.44 504 PRO A CA 1
ATOM 4038 C C . PRO A 1 504 ? -0.146 20.518 26.988 1.00 78.44 504 PRO A C 1
ATOM 4040 O O . PRO A 1 504 ? -0.239 20.041 25.858 1.00 78.44 504 PRO A O 1
ATOM 4043 N N . ALA A 1 505 ? -1.006 20.205 27.960 1.00 78.81 505 ALA A N 1
ATOM 4044 C CA . ALA A 1 505 ? -2.191 19.390 27.705 1.00 78.81 505 ALA A CA 1
ATOM 4045 C C . ALA A 1 505 ? -3.179 20.157 26.798 1.00 78.81 505 ALA A C 1
ATOM 4047 O O . ALA A 1 505 ? -3.323 21.366 26.977 1.00 78.81 505 ALA A O 1
ATOM 4048 N N . PRO A 1 506 ? -3.873 19.480 25.866 1.00 75.06 506 PRO A N 1
ATOM 4049 C CA . PRO A 1 506 ? -4.793 20.115 24.915 1.00 75.06 506 PRO A CA 1
ATOM 4050 C C . PRO A 1 506 ? -6.185 20.415 25.507 1.00 75.06 506 PRO A C 1
ATOM 4052 O O . PRO A 1 506 ? -7.130 20.656 24.769 1.00 75.06 506 PRO A O 1
ATOM 4055 N N . PHE A 1 507 ? -6.346 20.340 26.829 1.00 77.06 507 PHE A N 1
ATOM 4056 C CA . PHE A 1 507 ? -7.630 20.518 27.507 1.00 77.06 507 PHE A CA 1
ATOM 4057 C C . PHE A 1 507 ? -7.467 21.337 28.785 1.00 77.06 507 PHE A C 1
ATOM 4059 O O . PHE A 1 507 ? -6.403 21.343 29.416 1.00 77.06 507 PHE A O 1
ATOM 4066 N N . THR A 1 508 ? -8.541 22.016 29.180 1.00 72.44 508 THR A N 1
ATOM 4067 C CA . THR A 1 508 ? -8.608 22.771 30.433 1.00 72.44 508 THR A CA 1
ATOM 4068 C C . THR A 1 508 ? -9.191 21.910 31.559 1.00 72.44 508 THR A C 1
ATOM 4070 O O . THR A 1 508 ? -10.100 21.115 31.321 1.00 72.44 508 THR A O 1
ATOM 4073 N N . PRO A 1 509 ? -8.676 22.029 32.796 1.00 65.44 509 PRO A N 1
ATOM 4074 C CA . PRO A 1 509 ? -9.249 21.326 33.937 1.00 65.44 509 PRO A CA 1
ATOM 4075 C C . PRO A 1 509 ? -10.650 21.870 34.247 1.00 65.44 509 PRO A C 1
ATOM 4077 O O . PRO A 1 509 ? -10.832 23.074 34.434 1.00 65.44 509 PRO A O 1
ATOM 4080 N N . GLU A 1 510 ? -11.633 20.975 34.325 1.00 64.19 510 GLU A N 1
ATOM 4081 C CA . GLU A 1 510 ? -12.989 21.277 34.786 1.00 64.19 510 GLU A CA 1
ATOM 4082 C C . GLU A 1 510 ? -13.098 20.967 36.287 1.00 64.19 510 GLU A C 1
ATOM 4084 O O . GLU A 1 510 ? -12.572 19.962 36.772 1.00 64.19 510 GLU A O 1
ATOM 4089 N N . VAL A 1 511 ? -13.781 21.827 37.052 1.00 54.12 511 VAL A N 1
ATOM 4090 C CA . VAL A 1 511 ? -14.061 21.561 38.472 1.00 54.12 511 VAL A CA 1
ATOM 4091 C C . VAL A 1 511 ? -15.171 20.515 38.550 1.00 54.12 511 VAL A C 1
ATOM 4093 O O . VAL A 1 511 ? -16.347 20.841 38.670 1.00 54.12 511 VAL A O 1
ATOM 4096 N N . ASN A 1 512 ? -14.802 19.240 38.472 1.00 52.12 512 ASN A N 1
ATOM 4097 C CA . ASN A 1 512 ? -15.739 18.152 38.714 1.00 52.12 512 ASN A CA 1
ATOM 4098 C C . ASN A 1 512 ? -15.903 17.942 40.228 1.00 52.12 512 ASN A C 1
ATOM 4100 O O . ASN A 1 512 ? -15.152 17.188 40.851 1.00 52.12 512 ASN A O 1
ATOM 4104 N N . GLU A 1 513 ? -16.934 18.558 40.819 1.00 47.22 513 GLU A N 1
ATOM 4105 C CA . GLU A 1 513 ? -17.334 18.380 42.232 1.00 47.22 513 GLU A CA 1
ATOM 4106 C C . GLU A 1 513 ? -17.771 16.933 42.576 1.00 47.22 513 GLU A C 1
ATOM 4108 O O . GLU A 1 513 ? -18.073 16.616 43.729 1.00 47.22 513 GLU A O 1
ATOM 4113 N N . HIS A 1 514 ? -17.790 16.023 41.593 1.00 50.25 514 HIS A N 1
ATOM 4114 C CA . HIS A 1 514 ? -18.311 14.657 41.716 1.00 50.25 514 HIS A CA 1
ATOM 4115 C C . HIS A 1 514 ? -17.351 13.547 41.245 1.00 50.25 514 HIS A C 1
ATOM 4117 O O . HIS A 1 514 ? -17.795 12.425 40.987 1.00 50.25 514 HIS A O 1
ATOM 4123 N N . THR A 1 515 ? -16.039 13.800 41.150 1.00 57.44 515 THR A N 1
ATOM 4124 C CA . THR A 1 515 ? -15.074 12.721 40.854 1.00 57.44 515 THR A CA 1
ATOM 4125 C C . THR A 1 515 ? -15.055 11.686 41.983 1.00 57.44 515 THR A C 1
ATOM 4127 O O . THR A 1 515 ? -14.782 11.994 43.144 1.00 57.44 515 THR A O 1
ATOM 4130 N N . GLN A 1 516 ? -15.378 10.428 41.659 1.00 67.81 516 GLN A N 1
ATOM 4131 C CA . GLN A 1 516 ? -15.375 9.360 42.660 1.00 67.81 516 GLN A CA 1
ATOM 4132 C C . GLN A 1 516 ? -13.944 9.114 43.175 1.00 67.81 516 GLN A C 1
ATOM 4134 O O . GLN A 1 516 ? -13.021 9.033 42.359 1.00 67.81 516 GLN A O 1
ATOM 4139 N N . PRO A 1 517 ? -13.744 8.908 44.495 1.00 80.19 517 PRO A N 1
ATOM 4140 C CA . PRO A 1 517 ? -12.418 8.696 45.090 1.00 80.19 517 PRO A CA 1
ATOM 4141 C C . PRO A 1 517 ? -11.612 7.576 44.419 1.00 80.19 517 PRO A C 1
ATOM 4143 O O . PRO A 1 517 ? -10.396 7.684 44.274 1.00 80.19 517 PRO A O 1
ATOM 4146 N N . LEU A 1 518 ? -12.315 6.542 43.953 1.00 81.88 518 LEU A N 1
ATOM 4147 C CA . LEU A 1 518 ? -11.749 5.381 43.278 1.00 81.88 518 LEU A CA 1
ATOM 4148 C C . LEU A 1 518 ? -10.957 5.743 42.010 1.00 81.88 518 LEU A C 1
ATOM 4150 O O . LEU A 1 518 ? -9.847 5.255 41.811 1.00 81.88 518 LEU A O 1
ATOM 4154 N N . PHE A 1 519 ? -11.502 6.599 41.139 1.00 85.25 519 PHE A N 1
ATOM 4155 C CA . PHE A 1 519 ? -10.844 6.948 39.871 1.00 85.25 519 PHE A CA 1
ATOM 4156 C C . PHE A 1 519 ? -9.588 7.788 40.106 1.00 85.25 519 PHE A C 1
ATOM 4158 O O . PHE A 1 519 ? -8.573 7.602 39.431 1.00 85.25 519 PHE A O 1
ATOM 4165 N N . THR A 1 520 ? -9.629 8.650 41.121 1.00 85.44 520 THR A N 1
ATOM 4166 C CA . THR A 1 520 ? -8.484 9.453 41.554 1.00 85.44 520 THR A CA 1
ATOM 4167 C C . THR A 1 520 ? -7.350 8.570 42.073 1.00 85.44 520 THR A C 1
ATOM 4169 O O . THR A 1 520 ? -6.187 8.814 41.749 1.00 85.44 520 THR A O 1
ATOM 4172 N N . GLU A 1 521 ? -7.664 7.529 42.847 1.00 88.44 521 GLU A N 1
ATOM 4173 C CA . GLU A 1 521 ? -6.688 6.548 43.334 1.00 88.44 521 GLU A CA 1
ATOM 4174 C C . GLU A 1 521 ? -6.044 5.765 42.181 1.00 88.44 521 GLU A C 1
ATOM 4176 O O . GLU A 1 521 ? -4.821 5.764 42.044 1.00 88.44 521 GLU A O 1
ATOM 4181 N N . LEU A 1 522 ? -6.847 5.211 41.270 1.00 88.62 522 LEU A N 1
ATOM 4182 C CA . LEU A 1 522 ? -6.336 4.484 40.102 1.00 88.62 522 LEU A CA 1
ATOM 4183 C C . LEU A 1 522 ? -5.467 5.365 39.196 1.00 88.62 522 LEU A C 1
ATOM 4185 O O . LEU A 1 522 ? -4.409 4.942 38.723 1.00 88.62 522 LEU A O 1
ATOM 4189 N N . SER A 1 523 ? -5.883 6.611 38.968 1.00 92.19 523 SER A N 1
ATOM 4190 C CA . SER A 1 523 ? -5.094 7.564 38.193 1.00 92.19 523 SER A CA 1
ATOM 4191 C C . SER A 1 523 ? -3.762 7.902 38.872 1.00 92.19 523 SER A C 1
ATOM 4193 O O . SER A 1 523 ? -2.762 8.059 38.166 1.00 92.19 523 SER A O 1
ATOM 4195 N N . ASN A 1 524 ? -3.724 8.008 40.207 1.00 92.62 524 ASN A N 1
ATOM 4196 C CA . ASN A 1 524 ? -2.480 8.199 40.959 1.00 92.62 524 ASN A CA 1
ATOM 4197 C C . ASN A 1 524 ? -1.518 7.030 40.748 1.00 92.62 524 ASN A C 1
ATOM 4199 O O . ASN A 1 524 ? -0.357 7.255 40.404 1.00 92.62 524 ASN A O 1
ATOM 4203 N N . ASP A 1 525 ? -2.010 5.803 40.903 1.00 93.12 525 ASP A N 1
ATOM 4204 C CA . ASP A 1 525 ? -1.214 4.583 40.776 1.00 93.12 525 ASP A CA 1
ATOM 4205 C C . ASP A 1 525 ? -0.612 4.434 39.371 1.00 93.12 525 ASP A C 1
ATOM 4207 O O . ASP A 1 525 ? 0.579 4.124 39.223 1.00 93.12 525 ASP A O 1
ATOM 4211 N N . ILE A 1 526 ? -1.410 4.707 38.327 1.00 93.50 526 ILE A N 1
ATOM 4212 C CA . ILE A 1 526 ? -0.946 4.693 36.932 1.00 93.50 526 ILE A CA 1
ATOM 4213 C C . ILE A 1 526 ? 0.165 5.727 36.746 1.00 93.50 526 ILE A C 1
ATOM 4215 O O . ILE A 1 526 ? 1.246 5.391 36.262 1.00 93.50 526 ILE A O 1
ATOM 4219 N N . VAL A 1 527 ? -0.064 6.978 37.154 1.00 95.00 527 VAL A N 1
ATOM 4220 C CA . VAL A 1 527 ? 0.909 8.064 36.972 1.00 95.00 527 VAL A CA 1
ATOM 4221 C C . VAL A 1 527 ? 2.199 7.799 37.748 1.00 95.00 527 VAL A C 1
ATOM 4223 O O . VAL A 1 527 ? 3.286 7.986 37.201 1.00 95.00 527 VAL A O 1
ATOM 4226 N N . GLN A 1 528 ? 2.112 7.321 38.991 1.00 94.44 528 GLN A N 1
ATOM 4227 C CA . GLN A 1 528 ? 3.281 6.980 39.801 1.00 94.44 528 GLN A CA 1
ATOM 4228 C C . GLN A 1 528 ? 4.116 5.876 39.140 1.00 94.44 528 GLN A C 1
ATOM 4230 O O . GLN A 1 528 ? 5.341 5.997 39.048 1.00 94.44 528 GLN A O 1
ATOM 4235 N N . SER A 1 529 ? 3.456 4.843 38.615 1.00 93.44 529 SER A N 1
ATOM 4236 C CA . SER A 1 529 ? 4.114 3.741 37.908 1.00 93.44 529 SER A CA 1
ATOM 4237 C C . SER A 1 529 ? 4.757 4.205 36.598 1.00 93.44 529 SER A C 1
ATOM 4239 O O . SER A 1 529 ? 5.900 3.851 36.307 1.00 93.44 529 SER A O 1
ATOM 4241 N N . MET A 1 530 ? 4.078 5.058 35.823 1.00 94.81 530 MET A N 1
ATOM 4242 C CA . MET A 1 530 ? 4.620 5.597 34.569 1.00 94.81 530 MET A CA 1
ATOM 4243 C C . MET A 1 530 ? 5.799 6.548 34.802 1.00 94.81 530 MET A C 1
ATOM 4245 O O . MET A 1 530 ? 6.787 6.485 34.066 1.00 94.81 530 MET A O 1
ATOM 4249 N N . ASN A 1 531 ? 5.738 7.382 35.844 1.00 93.81 531 ASN A N 1
ATOM 4250 C CA . ASN A 1 531 ? 6.848 8.242 36.251 1.00 93.81 531 ASN A CA 1
ATOM 4251 C C . ASN A 1 531 ? 8.094 7.410 36.595 1.00 93.81 531 ASN A C 1
ATOM 4253 O O . ASN A 1 531 ? 9.193 7.767 36.173 1.00 93.81 531 ASN A O 1
ATOM 4257 N N . ALA A 1 532 ? 7.925 6.276 37.287 1.00 91.94 532 ALA A N 1
ATOM 4258 C CA . ALA A 1 532 ? 9.019 5.362 37.615 1.00 91.94 532 ALA A CA 1
ATOM 4259 C C . ALA A 1 532 ? 9.592 4.640 36.379 1.00 91.94 532 ALA A C 1
ATOM 4261 O O . ALA A 1 532 ? 10.809 4.592 36.212 1.00 91.94 532 ALA A O 1
ATOM 4262 N N . ILE A 1 533 ? 8.739 4.115 35.489 1.00 90.19 533 ILE A N 1
ATOM 4263 C CA . ILE A 1 533 ? 9.170 3.356 34.298 1.00 90.19 533 ILE A CA 1
ATOM 4264 C C . ILE A 1 533 ? 9.900 4.249 33.287 1.00 90.19 533 ILE A C 1
ATOM 4266 O O . ILE A 1 533 ? 10.897 3.834 32.694 1.00 90.19 533 ILE A O 1
ATOM 4270 N N . TYR A 1 534 ? 9.404 5.467 33.063 1.00 87.44 534 TYR A N 1
ATOM 4271 C CA . TYR A 1 534 ? 9.927 6.361 32.027 1.00 87.44 534 TYR A CA 1
ATOM 4272 C C . TYR A 1 534 ? 10.859 7.455 32.550 1.00 87.44 534 TYR A C 1
ATOM 4274 O O . TYR A 1 534 ? 11.417 8.185 31.730 1.00 87.44 534 TYR A O 1
ATOM 4282 N N . ASN A 1 535 ? 11.044 7.551 33.871 1.00 90.19 535 ASN A N 1
ATOM 4283 C CA . ASN A 1 535 ? 11.810 8.598 34.545 1.00 90.19 535 ASN A CA 1
ATOM 4284 C C . ASN A 1 535 ? 11.359 10.014 34.134 1.00 90.19 535 ASN A C 1
ATOM 4286 O O . ASN A 1 535 ? 12.151 10.833 33.665 1.00 90.19 535 ASN A O 1
ATOM 4290 N N . ILE A 1 536 ? 10.057 10.274 34.263 1.00 91.19 536 ILE A N 1
ATOM 4291 C CA . ILE A 1 536 ? 9.405 11.549 33.921 1.00 91.19 536 ILE A CA 1
ATOM 4292 C C . ILE A 1 536 ? 8.535 12.042 35.082 1.00 91.19 536 ILE A C 1
ATOM 4294 O O . ILE A 1 536 ? 8.318 11.318 36.052 1.00 91.19 536 ILE A O 1
ATOM 4298 N N . LYS A 1 537 ? 8.016 13.269 34.968 1.00 91.44 537 LYS A N 1
ATOM 4299 C CA . LYS A 1 537 ? 7.044 13.837 35.907 1.00 91.44 537 LYS A CA 1
ATOM 4300 C C . LYS A 1 537 ? 5.813 14.333 35.151 1.00 91.44 537 LYS A C 1
ATOM 4302 O O . LYS A 1 537 ? 5.783 15.477 34.708 1.00 91.44 537 LYS A O 1
ATOM 4307 N N . ILE A 1 538 ? 4.826 13.455 34.990 1.00 89.94 538 ILE A N 1
ATOM 4308 C CA . ILE A 1 538 ? 3.531 13.791 34.381 1.00 89.94 538 ILE A CA 1
ATOM 4309 C C . ILE A 1 538 ? 2.848 14.899 35.205 1.00 89.94 538 ILE A C 1
ATOM 4311 O O . ILE A 1 538 ? 2.918 14.897 36.438 1.00 89.94 538 ILE A O 1
ATOM 4315 N N . SER A 1 539 ? 2.236 15.870 34.522 1.00 88.88 539 SER A N 1
ATOM 4316 C CA . SER A 1 539 ? 1.592 17.032 35.147 1.00 88.88 539 SER A CA 1
ATOM 4317 C C . SER A 1 539 ? 0.278 16.667 35.852 1.00 88.88 539 SER A C 1
ATOM 4319 O O . SER A 1 539 ? -0.328 15.628 35.589 1.00 88.88 539 SER A O 1
ATOM 4321 N N . GLN A 1 540 ? -0.186 17.548 36.744 1.00 86.94 540 GLN A N 1
ATOM 4322 C CA . GLN A 1 540 ? -1.463 17.368 37.441 1.00 86.94 540 GLN A CA 1
ATOM 4323 C C . GLN A 1 540 ? -2.660 17.390 36.469 1.00 86.94 540 GLN A C 1
ATOM 4325 O O . GLN A 1 540 ? -3.581 16.601 36.637 1.00 86.94 540 GLN A O 1
ATOM 4330 N N . ILE A 1 541 ? -2.588 18.198 35.405 1.00 84.62 541 ILE A N 1
ATOM 4331 C CA . ILE A 1 541 ? -3.624 18.283 34.362 1.00 84.62 541 ILE A CA 1
ATOM 4332 C C . ILE A 1 541 ? -3.723 16.961 33.582 1.00 84.62 541 ILE A C 1
ATOM 4334 O O . ILE A 1 541 ? -4.806 16.426 33.381 1.00 84.62 541 ILE A O 1
ATOM 4338 N N . GLU A 1 542 ? -2.591 16.368 33.188 1.00 87.94 542 GLU A N 1
ATOM 4339 C CA . GLU A 1 542 ? -2.586 15.071 32.489 1.00 87.94 542 GLU A CA 1
ATOM 4340 C C . GLU A 1 542 ? -3.116 13.936 33.374 1.00 87.94 542 GLU A C 1
ATOM 4342 O O . GLU A 1 542 ? -3.794 13.025 32.899 1.00 87.94 542 GLU A O 1
ATOM 4347 N N . LYS A 1 543 ? -2.829 14.000 34.678 1.00 88.88 543 LYS A N 1
ATOM 4348 C CA . LYS A 1 543 ? -3.379 13.069 35.662 1.00 88.88 543 LYS A CA 1
ATOM 4349 C C . LYS A 1 543 ? -4.902 13.203 35.766 1.00 88.88 543 LYS A C 1
ATOM 4351 O O . LYS A 1 543 ? -5.592 12.192 35.732 1.00 88.88 543 LYS A O 1
ATOM 4356 N N . GLU A 1 544 ? -5.431 14.420 35.840 1.00 84.75 544 GLU A N 1
ATOM 4357 C CA . GLU A 1 544 ? -6.882 14.662 35.808 1.00 84.75 544 GLU A CA 1
ATOM 4358 C C . GLU A 1 544 ? -7.509 14.110 34.522 1.00 84.75 544 GLU A C 1
ATOM 4360 O O . GLU A 1 544 ? -8.512 13.404 34.586 1.00 84.75 544 GLU A O 1
ATOM 4365 N N . GLY A 1 545 ? -6.838 14.270 33.377 1.00 83.12 545 GLY A N 1
ATOM 4366 C CA . GLY A 1 545 ? -7.289 13.675 32.120 1.00 83.12 545 GLY A CA 1
ATOM 4367 C C . GLY A 1 545 ? -7.311 12.142 32.103 1.00 83.12 545 GLY A C 1
ATOM 4368 O O . GLY A 1 545 ? -8.146 11.549 31.425 1.00 83.12 545 GLY A O 1
ATOM 4369 N N . ILE A 1 546 ? -6.418 11.466 32.836 1.00 88.31 546 ILE A N 1
ATOM 4370 C CA . ILE A 1 546 ? -6.469 10.002 33.006 1.00 88.31 546 ILE A CA 1
ATOM 4371 C C . ILE A 1 546 ? -7.638 9.608 33.923 1.00 88.31 546 ILE A C 1
ATOM 4373 O O . ILE A 1 546 ? -8.338 8.638 33.631 1.00 88.31 546 ILE A O 1
ATOM 4377 N N . CYS A 1 547 ? -7.861 10.358 35.006 1.00 86.81 547 CYS A N 1
ATOM 4378 C CA . CYS A 1 547 ? -8.970 10.150 35.940 1.00 86.81 547 CYS A CA 1
ATOM 4379 C C . CYS A 1 547 ? -10.335 10.251 35.239 1.00 86.81 547 CYS A C 1
ATOM 4381 O O . CYS A 1 547 ? -11.158 9.339 35.342 1.00 86.81 547 CYS A O 1
ATOM 4383 N N . ASP A 1 548 ? -10.543 11.307 34.454 1.00 79.12 548 ASP A N 1
ATOM 4384 C CA . ASP A 1 548 ? -11.802 11.526 33.741 1.00 79.12 548 ASP A CA 1
ATOM 4385 C C . ASP A 1 548 ? -12.031 10.478 32.652 1.00 79.12 548 ASP A C 1
ATOM 4387 O O . ASP A 1 548 ? -13.146 9.978 32.488 1.00 79.12 548 ASP A O 1
ATOM 4391 N N . PHE A 1 549 ? -10.966 10.031 31.982 1.00 82.19 549 PHE A N 1
ATOM 4392 C CA . PHE A 1 549 ? -11.065 8.925 31.034 1.00 82.19 549 PHE A CA 1
ATOM 4393 C C . PHE A 1 549 ? -11.504 7.614 31.712 1.00 82.19 549 PHE A C 1
ATOM 4395 O O . PHE A 1 549 ? -12.321 6.877 31.159 1.00 82.19 549 PHE A O 1
ATOM 4402 N N . LEU A 1 550 ? -11.011 7.320 32.923 1.00 83.00 550 LEU A N 1
ATOM 4403 C CA . LEU A 1 550 ? -11.446 6.156 33.712 1.00 83.00 550 LEU A CA 1
ATOM 4404 C C . LEU A 1 550 ? -12.915 6.268 34.141 1.00 83.00 550 LEU A C 1
ATOM 4406 O O . LEU A 1 550 ? -13.654 5.285 34.042 1.00 83.00 550 LEU A O 1
ATOM 4410 N N . SER A 1 551 ? -13.343 7.459 34.564 1.00 78.31 551 SER A N 1
ATOM 4411 C CA . SER A 1 551 ? -14.744 7.753 34.883 1.00 78.31 551 SER A CA 1
ATOM 4412 C C . SER A 1 551 ? -15.653 7.513 33.672 1.00 78.31 551 SER A C 1
ATOM 4414 O O . SER A 1 551 ? -16.666 6.817 33.764 1.00 78.31 551 SER A O 1
ATOM 4416 N N . ALA A 1 552 ? -15.245 7.991 32.496 1.00 74.56 552 ALA A N 1
ATOM 4417 C CA . ALA A 1 552 ? -15.997 7.807 31.265 1.00 74.56 552 ALA A CA 1
ATOM 4418 C C . ALA A 1 552 ? -16.039 6.331 30.821 1.00 74.56 552 ALA A C 1
ATOM 4420 O O . ALA A 1 552 ? -17.094 5.834 30.431 1.00 74.56 552 ALA A O 1
ATOM 4421 N N . ILE A 1 553 ? -14.944 5.570 30.958 1.00 76.31 553 ILE A N 1
ATOM 4422 C CA . ILE A 1 553 ? -14.965 4.113 30.728 1.00 76.31 553 ILE A CA 1
ATOM 4423 C C . ILE A 1 553 ? -15.977 3.425 31.656 1.00 76.31 553 ILE A C 1
ATOM 4425 O O . ILE A 1 553 ? -16.722 2.549 31.209 1.00 76.31 553 ILE A O 1
ATOM 4429 N N . TYR A 1 554 ? -16.015 3.803 32.936 1.00 76.12 554 TYR A N 1
ATOM 4430 C CA . TYR A 1 554 ? -16.971 3.248 33.892 1.00 76.12 554 TYR A CA 1
ATOM 4431 C C . TYR A 1 554 ? -18.420 3.532 33.477 1.00 76.12 554 TYR A C 1
ATOM 4433 O O . TYR A 1 554 ? -19.245 2.616 33.475 1.00 76.12 554 TYR A O 1
ATOM 4441 N N . GLN A 1 555 ? -18.718 4.760 33.046 1.00 70.56 555 GLN A N 1
ATOM 4442 C CA . GLN A 1 555 ? -20.030 5.106 32.497 1.00 70.56 555 GLN A CA 1
ATOM 4443 C C . GLN A 1 555 ? -20.378 4.219 31.292 1.00 70.56 555 GLN A C 1
ATOM 4445 O O . GLN A 1 555 ? -21.437 3.600 31.270 1.00 70.56 555 GLN A O 1
ATOM 4450 N N . VAL A 1 556 ? -19.459 4.021 30.345 1.00 67.38 556 VAL A N 1
ATOM 4451 C CA . VAL A 1 556 ? -19.705 3.159 29.173 1.00 67.38 556 VAL A CA 1
ATOM 4452 C C . VAL A 1 556 ? -20.002 1.706 29.554 1.00 67.38 556 VAL A C 1
ATOM 4454 O O . VAL A 1 556 ? -20.833 1.052 28.919 1.00 67.38 556 VAL A O 1
ATOM 4457 N N . LEU A 1 557 ? -19.320 1.176 30.569 1.00 67.50 557 LEU A N 1
ATOM 4458 C CA . LEU A 1 557 ? -19.484 -0.214 30.991 1.00 67.50 557 LEU A CA 1
ATOM 4459 C C . LEU A 1 557 ? -20.770 -0.447 31.802 1.00 67.50 557 LEU A C 1
ATOM 4461 O O . LEU A 1 557 ? -21.304 -1.558 31.759 1.00 67.50 557 LEU A O 1
ATOM 4465 N N . TYR A 1 558 ? -21.267 0.565 32.524 1.00 64.31 558 TYR A N 1
ATOM 4466 C CA . TYR A 1 558 ? -22.291 0.375 33.561 1.00 64.31 558 TYR A CA 1
ATOM 4467 C C . TYR A 1 558 ? -23.508 1.308 33.487 1.00 64.31 558 TYR A C 1
ATOM 4469 O O . TYR A 1 558 ? -24.471 1.088 34.229 1.00 64.31 558 TYR A O 1
ATOM 4477 N N . GLN A 1 559 ? -23.526 2.320 32.615 1.00 64.69 559 GLN A N 1
ATOM 4478 C CA . GLN A 1 559 ? -24.641 3.260 32.548 1.00 64.69 559 GLN A CA 1
ATOM 4479 C C . GLN A 1 559 ? -25.865 2.607 31.898 1.00 64.69 559 GLN A C 1
ATOM 4481 O O . GLN A 1 559 ? -25.834 2.072 30.785 1.00 64.69 559 GLN A O 1
ATOM 4486 N N . LYS A 1 560 ? -26.970 2.636 32.643 1.00 63.88 560 LYS A N 1
ATOM 4487 C CA . LYS A 1 560 ? -28.275 2.179 32.171 1.00 63.88 560 LYS A CA 1
ATOM 4488 C C . LYS A 1 560 ? -28.877 3.258 31.251 1.00 63.88 560 LYS A C 1
ATOM 4490 O O . LYS A 1 560 ? -28.565 4.432 31.420 1.00 63.88 560 LYS A O 1
ATOM 4495 N N . PRO A 1 561 ? -29.707 2.903 30.266 1.00 70.88 561 PRO A N 1
ATOM 4496 C CA . PRO A 1 561 ? -30.301 3.889 29.365 1.00 70.88 561 PRO A CA 1
ATOM 4497 C C . PRO A 1 561 ? -31.287 4.826 30.084 1.00 70.88 561 PRO A C 1
ATOM 4499 O O . PRO A 1 561 ? -31.862 4.463 31.116 1.00 70.88 561 PRO A O 1
ATOM 4502 N N . ILE A 1 562 ? -31.477 6.026 29.529 1.00 78.06 562 ILE A N 1
ATOM 4503 C CA . ILE A 1 562 ? -32.493 6.995 29.969 1.00 78.06 562 ILE A CA 1
ATOM 4504 C C . ILE A 1 562 ? -33.859 6.558 29.426 1.00 78.06 562 ILE A C 1
ATOM 4506 O O . ILE A 1 562 ? -33.975 6.195 28.257 1.00 78.06 562 ILE A O 1
ATOM 4510 N N . GLY A 1 563 ? -34.893 6.583 30.269 1.00 84.25 563 GLY A N 1
ATOM 4511 C CA . GLY A 1 563 ? -36.269 6.344 29.826 1.00 84.25 563 GLY A CA 1
ATOM 4512 C C . GLY A 1 563 ? -36.855 7.582 29.146 1.00 84.25 563 GLY A C 1
ATOM 4513 O O . GLY A 1 563 ? -36.573 8.697 29.570 1.00 84.25 563 GLY A O 1
ATOM 4514 N N . VAL A 1 564 ? -37.695 7.410 28.126 1.00 89.44 564 VAL A N 1
ATOM 4515 C CA . VAL A 1 564 ? -38.349 8.521 27.416 1.00 89.44 564 VAL A CA 1
ATOM 4516 C C . VAL A 1 564 ? -39.855 8.478 27.650 1.00 89.44 564 VAL A C 1
ATOM 4518 O O . VAL A 1 564 ? -40.496 7.445 27.453 1.00 89.44 564 VAL A O 1
ATOM 4521 N N . LEU A 1 565 ? -40.434 9.606 28.049 1.00 90.69 565 LEU A N 1
ATOM 4522 C CA . LEU A 1 565 ? -41.872 9.775 28.210 1.00 90.69 565 LEU A CA 1
ATOM 4523 C C . LEU A 1 565 ? -42.362 10.904 27.302 1.00 90.69 565 LEU A C 1
ATOM 4525 O O . LEU A 1 565 ? -42.006 12.062 27.486 1.00 90.69 565 LEU A O 1
ATOM 4529 N N . VAL A 1 566 ? -43.191 10.560 26.323 1.00 90.19 566 VAL A N 1
ATOM 4530 C CA . VAL A 1 566 ? -43.764 11.507 25.363 1.00 90.19 566 VAL A CA 1
ATOM 4531 C C . VAL A 1 566 ? -45.149 11.923 25.844 1.00 90.19 566 VAL A C 1
ATOM 4533 O O . VAL A 1 566 ? -46.012 11.073 26.055 1.00 90.19 566 VAL A O 1
ATOM 4536 N N . ILE A 1 567 ? -45.367 13.220 26.022 1.00 87.75 567 ILE A N 1
ATOM 4537 C CA . ILE A 1 567 ? -46.614 13.814 26.498 1.00 87.75 567 ILE A CA 1
ATOM 4538 C C . ILE A 1 567 ? -47.145 14.768 25.426 1.00 87.75 567 ILE A C 1
ATOM 4540 O O . ILE A 1 567 ? -46.390 15.551 24.863 1.00 87.75 567 ILE A O 1
ATOM 4544 N N . SER A 1 568 ? -48.439 14.705 25.119 1.00 82.44 568 SER A N 1
ATOM 4545 C CA . SER A 1 568 ? -49.066 15.677 24.214 1.00 82.44 568 SER A CA 1
ATOM 4546 C C . SER A 1 568 ? -50.495 16.002 24.635 1.00 82.44 568 SER A C 1
ATOM 4548 O O . SER A 1 568 ? -51.223 15.138 25.136 1.00 82.44 568 SER A O 1
ATOM 4550 N N . HIS A 1 569 ? -50.894 17.256 24.438 1.00 79.50 569 HIS A N 1
ATOM 4551 C CA . HIS A 1 569 ? -52.266 17.725 24.529 1.00 79.50 569 HIS A CA 1
ATOM 4552 C C . HIS A 1 569 ? -53.109 17.195 23.366 1.00 79.50 569 HIS A C 1
ATOM 4554 O O . HIS A 1 569 ? -52.776 17.358 22.199 1.00 79.50 569 HIS A O 1
ATOM 4560 N N . GLY A 1 570 ? -54.272 16.632 23.684 1.00 70.69 570 GLY A N 1
ATOM 4561 C CA . GLY A 1 570 ? -55.183 16.061 22.696 1.00 70.69 570 GLY A CA 1
ATOM 4562 C C . GLY A 1 570 ? -55.141 14.537 22.672 1.00 70.69 570 GLY A C 1
ATOM 4563 O O . GLY A 1 570 ? -54.257 13.892 23.226 1.00 70.69 570 GLY A O 1
ATOM 4564 N N . SER A 1 571 ? -56.161 13.926 22.076 1.00 75.19 571 SER A N 1
ATOM 4565 C CA . SER A 1 571 ? -56.310 12.471 22.070 1.00 75.19 571 SER A CA 1
ATOM 4566 C C . SER A 1 571 ? -55.433 11.816 21.002 1.00 75.19 571 SER A C 1
ATOM 4568 O O . SER A 1 571 ? -55.541 12.163 19.828 1.00 75.19 571 SER A O 1
ATOM 4570 N N . CYS A 1 572 ? -54.665 10.799 21.400 1.00 77.50 572 CYS A N 1
ATOM 4571 C CA . CYS A 1 572 ? -53.870 9.916 20.537 1.00 77.50 572 CYS A CA 1
ATOM 4572 C C . CYS A 1 572 ? -52.643 10.529 19.843 1.00 77.50 572 CYS A C 1
ATOM 4574 O O . CYS A 1 572 ? -52.010 9.825 19.064 1.00 77.50 572 CYS A O 1
ATOM 4576 N N . ILE A 1 573 ? -52.250 11.771 20.124 1.00 80.50 573 ILE A N 1
ATOM 4577 C CA . ILE A 1 573 ? -51.116 12.401 19.431 1.00 80.50 573 ILE A CA 1
ATOM 4578 C C . ILE A 1 573 ? -49.783 11.785 19.874 1.00 80.50 573 ILE A C 1
ATOM 4580 O O . ILE A 1 573 ? -49.043 11.256 19.041 1.00 80.50 573 ILE A O 1
ATOM 4584 N N . ALA A 1 574 ? -49.496 11.764 21.180 1.00 84.12 574 ALA A N 1
ATOM 4585 C CA . ALA A 1 574 ? -48.252 11.196 21.702 1.00 84.12 574 ALA A CA 1
ATOM 4586 C C . ALA A 1 574 ? -48.155 9.698 21.384 1.00 84.12 574 ALA A C 1
ATOM 4588 O O . ALA A 1 574 ? -47.090 9.188 21.028 1.00 84.12 574 ALA A O 1
ATOM 4589 N N . LYS A 1 575 ? -49.285 8.983 21.464 1.00 86.00 575 LYS A N 1
ATOM 4590 C CA . LYS A 1 575 ? -49.335 7.548 21.148 1.00 86.00 575 LYS A CA 1
ATOM 4591 C C . LYS A 1 575 ? -49.043 7.257 19.683 1.00 86.00 575 LYS A C 1
ATOM 4593 O O . LYS A 1 575 ? -48.304 6.314 19.415 1.00 86.00 575 LYS A O 1
ATOM 4598 N N . GLU A 1 576 ? -49.595 8.024 18.745 1.00 82.62 576 GLU A N 1
ATOM 4599 C CA . GLU A 1 576 ? -49.306 7.838 17.318 1.00 82.62 576 GLU A CA 1
ATOM 4600 C C . GLU A 1 576 ? -47.854 8.203 16.985 1.00 82.62 576 GLU A C 1
ATOM 4602 O O . GLU A 1 576 ? -47.201 7.481 16.234 1.00 82.62 576 GLU A O 1
ATOM 4607 N N . MET A 1 577 ? -47.297 9.240 17.620 1.00 83.38 577 MET A N 1
ATOM 4608 C CA . MET A 1 577 ? -45.879 9.582 17.482 1.00 83.38 577 MET A CA 1
ATOM 4609 C C . MET A 1 577 ? -44.956 8.444 17.952 1.00 83.38 577 MET A C 1
ATOM 4611 O O . MET A 1 577 ? -44.053 8.039 17.219 1.00 83.38 577 MET A O 1
ATOM 4615 N N . VAL A 1 578 ? -45.205 7.860 19.130 1.00 87.38 578 VAL A N 1
ATOM 4616 C CA . VAL A 1 578 ? -44.416 6.714 19.626 1.00 87.38 578 VAL A CA 1
ATOM 4617 C C . VAL A 1 578 ? -44.653 5.449 18.793 1.00 87.38 578 VAL A C 1
ATOM 4619 O O . VAL A 1 578 ? -43.714 4.693 18.543 1.00 87.38 578 VAL A O 1
ATOM 4622 N N . ARG A 1 579 ? -45.874 5.225 18.289 1.00 84.31 579 ARG A N 1
ATOM 4623 C CA . ARG A 1 579 ? -46.160 4.130 17.343 1.00 84.31 579 ARG A CA 1
ATOM 4624 C C . ARG A 1 579 ? -45.373 4.275 16.044 1.00 84.31 579 ARG A C 1
ATOM 4626 O O . ARG A 1 579 ? -44.859 3.274 15.553 1.00 84.31 579 ARG A O 1
ATOM 4633 N N . PHE A 1 580 ? -45.247 5.492 15.516 1.00 82.94 580 PHE A N 1
ATOM 4634 C CA . PHE A 1 580 ? -44.486 5.767 14.297 1.00 82.94 580 PHE A CA 1
ATOM 4635 C C . PHE A 1 580 ? -42.998 5.426 14.449 1.00 82.94 580 PHE A C 1
ATOM 4637 O O . PHE A 1 580 ? -42.415 4.804 13.564 1.00 82.94 580 PHE A O 1
ATOM 4644 N N . ILE A 1 581 ? -42.394 5.776 15.590 1.00 83.38 581 ILE A N 1
ATOM 4645 C CA . ILE A 1 581 ? -40.998 5.429 15.922 1.00 83.38 581 ILE A CA 1
ATOM 4646 C C . ILE A 1 581 ? -40.769 3.913 15.919 1.00 83.38 581 ILE A C 1
ATOM 4648 O O . ILE A 1 581 ? -39.651 3.454 15.652 1.00 83.38 581 ILE A O 1
ATOM 4652 N N . ASN A 1 582 ? -41.824 3.154 16.232 1.00 79.19 582 ASN A N 1
ATOM 4653 C CA . ASN A 1 582 ? -41.846 1.700 16.281 1.00 79.19 582 ASN A CA 1
ATOM 4654 C C . ASN A 1 582 ? -40.708 1.140 17.161 1.00 79.19 582 ASN A C 1
ATOM 4656 O O . ASN A 1 582 ? -39.747 0.571 16.631 1.00 79.19 582 ASN A O 1
ATOM 4660 N N . PRO A 1 583 ? -40.745 1.364 18.492 1.00 74.06 583 PRO A N 1
ATOM 4661 C CA . PRO A 1 583 ? -39.742 0.827 19.409 1.00 74.06 583 PRO A CA 1
ATOM 4662 C C . PRO A 1 583 ? -39.662 -0.699 19.294 1.00 74.06 583 PRO A C 1
ATOM 4664 O O . PRO A 1 583 ? -40.679 -1.391 19.309 1.00 74.06 583 PRO A O 1
ATOM 4667 N N . THR A 1 584 ? -38.450 -1.228 19.149 1.00 69.88 584 THR A N 1
ATOM 4668 C CA . THR A 1 584 ? -38.194 -2.666 18.978 1.00 69.88 584 THR A CA 1
ATOM 4669 C C . THR A 1 584 ? -37.616 -3.268 20.253 1.00 69.88 584 THR A C 1
ATOM 4671 O O . THR A 1 584 ? -36.960 -2.575 21.020 1.00 69.88 584 THR A O 1
ATOM 4674 N N . GLU A 1 585 ? -37.751 -4.582 20.462 1.00 60.81 585 GLU A N 1
ATOM 4675 C CA . GLU A 1 585 ? -37.123 -5.278 21.609 1.00 60.81 585 GLU A CA 1
ATOM 4676 C C . GLU A 1 585 ? -35.582 -5.177 21.636 1.00 60.81 585 GLU A C 1
ATOM 4678 O O . GLU A 1 585 ? -34.949 -5.549 22.621 1.00 60.81 585 GLU A O 1
ATOM 4683 N N . LYS A 1 586 ? -34.963 -4.685 20.553 1.00 57.53 586 LYS A N 1
ATOM 4684 C CA . LYS A 1 586 ? -33.522 -4.412 20.471 1.00 57.53 586 LYS A CA 1
ATOM 4685 C C . LYS A 1 586 ? -33.132 -3.044 21.038 1.00 57.53 586 LYS A C 1
ATOM 4687 O O . LYS A 1 586 ? -31.944 -2.829 21.282 1.00 57.53 586 LYS A O 1
ATOM 4692 N N . ASP A 1 587 ? -34.092 -2.142 21.235 1.00 69.75 587 ASP A N 1
ATOM 4693 C CA . ASP A 1 587 ? -33.850 -0.832 21.831 1.00 69.75 587 ASP A CA 1
ATOM 4694 C C . ASP A 1 587 ? -33.516 -1.027 23.319 1.00 69.75 587 ASP A C 1
ATOM 4696 O O . ASP A 1 587 ? -34.257 -1.659 24.072 1.00 69.75 587 ASP A O 1
ATOM 4700 N N . LYS A 1 588 ? -32.350 -0.530 23.755 1.00 72.31 588 LYS A N 1
ATOM 4701 C CA . LYS A 1 588 ? -31.903 -0.704 25.148 1.00 72.31 588 LYS A CA 1
ATOM 4702 C C . LYS A 1 588 ? -32.711 0.164 26.123 1.00 72.31 588 LYS A C 1
ATOM 4704 O O . LYS A 1 588 ? -32.799 -0.190 27.299 1.00 72.31 588 LYS A O 1
ATOM 4709 N N . PHE A 1 589 ? -33.291 1.264 25.637 1.00 80.94 589 PHE A N 1
ATOM 4710 C CA . PHE A 1 589 ? -34.101 2.218 26.395 1.00 80.94 589 PHE A CA 1
ATOM 4711 C C . PHE A 1 589 ? -35.604 1.918 26.295 1.00 80.94 589 PHE A C 1
ATOM 4713 O O . PHE A 1 589 ? -36.062 1.266 25.357 1.00 80.94 589 PHE A O 1
ATOM 4720 N N . ARG A 1 590 ? -36.386 2.413 27.260 1.00 86.69 590 ARG A N 1
ATOM 4721 C CA . ARG A 1 590 ? -37.858 2.342 27.238 1.00 86.69 590 ARG A CA 1
ATOM 4722 C C . ARG A 1 590 ? -38.456 3.675 26.809 1.00 86.69 590 ARG A C 1
ATOM 4724 O O . ARG A 1 590 ? -38.035 4.714 27.308 1.00 86.69 590 ARG A O 1
ATOM 4731 N N . ILE A 1 591 ? -39.467 3.629 25.942 1.00 90.19 591 ILE A N 1
ATOM 4732 C CA . ILE A 1 591 ? -40.247 4.795 25.515 1.00 90.19 591 ILE A CA 1
ATOM 4733 C C . ILE A 1 591 ? -41.746 4.536 25.689 1.00 90.19 591 ILE A C 1
ATOM 4735 O O . ILE A 1 591 ? -42.242 3.478 25.307 1.00 90.19 591 ILE A O 1
ATOM 4739 N N . GLU A 1 592 ? -42.463 5.496 26.267 1.00 91.31 592 GLU A N 1
ATOM 4740 C CA . GLU A 1 592 ? -43.915 5.442 26.485 1.00 91.31 592 GLU A CA 1
ATOM 4741 C C . GLU A 1 592 ? -44.583 6.772 26.126 1.00 91.31 592 GLU A C 1
ATOM 4743 O O . GLU A 1 592 ? -43.929 7.814 26.072 1.00 91.31 592 GLU A O 1
ATOM 4748 N N . ALA A 1 593 ? -45.898 6.728 25.900 1.00 91.56 593 ALA A N 1
ATOM 4749 C CA . ALA A 1 593 ? -46.696 7.886 25.511 1.00 91.56 593 ALA A CA 1
ATOM 4750 C C . ALA A 1 593 ? -47.888 8.116 26.447 1.00 91.56 593 ALA A C 1
ATOM 4752 O O . ALA A 1 593 ? -48.630 7.185 26.775 1.00 91.56 593 ALA A O 1
ATOM 4753 N N . LEU A 1 594 ? -48.129 9.378 26.797 1.00 89.62 594 LEU A N 1
ATOM 4754 C CA . LEU A 1 594 ? -49.300 9.836 27.533 1.00 89.62 594 LEU A CA 1
ATOM 4755 C C . LEU A 1 594 ? -49.994 10.976 26.781 1.00 89.62 594 LEU A C 1
ATOM 4757 O O . LEU A 1 594 ? -49.392 11.991 26.455 1.00 89.62 594 LEU A O 1
ATOM 4761 N N . ASP A 1 595 ? -51.291 10.809 26.546 1.00 85.06 595 ASP A N 1
ATOM 4762 C CA . ASP A 1 595 ? -52.138 11.838 25.945 1.00 85.06 595 ASP A CA 1
ATOM 4763 C C . ASP A 1 595 ? -52.912 12.553 27.057 1.00 85.06 595 ASP A C 1
ATOM 4765 O O . ASP A 1 595 ? -53.582 11.884 27.852 1.00 85.06 595 ASP A O 1
ATOM 4769 N N . TYR A 1 596 ? -52.858 13.883 27.100 1.00 80.50 596 TYR A N 1
ATOM 4770 C CA . TYR A 1 596 ? -53.659 14.686 28.020 1.00 80.50 596 TYR A CA 1
ATOM 4771 C C . TYR A 1 596 ? -54.953 15.145 27.339 1.00 80.50 596 TYR A C 1
ATOM 4773 O O . TYR A 1 596 ? -54.951 16.017 26.466 1.00 80.50 596 TYR A O 1
ATOM 4781 N N . GLY A 1 597 ? -56.073 14.529 27.724 1.00 73.94 597 GLY A N 1
ATOM 4782 C CA . GLY A 1 597 ? -57.400 14.847 27.193 1.00 73.94 597 GLY A CA 1
ATOM 4783 C C . GLY A 1 597 ? -58.078 16.016 27.916 1.00 73.94 597 GLY A C 1
ATOM 4784 O O . GLY A 1 597 ? -57.868 16.226 29.106 1.00 73.94 597 GLY A O 1
ATOM 4785 N N . TYR A 1 598 ? -58.963 16.734 27.215 1.00 63.25 598 TYR A N 1
ATOM 4786 C CA . TYR A 1 598 ? -59.684 17.906 27.744 1.00 63.25 598 TYR A CA 1
ATOM 4787 C C . TYR A 1 598 ? -60.617 17.612 28.936 1.00 63.25 598 TYR A C 1
ATOM 4789 O O . TYR A 1 598 ? -60.983 18.531 29.663 1.00 63.25 598 TYR A O 1
ATOM 4797 N N . GLU A 1 599 ? -61.002 16.351 29.144 1.00 71.25 599 GLU A N 1
ATOM 4798 C CA . GLU A 1 599 ? -61.884 15.920 30.241 1.00 71.25 599 GLU A CA 1
ATOM 4799 C C . GLU A 1 599 ? -61.116 15.432 31.485 1.00 71.25 599 GLU A C 1
ATOM 4801 O O . GLU A 1 599 ? -61.722 15.136 32.517 1.00 71.25 599 GLU A O 1
ATOM 4806 N N . GLU A 1 600 ? -59.783 15.326 31.414 1.00 72.88 600 GLU A N 1
ATOM 4807 C CA . GLU A 1 600 ? -58.961 14.788 32.498 1.00 72.88 600 GLU A CA 1
ATOM 4808 C C . GLU A 1 600 ? -58.440 15.890 33.433 1.00 72.88 600 GLU A C 1
ATOM 4810 O O . GLU A 1 600 ? -57.950 16.930 33.004 1.00 72.88 600 GLU A O 1
ATOM 4815 N N . SER A 1 601 ? -58.507 15.653 34.749 1.00 73.12 601 SER A N 1
ATOM 4816 C CA . SER A 1 601 ? -57.903 16.568 35.724 1.00 73.12 601 SER A CA 1
ATOM 4817 C C . SER A 1 601 ? -56.377 16.425 35.758 1.00 73.12 601 SER A C 1
ATOM 4819 O O . SER A 1 601 ? -55.857 15.309 35.822 1.00 73.12 601 SER A O 1
ATOM 4821 N N . LEU A 1 602 ? -55.659 17.550 35.839 1.00 65.12 602 LEU A N 1
ATOM 4822 C CA . LEU A 1 602 ? -54.193 17.593 35.941 1.00 65.12 602 LEU A CA 1
ATOM 4823 C C . LEU A 1 602 ? -53.644 16.692 37.062 1.00 65.12 602 LEU A C 1
ATOM 4825 O O . LEU A 1 602 ? -52.634 16.021 36.887 1.00 65.12 602 LEU A O 1
ATOM 4829 N N . LYS A 1 603 ? -54.336 16.620 38.206 1.00 65.62 603 LYS A N 1
ATOM 4830 C CA . LYS A 1 603 ? -53.930 15.780 39.343 1.00 65.62 603 LYS A CA 1
ATOM 4831 C C . LYS A 1 603 ? -54.003 14.282 39.025 1.00 65.62 603 LYS A C 1
ATOM 4833 O O . LYS A 1 603 ? -53.117 13.535 39.427 1.00 65.62 603 LYS A O 1
ATOM 4838 N N . ALA A 1 604 ? -55.045 13.847 38.315 1.00 72.94 604 ALA A N 1
ATOM 4839 C CA . ALA A 1 604 ? -55.161 12.461 37.859 1.00 72.94 604 ALA A CA 1
ATOM 4840 C C . ALA A 1 604 ? -54.099 12.135 36.796 1.00 72.94 604 ALA A C 1
ATOM 4842 O O . ALA A 1 604 ? -53.516 11.053 36.820 1.00 72.94 604 ALA A O 1
ATOM 4843 N N . PHE A 1 605 ? -53.792 13.099 35.927 1.00 80.50 605 PHE A N 1
ATOM 4844 C CA . PHE A 1 605 ? -52.768 12.944 34.901 1.00 80.50 605 PHE A CA 1
ATOM 4845 C C . PHE A 1 605 ? -51.345 12.878 35.477 1.00 80.50 605 PHE A C 1
ATOM 4847 O O . PHE A 1 605 ? -50.558 12.031 35.063 1.00 80.50 605 PHE A O 1
ATOM 4854 N N . LEU A 1 606 ? -51.027 13.687 36.494 1.00 76.44 606 LEU A N 1
ATOM 4855 C CA . LEU A 1 606 ? -49.738 13.634 37.198 1.00 76.44 606 LEU A CA 1
ATOM 4856 C C . LEU A 1 606 ? -49.473 12.262 37.832 1.00 76.44 606 LEU A C 1
ATOM 4858 O O . LEU A 1 606 ? -48.360 11.759 37.735 1.00 76.44 606 LEU A O 1
ATOM 4862 N N . LEU A 1 607 ? -50.493 11.609 38.402 1.00 78.62 607 LEU A N 1
ATOM 4863 C CA . LEU A 1 607 ? -50.349 10.240 38.916 1.00 78.62 607 LEU A CA 1
ATOM 4864 C C . LEU A 1 607 ? -49.972 9.250 37.804 1.00 78.62 607 LEU A C 1
ATOM 4866 O O . LEU A 1 607 ? -49.088 8.419 37.997 1.00 78.62 607 LEU A O 1
ATOM 4870 N N . LYS A 1 608 ? -50.574 9.380 36.613 1.00 85.81 608 LYS A N 1
ATOM 4871 C CA . LYS A 1 608 ? -50.194 8.565 35.446 1.00 85.81 608 LYS A CA 1
ATOM 4872 C C . LYS A 1 608 ? -48.759 8.839 35.003 1.00 85.81 608 LYS A C 1
ATOM 4874 O O . LYS A 1 608 ? -48.067 7.903 34.606 1.00 85.81 608 LYS A O 1
ATOM 4879 N N . ILE A 1 609 ? -48.314 10.095 35.065 1.00 84.62 609 ILE A N 1
ATOM 4880 C CA . ILE A 1 609 ? -46.930 10.471 34.757 1.00 84.62 609 ILE A CA 1
ATOM 4881 C C . ILE A 1 609 ? -45.971 9.808 35.748 1.00 84.62 609 ILE A C 1
ATOM 4883 O O . ILE A 1 609 ? -44.984 9.229 35.308 1.00 84.62 609 ILE A O 1
ATOM 4887 N N . TYR A 1 610 ? -46.270 9.811 37.049 1.00 87.38 610 TYR A N 1
ATOM 4888 C CA . TYR A 1 610 ? -45.426 9.163 38.062 1.00 87.38 610 TYR A CA 1
ATOM 4889 C C . TYR A 1 610 ? -45.324 7.651 37.841 1.00 87.38 610 TYR A C 1
ATOM 4891 O O . TYR A 1 610 ? -44.220 7.106 37.783 1.00 87.38 610 TYR A O 1
ATOM 4899 N N . ASP A 1 611 ? -46.458 6.982 37.624 1.00 88.56 611 ASP A N 1
ATOM 4900 C CA . ASP A 1 611 ? -46.493 5.544 37.348 1.00 88.56 611 ASP A CA 1
ATOM 4901 C C . ASP A 1 611 ? -45.692 5.191 36.085 1.00 88.56 611 ASP A C 1
ATOM 4903 O O . ASP A 1 611 ? -44.929 4.220 36.059 1.00 88.56 611 ASP A O 1
ATOM 4907 N N . ARG A 1 612 ? -45.827 5.997 35.023 1.00 90.31 612 ARG A N 1
ATOM 4908 C CA . ARG A 1 612 ? -45.093 5.770 33.772 1.00 90.31 612 ARG A CA 1
ATOM 4909 C C . ARG A 1 612 ? -43.621 6.124 33.884 1.00 90.31 612 ARG A C 1
ATOM 4911 O O . ARG A 1 612 ? -42.814 5.391 33.322 1.00 90.31 612 ARG A O 1
ATOM 4918 N N . ALA A 1 613 ? -43.260 7.150 34.649 1.00 86.31 613 ALA A N 1
ATOM 4919 C CA . ALA A 1 613 ? -41.873 7.481 34.952 1.00 86.31 613 ALA A CA 1
ATOM 4920 C C . ALA A 1 613 ? -41.171 6.310 35.659 1.00 86.31 613 ALA A C 1
ATOM 4922 O O . ALA A 1 613 ? -40.075 5.928 35.256 1.00 86.31 613 ALA A O 1
ATOM 4923 N N . HIS A 1 614 ? -41.823 5.657 36.628 1.00 87.62 614 HIS A N 1
ATOM 4924 C CA . HIS A 1 614 ? -41.296 4.434 37.246 1.00 87.62 614 HIS A CA 1
ATOM 4925 C C . HIS A 1 614 ? -41.131 3.283 36.248 1.00 87.62 614 HIS A C 1
ATOM 4927 O O . HIS A 1 614 ? -40.159 2.533 36.327 1.00 87.62 614 HIS A O 1
ATOM 4933 N N . PHE A 1 615 ? -42.067 3.133 35.310 1.00 86.88 615 PHE A N 1
ATOM 4934 C CA . PHE A 1 615 ? -42.012 2.071 34.311 1.00 86.88 615 PHE A CA 1
ATOM 4935 C C . PHE A 1 615 ? -40.882 2.265 33.288 1.00 86.88 615 PHE A C 1
ATOM 4937 O O . PHE A 1 615 ? -40.184 1.299 32.952 1.00 86.88 615 PHE A O 1
ATOM 4944 N N . VAL A 1 616 ? -40.689 3.490 32.786 1.00 87.75 616 VAL A N 1
ATOM 4945 C CA . VAL A 1 616 ? -39.655 3.777 31.778 1.00 87.75 616 VAL A CA 1
ATOM 4946 C C . VAL A 1 616 ? -38.267 3.953 32.385 1.00 87.75 616 VAL A C 1
ATOM 4948 O O . VAL A 1 616 ? -37.283 3.654 31.714 1.00 87.75 616 VAL A O 1
ATOM 4951 N N . ASN A 1 617 ? -38.163 4.379 33.647 1.00 83.38 617 ASN A N 1
ATOM 4952 C CA . ASN A 1 617 ? -36.875 4.545 34.308 1.00 83.38 617 ASN A CA 1
ATOM 4953 C C . ASN A 1 617 ? -36.157 3.198 34.472 1.00 83.38 617 ASN A C 1
ATOM 4955 O O . ASN A 1 617 ? -36.629 2.289 35.155 1.00 83.38 617 ASN A O 1
ATOM 4959 N N . GLN A 1 618 ? -34.966 3.092 33.888 1.00 74.50 618 GLN A N 1
ATOM 4960 C CA . GLN A 1 618 ? -34.104 1.918 34.024 1.00 74.50 618 GLN A CA 1
ATOM 4961 C C . GLN A 1 618 ? -32.947 2.144 35.005 1.00 74.50 618 GLN A C 1
ATOM 4963 O O . GLN A 1 618 ? -32.214 1.201 35.289 1.00 74.50 618 GLN A O 1
ATOM 4968 N N . GLY A 1 619 ? -32.804 3.347 35.570 1.00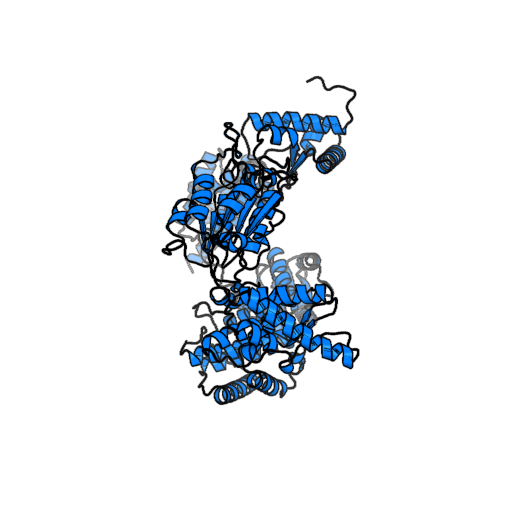 69.06 619 GLY A N 1
ATOM 4969 C CA . GLY A 1 619 ? -31.807 3.693 36.588 1.00 69.06 619 GLY A CA 1
ATOM 4970 C C . GLY A 1 619 ? -31.097 5.025 36.348 1.00 69.06 619 GLY A C 1
ATOM 4971 O O . GLY A 1 619 ? -30.528 5.561 37.290 1.00 69.06 619 GLY A O 1
ATOM 4972 N N . SER A 1 620 ? -31.164 5.567 35.129 1.00 72.19 620 SER A N 1
ATOM 4973 C CA . SER A 1 620 ? -30.513 6.835 34.751 1.00 72.19 620 SER A CA 1
ATOM 4974 C C . SER A 1 620 ? -31.479 8.020 34.665 1.00 72.19 620 SER A C 1
ATOM 4976 O O . SER A 1 620 ? -31.079 9.105 34.256 1.00 72.19 620 SER A O 1
ATOM 4978 N N . GLY A 1 621 ? -32.739 7.825 35.066 1.00 80.00 621 GLY A N 1
ATOM 4979 C CA . GLY A 1 621 ? -33.775 8.853 35.060 1.00 80.00 621 GLY A CA 1
ATOM 4980 C C . GLY A 1 621 ? -34.638 8.858 33.796 1.00 80.00 621 GLY A C 1
ATOM 4981 O O . GLY A 1 621 ? -34.624 7.896 33.019 1.00 80.00 621 GLY A O 1
ATOM 4982 N N . VAL A 1 622 ? -35.447 9.911 33.639 1.00 85.56 622 VAL A N 1
ATOM 4983 C CA . VAL A 1 622 ? -36.481 10.003 32.589 1.00 85.56 622 VAL A CA 1
ATOM 4984 C C . VAL A 1 622 ? -36.455 11.356 31.881 1.00 85.56 622 VAL A C 1
ATOM 4986 O O . VAL A 1 622 ? -36.536 12.397 32.526 1.00 85.56 622 VAL A O 1
ATOM 4989 N N . LEU A 1 623 ? -36.401 11.329 30.551 1.00 86.81 623 LEU A N 1
ATOM 4990 C CA . LEU A 1 623 ? -36.596 12.488 29.686 1.00 86.81 623 LEU A CA 1
ATOM 4991 C C . LEU A 1 623 ? -38.078 12.604 29.317 1.00 86.81 623 LEU A C 1
ATOM 4993 O O . LEU A 1 623 ? -38.645 11.684 28.725 1.00 86.81 623 LEU A O 1
ATOM 4997 N N . ILE A 1 624 ? -38.701 13.727 29.659 1.00 86.62 624 ILE A N 1
ATOM 4998 C CA . ILE A 1 624 ? -40.098 14.026 29.346 1.00 86.62 624 ILE A CA 1
ATOM 4999 C C . ILE A 1 624 ? -40.137 15.004 28.170 1.00 86.62 624 ILE A C 1
ATOM 5001 O O . ILE A 1 624 ? -39.584 16.095 28.257 1.00 86.62 624 ILE A O 1
ATOM 5005 N N . LEU A 1 625 ? -40.807 14.634 27.082 1.00 86.56 625 LEU A N 1
ATOM 5006 C CA . LEU A 1 625 ? -40.995 15.485 25.904 1.00 86.56 625 LEU A CA 1
ATOM 5007 C C . LEU A 1 625 ? -42.452 15.936 25.833 1.00 86.56 625 LEU A C 1
ATOM 5009 O O . LEU A 1 625 ? -43.332 15.079 25.837 1.00 86.56 625 LEU A O 1
ATOM 5013 N N . THR A 1 626 ? -42.716 17.241 25.759 1.00 81.38 626 THR A N 1
ATOM 5014 C CA . THR A 1 626 ? -44.082 17.794 25.769 1.00 81.38 626 THR A CA 1
ATOM 5015 C C . THR A 1 626 ? -44.321 18.846 24.683 1.00 81.38 626 THR A C 1
ATOM 5017 O O . THR A 1 626 ? -43.401 19.548 24.265 1.00 81.38 626 THR A O 1
ATOM 5020 N N . ASP A 1 627 ? -45.556 18.956 24.194 1.00 70.81 627 ASP A N 1
ATOM 5021 C CA . ASP A 1 627 ? -45.952 19.860 23.102 1.00 70.81 627 ASP A CA 1
ATOM 5022 C C . ASP A 1 627 ? -46.285 21.286 23.562 1.00 70.81 627 ASP A C 1
ATOM 5024 O O . ASP A 1 627 ? -45.966 22.242 22.857 1.00 70.81 627 ASP A O 1
ATOM 5028 N N . MET A 1 628 ? -46.887 21.458 24.742 1.00 62.47 628 MET A N 1
ATOM 5029 C CA . MET A 1 628 ? -47.209 22.777 25.297 1.00 62.47 628 MET A CA 1
ATOM 5030 C C . MET A 1 628 ? -46.888 22.890 26.793 1.00 62.47 628 MET A C 1
ATOM 5032 O O . MET A 1 628 ? -46.691 21.907 27.505 1.00 62.47 628 MET A O 1
ATOM 5036 N N . MET A 1 629 ? -46.840 24.137 27.256 1.00 48.78 629 MET A N 1
ATOM 5037 C CA . MET A 1 629 ? -46.761 24.544 28.662 1.00 48.78 629 MET A CA 1
ATOM 5038 C C . MET A 1 629 ? -48.173 24.554 29.290 1.00 48.78 629 MET A C 1
ATOM 5040 O O . MET A 1 629 ? -49.124 24.863 28.571 1.00 48.78 629 MET A O 1
ATOM 5044 N N . PRO A 1 630 ? -48.360 24.247 30.597 1.00 47.88 630 PRO A N 1
ATOM 5045 C CA . PRO A 1 630 ? -47.506 24.632 31.718 1.00 47.88 630 PRO A CA 1
ATOM 5046 C C . PRO A 1 630 ? -46.977 23.406 32.469 1.00 47.88 630 PRO A C 1
ATOM 5048 O O . PRO A 1 630 ? -47.596 22.889 33.398 1.00 47.88 630 PRO A O 1
ATOM 5051 N N . PHE A 1 631 ? -45.802 22.955 32.058 1.00 54.62 631 PHE A N 1
ATOM 5052 C CA . PHE A 1 631 ? -45.155 21.768 32.603 1.00 54.62 631 PHE A CA 1
ATOM 5053 C C . PHE A 1 631 ? -43.722 22.060 33.081 1.00 54.62 631 PHE A C 1
ATOM 5055 O O . PHE A 1 631 ? -42.975 21.145 33.395 1.00 54.62 631 PHE A O 1
ATOM 5062 N N . THR A 1 632 ? -43.340 23.332 33.231 1.00 46.22 632 THR A N 1
ATOM 5063 C CA . THR A 1 632 ? -42.016 23.741 33.743 1.00 46.22 632 THR A CA 1
ATOM 5064 C C . THR A 1 632 ? -41.691 23.210 35.136 1.00 46.22 632 THR A C 1
ATOM 5066 O O . THR A 1 632 ? -40.527 23.009 35.453 1.00 46.22 632 THR A O 1
ATOM 5069 N N . SER A 1 633 ? -42.695 22.946 35.975 1.00 55.50 633 SER A N 1
ATOM 5070 C CA . SER A 1 633 ? -42.512 22.359 37.309 1.00 55.50 633 SER A CA 1
ATOM 5071 C C . SER A 1 633 ? -42.653 20.832 37.345 1.00 55.50 633 SER A C 1
ATOM 5073 O O . SER A 1 633 ? -42.624 20.246 38.426 1.00 55.50 633 SER A O 1
ATOM 5075 N N . LEU A 1 634 ? -42.806 20.153 36.198 1.00 67.06 634 LEU A N 1
ATOM 5076 C CA . LEU A 1 634 ? -42.904 18.686 36.180 1.00 67.06 634 LEU A CA 1
ATOM 5077 C C . LEU A 1 634 ? -41.618 18.014 36.626 1.00 67.06 634 LEU A C 1
ATOM 5079 O O . LEU A 1 634 ? -41.678 16.972 37.269 1.00 67.06 634 LEU A O 1
ATOM 5083 N N . GLN A 1 635 ? -40.478 18.624 36.319 1.00 70.56 635 GLN A N 1
ATOM 5084 C CA . GLN A 1 635 ? -39.180 18.110 36.720 1.00 70.56 635 GLN A CA 1
ATOM 5085 C C . GLN A 1 635 ? -39.074 17.969 38.246 1.00 70.56 635 GLN A C 1
ATOM 5087 O O . GLN A 1 635 ? -38.786 16.887 38.763 1.00 70.56 635 GLN A O 1
ATOM 5092 N N . SER A 1 636 ? -39.380 19.044 38.980 1.00 69.25 636 SER A N 1
ATOM 5093 C CA . SER A 1 636 ? -39.387 19.025 40.444 1.00 69.25 636 SER A CA 1
ATOM 5094 C C . SER A 1 636 ? -40.517 18.159 41.000 1.00 69.25 636 SER A C 1
ATOM 5096 O O . SER A 1 636 ? -40.275 17.372 41.910 1.00 69.25 636 SER A O 1
ATOM 5098 N N . ALA A 1 637 ? -41.719 18.214 40.417 1.00 69.38 637 ALA A N 1
ATOM 5099 C CA . ALA A 1 637 ? -42.860 17.424 40.881 1.00 69.38 637 ALA A CA 1
ATOM 5100 C C . ALA A 1 637 ? -42.630 15.905 40.770 1.00 69.38 637 ALA A C 1
ATOM 5102 O O . ALA A 1 637 ? -42.964 15.158 41.691 1.00 69.38 637 ALA A O 1
ATOM 5103 N N . VAL A 1 638 ? -42.039 15.433 39.666 1.00 77.69 638 VAL A N 1
ATOM 5104 C CA . VAL A 1 638 ? -41.712 14.010 39.490 1.00 77.69 638 VAL A CA 1
ATOM 5105 C C . VAL A 1 638 ? -40.570 13.617 40.416 1.00 77.69 638 VAL A C 1
ATOM 5107 O O . VAL A 1 638 ? -40.658 12.569 41.057 1.00 77.69 638 VAL A O 1
ATOM 5110 N N . TYR A 1 639 ? -39.533 14.447 40.547 1.00 79.12 639 TYR A N 1
ATOM 5111 C CA . TYR A 1 639 ? -38.415 14.159 41.444 1.00 79.12 639 TYR A CA 1
ATOM 5112 C C . TYR A 1 639 ? -38.856 14.065 42.913 1.00 79.12 639 TYR A C 1
ATOM 5114 O O . TYR A 1 639 ? -38.533 13.085 43.580 1.00 79.12 639 TYR A O 1
ATOM 5122 N N . GLU A 1 640 ? -39.652 15.015 43.408 1.00 77.50 640 GLU A N 1
ATOM 5123 C CA . GLU A 1 640 ? -40.162 15.010 44.786 1.00 77.50 640 GLU A CA 1
ATOM 5124 C C . GLU A 1 640 ? -41.079 13.812 45.073 1.00 77.50 640 GLU A C 1
ATOM 5126 O O . GLU A 1 640 ? -41.023 13.237 46.160 1.00 77.50 640 GLU A O 1
ATOM 5131 N N . ALA A 1 641 ? -41.910 13.412 44.104 1.00 74.19 641 ALA A N 1
ATOM 5132 C CA . ALA A 1 641 ? -42.860 12.316 44.279 1.00 74.19 641 ALA A CA 1
ATOM 5133 C C . ALA A 1 641 ? -42.236 10.919 44.109 1.00 74.19 641 ALA A C 1
ATOM 5135 O O . ALA A 1 641 ? -42.698 9.966 44.737 1.00 74.19 641 ALA A O 1
ATOM 5136 N N . THR A 1 642 ? -41.218 10.778 43.252 1.00 79.56 642 THR A N 1
ATOM 5137 C CA . THR A 1 642 ? -40.695 9.464 42.820 1.00 79.56 642 THR A CA 1
ATOM 5138 C C . THR A 1 642 ? -39.217 9.232 43.144 1.00 79.56 642 THR A C 1
ATOM 5140 O O . THR A 1 642 ? -38.753 8.093 43.088 1.00 79.56 642 THR A O 1
ATOM 5143 N N . GLY A 1 643 ? -38.457 10.286 43.461 1.00 73.25 643 GLY A N 1
ATOM 5144 C CA . GLY A 1 643 ? -36.997 10.252 43.612 1.00 73.25 643 GLY A CA 1
ATOM 5145 C C . GLY A 1 643 ? -36.230 10.075 42.294 1.00 73.25 643 GLY A C 1
ATOM 5146 O O . GLY A 1 643 ? -35.022 9.843 42.309 1.00 73.25 643 GLY A O 1
ATOM 5147 N N . ILE A 1 644 ? -36.912 10.137 41.146 1.00 82.06 644 ILE A N 1
ATOM 5148 C CA . ILE A 1 644 ? -36.322 9.912 39.824 1.00 82.06 644 ILE A CA 1
ATOM 5149 C C . ILE A 1 644 ? -35.856 11.245 39.239 1.00 82.06 644 ILE A C 1
ATOM 5151 O O . ILE A 1 644 ? -36.656 12.167 39.091 1.00 82.06 644 ILE A O 1
ATOM 5155 N N . LYS A 1 645 ? -34.571 11.344 38.864 1.00 79.69 645 LYS A N 1
ATOM 5156 C CA . LYS A 1 645 ? -34.051 12.508 38.128 1.00 79.69 645 LYS A CA 1
ATOM 5157 C C . LYS A 1 645 ? -34.775 12.608 36.783 1.00 79.69 645 LYS A C 1
ATOM 5159 O O . LYS A 1 645 ? -34.835 11.624 36.040 1.00 79.69 645 LYS A O 1
ATOM 5164 N N . THR A 1 646 ? -35.339 13.773 36.490 1.00 78.69 646 THR A N 1
ATOM 5165 C CA . THR A 1 646 ? -36.085 14.017 35.254 1.00 78.69 646 THR A CA 1
ATOM 5166 C C . THR A 1 646 ? -35.621 15.296 34.583 1.00 78.69 646 THR A C 1
ATOM 5168 O O . THR A 1 646 ? -35.160 16.197 35.270 1.00 78.69 646 THR A O 1
ATOM 5171 N N . ALA A 1 647 ? -35.723 15.345 33.259 1.00 80.94 647 ALA A N 1
ATOM 5172 C CA . ALA A 1 647 ? -35.528 16.548 32.454 1.00 80.94 647 ALA A CA 1
ATOM 5173 C C . ALA A 1 647 ? -36.752 16.707 31.552 1.00 80.94 647 ALA A C 1
ATOM 5175 O O . ALA A 1 647 ? -37.299 15.705 31.081 1.00 80.94 647 ALA A O 1
ATOM 5176 N N . VAL A 1 648 ? -37.198 17.941 31.333 1.00 77.62 648 VAL A N 1
ATOM 5177 C CA . VAL A 1 648 ? -38.384 18.240 30.520 1.00 77.62 648 VAL A CA 1
ATOM 5178 C C . VAL A 1 648 ? -37.963 19.072 29.315 1.00 77.62 648 VAL A C 1
ATOM 5180 O O . VAL A 1 648 ? -37.372 20.129 29.489 1.00 77.62 648 VAL A O 1
ATOM 5183 N N . MET A 1 649 ? -38.301 18.627 28.103 1.00 76.94 649 MET A N 1
ATOM 5184 C CA . MET A 1 649 ? -38.145 19.421 26.881 1.00 76.94 649 MET A CA 1
ATOM 5185 C C . MET A 1 649 ? -39.510 19.752 26.285 1.00 76.94 649 MET A C 1
ATOM 5187 O O . MET A 1 649 ? -40.395 18.894 26.203 1.00 76.94 649 MET A O 1
ATOM 5191 N N . THR A 1 650 ? -39.667 20.997 25.847 1.00 73.94 650 THR A N 1
ATOM 5192 C CA . THR A 1 650 ? -40.900 21.500 25.233 1.00 73.94 650 THR A CA 1
ATOM 5193 C C . THR A 1 650 ? -40.773 21.589 23.707 1.00 73.94 650 THR A C 1
ATOM 5195 O O . THR A 1 650 ? -39.691 21.394 23.155 1.00 73.94 650 THR A O 1
ATOM 5198 N N . GLY A 1 651 ? -41.881 21.843 23.001 1.00 70.19 651 GLY A N 1
ATOM 5199 C CA . GLY A 1 651 ? -41.875 21.982 21.539 1.00 70.19 651 GLY A CA 1
ATOM 5200 C C . GLY A 1 651 ? -41.840 20.650 20.782 1.00 70.19 651 GLY A C 1
ATOM 5201 O O . GLY A 1 651 ? -41.331 20.590 19.661 1.00 70.19 651 GLY A O 1
ATOM 5202 N N . LEU A 1 652 ? -42.381 19.584 21.385 1.00 80.12 652 LEU A N 1
ATOM 5203 C CA . LEU A 1 652 ? -42.424 18.247 20.794 1.00 80.12 652 LEU A CA 1
ATOM 5204 C C . LEU A 1 652 ? -43.011 18.261 19.372 1.00 80.12 652 LEU A C 1
ATOM 5206 O O . LEU A 1 652 ? -44.182 18.567 19.152 1.00 80.12 652 LEU A O 1
ATOM 5210 N N . ASN A 1 653 ? -42.202 17.821 18.413 1.00 80.75 653 ASN A N 1
ATOM 5211 C CA . ASN A 1 653 ? -42.631 17.478 17.064 1.00 80.75 653 ASN A CA 1
ATOM 5212 C C . ASN A 1 653 ? -42.016 16.136 16.634 1.00 80.75 653 ASN A C 1
ATOM 5214 O O . ASN A 1 653 ? -41.056 15.645 17.234 1.00 80.75 653 ASN A O 1
ATOM 5218 N N . LEU A 1 654 ? -42.583 15.516 15.595 1.00 77.25 654 LEU A N 1
ATOM 5219 C CA . LEU A 1 654 ? -42.138 14.197 15.143 1.00 77.25 654 LEU A CA 1
ATOM 5220 C C . LEU A 1 654 ? -40.655 14.175 14.702 1.00 77.25 654 LEU A C 1
ATOM 5222 O O . LEU A 1 654 ? -39.957 13.245 15.100 1.00 77.25 654 LEU A O 1
ATOM 5226 N N . PRO A 1 655 ? -40.125 15.169 13.958 1.00 77.19 655 PRO A N 1
ATOM 5227 C CA . PRO A 1 655 ? -38.694 15.231 13.640 1.00 77.19 655 PRO A CA 1
ATOM 5228 C C . PRO A 1 655 ? -37.772 15.273 14.866 1.00 77.19 655 PRO A C 1
ATOM 5230 O O . PRO A 1 655 ? -36.771 14.561 14.896 1.00 77.19 655 PRO A O 1
ATOM 5233 N N . MET A 1 656 ? -38.110 16.067 15.886 1.00 78.81 656 MET A N 1
ATOM 5234 C CA . MET A 1 656 ? -37.366 16.148 17.148 1.00 78.81 656 MET A CA 1
ATOM 5235 C C . MET A 1 656 ? -37.364 14.798 17.858 1.00 78.81 656 MET A C 1
ATOM 5237 O O . MET A 1 656 ? -36.320 14.320 18.292 1.00 78.81 656 MET A O 1
ATOM 5241 N N . LEU A 1 657 ? -38.528 14.156 17.924 1.00 82.25 657 LEU A N 1
ATOM 5242 C CA . LEU A 1 657 ? -38.679 12.854 18.548 1.00 82.25 657 LEU A CA 1
ATOM 5243 C C . LEU A 1 657 ? -37.893 11.759 17.807 1.00 82.25 657 LEU A C 1
ATOM 5245 O O . LEU A 1 657 ? -37.247 10.939 18.454 1.00 82.25 657 LEU A O 1
ATOM 5249 N N . ILE A 1 658 ? -37.890 11.772 16.468 1.00 78.12 658 ILE A N 1
ATOM 5250 C CA . ILE A 1 658 ? -37.049 10.883 15.651 1.00 78.12 658 ILE A CA 1
ATOM 5251 C C . ILE A 1 658 ? -35.576 11.146 15.938 1.00 78.12 658 ILE A C 1
ATOM 5253 O O . ILE A 1 658 ? -34.849 10.196 16.185 1.00 78.12 658 ILE A O 1
ATOM 5257 N N . LYS A 1 659 ? -35.142 12.412 15.967 1.00 75.94 659 LYS A N 1
ATOM 5258 C CA . LYS A 1 659 ? -33.748 12.774 16.246 1.00 75.94 659 LYS A CA 1
ATOM 5259 C C . LYS A 1 659 ? -33.295 12.247 17.609 1.00 75.94 659 LYS A C 1
ATOM 5261 O O . LYS A 1 659 ? -32.275 11.577 17.675 1.00 75.94 659 LYS A O 1
ATOM 5266 N N . ILE A 1 660 ? -34.077 12.487 18.663 1.00 78.00 660 ILE A N 1
ATOM 5267 C CA . ILE A 1 660 ? -33.769 12.031 20.029 1.00 78.00 660 ILE A CA 1
ATOM 5268 C C . ILE A 1 660 ? -33.743 10.503 20.101 1.00 78.00 660 ILE A C 1
ATOM 5270 O O . ILE A 1 660 ? -32.861 9.919 20.725 1.00 78.00 660 ILE A O 1
ATOM 5274 N N . VAL A 1 661 ? -34.699 9.829 19.460 1.00 81.00 661 VAL A N 1
ATOM 5275 C CA . VAL A 1 661 ? -34.730 8.365 19.455 1.00 81.00 661 VAL A CA 1
ATOM 5276 C C . VAL A 1 661 ? -33.593 7.778 18.627 1.00 81.00 661 VAL A C 1
ATOM 5278 O O . VAL A 1 661 ? -32.978 6.816 19.072 1.00 81.00 661 VAL A O 1
ATOM 5281 N N . ASP A 1 662 ? -33.274 8.334 17.464 1.00 73.19 662 ASP A N 1
ATOM 5282 C CA . ASP A 1 662 ? -32.127 7.910 16.663 1.00 73.19 662 ASP A CA 1
ATOM 5283 C C . ASP A 1 662 ? -30.821 8.134 17.424 1.00 73.19 662 ASP A C 1
ATOM 5285 O O . ASP A 1 662 ? -29.944 7.276 17.383 1.00 73.19 662 ASP A O 1
ATOM 5289 N N . GLU A 1 663 ? -30.722 9.216 18.193 1.00 70.38 663 GLU A N 1
ATOM 5290 C CA . GLU A 1 663 ? -29.608 9.478 19.095 1.00 70.38 663 GLU A CA 1
ATOM 5291 C C . GLU A 1 663 ? -29.528 8.390 20.184 1.00 70.38 663 GLU A C 1
ATOM 5293 O O . GLU A 1 663 ? -28.508 7.716 20.289 1.00 70.38 663 GLU A O 1
ATOM 5298 N N . LEU A 1 664 ? -30.624 8.068 20.882 1.00 72.69 664 LEU A N 1
ATOM 5299 C CA . LEU A 1 664 ? -30.676 6.986 21.884 1.00 72.69 664 LEU A CA 1
ATOM 5300 C C . LEU A 1 664 ? -30.483 5.562 21.310 1.00 72.69 664 LEU A C 1
ATOM 5302 O O . LEU A 1 664 ? -30.012 4.665 22.016 1.00 72.69 664 LEU A O 1
ATOM 5306 N N . ARG A 1 665 ? -30.880 5.321 20.052 1.00 70.81 665 ARG A N 1
ATOM 5307 C CA . ARG A 1 665 ? -30.755 4.036 19.329 1.00 70.81 665 ARG A CA 1
ATOM 5308 C C . ARG A 1 665 ? -29.375 3.830 18.755 1.00 70.81 665 ARG A C 1
ATOM 5310 O O . ARG A 1 665 ? -28.844 2.713 18.795 1.00 70.81 665 ARG A O 1
ATOM 5317 N N . SER A 1 666 ? -28.809 4.890 18.186 1.00 59.97 666 SER A N 1
ATOM 5318 C CA . SER A 1 666 ? -27.400 4.917 17.868 1.00 59.97 666 SER A CA 1
ATOM 5319 C C . SER A 1 666 ? -26.702 4.576 19.173 1.00 59.97 666 SER A C 1
ATOM 5321 O O . SER A 1 666 ? -26.912 5.194 20.214 1.00 59.97 666 SER A O 1
ATOM 5323 N N . SER A 1 667 ? -25.896 3.524 19.166 1.00 47.00 667 SER A N 1
ATOM 5324 C CA . SER A 1 667 ? -25.096 3.152 20.334 1.00 47.00 667 SER A CA 1
ATOM 5325 C C . SER A 1 667 ? -23.987 4.191 20.594 1.00 47.00 667 SER A C 1
ATOM 5327 O O . SER A 1 667 ? -22.915 3.842 21.077 1.00 47.00 667 SER A O 1
ATOM 5329 N N . ASP A 1 668 ? -24.230 5.452 20.232 1.00 44.94 668 ASP A N 1
ATOM 5330 C CA . ASP A 1 668 ? -23.359 6.610 20.256 1.00 44.94 668 ASP A CA 1
ATOM 5331 C C . ASP A 1 668 ? -23.780 7.651 21.291 1.00 44.94 668 ASP A C 1
ATOM 5333 O O . ASP A 1 668 ? -22.915 8.397 21.736 1.00 44.94 668 ASP A O 1
ATOM 5337 N N . ALA A 1 669 ? -25.012 7.606 21.812 1.00 42.22 669 ALA A N 1
ATOM 5338 C CA . ALA A 1 669 ? -25.489 8.610 22.764 1.00 42.22 669 ALA A CA 1
ATOM 5339 C C . ALA A 1 669 ? -25.512 8.196 24.248 1.00 42.22 669 ALA A C 1
ATOM 5341 O O . ALA A 1 669 ? -25.751 9.021 25.125 1.00 42.22 669 ALA A O 1
ATOM 5342 N N . ASN A 1 670 ? -25.127 6.961 24.577 1.00 43.28 670 ASN A N 1
ATOM 5343 C CA . ASN A 1 670 ? -24.816 6.588 25.968 1.00 43.28 670 ASN A CA 1
ATOM 5344 C C . ASN A 1 670 ? -23.505 7.221 26.495 1.00 43.28 670 ASN A C 1
ATOM 5346 O O . ASN A 1 670 ? -23.056 6.866 27.577 1.00 43.28 670 ASN A O 1
ATOM 5350 N N . TYR A 1 671 ? -22.849 8.087 25.716 1.00 44.97 671 TYR A N 1
ATOM 5351 C CA . TYR A 1 671 ? -21.487 8.572 25.973 1.00 44.97 671 TYR A CA 1
ATOM 5352 C C . TYR A 1 671 ? -21.445 10.037 26.418 1.00 44.97 671 TYR A C 1
ATOM 5354 O O . TYR A 1 671 ? -20.401 10.499 26.865 1.00 44.97 671 TYR A O 1
ATOM 5362 N N . THR A 1 672 ? -22.553 10.767 26.275 1.00 39.25 672 THR A N 1
ATOM 5363 C CA . THR A 1 672 ? -22.588 12.228 26.487 1.00 39.25 672 THR A CA 1
ATOM 5364 C C . THR A 1 672 ? -23.914 12.711 27.065 1.00 39.25 672 THR A C 1
ATOM 5366 O O . THR A 1 672 ? -23.997 13.820 27.581 1.00 39.25 672 THR A O 1
ATOM 5369 N N . ILE A 1 673 ? -24.959 11.882 27.032 1.00 47.91 673 ILE A N 1
ATOM 5370 C CA . ILE A 1 673 ? -26.258 12.279 27.548 1.00 47.91 673 ILE A CA 1
ATOM 5371 C C . ILE A 1 673 ? -26.316 12.002 29.053 1.00 47.91 673 ILE A C 1
ATOM 5373 O O . ILE A 1 673 ? -26.720 10.928 29.504 1.00 47.91 673 ILE A O 1
ATOM 5377 N N . SER A 1 674 ? -25.935 12.996 29.850 1.00 51.69 674 SER A N 1
ATOM 5378 C CA . SER A 1 674 ? -26.582 13.190 31.146 1.00 51.69 674 SER A CA 1
ATOM 5379 C C . SER A 1 674 ? -27.926 13.886 30.912 1.00 51.69 674 SER A C 1
ATOM 5381 O O . SER A 1 674 ? -28.114 14.575 29.911 1.00 51.69 674 SER A O 1
ATOM 5383 N N . LEU A 1 675 ? -28.874 13.736 31.840 1.00 51.34 675 LEU A N 1
ATOM 5384 C CA . LEU A 1 675 ? -30.089 14.564 31.824 1.00 51.34 675 LEU A CA 1
ATOM 5385 C C . LEU A 1 675 ? -29.748 16.069 31.782 1.00 51.34 675 LEU A C 1
ATOM 5387 O O . LEU A 1 675 ? -30.486 16.835 31.175 1.00 51.34 675 LEU A O 1
ATOM 5391 N N . ASP A 1 676 ? -28.586 16.453 32.318 1.00 50.41 676 ASP A N 1
ATOM 5392 C CA . ASP A 1 676 ? -28.081 17.831 32.344 1.00 50.41 676 ASP A CA 1
ATOM 5393 C C . ASP A 1 676 ? -27.639 18.336 30.951 1.00 50.41 676 ASP A C 1
ATOM 5395 O O . ASP A 1 676 ? -27.699 19.529 30.667 1.00 50.41 676 ASP A O 1
ATOM 5399 N N . ALA A 1 677 ? -27.242 17.445 30.032 1.00 52.38 677 ALA A N 1
ATOM 5400 C CA . ALA A 1 677 ? -26.913 17.819 28.652 1.00 52.38 677 ALA A CA 1
ATOM 5401 C C . ALA A 1 677 ? -28.155 18.259 27.854 1.00 52.38 677 ALA A C 1
ATOM 5403 O O . ALA A 1 677 ? -28.057 19.115 26.974 1.00 52.38 677 ALA A O 1
ATOM 5404 N N . PHE A 1 678 ? -29.330 17.709 28.183 1.00 54.81 678 PHE A N 1
ATOM 5405 C CA . PHE A 1 678 ? -30.599 18.116 27.576 1.00 54.81 678 PHE A CA 1
ATOM 5406 C C . PHE A 1 678 ? -31.164 19.410 28.166 1.00 54.81 678 PHE A C 1
ATOM 5408 O O . PHE A 1 678 ? -31.883 20.112 27.462 1.00 54.81 678 PHE A O 1
ATOM 5415 N N . GLU A 1 679 ? -30.807 19.760 29.405 1.00 48.75 679 GLU A N 1
ATOM 5416 C CA . GLU A 1 679 ? -31.150 21.063 29.996 1.00 48.75 679 GLU A CA 1
ATOM 5417 C C . GLU A 1 679 ? -30.439 22.217 29.263 1.00 48.75 679 GLU A C 1
ATOM 5419 O O . GLU A 1 679 ? -31.009 23.289 29.091 1.00 48.75 679 GLU A O 1
ATOM 5424 N N . ASN A 1 680 ? -29.230 21.983 28.737 1.00 41.28 680 ASN A N 1
ATOM 5425 C CA . ASN A 1 680 ? -28.449 22.985 27.998 1.00 41.28 680 ASN A CA 1
ATOM 5426 C C . ASN A 1 680 ? -28.800 23.097 26.499 1.00 41.28 680 ASN A C 1
ATOM 5428 O O . ASN A 1 680 ? -28.294 23.989 25.812 1.00 41.28 680 ASN A O 1
ATOM 5432 N N . PHE A 1 681 ? -29.666 22.224 25.971 1.00 42.94 681 PHE A N 1
ATOM 5433 C CA . PHE A 1 681 ? -30.050 22.221 24.552 1.00 42.94 681 PHE A CA 1
ATOM 5434 C C . PHE A 1 681 ? -30.872 23.462 24.146 1.00 42.94 681 PHE A C 1
ATOM 5436 O O . PHE A 1 681 ? -30.962 23.769 22.959 1.00 42.94 681 PHE A O 1
ATOM 5443 N N . GLU A 1 682 ? -31.417 24.211 25.113 1.00 37.66 682 GLU A N 1
ATOM 5444 C CA . GLU A 1 682 ? -32.128 25.479 24.877 1.00 37.66 682 GLU A CA 1
ATOM 5445 C C . GLU A 1 682 ? -31.198 26.655 24.496 1.00 37.66 682 GLU A C 1
ATOM 5447 O O . GLU A 1 682 ? -31.684 27.661 23.988 1.00 37.66 682 GLU A O 1
ATOM 5452 N N . ASN A 1 683 ? -29.866 26.538 24.643 1.00 31.84 683 ASN A N 1
ATOM 5453 C CA . ASN A 1 683 ? -28.938 27.678 24.504 1.00 31.84 683 ASN A CA 1
ATOM 5454 C C . ASN A 1 683 ? -28.046 27.703 23.241 1.00 31.84 683 ASN A C 1
ATOM 5456 O O . ASN A 1 683 ? -27.182 28.569 23.135 1.00 31.84 683 ASN A O 1
ATOM 5460 N N . THR A 1 684 ? -28.222 26.807 22.261 1.00 29.19 684 THR A N 1
ATOM 5461 C CA . THR A 1 684 ? -27.353 26.746 21.050 1.00 29.19 684 THR A CA 1
ATOM 5462 C C . THR A 1 684 ? -28.084 26.972 19.724 1.00 29.19 684 THR A C 1
ATOM 5464 O O . THR A 1 684 ? -27.686 26.460 18.679 1.00 29.19 684 THR A O 1
ATOM 5467 N N . ALA A 1 685 ? -29.140 27.784 19.740 1.00 29.95 685 ALA A N 1
ATOM 5468 C CA . ALA A 1 685 ? -29.851 28.190 18.531 1.00 29.95 685 ALA A CA 1
ATOM 5469 C C . ALA A 1 685 ? -30.052 29.709 18.463 1.00 29.95 685 ALA A C 1
ATOM 5471 O O . ALA A 1 685 ? -31.173 30.165 18.282 1.00 29.95 685 ALA A O 1
ATOM 5472 N N . ILE A 1 686 ? -28.985 30.504 18.597 1.00 30.59 686 ILE A N 1
ATOM 5473 C CA . ILE A 1 686 ? -29.014 31.913 18.181 1.00 30.59 686 ILE A CA 1
ATOM 5474 C C . ILE A 1 686 ? -27.686 32.264 17.507 1.00 30.59 686 ILE A C 1
ATOM 5476 O O . ILE A 1 686 ? -26.626 32.117 18.103 1.00 30.59 686 ILE A O 1
ATOM 5480 N N . GLU A 1 687 ? -27.826 32.726 16.263 1.00 27.12 687 GLU A N 1
ATOM 5481 C CA . GLU A 1 687 ? -26.902 33.462 15.384 1.00 27.12 687 GLU A CA 1
ATOM 5482 C C . GLU A 1 687 ? -26.607 32.719 14.077 1.00 27.12 687 GLU A C 1
ATOM 5484 O O . GLU A 1 687 ? -25.761 31.832 14.008 1.00 27.12 687 GLU A O 1
ATOM 5489 N N . ASN A 1 688 ? -27.342 33.085 13.017 1.00 29.64 688 ASN A N 1
ATOM 5490 C CA . ASN A 1 688 ? -26.770 33.546 11.746 1.00 29.64 688 ASN A CA 1
ATOM 5491 C C . ASN A 1 688 ? -27.886 33.869 10.732 1.00 29.64 688 ASN A C 1
ATOM 5493 O O . ASN A 1 688 ? -28.676 33.006 10.347 1.00 29.64 688 ASN A O 1
ATOM 5497 N N . GLU A 1 689 ? -27.882 35.111 10.238 1.00 33.31 689 GLU A N 1
ATOM 5498 C CA . GLU A 1 689 ? -28.823 35.754 9.296 1.00 33.31 689 GLU A CA 1
ATOM 5499 C C . GLU A 1 689 ? -29.016 35.034 7.936 1.00 33.31 689 GLU A C 1
ATOM 5501 O O . GLU A 1 689 ? -29.790 35.477 7.087 1.00 33.31 689 GLU A O 1
ATOM 5506 N N . ALA A 1 690 ? -28.374 33.883 7.719 1.00 34.03 690 ALA A N 1
ATOM 5507 C CA . ALA A 1 690 ? -28.600 33.006 6.572 1.00 34.03 690 ALA A CA 1
ATOM 5508 C C . ALA A 1 690 ? -29.850 32.100 6.717 1.00 34.03 690 ALA A C 1
ATOM 5510 O O . ALA A 1 690 ? -30.350 31.609 5.698 1.00 34.03 690 ALA A O 1
ATOM 5511 N N . SER A 1 691 ? -30.379 31.888 7.938 1.00 41.50 691 SER A N 1
ATOM 5512 C CA . SER A 1 691 ? -31.532 30.994 8.185 1.00 41.50 691 SER A CA 1
ATOM 5513 C C . SER A 1 691 ? -32.857 31.560 7.669 1.00 41.50 691 SER A C 1
ATOM 5515 O O . SER A 1 691 ? -33.644 30.812 7.087 1.00 41.50 691 SER A O 1
ATOM 5517 N N . ASN A 1 692 ? -33.077 32.876 7.790 1.00 45.94 692 ASN A N 1
ATOM 5518 C CA . ASN A 1 692 ? -34.356 33.499 7.442 1.00 45.94 692 ASN A CA 1
ATOM 5519 C C . ASN A 1 692 ? -34.718 33.297 5.965 1.00 45.94 692 ASN A C 1
ATOM 5521 O O . ASN A 1 692 ? -35.867 33.001 5.654 1.00 45.94 692 ASN A O 1
ATOM 5525 N N . SER A 1 693 ? -33.747 33.364 5.044 1.00 46.69 693 SER A N 1
ATOM 5526 C CA . SER A 1 693 ? -34.028 33.148 3.613 1.00 46.69 693 SER A CA 1
ATOM 5527 C C . SER A 1 693 ? -34.443 31.704 3.300 1.00 46.69 693 SER A C 1
ATOM 5529 O O . SER A 1 693 ? -35.373 31.486 2.524 1.00 46.69 693 SER A O 1
ATOM 5531 N N . GLN A 1 694 ? -33.815 30.714 3.946 1.00 50.78 694 GLN A N 1
ATOM 5532 C CA . GLN A 1 694 ? -34.163 29.304 3.763 1.00 50.78 694 GLN A CA 1
ATOM 5533 C C . GLN A 1 694 ? -35.474 28.941 4.459 1.00 50.78 694 GLN A C 1
ATOM 5535 O O . GLN A 1 694 ? -36.232 28.128 3.936 1.00 50.78 694 GLN A O 1
ATOM 5540 N N . PHE A 1 695 ? -35.745 29.525 5.627 1.00 53.00 695 PHE A N 1
ATOM 5541 C CA . PHE A 1 695 ? -37.007 29.345 6.334 1.00 53.00 695 PHE A CA 1
ATOM 5542 C C . PHE A 1 695 ? -38.174 29.924 5.532 1.00 53.00 695 PHE A C 1
ATOM 5544 O O . PHE A 1 695 ? -39.164 29.230 5.313 1.00 53.00 695 PHE A O 1
ATOM 5551 N N . ILE A 1 696 ? -38.027 31.150 5.014 1.00 56.34 696 ILE A N 1
ATOM 5552 C CA . ILE A 1 696 ? -39.035 31.798 4.166 1.00 56.34 696 ILE A CA 1
ATOM 5553 C C . ILE A 1 696 ? -39.279 30.977 2.897 1.00 56.34 696 ILE A C 1
ATOM 5555 O O . ILE A 1 696 ? -40.436 30.769 2.535 1.00 56.34 696 ILE A O 1
ATOM 5559 N N . GLN A 1 697 ? -38.229 30.451 2.254 1.00 55.22 697 GLN A N 1
ATOM 5560 C CA . GLN A 1 697 ? -38.389 29.572 1.089 1.00 55.22 697 GLN A CA 1
ATOM 5561 C C . GLN A 1 697 ? -39.161 28.292 1.432 1.00 55.22 697 GLN A C 1
ATOM 5563 O O . GLN A 1 697 ? -40.125 27.975 0.744 1.00 55.22 697 GLN A O 1
ATOM 5568 N N . ARG A 1 698 ? -38.830 27.605 2.534 1.00 58.22 698 ARG A N 1
ATOM 5569 C CA . ARG A 1 698 ? -39.566 26.400 2.966 1.00 58.22 698 ARG A CA 1
ATOM 5570 C C . ARG A 1 698 ? -41.016 26.702 3.345 1.00 58.22 698 ARG A C 1
ATOM 5572 O O . ARG A 1 698 ? -41.915 25.966 2.960 1.00 58.22 698 ARG A O 1
ATOM 5579 N N . LEU A 1 699 ? -41.269 27.800 4.058 1.00 60.56 699 LEU A N 1
ATOM 5580 C CA . LEU A 1 699 ? -42.627 28.223 4.416 1.00 60.56 699 LEU A CA 1
ATOM 5581 C C . LEU A 1 699 ? -43.458 28.536 3.160 1.00 60.56 699 LEU A C 1
ATOM 5583 O O . LEU A 1 699 ? -44.646 28.217 3.104 1.00 60.56 699 LEU A O 1
ATOM 5587 N N . THR A 1 700 ? -42.829 29.117 2.140 1.00 53.59 700 THR A N 1
ATOM 5588 C CA . THR A 1 700 ? -43.485 29.469 0.877 1.00 53.59 700 THR A CA 1
ATOM 5589 C C . THR A 1 700 ? -43.765 28.244 0.006 1.00 53.59 700 THR A C 1
ATOM 5591 O O . THR A 1 700 ? -44.899 28.076 -0.446 1.00 53.59 700 THR A O 1
ATOM 5594 N N . ASP A 1 701 ? -42.770 27.380 -0.197 1.00 53.31 701 ASP A N 1
ATOM 5595 C CA . ASP A 1 701 ? -42.853 26.256 -1.135 1.00 53.31 701 ASP A CA 1
ATOM 5596 C C . ASP A 1 701 ? -43.559 25.029 -0.537 1.00 53.31 701 ASP A C 1
ATOM 5598 O O . ASP A 1 701 ? -44.411 24.441 -1.204 1.00 53.31 701 ASP A O 1
ATOM 5602 N N . ASP A 1 702 ? -43.262 24.665 0.718 1.00 54.25 702 ASP A N 1
ATOM 5603 C CA . ASP A 1 702 ? -43.747 23.413 1.322 1.00 54.25 702 ASP A CA 1
ATOM 5604 C C . ASP A 1 702 ? -45.097 23.576 2.042 1.00 54.25 702 ASP A C 1
ATOM 5606 O O . ASP A 1 702 ? -45.868 22.625 2.126 1.00 54.25 702 ASP A O 1
ATOM 5610 N N . PHE A 1 703 ? -45.398 24.765 2.581 1.00 55.78 703 PHE A N 1
ATOM 5611 C CA . PHE A 1 703 ? -46.618 24.992 3.370 1.00 55.78 703 PHE A CA 1
ATOM 5612 C C . PHE A 1 703 ? -47.655 25.824 2.613 1.00 55.78 703 PHE A C 1
ATOM 5614 O O . PHE A 1 703 ? -48.790 25.391 2.415 1.00 55.78 703 PHE A O 1
ATOM 5621 N N . LEU A 1 704 ? -47.283 27.020 2.148 1.00 61.28 704 LEU A N 1
ATOM 5622 C CA . LEU A 1 704 ? -48.230 27.896 1.455 1.00 61.28 704 LEU A CA 1
ATOM 5623 C C . LEU A 1 704 ? -48.563 27.413 0.041 1.00 61.28 704 LEU A C 1
ATOM 5625 O O . LEU A 1 704 ? -49.693 27.609 -0.400 1.00 61.28 704 LEU A O 1
ATOM 5629 N N . GLY A 1 705 ? -47.632 26.750 -0.650 1.00 57.97 705 GLY A N 1
ATOM 5630 C CA . GLY A 1 705 ? -47.881 26.135 -1.956 1.00 57.97 705 GLY A CA 1
ATOM 5631 C C . GLY A 1 705 ? -48.983 25.071 -1.951 1.00 57.97 705 GLY A C 1
ATOM 5632 O O . GLY A 1 705 ? -49.686 24.928 -2.950 1.00 57.97 705 GLY A O 1
ATOM 5633 N N . GLU A 1 706 ? -49.175 24.363 -0.834 1.00 57.34 706 GLU A N 1
ATOM 5634 C CA . GLU A 1 706 ? -50.227 23.346 -0.693 1.00 57.34 706 GLU A CA 1
ATOM 5635 C C . GLU A 1 706 ? -51.576 23.928 -0.236 1.00 57.34 706 GLU A C 1
ATOM 5637 O O . GLU A 1 706 ? -52.626 23.357 -0.536 1.00 57.34 706 GLU A O 1
ATOM 5642 N N . ILE A 1 707 ? -51.562 25.060 0.479 1.00 57.94 707 ILE A N 1
ATOM 5643 C CA . ILE A 1 707 ? -52.762 25.680 1.065 1.00 57.94 707 ILE A CA 1
ATOM 5644 C C . ILE A 1 707 ? -53.399 26.701 0.115 1.00 57.94 707 ILE A C 1
ATOM 5646 O O . ILE A 1 707 ? -54.626 26.772 0.031 1.00 57.94 707 ILE A O 1
ATOM 5650 N N . LEU A 1 708 ? -52.584 27.487 -0.597 1.00 65.88 708 LEU A N 1
ATOM 5651 C CA . LEU A 1 708 ? -53.060 28.573 -1.452 1.00 65.88 708 LEU A CA 1
ATOM 5652 C C . LEU A 1 708 ? -53.478 28.042 -2.827 1.00 65.88 708 LEU A C 1
ATOM 5654 O O . LEU A 1 708 ? -52.697 27.435 -3.555 1.00 65.88 708 LEU A O 1
ATOM 5658 N N . THR A 1 709 ? -54.714 28.333 -3.221 1.00 67.00 709 THR A N 1
ATOM 5659 C CA . THR A 1 709 ? -55.306 27.872 -4.486 1.00 67.00 709 THR A CA 1
ATOM 5660 C C . THR A 1 709 ? -55.433 28.970 -5.540 1.00 67.00 709 THR A C 1
ATOM 5662 O O . THR A 1 709 ? -55.327 28.685 -6.734 1.00 67.00 709 THR A O 1
ATOM 5665 N N . PHE A 1 710 ? -55.634 30.229 -5.134 1.00 66.94 710 PHE A N 1
ATOM 5666 C CA . PHE A 1 710 ? -55.914 31.337 -6.066 1.00 66.94 710 PHE A CA 1
ATOM 5667 C C . PHE A 1 710 ? -54.782 32.359 -6.219 1.00 66.94 710 PHE A C 1
ATOM 5669 O O . PHE A 1 710 ? -54.802 33.157 -7.159 1.00 66.94 710 PHE A O 1
ATOM 5676 N N . ILE A 1 711 ? -53.805 32.359 -5.313 1.00 78.38 711 ILE A N 1
ATOM 5677 C CA . ILE A 1 711 ? -52.729 33.355 -5.270 1.00 78.38 711 ILE A CA 1
ATOM 5678 C C . ILE A 1 711 ? -51.388 32.651 -5.436 1.00 78.38 711 ILE A C 1
ATOM 5680 O O . ILE A 1 711 ? -51.181 31.576 -4.888 1.00 78.38 711 ILE A O 1
ATOM 5684 N N . ASN A 1 712 ? -50.464 33.273 -6.172 1.00 79.88 712 ASN A N 1
ATOM 5685 C CA . ASN A 1 712 ? -49.082 32.807 -6.224 1.00 79.88 712 ASN A CA 1
ATOM 5686 C C . ASN A 1 712 ? -48.415 33.003 -4.839 1.00 79.88 712 ASN A C 1
ATOM 5688 O O . ASN A 1 712 ? -48.278 34.162 -4.425 1.00 79.88 712 ASN A O 1
ATOM 5692 N N . PRO A 1 713 ? -47.985 31.922 -4.155 1.00 75.56 713 PRO A N 1
ATOM 5693 C CA . PRO A 1 713 ? -47.430 31.989 -2.802 1.00 75.56 713 PRO A CA 1
ATOM 5694 C C . PRO A 1 713 ? -46.214 32.908 -2.706 1.00 75.56 713 PRO A C 1
ATOM 5696 O O . PRO A 1 713 ? -46.188 33.789 -1.851 1.00 75.56 713 PRO A O 1
ATOM 5699 N N . GLN A 1 714 ? -45.267 32.785 -3.640 1.00 77.94 714 GLN A N 1
ATOM 5700 C CA . GLN A 1 714 ? -44.043 33.586 -3.647 1.00 77.94 714 GLN A CA 1
ATOM 5701 C C . GLN A 1 714 ? -44.350 35.077 -3.749 1.00 77.94 714 GLN A C 1
ATOM 5703 O O . GLN A 1 714 ? -43.891 35.873 -2.936 1.00 77.94 714 GLN A O 1
ATOM 5708 N N . LYS A 1 715 ? -45.216 35.459 -4.694 1.00 79.31 715 LYS A N 1
ATOM 5709 C CA . LYS A 1 715 ? -45.592 36.866 -4.868 1.00 79.31 715 LYS A CA 1
ATOM 5710 C C . LYS A 1 715 ? -46.312 37.423 -3.633 1.00 79.31 715 LYS A C 1
ATOM 5712 O O . LYS A 1 715 ? -46.129 38.593 -3.298 1.00 79.31 715 LYS A O 1
ATOM 5717 N N . ALA A 1 716 ? -47.147 36.616 -2.974 1.00 80.88 716 ALA A N 1
ATOM 5718 C CA . ALA A 1 716 ? -47.848 37.019 -1.757 1.00 80.88 716 ALA A CA 1
ATOM 5719 C C . ALA A 1 716 ? -46.882 37.237 -0.595 1.00 80.88 716 ALA A C 1
ATOM 5721 O O . ALA A 1 716 ? -46.928 38.297 0.026 1.00 80.88 716 ALA A O 1
ATOM 5722 N N . VAL A 1 717 ? -45.984 36.282 -0.353 1.00 80.88 717 VAL A N 1
ATOM 5723 C CA . VAL A 1 717 ? -44.981 36.365 0.711 1.00 80.88 717 VAL A CA 1
ATOM 5724 C C . VAL A 1 717 ? -44.062 37.563 0.492 1.00 80.88 717 VAL A C 1
ATOM 5726 O O . VAL A 1 717 ? -43.954 38.390 1.391 1.00 80.88 717 VAL A O 1
ATOM 5729 N N . ASP A 1 718 ? -43.508 37.748 -0.709 1.00 77.94 718 ASP A N 1
ATOM 5730 C CA . ASP A 1 718 ? -42.613 38.875 -1.008 1.00 77.94 718 ASP A CA 1
ATOM 5731 C C . ASP A 1 718 ? -43.286 40.232 -0.732 1.00 77.94 718 ASP A C 1
ATOM 5733 O O . ASP A 1 718 ? -42.692 41.127 -0.131 1.00 77.94 718 ASP A O 1
ATOM 5737 N N . THR A 1 719 ? -44.557 40.378 -1.120 1.00 83.31 719 THR A N 1
ATOM 5738 C CA . THR A 1 719 ? -45.320 41.621 -0.907 1.00 83.31 719 THR A CA 1
ATOM 5739 C C . THR A 1 719 ? -45.625 41.840 0.578 1.00 83.31 719 THR A C 1
ATOM 5741 O O . THR A 1 719 ? -45.526 42.958 1.081 1.00 83.31 719 THR A O 1
ATOM 5744 N N . LEU A 1 720 ? -45.996 40.775 1.292 1.00 88.12 720 LEU A N 1
ATOM 5745 C CA . LEU A 1 720 ? -46.367 40.834 2.704 1.00 88.12 720 LEU A CA 1
ATOM 5746 C C . LEU A 1 720 ? -45.162 41.051 3.621 1.00 88.12 720 LEU A C 1
ATOM 5748 O O . LEU A 1 720 ? -45.313 41.723 4.636 1.00 88.12 720 LEU A O 1
ATOM 5752 N N . LEU A 1 721 ? -43.978 40.547 3.264 1.00 83.19 721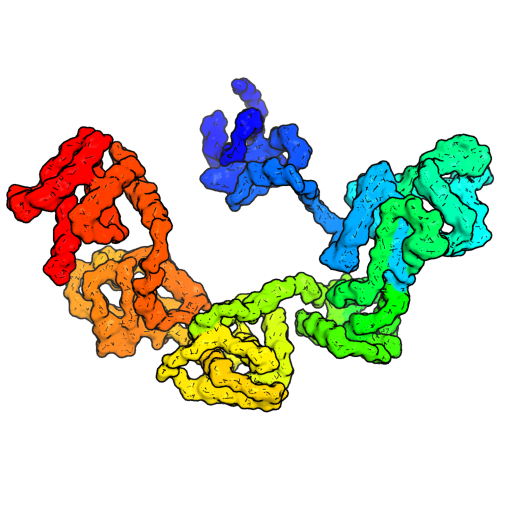 LEU A N 1
ATOM 5753 C CA . LEU A 1 721 ? -42.740 40.795 4.007 1.00 83.19 721 LEU A CA 1
ATOM 5754 C C . LEU A 1 721 ? -42.369 42.278 4.013 1.00 83.19 721 LEU A C 1
ATOM 5756 O O . LEU A 1 721 ? -41.980 42.804 5.051 1.00 83.19 721 LEU A O 1
ATOM 5760 N N . VAL A 1 722 ? -42.552 42.973 2.886 1.00 82.56 722 VAL A N 1
ATOM 5761 C CA . VAL A 1 722 ? -42.339 44.427 2.813 1.00 82.56 722 VAL A CA 1
ATOM 5762 C C . VAL A 1 722 ? -43.273 45.154 3.782 1.00 82.56 722 VAL A C 1
ATOM 5764 O O . VAL A 1 722 ? -42.829 46.011 4.544 1.00 82.56 722 VAL A O 1
ATOM 5767 N N . SER A 1 723 ? -44.557 44.784 3.796 1.00 87.25 723 SER A N 1
ATOM 5768 C CA . SER A 1 723 ? -45.527 45.368 4.726 1.00 87.25 723 SER A CA 1
ATOM 5769 C C . SER A 1 723 ? -45.231 45.018 6.186 1.00 87.25 723 SER A C 1
ATOM 5771 O O . SER A 1 723 ? -45.353 45.891 7.039 1.00 87.25 723 SER A O 1
ATOM 5773 N N . LEU A 1 724 ? -44.827 43.779 6.483 1.00 87.50 724 LEU A N 1
ATOM 5774 C CA . LEU A 1 724 ? -44.491 43.339 7.838 1.00 87.50 724 LEU A CA 1
ATOM 5775 C C . LEU A 1 724 ? -43.282 44.093 8.386 1.00 87.50 724 LEU A C 1
ATOM 5777 O O . LEU A 1 724 ? -43.346 44.590 9.505 1.00 87.50 724 LEU A O 1
ATOM 5781 N N . ASN A 1 725 ? -42.215 44.215 7.596 1.00 84.81 725 ASN A N 1
ATOM 5782 C CA . ASN A 1 725 ? -41.006 44.914 8.021 1.00 84.81 725 ASN A CA 1
ATOM 5783 C C . ASN A 1 725 ? -41.300 46.386 8.329 1.00 84.81 725 ASN A C 1
ATOM 5785 O O . ASN A 1 725 ? -40.900 46.866 9.381 1.00 84.81 725 ASN A O 1
ATOM 5789 N N . GLY A 1 726 ? -42.097 47.069 7.498 1.00 83.12 726 GLY A N 1
ATOM 5790 C CA . GLY A 1 726 ? -42.501 48.446 7.798 1.00 83.12 726 GLY A CA 1
ATOM 5791 C C . GLY A 1 726 ? -43.342 48.573 9.079 1.00 83.12 726 GLY A C 1
ATOM 5792 O O . GLY A 1 726 ? -43.130 49.496 9.863 1.00 83.12 726 GLY A O 1
ATOM 5793 N N . ILE A 1 727 ? -44.238 47.611 9.347 1.00 87.50 727 ILE A N 1
ATOM 5794 C CA . ILE A 1 727 ? -45.006 47.574 10.605 1.00 87.50 727 ILE A CA 1
ATOM 5795 C C . ILE A 1 727 ? -44.073 47.370 11.806 1.00 87.50 727 ILE A C 1
ATOM 5797 O O . ILE A 1 727 ? -44.220 48.058 12.813 1.00 87.50 727 ILE A O 1
ATOM 5801 N N . LEU A 1 728 ? -43.129 46.429 11.720 1.00 85.62 728 LEU A N 1
ATOM 5802 C CA . LEU A 1 728 ? -42.184 46.138 12.801 1.00 85.62 728 LEU A CA 1
ATOM 5803 C C . LEU A 1 728 ? -41.246 47.318 13.076 1.00 85.62 728 LEU A C 1
ATOM 5805 O O . LEU A 1 728 ? -41.016 47.641 14.243 1.00 85.62 728 LEU A O 1
ATOM 5809 N N . ASP A 1 729 ? -40.782 47.997 12.026 1.00 84.06 729 ASP A N 1
ATOM 5810 C CA . ASP A 1 729 ? -39.920 49.174 12.128 1.00 84.06 729 ASP A CA 1
ATOM 5811 C C . ASP A 1 729 ? -40.634 50.342 12.825 1.00 84.06 729 ASP A C 1
ATOM 5813 O O . ASP A 1 729 ? -40.059 50.968 13.720 1.00 84.06 729 ASP A O 1
ATOM 5817 N N . GLU A 1 730 ? -41.896 50.618 12.469 1.00 84.62 730 GLU A N 1
ATOM 5818 C CA . GLU A 1 730 ? -42.677 51.708 13.077 1.00 84.62 730 GLU A CA 1
ATOM 5819 C C . GLU A 1 730 ? -43.149 51.373 14.505 1.00 84.62 730 GLU A C 1
ATOM 5821 O O . GLU A 1 730 ? -43.332 52.273 15.327 1.00 84.62 730 GLU A O 1
ATOM 5826 N N . LEU A 1 731 ? -43.305 50.085 14.832 1.00 83.19 731 LEU A N 1
ATOM 5827 C CA . LEU A 1 731 ? -43.606 49.623 16.192 1.00 83.19 731 LEU A CA 1
ATOM 5828 C C . LEU A 1 731 ? -42.358 49.402 17.060 1.00 83.19 731 LEU A C 1
ATOM 5830 O O . LEU A 1 731 ? -42.508 49.166 18.256 1.00 83.19 731 LEU A O 1
ATOM 5834 N N . HIS A 1 732 ? -41.151 49.484 16.492 1.00 77.94 732 HIS A N 1
ATOM 5835 C CA . HIS A 1 732 ? -39.883 49.179 17.164 1.00 77.94 732 HIS A CA 1
ATOM 5836 C C . HIS A 1 732 ? -39.848 47.774 17.807 1.00 77.94 732 HIS A C 1
ATOM 5838 O O . HIS A 1 732 ? -39.372 47.597 18.932 1.00 77.94 732 HIS A O 1
ATOM 5844 N N . ILE A 1 733 ? -40.357 46.760 17.099 1.00 78.25 733 ILE A N 1
ATOM 5845 C CA . ILE A 1 733 ? -40.383 45.357 17.547 1.00 78.25 733 ILE A CA 1
ATOM 5846 C C . ILE A 1 733 ? -39.336 44.557 16.762 1.00 78.25 733 ILE A C 1
ATOM 5848 O O . ILE A 1 733 ? -39.291 44.631 15.537 1.00 78.25 733 ILE A O 1
ATOM 5852 N N . GLN A 1 734 ? -38.510 43.764 17.454 1.00 71.50 734 GLN A N 1
ATOM 5853 C CA . GLN A 1 734 ? -37.570 42.856 16.787 1.00 71.50 734 GLN A CA 1
ATOM 5854 C C . GLN A 1 734 ? -38.318 41.722 16.075 1.00 71.50 734 GLN A C 1
ATOM 5856 O O . GLN A 1 734 ? -39.245 41.129 16.627 1.00 71.50 734 GLN A O 1
ATOM 5861 N N . SER A 1 735 ? -37.911 41.416 14.842 1.00 67.25 735 SER A N 1
ATOM 5862 C CA . SER A 1 735 ? -38.493 40.322 14.066 1.00 67.25 735 SER A CA 1
ATOM 5863 C C . SER A 1 735 ? -38.109 38.963 14.660 1.00 67.25 735 SER A C 1
ATOM 5865 O O . SER A 1 735 ? -36.923 38.652 14.746 1.00 67.25 735 SER A O 1
ATOM 5867 N N . ASP A 1 736 ? -39.105 38.142 14.987 1.00 69.88 736 ASP A N 1
ATOM 5868 C CA . ASP A 1 736 ? -38.950 36.734 15.377 1.00 69.88 736 ASP A CA 1
ATOM 5869 C C . ASP A 1 736 ? -39.689 35.824 14.373 1.00 69.88 736 ASP A C 1
ATOM 5871 O O . ASP A 1 736 ? -40.715 36.215 13.798 1.00 69.88 736 ASP A O 1
ATOM 5875 N N . GLU A 1 737 ? -39.196 34.598 14.173 1.00 61.09 737 GLU A N 1
ATOM 5876 C CA . GLU A 1 737 ? -39.772 33.587 13.275 1.00 61.09 737 GLU A CA 1
ATOM 5877 C C . GLU A 1 737 ? -41.241 33.290 13.639 1.00 61.09 737 GLU A C 1
ATOM 5879 O O . GLU A 1 737 ? -42.081 33.100 12.759 1.00 61.09 737 GLU A O 1
ATOM 5884 N N . SER A 1 738 ? -41.605 33.355 14.926 1.00 70.62 738 SER A N 1
ATOM 5885 C CA . SER A 1 738 ? -42.992 33.208 15.400 1.00 70.62 738 SER A CA 1
ATOM 5886 C C . SER A 1 738 ? -43.928 34.294 14.853 1.00 70.62 738 SER A C 1
ATOM 5888 O O . SER A 1 738 ? -45.054 34.003 14.431 1.00 70.62 738 SER A O 1
ATOM 5890 N N . ILE A 1 739 ? -43.471 35.551 14.830 1.00 72.81 739 ILE A N 1
ATOM 5891 C CA . ILE A 1 739 ? -44.245 36.691 14.313 1.00 72.81 739 ILE A CA 1
ATOM 5892 C C . ILE A 1 739 ? -44.380 36.563 12.798 1.00 72.81 739 ILE A C 1
ATOM 5894 O O . ILE A 1 739 ? -45.475 36.726 12.257 1.00 72.81 739 ILE A O 1
ATOM 5898 N N . LEU A 1 740 ? -43.280 36.206 12.134 1.00 70.12 740 LEU A N 1
ATOM 5899 C CA . LEU A 1 740 ? -43.215 35.981 10.697 1.00 70.12 740 LEU A CA 1
ATOM 5900 C C . LEU A 1 740 ? -44.228 34.920 10.250 1.00 70.12 740 LEU A C 1
ATOM 5902 O O . LEU A 1 740 ? -45.052 35.189 9.377 1.00 70.12 740 LEU A O 1
ATOM 5906 N N . VAL A 1 741 ? -44.226 33.745 10.888 1.00 69.31 741 VAL A N 1
ATOM 5907 C CA . VAL A 1 741 ? -45.167 32.657 10.581 1.00 69.31 741 VAL A CA 1
ATOM 5908 C C . VAL A 1 741 ? -46.600 33.107 10.809 1.00 69.31 741 VAL A C 1
ATOM 5910 O O . VAL A 1 741 ? -47.431 32.962 9.912 1.00 69.31 741 VAL A O 1
ATOM 5913 N N . LYS A 1 742 ? -46.911 33.670 11.985 1.00 74.38 742 LYS A N 1
ATOM 5914 C CA . LYS A 1 742 ? -48.276 34.100 12.322 1.00 74.38 742 LYS A CA 1
ATOM 5915 C C . LYS A 1 742 ? -48.787 35.125 11.325 1.00 74.38 742 LYS A C 1
ATOM 5917 O O . LYS A 1 742 ? -49.884 34.956 10.806 1.00 74.38 742 LYS A O 1
ATOM 5922 N N . PHE A 1 743 ? -47.994 36.151 11.024 1.00 82.50 743 PHE A N 1
ATOM 5923 C CA . PHE A 1 743 ? -48.393 37.202 10.100 1.00 82.50 743 PHE A CA 1
ATOM 5924 C C . PHE A 1 743 ? -48.564 36.664 8.683 1.00 82.50 743 PHE A C 1
ATOM 5926 O O . PHE A 1 743 ? -49.630 36.847 8.098 1.00 82.50 743 PHE A O 1
ATOM 5933 N N . ILE A 1 744 ? -47.563 35.969 8.136 1.00 81.69 744 ILE A N 1
ATOM 5934 C CA . ILE A 1 744 ? -47.593 35.484 6.753 1.00 81.69 744 ILE A CA 1
ATOM 5935 C C . ILE A 1 744 ? -48.728 34.476 6.550 1.00 81.69 744 ILE A C 1
ATOM 5937 O O . ILE A 1 744 ? -49.486 34.606 5.592 1.00 81.69 744 ILE A O 1
ATOM 5941 N N . THR A 1 745 ? -48.927 33.521 7.459 1.00 72.94 745 THR A N 1
ATOM 5942 C CA . THR A 1 745 ? -50.011 32.528 7.329 1.00 72.94 745 THR A CA 1
ATOM 5943 C C . THR A 1 745 ? -51.402 33.156 7.460 1.00 72.94 745 THR A C 1
ATOM 5945 O O . THR A 1 745 ? -52.278 32.873 6.635 1.00 72.94 745 THR A O 1
ATOM 5948 N N . HIS A 1 746 ? -51.618 34.062 8.424 1.00 77.12 746 HIS A N 1
ATOM 5949 C CA . HIS A 1 746 ? -52.910 34.745 8.564 1.00 77.12 746 HIS A CA 1
ATOM 5950 C C . HIS A 1 746 ? -53.215 35.655 7.378 1.00 77.12 746 HIS A C 1
ATOM 5952 O O . HIS A 1 746 ? -54.347 35.665 6.889 1.00 77.12 746 HIS A O 1
ATOM 5958 N N . THR A 1 747 ? -52.228 36.427 6.920 1.00 84.50 747 THR A N 1
ATOM 5959 C CA . THR A 1 747 ? -52.436 37.428 5.870 1.00 84.50 747 THR A CA 1
ATOM 5960 C C . THR A 1 747 ? -52.547 36.799 4.490 1.00 84.50 747 THR A C 1
ATOM 5962 O O . THR A 1 747 ? -53.430 37.197 3.743 1.00 84.50 747 THR A O 1
ATOM 5965 N N . THR A 1 748 ? -51.770 35.765 4.161 1.00 81.12 748 THR A N 1
ATOM 5966 C CA . THR A 1 748 ? -51.949 35.025 2.896 1.00 81.12 748 THR A CA 1
ATOM 5967 C C . THR A 1 748 ? -53.326 34.362 2.817 1.00 81.12 748 THR A C 1
ATOM 5969 O O . THR A 1 748 ? -54.029 34.523 1.818 1.00 81.12 748 THR A O 1
ATOM 5972 N N . SER A 1 749 ? -53.778 33.736 3.908 1.00 78.62 749 SER A N 1
ATOM 5973 C CA . SER A 1 749 ? -55.132 33.173 4.006 1.00 78.62 749 SER A CA 1
ATOM 5974 C C . SER A 1 749 ? -56.222 34.250 3.915 1.00 78.62 749 SER A C 1
ATOM 5976 O O . SER A 1 749 ? -57.285 34.028 3.335 1.00 78.62 749 SER A O 1
ATOM 5978 N N . MET A 1 750 ? -55.976 35.432 4.490 1.00 88.25 750 MET A N 1
ATOM 5979 C CA . MET A 1 750 ? -56.863 36.592 4.372 1.00 88.25 750 MET A CA 1
ATOM 5980 C C . MET A 1 750 ? -56.947 37.080 2.926 1.00 88.25 750 MET A C 1
ATOM 5982 O O . MET A 1 750 ? -58.055 37.291 2.435 1.00 88.25 750 MET A O 1
ATOM 5986 N N . LEU A 1 751 ? -55.820 37.197 2.216 1.00 85.56 751 LEU A N 1
ATOM 5987 C CA . LEU A 1 751 ? -55.812 37.607 0.811 1.00 85.56 751 LEU A CA 1
ATOM 5988 C C . LEU A 1 751 ? -56.667 36.666 -0.036 1.00 85.56 751 LEU A C 1
ATOM 5990 O O . LEU A 1 751 ? -57.459 37.126 -0.858 1.00 85.56 751 LEU A O 1
ATOM 5994 N N . GLU A 1 752 ? -56.572 35.359 0.204 1.00 81.75 752 GLU A N 1
ATOM 5995 C CA . GLU A 1 752 ? -57.368 34.368 -0.515 1.00 81.75 752 GLU A CA 1
ATOM 5996 C C . GLU A 1 752 ? -58.873 34.527 -0.255 1.00 81.75 752 GLU A C 1
ATOM 5998 O O . GLU A 1 752 ? -59.672 34.518 -1.195 1.00 81.75 752 GLU A O 1
ATOM 6003 N N . ARG A 1 753 ? -59.271 34.781 0.998 1.00 82.88 753 ARG A N 1
ATOM 6004 C CA . ARG A 1 753 ? -60.667 35.075 1.364 1.00 82.88 753 ARG A CA 1
ATOM 6005 C C . ARG A 1 753 ? -61.183 36.382 0.768 1.00 82.88 753 ARG A C 1
ATOM 6007 O O . ARG A 1 753 ? -62.295 36.420 0.241 1.00 82.88 753 ARG A O 1
ATOM 6014 N N . VAL A 1 754 ? -60.394 37.454 0.821 1.00 86.12 754 VAL A N 1
ATOM 6015 C CA . VAL A 1 754 ? -60.802 38.773 0.313 1.00 86.12 754 VAL A CA 1
ATOM 6016 C C . VAL A 1 754 ? -60.940 38.749 -1.209 1.00 86.12 754 VAL A C 1
ATOM 6018 O O . VAL A 1 754 ? -61.929 39.267 -1.730 1.00 86.12 754 VAL A O 1
ATOM 6021 N N . ILE A 1 755 ? -60.033 38.078 -1.929 1.00 83.62 755 ILE A N 1
ATOM 6022 C CA . ILE A 1 755 ? -60.151 37.878 -3.384 1.00 83.62 755 ILE A CA 1
ATOM 6023 C C . ILE A 1 755 ? -61.402 37.057 -3.725 1.00 83.62 755 ILE A C 1
ATOM 6025 O O . ILE A 1 755 ? -62.114 37.381 -4.678 1.00 83.62 755 ILE A O 1
ATOM 6029 N N . ARG A 1 756 ? -61.727 36.045 -2.911 1.00 81.75 756 ARG A N 1
ATOM 6030 C CA . ARG A 1 756 ? -62.964 35.258 -3.034 1.00 81.75 756 ARG A CA 1
ATOM 6031 C C . ARG A 1 756 ? -64.232 36.009 -2.615 1.00 81.75 756 ARG A C 1
ATOM 6033 O O . ARG A 1 756 ? -65.325 35.501 -2.847 1.00 81.75 756 ARG A O 1
ATOM 6040 N N . LYS A 1 757 ? -64.108 37.224 -2.065 1.00 80.88 757 LYS A N 1
ATOM 6041 C CA . LYS A 1 757 ? -65.201 38.033 -1.495 1.00 80.88 757 LYS A CA 1
ATOM 6042 C C . LYS A 1 757 ? -65.907 37.361 -0.306 1.00 80.88 757 LYS A C 1
ATOM 6044 O O . LYS A 1 757 ? -67.094 37.589 -0.087 1.00 80.88 757 LYS A O 1
ATOM 6049 N N . GLU A 1 758 ? -65.166 36.584 0.482 1.00 83.69 758 GLU A N 1
ATOM 6050 C CA . GLU A 1 758 ? -65.640 35.858 1.671 1.00 83.69 758 GLU A CA 1
ATOM 6051 C C . GLU A 1 758 ? -64.843 36.266 2.934 1.00 83.69 758 GLU A C 1
ATOM 6053 O O . GLU A 1 758 ? -64.191 35.416 3.545 1.00 83.69 758 GLU A O 1
ATOM 6058 N N . PRO A 1 759 ? -64.818 37.555 3.333 1.00 84.06 759 PRO A N 1
ATOM 6059 C CA . PRO A 1 759 ? -64.048 37.979 4.501 1.00 84.06 759 PRO A CA 1
ATOM 6060 C C . PRO A 1 759 ? -64.646 37.448 5.807 1.00 84.06 759 PRO A C 1
ATOM 6062 O O . PRO A 1 759 ? -65.860 37.261 5.922 1.00 84.06 759 PRO A O 1
ATOM 6065 N N . LEU A 1 760 ? -63.796 37.259 6.816 1.00 78.75 760 LEU A N 1
ATOM 6066 C CA . LEU A 1 760 ? -64.236 36.881 8.156 1.00 78.75 760 LEU A CA 1
ATOM 6067 C C . LEU A 1 760 ? -65.037 38.008 8.813 1.00 78.75 760 LEU A C 1
ATOM 6069 O O . LEU A 1 760 ? -64.709 39.192 8.678 1.00 78.75 760 LEU A O 1
ATOM 6073 N N . ASP A 1 761 ? -66.072 37.628 9.560 1.00 78.19 761 ASP A N 1
ATOM 6074 C CA . ASP A 1 761 ? -66.795 38.542 10.441 1.00 78.19 761 ASP A CA 1
ATOM 6075 C C . ASP A 1 761 ? -66.079 38.639 11.793 1.00 78.19 761 ASP A C 1
ATOM 6077 O O . ASP A 1 761 ? -65.594 37.636 12.315 1.00 78.19 761 ASP A O 1
ATOM 6081 N N . TYR A 1 762 ? -66.019 39.839 12.370 1.00 78.25 762 TYR A N 1
ATOM 6082 C CA . TYR A 1 762 ? -65.290 40.098 13.612 1.00 78.25 762 TYR A CA 1
ATOM 6083 C C . TYR A 1 762 ? -66.253 40.493 14.734 1.00 78.25 762 TYR A C 1
ATOM 6085 O O . TYR A 1 762 ? -66.907 41.546 14.701 1.00 78.25 762 TYR A O 1
ATOM 6093 N N . GLN A 1 763 ? -66.319 39.673 15.784 1.00 75.69 763 GLN A N 1
ATOM 6094 C CA . GLN A 1 763 ? -67.219 39.921 16.908 1.00 75.69 763 GLN A CA 1
ATOM 6095 C C . GLN A 1 763 ? -66.839 41.216 17.648 1.00 75.69 763 GLN A C 1
ATOM 6097 O O . GLN A 1 763 ? -65.720 41.385 18.118 1.00 75.69 763 GLN A O 1
ATOM 6102 N N . LYS A 1 764 ? -67.805 42.133 17.810 1.00 78.75 764 LYS A N 1
ATOM 6103 C CA . LYS A 1 764 ? -67.637 43.447 18.478 1.00 78.75 764 LYS A CA 1
ATOM 6104 C C . LYS A 1 764 ? -66.680 44.420 17.763 1.00 78.75 764 LYS A C 1
ATOM 6106 O O . LYS A 1 764 ? -66.127 45.311 18.411 1.00 78.75 764 LYS A O 1
ATOM 6111 N N . LEU A 1 765 ? -66.582 44.338 16.432 1.00 81.62 765 LEU A N 1
ATOM 6112 C CA . LEU A 1 765 ? -65.735 45.192 15.586 1.00 81.62 765 LEU A CA 1
ATOM 6113 C C . LEU A 1 765 ? -65.759 46.685 15.965 1.00 81.62 765 LEU A C 1
ATOM 6115 O O . LEU A 1 765 ? -64.718 47.265 16.239 1.00 81.62 765 LEU A O 1
ATOM 6119 N N . LYS A 1 766 ? -66.943 47.303 16.099 1.00 79.75 766 LYS A N 1
ATOM 6120 C CA . LYS A 1 766 ? -67.066 48.741 16.434 1.00 79.75 766 LYS A CA 1
ATOM 6121 C C . LYS A 1 766 ? -66.368 49.140 17.740 1.00 79.75 766 LYS A C 1
ATOM 6123 O O . LYS A 1 766 ? -65.896 50.268 17.855 1.00 79.75 766 LYS A O 1
ATOM 6128 N N . ARG A 1 767 ? -66.346 48.246 18.735 1.00 82.06 767 ARG A N 1
ATOM 6129 C CA . ARG A 1 767 ? -65.677 48.494 20.017 1.00 82.06 767 ARG A CA 1
ATOM 6130 C C . ARG A 1 767 ? -64.166 48.346 19.859 1.00 82.06 767 ARG A C 1
ATOM 6132 O O . ARG A 1 767 ? -63.437 49.245 20.262 1.00 82.06 767 ARG A O 1
ATOM 6139 N N . PHE A 1 768 ? -63.729 47.273 19.203 1.00 84.81 768 PHE A N 1
ATOM 6140 C CA . PHE A 1 768 ? -62.316 46.989 18.963 1.00 84.81 768 PHE A CA 1
ATOM 6141 C C . PHE A 1 768 ? -61.637 48.080 18.123 1.00 84.81 768 PHE A C 1
ATOM 6143 O O . PHE A 1 768 ? -60.595 48.603 18.510 1.00 84.81 768 PHE A O 1
ATOM 6150 N N . THR A 1 769 ? -62.277 48.527 17.036 1.00 81.00 769 THR A N 1
ATOM 6151 C CA . THR A 1 769 ? -61.748 49.601 16.179 1.00 81.00 769 THR A CA 1
ATOM 6152 C C . THR A 1 769 ? -61.591 50.924 16.927 1.00 81.00 769 THR A C 1
ATOM 6154 O O . THR A 1 769 ? -60.708 51.714 16.609 1.00 81.00 769 THR A O 1
ATOM 6157 N N . LYS A 1 770 ? -62.426 51.179 17.943 1.00 82.12 770 LYS A N 1
ATOM 6158 C CA . LYS A 1 770 ? -62.323 52.385 18.770 1.00 82.12 770 LYS A CA 1
ATOM 6159 C C . LYS A 1 770 ? -61.207 52.277 19.814 1.00 82.12 770 LYS A C 1
ATOM 6161 O O . LYS A 1 770 ? -60.544 53.277 20.069 1.00 82.12 770 LYS A O 1
ATOM 6166 N N . GLU A 1 771 ? -61.010 51.096 20.402 1.00 83.81 771 GLU A N 1
ATOM 6167 C CA . GLU A 1 771 ? -59.970 50.831 21.411 1.00 83.81 771 GLU A CA 1
ATOM 6168 C C . GLU A 1 771 ? -58.556 50.789 20.791 1.00 83.81 771 GLU A C 1
ATOM 6170 O O . GLU A 1 771 ? -57.617 51.300 21.396 1.00 83.81 771 GLU A O 1
ATOM 6175 N N . HIS A 1 772 ? -58.411 50.285 19.559 1.00 86.38 772 HIS A N 1
ATOM 6176 C CA . HIS A 1 772 ? -57.117 50.107 18.876 1.00 86.38 772 HIS A CA 1
ATOM 6177 C C . HIS A 1 772 ? -56.959 50.948 17.597 1.00 86.38 772 HIS A C 1
ATOM 6179 O O . HIS A 1 772 ? -56.212 50.583 16.691 1.00 86.38 772 HIS A O 1
ATOM 6185 N N . SER A 1 773 ? -57.638 52.097 17.517 1.00 83.69 773 SER A N 1
ATOM 6186 C CA . SER A 1 773 ? -57.721 52.920 16.297 1.00 83.69 773 SER A CA 1
ATOM 6187 C C . SER A 1 773 ? -56.365 53.319 15.705 1.00 83.69 773 SER A C 1
ATOM 6189 O O . SER A 1 773 ? -56.197 53.267 14.490 1.00 83.69 773 SER A O 1
ATOM 6191 N N . LYS A 1 774 ? -55.388 53.671 16.550 1.00 82.88 774 LYS A N 1
ATOM 6192 C CA . LYS A 1 774 ? -54.035 54.051 16.110 1.00 82.88 774 LYS A CA 1
ATOM 6193 C C . LYS A 1 774 ? -53.280 52.888 15.463 1.00 82.88 774 LYS A C 1
ATOM 6195 O O . LYS A 1 774 ? -52.667 53.070 14.420 1.00 82.88 774 LYS A O 1
ATOM 6200 N N . LEU A 1 775 ? -53.349 51.702 16.071 1.00 85.69 775 LEU A N 1
ATOM 6201 C CA . LEU A 1 775 ? -52.646 50.515 15.580 1.00 85.69 775 LEU A CA 1
ATOM 6202 C C . LEU A 1 775 ? -53.275 49.999 14.280 1.00 85.69 775 LEU A C 1
ATOM 6204 O O . LEU A 1 775 ? -52.561 49.641 13.352 1.00 85.69 775 LEU A O 1
ATOM 6208 N N . ILE A 1 776 ? -54.607 50.051 14.180 1.00 86.81 776 ILE A N 1
ATOM 6209 C CA . ILE A 1 776 ? -55.322 49.699 12.948 1.00 86.81 776 ILE A CA 1
ATOM 6210 C C . ILE A 1 776 ? -54.932 50.640 11.805 1.00 86.81 776 ILE A C 1
ATOM 6212 O O . ILE A 1 776 ? -54.654 50.159 10.715 1.00 86.81 776 ILE A O 1
ATOM 6216 N N . GLN A 1 777 ? -54.854 51.955 12.046 1.00 86.56 777 GLN A N 1
ATOM 6217 C CA . GLN A 1 777 ? -54.423 52.913 11.019 1.00 86.56 777 GLN A CA 1
ATOM 6218 C C . GLN A 1 777 ? -52.988 52.654 10.544 1.00 86.56 777 GLN A C 1
ATOM 6220 O O . GLN A 1 777 ? -52.718 52.734 9.348 1.00 86.56 777 GLN A O 1
ATOM 6225 N N . LEU A 1 778 ? -52.079 52.314 11.460 1.00 89.69 778 LEU A N 1
ATOM 6226 C CA . LEU A 1 778 ? -50.693 51.975 11.131 1.00 89.69 778 LEU A CA 1
ATOM 6227 C C . LEU A 1 778 ? -50.614 50.737 10.226 1.00 89.69 778 LEU A C 1
ATOM 6229 O O . LEU A 1 778 ? -49.964 50.768 9.178 1.00 89.69 778 LEU A O 1
ATOM 6233 N N . ILE A 1 779 ? -51.324 49.669 10.601 1.00 89.81 779 ILE A N 1
ATOM 6234 C CA . ILE A 1 779 ? -51.376 48.419 9.834 1.00 89.81 779 ILE A CA 1
ATOM 6235 C C . ILE A 1 779 ? -52.050 48.645 8.474 1.00 89.81 779 ILE A C 1
ATOM 6237 O O . ILE A 1 779 ? -51.554 48.174 7.453 1.00 89.81 779 ILE A O 1
ATOM 6241 N N . GLU A 1 780 ? -53.149 49.399 8.430 1.00 89.81 780 GLU A N 1
ATOM 6242 C CA . GLU A 1 780 ? -53.859 49.733 7.191 1.00 89.81 780 GLU A CA 1
ATOM 6243 C C . GLU A 1 780 ? -52.964 50.507 6.210 1.00 89.81 780 GLU A C 1
ATOM 6245 O O . GLU A 1 780 ? -52.949 50.197 5.017 1.00 89.81 780 GLU A O 1
ATOM 6250 N N . ASN A 1 781 ? -52.157 51.452 6.707 1.00 89.50 781 ASN A N 1
ATOM 6251 C CA . ASN A 1 781 ? -51.201 52.198 5.887 1.00 89.50 781 ASN A CA 1
ATOM 6252 C C . ASN A 1 781 ? -50.155 51.277 5.243 1.00 89.50 781 ASN A C 1
ATOM 6254 O O . ASN A 1 781 ? -49.889 51.395 4.047 1.00 89.50 781 ASN A O 1
ATOM 6258 N N . HIS A 1 782 ? -49.605 50.328 6.003 1.00 90.56 782 HIS A N 1
ATOM 6259 C CA . HIS A 1 782 ? -48.599 49.385 5.507 1.00 90.56 782 HIS A CA 1
ATOM 6260 C C . HIS A 1 782 ? -49.182 48.315 4.579 1.00 90.56 782 HIS A C 1
ATOM 6262 O O . HIS A 1 782 ? -48.524 47.879 3.632 1.00 90.56 782 HIS A O 1
ATOM 6268 N N . LEU A 1 783 ? -50.441 47.924 4.791 1.00 89.75 783 LEU A N 1
ATOM 6269 C CA . LEU A 1 783 ? -51.165 47.001 3.915 1.00 89.75 783 LEU A CA 1
ATOM 6270 C C . LEU A 1 783 ? -51.731 47.673 2.660 1.00 89.75 783 LEU A C 1
ATOM 6272 O O . LEU A 1 783 ? -52.217 46.984 1.762 1.00 89.75 783 LEU A O 1
ATOM 6276 N N . ARG A 1 784 ? -51.625 48.999 2.523 1.00 86.06 784 ARG A N 1
ATOM 6277 C CA . ARG A 1 784 ? -52.000 49.699 1.289 1.00 86.06 784 ARG A CA 1
ATOM 6278 C C . ARG A 1 784 ? -51.204 49.202 0.083 1.00 86.06 784 ARG A C 1
ATOM 6280 O O . ARG A 1 784 ? -51.783 49.013 -0.984 1.00 86.06 784 ARG A O 1
ATOM 6287 N N . TYR A 1 785 ? -49.917 48.915 0.272 1.00 83.25 785 TYR A N 1
ATOM 6288 C CA . TYR A 1 785 ? -49.080 48.315 -0.767 1.00 83.25 785 TYR A CA 1
ATOM 6289 C C . TYR A 1 785 ? -49.631 46.956 -1.232 1.00 83.25 785 TYR A C 1
ATOM 6291 O O . TYR A 1 785 ? -49.660 46.661 -2.427 1.00 83.25 785 TYR A O 1
ATOM 6299 N N . VAL A 1 786 ? -50.160 46.158 -0.302 1.00 88.62 786 VAL A N 1
ATOM 6300 C CA . VAL A 1 786 ? -50.797 44.867 -0.593 1.00 88.62 786 VAL A CA 1
ATOM 6301 C C . VAL A 1 786 ? -52.124 45.064 -1.334 1.00 88.62 786 VAL A C 1
ATOM 6303 O O . VAL A 1 786 ? -52.359 44.400 -2.344 1.00 88.62 786 VAL A O 1
ATOM 6306 N N . ASN A 1 787 ? -52.959 46.015 -0.895 1.00 86.81 787 ASN A N 1
ATOM 6307 C CA . ASN A 1 787 ? -54.208 46.383 -1.575 1.00 86.81 787 ASN A CA 1
ATOM 6308 C C . ASN A 1 787 ? -53.963 46.780 -3.038 1.00 86.81 787 ASN A C 1
ATOM 6310 O O . ASN A 1 787 ? -54.663 46.308 -3.932 1.00 86.81 787 ASN A O 1
ATOM 6314 N N . GLU A 1 788 ? -52.949 47.612 -3.289 1.00 86.12 788 GLU A N 1
ATOM 6315 C CA . GLU A 1 788 ? -52.578 48.064 -4.634 1.00 86.12 788 GLU A CA 1
ATOM 6316 C C . GLU A 1 788 ? -51.995 46.918 -5.479 1.00 86.12 788 GLU A C 1
ATOM 6318 O O . GLU A 1 788 ? -52.355 46.770 -6.647 1.00 86.12 788 GLU A O 1
ATOM 6323 N N . THR A 1 789 ? -51.165 46.053 -4.885 1.00 85.25 789 THR A N 1
ATOM 6324 C CA . THR A 1 789 ? -50.505 44.937 -5.588 1.00 85.25 789 THR A CA 1
ATOM 6325 C C . THR A 1 789 ? -51.477 43.831 -6.005 1.00 85.25 789 THR A C 1
ATOM 6327 O O . THR A 1 789 ? -51.331 43.254 -7.088 1.00 85.25 789 THR A O 1
ATOM 6330 N N . PHE A 1 790 ? -52.471 43.528 -5.165 1.00 84.88 790 PHE A N 1
ATOM 6331 C CA . PHE A 1 790 ? -53.477 42.492 -5.428 1.00 84.88 790 PHE A CA 1
ATOM 6332 C C . PHE A 1 790 ? -54.808 43.044 -5.955 1.00 84.88 790 PHE A C 1
ATOM 6334 O O . PHE A 1 790 ? -55.686 42.263 -6.317 1.00 84.88 790 PHE A O 1
ATOM 6341 N N . GLY A 1 791 ? -54.964 44.368 -6.045 1.00 82.06 791 GLY A N 1
ATOM 6342 C CA . GLY A 1 791 ? -56.181 45.012 -6.543 1.00 82.06 791 GLY A CA 1
ATOM 6343 C C . GLY A 1 791 ? -57.407 44.769 -5.657 1.00 82.06 791 GLY A C 1
A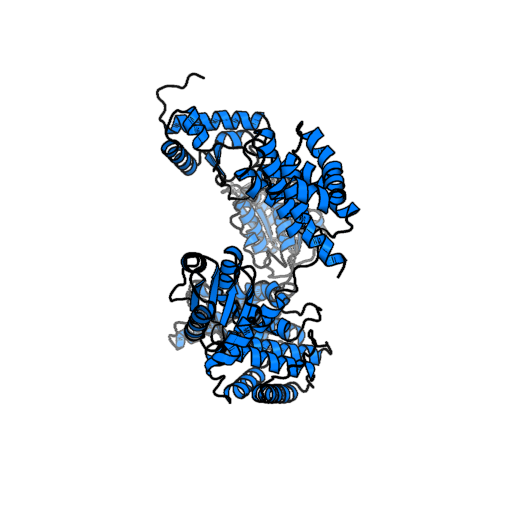TOM 6344 O O . GLY A 1 791 ? -58.517 44.624 -6.171 1.00 82.06 791 GLY A O 1
ATOM 6345 N N . ILE A 1 792 ? -57.212 44.696 -4.339 1.00 87.50 792 ILE A N 1
ATOM 6346 C CA . ILE A 1 792 ? -58.257 44.400 -3.350 1.00 87.50 792 ILE A CA 1
ATOM 6347 C C . ILE A 1 792 ? -58.464 45.560 -2.371 1.00 87.50 792 ILE A C 1
ATOM 6349 O O . ILE A 1 792 ? -57.628 46.451 -2.246 1.00 87.50 792 ILE A O 1
ATOM 6353 N N . GLN A 1 793 ? -59.588 45.529 -1.654 1.00 86.25 793 GLN A N 1
ATOM 6354 C CA . GLN A 1 793 ? -59.813 46.357 -0.471 1.00 86.25 793 GLN A CA 1
ATOM 6355 C C . GLN A 1 793 ? -60.001 45.439 0.734 1.00 86.25 793 GLN A C 1
ATOM 6357 O O . GLN A 1 793 ? -61.019 44.753 0.835 1.00 86.25 793 GLN A O 1
ATOM 6362 N N . ILE A 1 794 ? -59.012 45.408 1.630 1.00 90.00 794 ILE A N 1
ATOM 6363 C CA . ILE A 1 794 ? -59.086 44.625 2.867 1.00 90.00 794 ILE A CA 1
ATOM 6364 C C . ILE A 1 794 ? -60.154 45.239 3.792 1.00 90.00 794 ILE A C 1
ATOM 6366 O O . ILE A 1 794 ? -60.061 46.420 4.133 1.00 90.00 794 ILE A O 1
ATOM 6370 N N . PRO A 1 795 ? -61.182 44.475 4.204 1.00 86.62 795 PRO A N 1
ATOM 6371 C CA . PRO A 1 795 ? -62.251 45.002 5.038 1.00 86.62 795 PRO A CA 1
ATOM 6372 C C . PRO A 1 795 ? -61.799 45.215 6.494 1.00 86.62 795 PRO A C 1
ATOM 6374 O O . PRO A 1 795 ? -60.904 44.517 6.977 1.00 86.62 795 PRO A O 1
ATOM 6377 N N . PRO A 1 796 ? -62.467 46.110 7.251 1.00 84.75 796 PRO A N 1
ATOM 6378 C CA . PRO A 1 796 ? -62.091 46.412 8.634 1.00 84.75 796 PRO A CA 1
ATOM 6379 C C . PRO A 1 796 ? -62.120 45.205 9.583 1.00 84.75 796 PRO A C 1
ATOM 6381 O O . PRO A 1 796 ? -61.414 45.206 10.588 1.00 84.75 796 PRO A O 1
ATOM 6384 N N . SER A 1 797 ? -62.930 44.183 9.286 1.00 85.31 797 SER A N 1
ATOM 6385 C CA . SER A 1 797 ? -62.992 42.948 10.076 1.00 85.31 797 SER A CA 1
ATOM 6386 C C . SER A 1 797 ? -61.711 42.117 9.979 1.00 85.31 797 SER A C 1
ATOM 6388 O O . SER A 1 797 ? -61.246 41.598 10.987 1.00 85.31 797 SER A O 1
ATOM 6390 N N . GLU A 1 798 ? -61.093 42.051 8.800 1.00 87.81 798 GLU A N 1
ATOM 6391 C CA . GLU A 1 798 ? -59.810 41.369 8.598 1.00 87.81 798 GLU A CA 1
ATOM 6392 C C . GLU A 1 798 ? -58.652 42.199 9.180 1.00 87.81 798 GLU A C 1
ATOM 6394 O O . GLU A 1 798 ? -57.756 41.642 9.813 1.00 87.81 798 GLU A O 1
ATOM 6399 N N . LEU A 1 799 ? -58.707 43.537 9.076 1.00 87.06 799 LEU A N 1
ATOM 6400 C CA . LEU A 1 799 ? -57.733 44.417 9.741 1.00 87.06 799 LEU A CA 1
ATOM 6401 C C . LEU A 1 799 ? -57.725 44.219 11.263 1.00 87.06 799 LEU A C 1
ATOM 6403 O O . LEU A 1 799 ? -56.662 44.268 11.881 1.00 87.06 799 LEU A O 1
ATOM 6407 N N . ALA A 1 800 ? -58.885 43.958 11.871 1.00 83.56 800 ALA A N 1
ATOM 6408 C CA . ALA A 1 800 ? -58.977 43.687 13.301 1.00 83.56 800 ALA A CA 1
ATOM 6409 C C . ALA A 1 800 ? -58.232 42.396 13.693 1.00 83.56 800 ALA A C 1
ATOM 6411 O O . ALA A 1 800 ? -57.427 42.435 14.620 1.00 83.56 800 ALA A O 1
ATOM 6412 N N . TYR A 1 801 ? -58.398 41.303 12.940 1.00 82.50 801 TYR A N 1
ATOM 6413 C CA . TYR A 1 801 ? -57.661 40.052 13.176 1.00 82.50 801 TYR A CA 1
ATOM 6414 C C . TYR A 1 801 ? -56.147 40.199 12.995 1.00 82.50 801 TYR A C 1
ATOM 6416 O O . TYR A 1 801 ? -55.374 39.651 13.775 1.00 82.50 801 TYR A O 1
ATOM 6424 N N . ILE A 1 802 ? -55.703 40.974 12.003 1.00 86.38 802 ILE A N 1
ATOM 6425 C CA . ILE A 1 802 ? -54.268 41.246 11.820 1.00 86.38 802 ILE A CA 1
ATOM 6426 C C . ILE A 1 802 ? -53.732 42.061 13.001 1.00 86.38 802 ILE A C 1
ATOM 6428 O O . ILE A 1 802 ? -52.628 41.818 13.481 1.00 86.38 802 ILE A O 1
ATOM 6432 N N . THR A 1 803 ? -54.534 42.993 13.513 1.00 85.31 803 THR A N 1
ATOM 6433 C CA . THR A 1 803 ? -54.168 43.819 14.667 1.00 85.31 803 THR A CA 1
ATOM 6434 C C . THR A 1 803 ? -53.974 42.981 15.933 1.00 85.31 803 THR A C 1
ATOM 6436 O O . THR A 1 803 ? -53.060 43.263 16.706 1.00 85.31 803 THR A O 1
ATOM 6439 N N . GLU A 1 804 ? -54.770 41.926 16.141 1.00 84.12 804 GLU A N 1
ATOM 6440 C CA . GLU A 1 804 ? -54.628 41.028 17.298 1.00 84.12 804 GLU A CA 1
ATOM 6441 C C . GLU A 1 804 ? -53.250 40.362 17.391 1.00 84.12 804 GLU A C 1
ATOM 6443 O O . GLU A 1 804 ? -52.779 40.121 18.501 1.00 84.12 804 GLU A O 1
ATOM 6448 N N . ILE A 1 805 ? -52.571 40.137 16.259 1.00 84.56 805 ILE A N 1
ATOM 6449 C CA . ILE A 1 805 ? -51.221 39.550 16.223 1.00 84.56 805 ILE A CA 1
ATOM 6450 C C . ILE A 1 805 ? -50.222 40.429 16.992 1.00 84.56 805 ILE A C 1
ATOM 6452 O O . ILE A 1 805 ? -49.353 39.911 17.691 1.00 84.56 805 ILE A O 1
ATOM 6456 N N . PHE A 1 806 ? -50.371 41.754 16.910 1.00 83.31 806 PHE A N 1
ATOM 6457 C CA . PHE A 1 806 ? -49.415 42.712 17.471 1.00 83.31 806 PHE A CA 1
ATOM 6458 C C . PHE A 1 806 ? -49.777 43.202 18.880 1.00 83.31 806 PHE A C 1
ATOM 6460 O O . PHE A 1 806 ? -48.913 43.712 19.591 1.00 83.31 806 PHE A O 1
ATOM 6467 N N . ILE A 1 807 ? -51.027 43.037 19.330 1.00 82.50 807 ILE A N 1
ATOM 6468 C CA . ILE A 1 807 ? -51.468 43.525 20.652 1.00 82.50 807 ILE A CA 1
ATOM 6469 C C . ILE A 1 807 ? -50.650 42.941 21.823 1.00 82.50 807 ILE A C 1
ATOM 6471 O O . ILE A 1 807 ? -50.278 43.723 22.704 1.00 82.50 807 ILE A O 1
ATOM 6475 N N . PRO A 1 808 ? -50.371 41.622 21.895 1.00 77.19 808 PRO A N 1
ATOM 6476 C CA . PRO A 1 808 ? -49.556 41.053 22.971 1.00 77.19 808 PRO A CA 1
ATOM 6477 C C . PRO A 1 808 ? -48.129 41.613 22.977 1.00 77.19 808 PRO A C 1
ATOM 6479 O O . PRO A 1 808 ? -47.614 41.954 24.036 1.00 77.19 808 PRO A O 1
ATOM 6482 N N . LEU A 1 809 ? -47.552 41.803 21.788 1.00 74.81 809 LEU A N 1
ATOM 6483 C CA . LEU A 1 809 ? -46.159 42.214 21.599 1.00 74.81 809 LEU A CA 1
ATOM 6484 C C . LEU A 1 809 ? -45.901 43.652 22.077 1.00 74.81 809 LEU A C 1
ATOM 6486 O O . LEU A 1 809 ? -44.845 43.957 22.616 1.00 74.81 809 LEU A O 1
ATOM 6490 N N . ILE A 1 810 ? -46.892 44.539 21.943 1.00 70.00 810 ILE A N 1
ATOM 6491 C CA . ILE A 1 810 ? -46.783 45.934 22.406 1.00 70.00 810 ILE A CA 1
ATOM 6492 C C . ILE A 1 810 ? -46.947 46.035 23.935 1.00 70.00 810 ILE A C 1
ATOM 6494 O O . ILE A 1 810 ? -46.376 46.921 24.573 1.00 70.00 810 ILE A O 1
ATOM 6498 N N . LYS A 1 811 ? -47.718 45.129 24.555 1.00 58.81 811 LYS A N 1
ATOM 6499 C CA . LYS A 1 811 ? -47.899 45.114 26.019 1.00 58.81 811 LYS A CA 1
ATOM 6500 C C . LYS A 1 811 ? -46.644 44.658 26.761 1.00 58.81 811 LYS A C 1
ATOM 6502 O O . LYS A 1 811 ? -46.428 45.112 27.878 1.00 58.81 811 LYS A O 1
ATOM 6507 N N . GLU A 1 812 ? -45.820 43.816 26.145 1.00 50.53 812 GLU A N 1
ATOM 6508 C CA . GLU A 1 812 ? -44.554 43.345 26.722 1.00 50.53 812 GLU A CA 1
ATOM 6509 C C . GLU A 1 812 ? -43.458 44.426 26.746 1.00 50.53 812 GLU A C 1
ATOM 6511 O O . GLU A 1 812 ? -42.579 44.366 27.594 1.00 50.53 812 GLU A O 1
ATOM 6516 N N . GLN A 1 813 ? -43.535 45.465 25.903 1.00 47.28 813 GLN A N 1
ATOM 6517 C CA . GLN A 1 813 ? -42.564 46.576 25.889 1.00 47.28 813 GLN A CA 1
ATOM 6518 C C . GLN A 1 813 ? -42.868 47.712 26.888 1.00 47.28 813 GLN A C 1
ATOM 6520 O O . GLN A 1 813 ? -42.071 48.637 27.036 1.00 47.28 813 GLN A O 1
ATOM 6525 N N . THR A 1 814 ? -44.025 47.684 27.560 1.00 42.16 814 THR A N 1
ATOM 6526 C CA . THR A 1 814 ? -44.431 48.698 28.560 1.00 42.16 814 THR A CA 1
ATOM 6527 C C . THR A 1 814 ? -44.498 48.146 29.991 1.00 42.16 814 THR A C 1
ATOM 6529 O O . THR A 1 814 ? -45.116 48.768 30.859 1.00 42.16 814 THR A O 1
ATOM 6532 N N . LEU A 1 815 ? -43.834 47.010 30.236 1.00 34.97 815 LEU A N 1
ATOM 6533 C CA . LEU A 1 815 ? -43.689 46.345 31.535 1.00 34.97 815 LEU A CA 1
ATOM 6534 C C . LEU A 1 815 ? -42.233 46.297 31.999 1.00 34.97 815 LEU A C 1
ATOM 6536 O O . LEU A 1 815 ? -41.355 46.026 31.152 1.00 34.97 815 LEU A O 1
#

Secondary structure (DSSP, 8-state):
----TTS-HHHHHHHHHHHHHHHHHHTT--TT--B-HHHHHHHHT--HHHHHHHHHHHHHTTSEEEE-SSS-EEEEHHHHHHHSTT----SEE-TT--TTHHHH-TTS---------GGGGSTTTTTTTHHHHHHHHHHHHSTTT---EEEE-STTS-HHHHHHHHHHHHHHTTSS-TT--EEEEEGGGGTT-HHHHHHHHH--SS--PPPHHHHTTTSEEEEE-GGGS-HHHHHHHHHHHHH-EEE-TT---EEE--SEEEEE-SS-TTSTTTHHHHTT-SEEEEPPPTTTS-HHHHHHHHHHHHHHHHHHHTS-EEEEHHHHHHHHH---TTHHHHHHHHHHHHHHHHHHHHHHH--SSEEE-GGGS-HHHHS----HHHHHHHHHHHHTSSSSEEEE-TT---GGGGGGGS-THHHHTTSPPS--EEHHHHHHHHHHHHHT--HHHHHHHHTTS-HHHHHHHHHHHHTSGGGGGGGT-HHHHHHHHHHHHHHHHHHHHTPPPSEEPP--TT--HHHHHHHHHHHHHHHHHHT----HHHHHHHHHHHHHHHHHHHPPPPEEEEEEESSSHHHHHHHHH---TT-SS-EEEEEE-TTS-HHHHHHHHHHHHHHH-SSS-EEEEESSSS-TTHHHHHHHHH---EEEE-S--HHHHHHHHHHHHSTTSTTT--HHHHHGGGGS----TTHHHHHHHHIIIIIIHHH-SSS-HHHHHHHHHHHHHHHHHHHT----HHHHHHHHHHHHHHHHHHHTT-PPP-TTHHHHHHHSHHHHHHHHHHHHHHHHHHT----HHHHHHHHHHHHHHHHHTT-

InterPro domains:
  IPR002078 RNA polymerase sigma factor 54 interaction domain [PF00158] (144-269)
  IPR002078 RNA polymerase sigma factor 54 interaction domain [PS50045] (123-348)
  IPR004701 Phosphotransferase system, mannose-type IIA component [PF03610] (563-663)
  IPR004701 Phosphotransferase system, mannose-type IIA component [PS51096] (561-693)
  IPR011608 PRD domain [PF00874] (725-806)
  IPR011608 PRD domain [PS51372] (711-815)
  IPR027417 P-loop containing nucleoside triphosphate hydrolase [G3DSA:3.40.50.300] (125-274)
  IPR027417 P-loop containing nucleoside triphosphate hydrolase [SSF52540] (129-369)
  IPR036634 PRD domain superfamily [SSF63520] (713-812)
  IPR036662 Phosphotransferase system, mannose-type IIA component superfamily [G3DSA:3.40.50.510] (559-691)
  IPR036662 Phosphotransferase system, mannose-type IIA component superfamily [SSF53062] (562-664)